Protein AF-0000000078371100 (afdb_homodimer)

Solvent-accessible surface area (backbone atoms only — not comparable to full-atom values): 44625 Å² total; per-residue (Å²): 130,72,73,75,70,59,48,78,84,68,37,48,12,72,66,30,68,47,57,55,73,36,60,61,69,60,49,52,74,60,57,71,42,88,80,41,38,61,22,50,64,79,49,61,40,68,89,55,35,56,66,49,32,41,34,41,30,32,45,60,41,78,90,72,65,43,75,63,46,72,48,75,40,42,64,69,64,32,46,51,16,38,25,78,65,54,37,47,35,54,66,71,37,44,50,50,49,55,50,47,47,27,69,77,33,71,46,74,58,41,87,80,72,50,34,44,70,35,43,26,44,18,32,56,31,47,47,54,39,48,48,46,26,43,41,45,49,78,32,26,36,37,32,34,30,70,26,47,31,62,61,44,39,50,41,62,58,54,59,39,44,73,40,78,27,53,44,54,80,46,24,61,33,52,66,51,45,47,52,52,62,75,35,30,76,75,34,84,90,39,41,86,51,54,78,53,49,36,39,40,43,42,51,28,16,19,52,46,53,2,24,43,32,45,57,68,53,50,52,48,42,53,49,51,30,61,75,67,68,32,33,38,39,39,43,30,57,22,58,66,27,28,60,53,62,92,73,52,50,76,49,69,68,22,42,33,57,75,72,48,75,63,59,68,40,42,37,36,31,34,42,37,30,72,68,48,26,38,4,50,28,40,14,32,39,39,26,32,39,72,62,49,52,37,34,41,34,53,39,44,28,36,40,39,38,46,41,30,39,50,44,45,54,50,26,53,51,46,63,70,45,38,68,65,48,45,51,50,49,33,50,51,46,14,48,52,45,46,55,44,44,56,53,44,51,49,28,41,49,73,43,27,61,90,47,41,50,67,61,85,47,57,16,44,42,33,41,34,33,36,46,65,62,46,48,92,94,40,58,81,68,18,52,24,49,62,53,35,71,45,54,26,43,74,67,27,26,38,49,36,34,32,35,48,23,40,87,74,68,58,69,22,35,25,35,31,36,21,54,42,67,52,49,69,68,54,35,39,52,36,30,44,47,47,32,51,48,51,50,51,53,22,42,76,68,63,75,98,127,72,70,77,70,58,47,78,85,70,37,47,12,72,66,29,69,48,59,54,72,34,60,61,68,60,49,53,73,60,57,71,43,86,79,41,38,61,21,51,64,81,48,60,39,67,88,53,33,55,66,49,32,41,35,39,28,32,45,57,41,79,88,72,65,43,74,65,47,73,47,76,39,41,64,70,63,33,46,51,16,39,26,78,64,54,36,47,36,54,65,72,38,44,51,50,50,54,50,47,49,25,70,76,33,72,46,73,57,40,88,80,72,50,33,44,70,33,42,27,45,18,32,56,32,47,48,53,40,47,48,44,26,44,42,44,49,78,32,26,35,37,31,34,32,70,26,47,31,61,62,44,39,50,42,63,59,53,60,40,44,73,42,78,28,54,46,53,79,45,25,62,33,51,67,52,46,46,51,52,62,74,34,30,75,75,34,84,91,39,41,87,51,55,78,54,49,37,39,40,41,43,51,29,17,18,52,46,53,1,24,42,33,44,56,69,53,50,51,50,42,53,49,51,31,61,74,66,66,32,33,37,39,39,43,31,56,22,59,66,27,29,59,54,62,90,74,51,51,77,51,67,69,21,43,35,57,76,71,47,75,65,59,69,41,40,38,37,30,35,41,37,31,71,67,48,28,37,4,50,28,40,13,32,39,39,26,31,39,70,62,50,50,37,36,40,34,52,37,44,28,35,40,40,40,47,40,30,39,50,43,45,56,52,25,54,52,47,64,72,44,37,67,66,49,44,52,50,49,33,49,50,48,14,49,52,47,46,54,41,44,56,52,46,51,49,28,41,49,73,42,27,59,92,47,40,48,66,61,86,49,58,17,44,41,34,42,33,33,35,47,65,62,46,48,92,92,40,58,82,69,18,53,24,47,63,52,35,71,44,54,26,42,75,66,27,25,40,50,35,33,32,36,49,24,40,87,64,80,53,69,22,35,25,36,30,35,22,54,40,70,52,49,69,68,54,36,38,52,36,30,45,47,48,33,52,50,51,51,52,52,22,42,75,68,64,74,97

Secondary structure (DSSP, 8-state):
-PPPP-IIIIIS-HHHHH----TTGGGGGGGGSTT-EE----PPPGGG--EEEEEEEEPP-TTT-PPPPEEEEEHHHHHHHTS---TT--HHHHHHHHHHHHHHH----HHHHTEEEEEESSHHHHHHHHHHHH--TT-EEEEEES--HHHHHHHGGG--EEEEEEEETTEE-HHHHHHHHHTTTTSTTTTTSPPP-EEEE--SS-TTT-----HHHHHHHHHHHHHTT-EEEEE-TTGGGBTTGGGPPPPHHHHHHHT-S----EEEEEESTTTT-STT--EEEEEEHHHHHHHHHHHHHHTSSS-HHHHHHHHHHHHHHHHHHHHHHHHHHHHHHHHHHHHHHHHHHHHHBTTEEEPPPSBSSEEEEEES-PBTTBGGG---HHIIIIIIHHTTEE-EEGGGG-TT-----EEEEE-SS--HHHHHHHHHHHHHHHHHHHHHHT--/-PPPP-IIIIIS-HHHHH----TTGGGGGGGGSTT-EE----PPPGGG--EEEEEEEEPP-TTT-PPPPEEEEEHHHHHHHTS---TT--HHHHHHHHHHHHHHH----HHHHTEEEEEESSHHHHHHHHHHHH--TT-EEEEEES--HHHHHHHGGG--EEEEEEEETTEE-HHHHHHHHHTTTTSTTTTTSPPP-EEEE--SS-TTT-----HHHHHHHHHHHHHTT-EEEEE-TTGGGBTTGGGPPPPHHHHHHHT-S----EEEEEESTTTT-STT--EEEEEEHHHHHHHHHHHHHHTSSS-HHHHHHHHHHHHHHHHHHHHHHHHHHHHHHHHHHHHHHHHHHHHHBTTEEEPPPSBSSEEEEEES-PBTTBGGG---HHIIIIIIHHTTEE-EEGGGG-SS-----EEEEE-SS--HHHHHHHHHHHHHHHHHHHHHHT--

pLDDT: mean 95.52, std 6.08, range [43.78, 98.94]

Nearest PDB structures (foldseek):
  4ge4-assembly1_A  TM=9.261E-01  e=2.468E-44  Homo sapiens
  4gdy-assembly1_B  TM=8.969E-01  e=8.715E-43  Homo sapiens
  2vgz-assembly1_A  TM=9.211E-01  e=1.893E-41  Homo sapiens
  6t8p-assembly1_B  TM=9.045E-01  e=1.699E-41  Homo sapiens
  6t8p-assembly1_A  TM=9.112E-01  e=3.078E-41  Homo sapiens

InterPro domains:
  IPR004839 Aminotransferase, class I/classII, large domain [PF00155] (81-420)
  IPR015421 Pyridoxal phosphate-dependent transferase, major domain [G3DSA:3.40.640.10] (2-444)
  IPR015424 Pyridoxal phosphate-dependent transferase [SSF53383] (11-440)
  IPR050859 Class-I pyridoxal-phosphate-dependent aminotransferase-like [PTHR42790] (3-441)

Foldseek 3Di:
DFDAFPCPVAFFDPLLVPQDADPQRVCVVVCPDPPDDDPGDPKDDLVPDPDAKDKDWDDQDPVVRDDIDIDMDHDPRVSQLQIQDAAQADPLLQVLVQVVCCVQQVDDDCVVQQKGKGKDLALLLLVLLLCNRGDDLQAEEEEWPLADLSNLVNNLVSNHHYHYAYADLQWGDLVSVCVCLVCQCVDPVRNVGDRHAEYETAQALGVFALHHHAQVRLVSVLVSCVVSVHAYEYEHQWLLLQLCNVRHHRGNQNCQPVVDDHFFRYKYKYGCCQQPNVVLRMIMIMGRPVSVVSSSSVSCVPVNHRNSNSSSVVSSVDVVCDDVNSSVSSNVSSNVLVVLLVLLVVLLCVQCPVQWDGDRRRGDFKTKIQGPLADVVRNQQAACQCLQVPVLVVLPAHWATSQSSGNPRGGGRIIMDGSNPADNVRSNVSSNSVSVSSVVSCVVSVND/DFDAQPCPVAFFDPLLVPQDADPQRVCVVVCPDPPDDDPGDPKDDLVPDPDAKDKDWDDQDPVVRDDIDIDMDHDPRVSQLQIQDAAQADPLLQVLVQVVCCVQQVDDDCVVQQKGKGKDLALLLLVLLLCNRGDDLQAEEEEWPLADLSNLVNNLVSNHHYDYAYADLQWGDLVSVCVCLVCQCPDPVRNVGDRHAEYETAQALGVFALHHHAQVRLVSVLVSCVVSVHAYEYEHQWLLLQLCNVRHHRGNQNCQPVVDDHFFRYKYKYGCCQQPNVVLRMIMIMGRPVSVVSSSSVSCVPVNHRNSNSSSVVSSVDVVCDDVNSSVSSNVSNNVLVVLLVLLVVLLCVQCPVQWDGDRRRIDFKTKIQGPLADVVRNQQAACQCLQVPVLVVLPAHWATSLSSGSPRGGGRIIMDGSNPDDNVRSNVSSNSVSVSSVVSCVVSVND

Radius of gyration: 28.36 Å; Cα contacts (8 Å, |Δi|>4): 1967; chains: 2; bounding box: 65×72×79 Å

Organism: NCBI:txid1165861

Structure (mmCIF, N/CA/C/O backbone):
data_AF-0000000078371100-model_v1
#
loop_
_entity.id
_entity.type
_entity.pdbx_description
1 polymer 'Aminotransferase class I/classII large domain-containing protein'
#
loop_
_atom_site.group_PDB
_atom_site.id
_atom_site.type_symbol
_atom_site.label_atom_id
_atom_site.label_alt_id
_atom_site.label_comp_id
_atom_site.label_asym_id
_atom_site.label_entity_id
_atom_site.label_seq_id
_atom_site.pdbx_PDB_ins_code
_atom_site.Cartn_x
_atom_site.Cartn_y
_atom_site.Cartn_z
_atom_site.occupancy
_atom_site.B_iso_or_equiv
_atom_site.auth_seq_id
_atom_site.auth_comp_id
_atom_site.auth_asym_id
_atom_site.auth_atom_id
_atom_site.pdbx_PDB_model_num
ATOM 1 N N . MET A 1 1 ? -6.156 31.266 -27.266 1 43.78 1 MET A N 1
ATOM 2 C CA . MET A 1 1 ? -6.219 29.938 -26.688 1 43.78 1 MET A CA 1
ATOM 3 C C . MET A 1 1 ? -4.887 29.562 -26.031 1 43.78 1 MET A C 1
ATOM 5 O O . MET A 1 1 ? -3.842 29.625 -26.688 1 43.78 1 MET A O 1
ATOM 9 N N . GLU A 1 2 ? -4.766 29.703 -24.641 1 66.44 2 GLU A N 1
ATOM 10 C CA . GLU A 1 2 ? -3.48 29.469 -24 1 66.44 2 GLU A CA 1
ATOM 11 C C . GLU A 1 2 ? -2.883 28.125 -24.406 1 66.44 2 GLU A C 1
ATOM 13 O O . GLU A 1 2 ? -3.611 27.172 -24.625 1 66.44 2 GLU A O 1
ATOM 18 N N . SER A 1 3 ? -1.68 28.156 -24.859 1 78.38 3 SER A N 1
ATOM 19 C CA . SER A 1 3 ? -0.979 26.953 -25.297 1 78.38 3 SER A CA 1
ATOM 20 C C . SER A 1 3 ? -0.976 25.891 -24.203 1 78.38 3 SER A C 1
ATOM 22 O O . SER A 1 3 ? -0.966 26.203 -23.016 1 78.38 3 SER A O 1
ATOM 24 N N . ALA A 1 4 ? -1.229 24.688 -24.609 1 88.75 4 ALA A N 1
ATOM 25 C CA . ALA A 1 4 ? -1.218 23.547 -23.688 1 88.75 4 ALA A CA 1
ATOM 26 C C . ALA A 1 4 ? 0.161 23.375 -23.062 1 88.75 4 ALA A C 1
ATOM 28 O O . ALA A 1 4 ? 1.179 23.688 -23.688 1 88.75 4 ALA A O 1
ATOM 29 N N . VAL A 1 5 ? 0.204 23.047 -21.781 1 95.56 5 VAL A N 1
ATOM 30 C CA . VAL A 1 5 ? 1.45 22.75 -21.094 1 95.56 5 VAL A CA 1
ATOM 31 C C . VAL A 1 5 ? 2.176 21.609 -21.797 1 95.56 5 VAL A C 1
ATOM 33 O O . VAL A 1 5 ? 1.555 20.609 -22.172 1 95.56 5 VAL A O 1
ATOM 36 N N . ASP A 1 6 ? 3.457 21.734 -22.078 1 96.62 6 ASP A N 1
ATOM 37 C CA . ASP A 1 6 ? 4.266 20.719 -22.75 1 96.62 6 ASP A CA 1
ATOM 38 C C . ASP A 1 6 ? 4.789 19.688 -21.734 1 96.62 6 ASP A C 1
ATOM 40 O O . ASP A 1 6 ? 5.957 19.734 -21.359 1 96.62 6 ASP A O 1
ATOM 44 N N . TYR A 1 7 ? 3.959 18.75 -21.438 1 97.81 7 TYR A N 1
ATOM 45 C CA . TYR A 1 7 ? 4.328 17.781 -20.422 1 97.81 7 TYR A CA 1
ATOM 46 C C . TYR A 1 7 ? 5.5 16.922 -20.891 1 97.81 7 TYR A C 1
ATOM 48 O O . TYR A 1 7 ? 6.488 16.75 -20.156 1 97.81 7 TYR A O 1
ATOM 56 N N . ASP A 1 8 ? 5.473 16.375 -22.094 1 96.44 8 ASP A N 1
ATOM 57 C CA . ASP A 1 8 ? 6.449 15.406 -22.594 1 96.44 8 ASP A CA 1
ATOM 58 C C . ASP A 1 8 ? 7.793 16.078 -22.875 1 96.44 8 ASP A C 1
ATOM 60 O O . ASP A 1 8 ? 8.852 15.492 -22.641 1 96.44 8 ASP A O 1
ATOM 64 N N . GLY A 1 9 ? 7.73 17.25 -23.359 1 94.75 9 GLY A N 1
ATOM 65 C CA . GLY A 1 9 ? 8.961 17.953 -23.703 1 94.75 9 GLY A CA 1
ATOM 66 C C . GLY A 1 9 ? 9.656 18.562 -22.516 1 94.75 9 GLY A C 1
ATOM 67 O O . GLY A 1 9 ? 10.883 18.688 -22.5 1 94.75 9 GLY A O 1
ATOM 68 N N . LYS A 1 10 ? 8.852 18.875 -21.469 1 95.38 10 LYS A N 1
ATOM 69 C CA . LYS A 1 10 ? 9.453 19.672 -20.406 1 95.38 10 LYS A CA 1
ATOM 70 C C . LYS A 1 10 ? 9.359 18.953 -19.062 1 95.38 10 LYS A C 1
ATOM 72 O O . LYS A 1 10 ? 10.305 19 -18.266 1 95.38 10 LYS A O 1
ATOM 77 N N . PHE A 1 11 ? 8.305 18.281 -18.75 1 97.38 11 PHE A N 1
ATOM 78 C CA . PHE A 1 11 ? 8.039 17.969 -17.344 1 97.38 11 PHE A CA 1
ATOM 79 C C . PHE A 1 11 ? 8.227 16.469 -17.078 1 97.38 11 PHE A C 1
ATOM 81 O O . PHE A 1 11 ? 8.828 16.094 -16.078 1 97.38 11 PHE A O 1
ATOM 88 N N . ILE A 1 12 ? 7.766 15.617 -17.953 1 98.31 12 ILE A N 1
ATOM 89 C CA . ILE A 1 12 ? 7.867 14.188 -17.672 1 98.31 12 ILE A CA 1
ATOM 90 C C . ILE A 1 12 ? 9.336 13.781 -17.609 1 98.31 12 ILE A C 1
ATOM 92 O O . ILE A 1 12 ? 10.109 14.102 -18.516 1 98.31 12 ILE A O 1
ATOM 96 N N . SER A 1 13 ? 9.727 13.133 -16.531 1 97.62 13 SER A N 1
ATOM 97 C CA . SER A 1 13 ? 11.109 12.719 -16.312 1 97.62 13 SER A CA 1
ATOM 98 C C . SER A 1 13 ? 11.516 11.594 -17.25 1 97.62 13 SER A C 1
ATOM 100 O O . SER A 1 13 ? 10.656 10.961 -17.875 1 97.62 13 SER A O 1
ATOM 102 N N . ARG A 1 14 ? 12.828 11.336 -17.359 1 95.75 14 ARG A N 1
ATOM 103 C CA . ARG A 1 14 ? 13.328 10.195 -18.109 1 95.75 14 ARG A CA 1
ATOM 104 C C . ARG A 1 14 ? 12.781 8.883 -17.547 1 95.75 14 ARG A C 1
ATOM 106 O O . ARG A 1 14 ? 12.367 8 -18.312 1 95.75 14 ARG A O 1
ATOM 113 N N . ALA A 1 15 ? 12.75 8.766 -16.234 1 91.81 15 ALA A N 1
ATOM 114 C CA . ALA A 1 15 ? 12.195 7.578 -15.602 1 91.81 15 ALA A CA 1
ATOM 115 C C . ALA A 1 15 ? 10.711 7.43 -15.906 1 91.81 15 ALA A C 1
ATOM 117 O O . ALA A 1 15 ? 10.227 6.324 -16.172 1 91.81 15 ALA A O 1
ATOM 118 N N . GLY A 1 16 ? 9.992 8.57 -15.867 1 95.12 16 GLY A N 1
ATOM 119 C CA . GLY A 1 16 ? 8.578 8.555 -16.188 1 95.12 16 GLY A CA 1
ATOM 120 C C . GLY A 1 16 ? 8.281 8.047 -17.594 1 95.12 16 GLY A C 1
ATOM 121 O O . GLY A 1 16 ? 7.305 7.328 -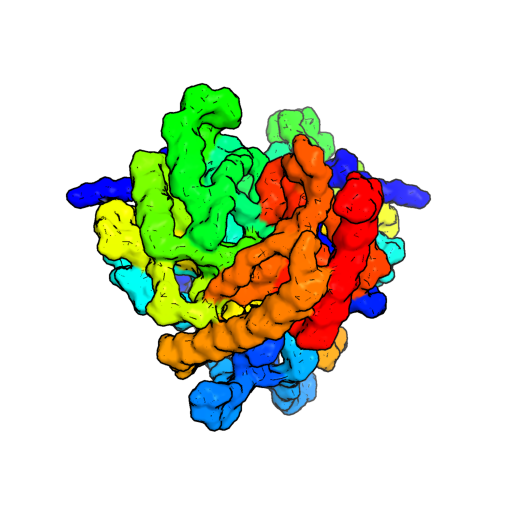17.812 1 95.12 16 GLY A O 1
ATOM 122 N N . LYS A 1 17 ? 9.117 8.375 -18.5 1 96.12 17 LYS A N 1
ATOM 123 C CA . LYS A 1 17 ? 8.922 8.016 -19.906 1 96.12 17 LYS A CA 1
ATOM 124 C C . LYS A 1 17 ? 9.195 6.535 -20.141 1 96.12 17 LYS A C 1
ATOM 126 O O . LYS A 1 17 ? 8.812 5.98 -21.172 1 96.12 17 LYS A O 1
ATOM 131 N N . ARG A 1 18 ? 9.812 5.871 -19.188 1 94.31 18 ARG A N 1
ATOM 132 C CA . ARG A 1 18 ? 10.227 4.484 -19.375 1 94.31 18 ARG A CA 1
ATOM 133 C C . ARG A 1 18 ? 9.133 3.518 -18.953 1 94.31 18 ARG A C 1
ATOM 135 O O . ARG A 1 18 ? 9.18 2.328 -19.266 1 94.31 18 ARG A O 1
ATOM 142 N N . TRP A 1 19 ? 8.188 4.031 -18.172 1 94.75 19 TRP A N 1
ATOM 143 C CA . TRP A 1 19 ? 7.117 3.141 -17.734 1 94.75 19 TRP A CA 1
ATOM 144 C C . TRP A 1 19 ? 6.285 2.664 -18.922 1 94.75 19 TRP A C 1
ATOM 146 O O . TRP A 1 19 ? 5.961 3.447 -19.812 1 94.75 19 TRP A O 1
ATOM 156 N N . GLN A 1 20 ? 5.996 1.395 -18.953 1 92.12 20 GLN A N 1
ATOM 157 C CA . GLN A 1 20 ? 5.141 0.778 -19.969 1 92.12 20 GLN A CA 1
ATOM 158 C C . GLN A 1 20 ? 4.027 -0.037 -19.328 1 92.12 20 GLN A C 1
ATOM 160 O O . GLN A 1 20 ? 4.148 -0.463 -18.172 1 92.12 20 GLN A O 1
ATOM 165 N N . PRO A 1 21 ? 2.977 -0.183 -20.078 1 89.81 21 PRO A N 1
ATOM 166 C CA . PRO A 1 21 ? 1.947 -1.082 -19.547 1 89.81 21 PRO A CA 1
ATOM 167 C C . PRO A 1 21 ? 2.48 -2.482 -19.25 1 89.81 21 PRO A C 1
ATOM 169 O O . PRO A 1 21 ? 3.324 -2.994 -20 1 89.81 21 PRO A O 1
ATOM 172 N N . SER A 1 22 ? 1.979 -3 -18.156 1 83.06 22 SER A N 1
ATOM 173 C CA . SER A 1 22 ? 2.348 -4.367 -17.812 1 83.06 22 SER A CA 1
ATOM 174 C C . SER A 1 22 ? 1.934 -5.348 -18.906 1 83.06 22 SER A C 1
ATOM 176 O O . SER A 1 22 ? 0.924 -5.137 -19.578 1 83.06 22 SER A O 1
ATOM 178 N N . GLY A 1 23 ? 2.674 -6.348 -19.109 1 80.5 23 GLY A N 1
ATOM 179 C CA . GLY A 1 23 ? 2.371 -7.344 -20.125 1 80.5 23 GLY A CA 1
ATOM 180 C C . GLY A 1 23 ? 1.01 -7.988 -19.938 1 80.5 23 GLY A C 1
ATOM 181 O O . GLY A 1 23 ? 0.374 -8.398 -20.906 1 80.5 23 GLY A O 1
ATOM 182 N N . ILE A 1 24 ? 0.563 -8.062 -18.703 1 85.69 24 ILE A N 1
ATOM 183 C CA . ILE A 1 24 ? -0.718 -8.688 -18.406 1 85.69 24 ILE A CA 1
ATOM 184 C C . ILE A 1 24 ? -1.791 -7.613 -18.234 1 85.69 24 ILE A C 1
ATOM 186 O O . ILE A 1 24 ? -2.768 -7.578 -18.984 1 85.69 24 ILE A O 1
ATOM 190 N N . ARG A 1 25 ? -1.533 -6.66 -17.453 1 82.5 25 ARG A N 1
ATOM 191 C CA . ARG A 1 25 ? -2.547 -5.684 -17.062 1 82.5 25 ARG A CA 1
ATOM 192 C C . ARG A 1 25 ? -2.867 -4.738 -18.203 1 82.5 25 ARG A C 1
ATOM 194 O O . ARG A 1 25 ? -3.975 -4.199 -18.281 1 82.5 25 ARG A O 1
ATOM 201 N N . GLY A 1 26 ? -1.933 -4.617 -19.094 1 80 26 GLY A N 1
ATOM 202 C CA . GLY A 1 26 ? -2.18 -3.783 -20.25 1 80 26 GLY A CA 1
ATOM 203 C C . GLY A 1 26 ? -3.26 -4.336 -21.172 1 80 26 GLY A C 1
ATOM 204 O O . GLY A 1 26 ? -3.809 -3.611 -22 1 80 26 GLY A O 1
ATOM 205 N N . LEU A 1 27 ? -3.637 -5.594 -20.906 1 81.62 27 LEU A N 1
ATOM 206 C CA . LEU A 1 27 ? -4.594 -6.27 -21.781 1 81.62 27 LEU A CA 1
ATOM 207 C C . LEU A 1 27 ? -5.973 -6.332 -21.125 1 81.62 27 LEU A C 1
ATOM 209 O O . LEU A 1 27 ? -6.941 -6.762 -21.75 1 81.62 27 LEU A O 1
ATOM 213 N N . PHE A 1 28 ? -6.125 -5.781 -19.906 1 81 28 PHE A N 1
ATOM 214 C CA . PHE A 1 28 ? -7.355 -5.879 -19.125 1 81 28 PHE A CA 1
ATOM 215 C C . PHE A 1 28 ? -8.523 -5.246 -19.875 1 81 28 PHE A C 1
ATOM 217 O O . PHE A 1 28 ? -9.617 -5.805 -19.906 1 81 28 PHE A O 1
ATOM 224 N N . PRO A 1 29 ? -8.305 -4.148 -20.578 1 80 29 PRO A N 1
ATOM 225 C CA . PRO A 1 29 ? -9.445 -3.51 -21.234 1 80 29 PRO A CA 1
ATOM 226 C C . PRO A 1 29 ? -10.047 -4.379 -22.344 1 80 29 PRO A C 1
ATOM 228 O O . PRO A 1 29 ? -11.25 -4.281 -22.625 1 80 29 PRO A O 1
ATOM 231 N N . LEU A 1 30 ? -9.289 -5.312 -22.891 1 87.75 30 LEU A N 1
ATOM 232 C CA . LEU A 1 30 ? -9.758 -6.176 -23.969 1 87.75 30 LEU A CA 1
ATOM 233 C C . LEU A 1 30 ? -10.742 -7.219 -23.453 1 87.75 30 LEU A C 1
ATOM 235 O O . LEU A 1 30 ? -11.516 -7.793 -24.219 1 87.75 30 LEU A O 1
ATOM 239 N N . GLU A 1 31 ? -10.664 -7.449 -22.125 1 88.75 31 GLU A N 1
ATOM 240 C CA . GLU A 1 31 ? -11.57 -8.422 -21.516 1 88.75 31 GLU A CA 1
ATOM 241 C C . GLU A 1 31 ? -13.023 -7.973 -21.641 1 88.75 31 GLU A C 1
ATOM 243 O O . GLU A 1 31 ? -13.938 -8.805 -21.641 1 88.75 31 GLU A O 1
ATOM 248 N N . GLN A 1 32 ? -13.203 -6.727 -21.797 1 86.06 32 GLN A N 1
ATOM 249 C CA . GLN A 1 32 ? -14.555 -6.168 -21.797 1 86.06 32 GLN A CA 1
ATOM 250 C C . GLN A 1 32 ? -15.188 -6.238 -23.172 1 86.06 32 GLN A C 1
ATOM 252 O O . GLN A 1 32 ? -16.375 -5.957 -23.328 1 86.06 32 GLN A O 1
ATOM 257 N N . ARG A 1 33 ? -14.492 -6.641 -24.188 1 91.5 33 ARG A N 1
ATOM 258 C CA . ARG A 1 33 ? -15.047 -6.773 -25.531 1 91.5 33 ARG A CA 1
ATOM 259 C C . ARG A 1 33 ? -16.078 -7.887 -25.594 1 91.5 33 ARG A C 1
ATOM 261 O O . ARG A 1 33 ? -15.852 -8.984 -25.094 1 91.5 33 ARG A O 1
ATOM 268 N N . PRO A 1 34 ? -17.266 -7.57 -26.172 1 92.56 34 PRO A N 1
ATOM 269 C CA . PRO A 1 34 ? -18.312 -8.594 -26.25 1 92.56 34 PRO A CA 1
ATOM 270 C C . PRO A 1 34 ? -17.844 -9.867 -26.953 1 92.56 34 PRO A C 1
ATOM 272 O O . PRO A 1 34 ? -17.172 -9.797 -27.984 1 92.56 34 PRO A O 1
ATOM 275 N N . GLY A 1 35 ? -18.172 -11.016 -26.344 1 93.75 35 GLY A N 1
ATOM 276 C CA . GLY A 1 35 ? -17.859 -12.297 -26.938 1 93.75 35 GLY A CA 1
ATOM 277 C C . GLY A 1 35 ? -16.453 -12.773 -26.641 1 93.75 35 GLY A C 1
ATOM 278 O O . GLY A 1 35 ? -16.078 -13.898 -26.969 1 93.75 35 GLY A O 1
ATOM 279 N N . MET A 1 36 ? -15.727 -11.906 -25.938 1 96.31 36 MET A N 1
ATOM 280 C CA . MET A 1 36 ? -14.344 -12.242 -25.625 1 96.31 36 MET A CA 1
ATOM 281 C C . MET A 1 36 ? -14.273 -13.336 -24.562 1 96.31 36 MET A C 1
ATOM 283 O O . MET A 1 36 ? -14.984 -13.281 -23.562 1 96.31 36 MET A O 1
ATOM 287 N N . ILE A 1 37 ? -13.57 -14.406 -24.828 1 97.06 37 ILE A N 1
ATOM 288 C CA . ILE A 1 37 ? -13.203 -15.414 -23.844 1 97.06 37 ILE A CA 1
ATOM 289 C C . ILE A 1 37 ? -11.82 -15.102 -23.281 1 97.06 37 ILE A C 1
ATOM 291 O O . ILE A 1 37 ? -10.82 -15.18 -24 1 97.06 37 ILE A O 1
ATOM 295 N N . SER A 1 38 ? -11.773 -14.75 -22.047 1 95.81 38 SER A N 1
ATOM 296 C CA . SER A 1 38 ? -10.516 -14.312 -21.453 1 95.81 38 SER A CA 1
ATOM 297 C C . SER A 1 38 ? -9.82 -15.461 -20.719 1 95.81 38 SER A C 1
ATOM 299 O O . SER A 1 38 ? -10.391 -16.047 -19.797 1 95.81 38 SER A O 1
ATOM 301 N N . MET A 1 39 ? -8.664 -15.805 -21.094 1 96.06 39 MET A N 1
ATOM 302 C CA . MET A 1 39 ? -7.73 -16.688 -20.406 1 96.06 39 MET A CA 1
ATOM 303 C C . MET A 1 39 ? -6.465 -15.922 -20 1 96.06 39 MET A C 1
ATOM 305 O O . MET A 1 39 ? -5.363 -16.469 -20.094 1 96.06 39 MET A O 1
ATOM 309 N N . LEU A 1 40 ? -6.656 -14.656 -19.703 1 90.5 40 LEU A N 1
ATOM 310 C CA . LEU A 1 40 ? -5.582 -13.68 -19.562 1 90.5 40 LEU A CA 1
ATOM 311 C C . LEU A 1 40 ? -4.961 -13.766 -18.172 1 90.5 40 LEU A C 1
ATOM 313 O O . LEU A 1 40 ? -3.912 -14.383 -17.984 1 90.5 40 LEU A O 1
ATOM 317 N N . ALA A 1 41 ? -5.734 -13.242 -17.156 1 74.5 41 ALA A N 1
ATOM 318 C CA . ALA A 1 41 ? -5.113 -12.922 -15.875 1 74.5 41 ALA A CA 1
ATOM 319 C C . ALA A 1 41 ? -5.242 -14.086 -14.898 1 74.5 41 ALA A C 1
ATOM 321 O O . ALA A 1 41 ? -6.219 -14.836 -14.938 1 74.5 41 ALA A O 1
ATOM 322 N N . GLY A 1 42 ? -4.125 -14.25 -14.141 1 88.81 42 GLY A N 1
ATOM 323 C CA . GLY A 1 42 ? -4.129 -15.164 -13.008 1 88.81 42 GLY A CA 1
ATOM 324 C C . GLY A 1 42 ? -4.898 -14.625 -11.812 1 88.81 42 GLY A C 1
ATOM 325 O O . GLY A 1 42 ? -4.379 -14.602 -10.695 1 88.81 42 GLY A O 1
ATOM 326 N N . LYS A 1 43 ? -6.172 -14.227 -12.094 1 93.75 43 LYS A N 1
ATOM 327 C CA . LYS A 1 43 ? -7.039 -13.75 -11.023 1 93.75 43 LYS A CA 1
ATOM 328 C C . LYS A 1 43 ? -7.602 -14.914 -10.211 1 93.75 43 LYS A C 1
ATOM 330 O O . LYS A 1 43 ? -8.148 -15.867 -10.773 1 93.75 43 LYS A O 1
ATOM 335 N N . PRO A 1 44 ? -7.457 -14.836 -8.859 1 96.94 44 PRO A N 1
ATOM 336 C CA . PRO A 1 44 ? -8.07 -15.922 -8.086 1 96.94 44 PRO A CA 1
ATOM 337 C C . PRO A 1 44 ? -9.578 -15.992 -8.258 1 96.94 44 PRO A C 1
ATOM 339 O O . PRO A 1 44 ? -10.234 -14.961 -8.422 1 96.94 44 PRO A O 1
ATOM 342 N N . ASN A 1 45 ? -10.117 -17.172 -8.273 1 97.25 45 ASN A N 1
ATOM 343 C CA . ASN A 1 45 ? -11.547 -17.391 -8.43 1 97.25 45 ASN A CA 1
ATOM 344 C C . ASN A 1 45 ? -12.32 -16.938 -7.195 1 97.25 45 ASN A C 1
ATOM 346 O O . ASN A 1 45 ? -12.008 -17.344 -6.074 1 97.25 45 ASN A O 1
ATOM 350 N N . PRO A 1 46 ? -13.32 -16.125 -7.379 1 95.81 46 PRO A N 1
ATOM 351 C CA . PRO A 1 46 ? -14.086 -15.617 -6.238 1 95.81 46 PRO A CA 1
ATOM 352 C C . PRO A 1 46 ? -14.672 -16.75 -5.387 1 95.81 46 PRO A C 1
ATOM 354 O O . PRO A 1 46 ? -14.898 -16.562 -4.188 1 95.81 46 PRO A O 1
ATOM 357 N N . ALA A 1 47 ? -14.898 -17.891 -5.992 1 94.56 47 ALA A N 1
ATOM 358 C CA . ALA A 1 47 ? -15.422 -19.047 -5.262 1 94.56 47 ALA A CA 1
ATOM 359 C C . ALA A 1 47 ? -14.469 -19.469 -4.152 1 94.56 47 ALA A C 1
ATOM 361 O O . ALA A 1 47 ? -14.867 -20.172 -3.211 1 94.56 47 ALA A O 1
ATOM 362 N N . THR A 1 48 ? -13.211 -19.109 -4.262 1 96 48 THR A N 1
ATOM 363 C CA . THR A 1 48 ? -12.219 -19.578 -3.299 1 96 48 THR A CA 1
ATOM 364 C C . THR A 1 48 ? -12.008 -18.531 -2.197 1 96 48 THR A C 1
ATOM 366 O O . THR A 1 48 ? -11.305 -18.797 -1.222 1 96 48 THR A O 1
ATOM 369 N N . PHE A 1 49 ? -12.586 -17.297 -2.334 1 96.5 49 PHE A N 1
ATOM 370 C CA . PHE A 1 49 ? -12.492 -16.312 -1.263 1 96.5 49 PHE A CA 1
ATOM 371 C C . PHE A 1 49 ? -13.273 -16.766 -0.036 1 96.5 49 PHE A C 1
ATOM 373 O O . PHE A 1 49 ? -14.406 -17.234 -0.153 1 96.5 49 PHE A O 1
ATOM 380 N N . PRO A 1 50 ? -12.758 -16.625 1.141 1 96.5 50 PRO A N 1
ATOM 381 C CA . PRO A 1 50 ? -13.422 -17.172 2.322 1 96.5 50 PRO A CA 1
ATOM 382 C C . PRO A 1 50 ? -14.5 -16.234 2.877 1 96.5 50 PRO A C 1
ATOM 384 O O . PRO A 1 50 ? -15.141 -16.547 3.883 1 96.5 50 PRO A O 1
ATOM 387 N N . PHE A 1 51 ? -14.781 -15.109 2.252 1 97.06 51 PHE A N 1
ATOM 388 C CA . PHE A 1 51 ? -15.664 -14.086 2.791 1 97.06 51 PHE A CA 1
ATOM 389 C C . PHE A 1 51 ? -17.016 -14.125 2.098 1 97.06 51 PHE A C 1
ATOM 391 O O . PHE A 1 51 ? -17.094 -14.141 0.866 1 97.06 51 PHE A O 1
ATOM 398 N N . GLU A 1 52 ? -18.062 -14.117 2.865 1 96.56 52 GLU A N 1
ATOM 399 C CA . GLU A 1 52 ? -19.422 -14.062 2.354 1 96.56 52 GLU A CA 1
ATOM 400 C C . GLU A 1 52 ? -19.953 -12.633 2.338 1 96.56 52 GLU A C 1
ATOM 402 O O . GLU A 1 52 ? -20.688 -12.242 1.42 1 96.56 52 GLU A O 1
ATOM 407 N N . SER A 1 53 ? -19.656 -11.906 3.385 1 97.75 53 SER A N 1
ATOM 408 C CA . SER A 1 53 ? -20.094 -10.523 3.473 1 97.75 53 SER A CA 1
ATOM 409 C C . SER A 1 53 ? -19.25 -9.734 4.465 1 97.75 53 SER A C 1
ATOM 411 O O . SER A 1 53 ? -18.594 -10.32 5.328 1 97.75 53 SER A O 1
ATOM 413 N N . ILE A 1 54 ? -19.156 -8.477 4.301 1 98.19 54 ILE A N 1
ATOM 414 C CA . ILE A 1 54 ? -18.578 -7.523 5.238 1 98.19 54 ILE A CA 1
ATOM 415 C C . ILE A 1 54 ? -19.594 -6.449 5.586 1 98.19 54 ILE A C 1
ATOM 417 O O . ILE A 1 54 ? -20.125 -5.766 4.699 1 98.19 54 ILE A O 1
ATOM 421 N N . ALA A 1 55 ? -19.906 -6.32 6.84 1 98.38 55 ALA A N 1
ATOM 422 C CA . ALA A 1 55 ? -20.844 -5.309 7.324 1 98.38 55 ALA A CA 1
ATOM 423 C C . ALA A 1 55 ? -20.125 -4.207 8.086 1 98.38 55 ALA A C 1
ATOM 425 O O . ALA A 1 55 ? -19.266 -4.488 8.93 1 98.38 55 ALA A O 1
ATOM 426 N N . ILE A 1 56 ? -20.438 -2.992 7.758 1 97.81 56 ILE A N 1
ATOM 427 C CA . ILE A 1 56 ? -19.844 -1.812 8.375 1 97.81 56 ILE A CA 1
ATOM 428 C C . ILE A 1 56 ? -20.906 -1.05 9.164 1 97.81 56 ILE A C 1
ATOM 430 O O . ILE A 1 56 ? -21.859 -0.52 8.578 1 97.81 56 ILE A O 1
ATOM 434 N N . THR A 1 57 ? -20.734 -1.004 10.422 1 97.44 57 THR A N 1
ATOM 435 C CA . THR A 1 57 ? -21.641 -0.227 11.258 1 97.44 57 THR A CA 1
ATOM 436 C C . THR A 1 57 ? -21.047 1.151 11.555 1 97.44 57 THR A C 1
ATOM 438 O O . THR A 1 57 ? -19.906 1.265 11.977 1 97.44 57 THR A O 1
ATOM 441 N N . LEU A 1 58 ? -21.844 2.148 11.312 1 96.38 58 LEU A N 1
ATOM 442 C CA . LEU A 1 58 ? -21.391 3.527 11.477 1 96.38 58 LEU A CA 1
ATOM 443 C C . LEU A 1 58 ? -21.719 4.043 12.875 1 96.38 58 LEU A C 1
ATOM 445 O O . LEU A 1 58 ? -22.719 3.635 13.469 1 96.38 58 LEU A O 1
ATOM 449 N N . LYS A 1 59 ? -20.859 4.914 13.383 1 93.38 59 LYS A N 1
ATOM 450 C CA . LYS A 1 59 ? -21.172 5.648 14.602 1 93.38 59 LYS A CA 1
ATOM 451 C C . LYS A 1 59 ? -22.375 6.562 14.391 1 93.38 59 LYS A C 1
ATOM 453 O O . LYS A 1 59 ? -22.641 7.012 13.273 1 93.38 59 LYS A O 1
ATOM 458 N N . PRO A 1 60 ? -23.109 6.75 15.43 1 86.88 60 PRO A N 1
ATOM 459 C CA . PRO A 1 60 ? -24.203 7.707 15.297 1 86.88 60 PRO A CA 1
ATOM 460 C C . PRO A 1 60 ? -23.719 9.117 14.961 1 86.88 60 PRO A C 1
ATOM 462 O O . PRO A 1 60 ? -22.641 9.531 15.414 1 86.88 60 PRO A O 1
ATOM 465 N N . SER A 1 61 ? -24.438 9.625 13.977 1 74.19 61 SER A N 1
ATOM 466 C CA . SER A 1 61 ? -24.094 11 13.648 1 74.19 61 SER A CA 1
ATOM 467 C C . SER A 1 61 ? -24.625 11.969 14.711 1 74.19 61 SER A C 1
ATOM 469 O O . SER A 1 61 ? -25.812 12 14.984 1 74.19 61 SER A O 1
ATOM 471 N N . VAL A 1 62 ? -23.766 12.578 15.336 1 60.97 62 VAL A N 1
ATOM 472 C CA . VAL A 1 62 ? -24.188 13.586 16.297 1 60.97 62 VAL A CA 1
ATOM 473 C C . VAL A 1 62 ? -24.953 14.695 15.586 1 60.97 62 VAL A C 1
ATOM 475 O O . VAL A 1 62 ? -25.906 15.25 16.141 1 60.97 62 VAL A O 1
ATOM 478 N N . ALA A 1 63 ? -24.516 14.961 14.406 1 56.81 63 ALA A N 1
ATOM 479 C CA . ALA A 1 63 ? -25.094 16.062 13.641 1 56.81 63 ALA A CA 1
ATOM 480 C C . ALA A 1 63 ? -26.547 15.758 13.266 1 56.81 63 ALA A C 1
ATOM 482 O O . ALA A 1 63 ? -27.391 16.641 13.297 1 56.81 63 ALA A O 1
ATOM 483 N N . THR A 1 64 ? -26.812 14.492 13.031 1 63.16 64 THR A N 1
ATOM 484 C CA . THR A 1 64 ? -28.141 14.195 12.5 1 63.16 64 THR A CA 1
ATOM 485 C C . THR A 1 64 ? -28.953 13.367 13.492 1 63.16 64 THR A C 1
ATOM 487 O O . THR A 1 64 ? -30.172 13.242 13.352 1 63.16 64 THR A O 1
ATOM 490 N N . GLY A 1 65 ? -28.328 13.008 14.531 1 64.38 65 GLY A N 1
ATOM 491 C CA . GLY A 1 65 ? -29.031 12.242 15.547 1 64.38 65 GLY A CA 1
ATOM 492 C C . GLY A 1 65 ? -29.484 10.883 15.07 1 64.38 65 GLY A C 1
ATOM 493 O O . GLY A 1 65 ? -30.312 10.234 15.719 1 64.38 65 GLY A O 1
ATOM 494 N N . GLU A 1 66 ? -29.125 10.453 14 1 62.84 66 GLU A N 1
ATOM 495 C CA . GLU A 1 66 ? -29.625 9.219 13.406 1 62.84 66 GLU A CA 1
ATOM 496 C C . GLU A 1 66 ? -29.047 7.992 14.102 1 62.84 66 GLU A C 1
ATOM 498 O O . GLU A 1 66 ? -27.953 8.047 14.656 1 62.84 66 GLU A O 1
ATOM 503 N N . ALA A 1 67 ? -29.922 6.949 14.141 1 72.25 67 ALA A N 1
ATOM 504 C CA . ALA A 1 67 ? -29.547 5.625 14.633 1 72.25 67 ALA A CA 1
ATOM 505 C C . ALA A 1 67 ? -28.391 5.047 13.82 1 72.25 67 ALA A C 1
ATOM 507 O O . ALA A 1 67 ? -28.219 5.387 12.648 1 72.25 67 ALA A O 1
ATOM 508 N N . PRO A 1 68 ? -27.531 4.266 14.555 1 82.88 68 PRO A N 1
ATOM 509 C CA . PRO A 1 68 ? -26.453 3.629 13.805 1 82.88 68 PRO A CA 1
ATOM 510 C C . PRO A 1 68 ? -26.953 2.891 12.562 1 82.88 68 PRO A C 1
ATOM 512 O O . PRO A 1 68 ? -28.016 2.252 12.602 1 82.88 68 PRO A O 1
ATOM 515 N N . GLU A 1 69 ? -26.312 3.193 11.523 1 92.62 69 GLU A N 1
ATOM 516 C CA . GLU A 1 69 ? -26.609 2.539 10.25 1 92.62 69 GLU A CA 1
ATOM 517 C C . GLU A 1 69 ? -25.562 1.477 9.922 1 92.62 69 GLU A C 1
ATOM 519 O O . GLU A 1 69 ? -24.391 1.639 10.25 1 92.62 69 GLU A O 1
ATOM 524 N N . THR A 1 70 ? -26.094 0.43 9.375 1 96.38 70 THR A N 1
ATOM 525 C CA . THR A 1 70 ? -25.188 -0.625 8.945 1 96.38 70 THR A CA 1
ATOM 526 C C . THR A 1 70 ? -25.219 -0.789 7.43 1 96.38 70 THR A C 1
ATOM 528 O O . THR A 1 70 ? -26.297 -0.955 6.844 1 96.38 70 THR A O 1
ATOM 531 N N . LEU A 1 71 ? -24.062 -0.644 6.836 1 97.69 71 LEU A N 1
ATOM 532 C CA . LEU A 1 71 ? -23.875 -0.875 5.406 1 97.69 71 LEU A CA 1
ATOM 533 C C . LEU A 1 71 ? -23.25 -2.242 5.156 1 97.69 71 LEU A C 1
ATOM 535 O O . LEU A 1 71 ? -22.438 -2.721 5.957 1 97.69 71 LEU A O 1
ATOM 539 N N . SER A 1 72 ? -23.594 -2.879 4.043 1 97.56 72 SER A N 1
ATOM 540 C CA . SER A 1 72 ? -23.109 -4.23 3.801 1 97.56 72 SER A CA 1
ATOM 541 C C . SER A 1 72 ? -22.516 -4.363 2.396 1 97.56 72 SER A C 1
ATOM 543 O O . SER A 1 72 ? -23.047 -3.783 1.444 1 97.56 72 SER A O 1
ATOM 545 N N . LEU A 1 73 ? -21.422 -5.027 2.283 1 97.94 73 LEU A N 1
ATOM 546 C CA . LEU A 1 73 ? -20.828 -5.504 1.037 1 97.94 73 LEU A CA 1
ATOM 547 C C . LEU A 1 73 ? -21.047 -7 0.868 1 97.94 73 LEU A C 1
ATOM 549 O O . LEU A 1 73 ? -20.672 -7.793 1.739 1 97.94 73 LEU A O 1
ATOM 553 N N . SER A 1 74 ? -21.703 -7.438 -0.196 1 97.38 74 SER A N 1
ATOM 554 C CA . SER A 1 74 ? -21.969 -8.844 -0.496 1 97.38 74 SER A CA 1
ATOM 555 C C . SER A 1 74 ? -22.141 -9.062 -1.995 1 97.38 74 SER A C 1
ATOM 557 O O . SER A 1 74 ? -22.109 -8.109 -2.775 1 97.38 74 SER A O 1
ATOM 559 N N . GLY A 1 75 ? -22.141 -10.328 -2.396 1 96.06 75 GLY A N 1
ATOM 560 C CA . GLY A 1 75 ? -22.375 -10.664 -3.793 1 96.06 75 GLY A CA 1
ATOM 561 C C . GLY A 1 75 ? -21.344 -10.086 -4.73 1 96.06 75 GLY A C 1
ATOM 562 O O . GLY A 1 75 ? -20.141 -10.18 -4.465 1 96.06 75 GLY A O 1
ATOM 563 N N . GLY A 1 76 ? -21.812 -9.531 -5.777 1 95.56 76 GLY A N 1
ATOM 564 C CA . GLY A 1 76 ? -20.938 -9.039 -6.832 1 95.56 76 GLY A CA 1
ATOM 565 C C . GLY A 1 76 ? -20.047 -7.902 -6.383 1 95.56 76 GLY A C 1
ATOM 566 O O . GLY A 1 76 ? -18.875 -7.824 -6.789 1 95.56 76 GLY A O 1
ATOM 567 N N . GLU A 1 77 ? -20.578 -7.043 -5.578 1 96.44 77 GLU A N 1
ATOM 568 C CA . GLU A 1 77 ? -19.781 -5.914 -5.098 1 96.44 77 GLU A CA 1
ATOM 569 C C . GLU A 1 77 ? -18.641 -6.387 -4.211 1 96.44 77 GLU A C 1
ATOM 571 O O . GLU A 1 77 ? -17.531 -5.848 -4.281 1 96.44 77 GLU A O 1
ATOM 576 N N . LEU A 1 78 ? -18.938 -7.371 -3.334 1 97.94 78 LEU A N 1
ATOM 577 C CA . LEU A 1 78 ? -17.875 -7.914 -2.494 1 97.94 78 LEU A CA 1
ATOM 578 C C . LEU A 1 78 ? -16.859 -8.672 -3.334 1 97.94 78 LEU A C 1
ATOM 580 O O . LEU A 1 78 ? -15.648 -8.57 -3.094 1 97.94 78 LEU A O 1
ATOM 584 N N . ASP A 1 79 ? -17.297 -9.469 -4.336 1 97.06 79 ASP A N 1
ATOM 585 C CA . ASP A 1 79 ? -16.391 -10.18 -5.227 1 97.06 79 ASP A CA 1
ATOM 586 C C . ASP A 1 79 ? -15.43 -9.203 -5.914 1 97.06 79 ASP A C 1
ATOM 588 O O . ASP A 1 79 ? -14.227 -9.477 -6.02 1 97.06 79 ASP A O 1
ATOM 592 N N . ALA A 1 80 ? -15.953 -8.086 -6.363 1 96.5 80 ALA A N 1
ATOM 593 C CA . ALA A 1 80 ? -15.125 -7.07 -7.004 1 96.5 80 ALA A CA 1
ATOM 594 C C . ALA A 1 80 ? -14.117 -6.48 -6.016 1 96.5 80 ALA A C 1
ATOM 596 O O . ALA A 1 80 ? -12.961 -6.238 -6.367 1 96.5 80 ALA A O 1
ATOM 597 N N . ALA A 1 81 ? -14.562 -6.258 -4.793 1 98.44 81 ALA A N 1
ATOM 598 C CA . ALA A 1 81 ? -13.695 -5.715 -3.748 1 98.44 81 ALA A CA 1
ATOM 599 C C . ALA A 1 81 ? -12.555 -6.68 -3.43 1 98.44 81 ALA A C 1
ATOM 601 O O . ALA A 1 81 ? -11.438 -6.25 -3.152 1 98.44 81 ALA A O 1
ATOM 602 N N . LEU A 1 82 ? -12.875 -7.945 -3.463 1 98.62 82 LEU A N 1
ATOM 603 C CA . LEU A 1 82 ? -11.922 -8.969 -3.043 1 98.62 82 LEU A CA 1
ATOM 604 C C . LEU A 1 82 ? -11.008 -9.367 -4.195 1 98.62 82 LEU A C 1
ATOM 606 O O . LEU A 1 82 ? -10.141 -10.234 -4.035 1 98.62 82 LEU A O 1
ATOM 610 N N . GLN A 1 83 ? -11.07 -8.734 -5.391 1 97.25 83 GLN A N 1
ATOM 611 C CA . GLN A 1 83 ? -10.352 -9.133 -6.598 1 97.25 83 GLN A CA 1
ATOM 612 C C . GLN A 1 83 ? -9.422 -8.023 -7.078 1 97.25 83 GLN A C 1
ATOM 614 O O . GLN A 1 83 ? -9.562 -6.871 -6.66 1 97.25 83 GLN A O 1
ATOM 619 N N . TYR A 1 84 ? -8.414 -8.391 -7.91 1 95.06 84 TYR A N 1
ATOM 620 C CA . TYR A 1 84 ? -7.707 -7.379 -8.68 1 95.06 84 TYR A CA 1
ATOM 621 C C . TYR A 1 84 ? -8.688 -6.473 -9.414 1 95.06 84 TYR A C 1
ATOM 623 O O . TYR A 1 84 ? -9.703 -6.938 -9.93 1 95.06 84 TYR A O 1
ATOM 631 N N . GLY A 1 85 ? -8.461 -5.215 -9.398 1 92.44 85 GLY A N 1
ATOM 632 C CA . GLY A 1 85 ? -9.266 -4.219 -10.078 1 92.44 85 GLY A CA 1
ATOM 633 C C . GLY A 1 85 ? -8.445 -3.172 -10.805 1 92.44 85 GLY A C 1
ATOM 634 O O . GLY A 1 85 ? -7.23 -3.324 -10.953 1 92.44 85 GLY A O 1
ATOM 635 N N . PRO A 1 86 ? -9.117 -2.215 -11.289 1 94.19 86 PRO A N 1
ATOM 636 C CA . PRO A 1 86 ? -8.406 -1.167 -12.016 1 94.19 86 PRO A CA 1
ATOM 637 C C . PRO A 1 86 ? -7.383 -0.436 -11.148 1 94.19 86 PRO A C 1
ATOM 639 O O . PRO A 1 86 ? -7.648 -0.154 -9.977 1 94.19 86 PRO A O 1
ATOM 642 N N . THR A 1 87 ? -6.234 -0.121 -11.719 1 96.31 87 THR A N 1
ATOM 643 C CA . THR A 1 87 ? -5.117 0.506 -11.023 1 96.31 87 THR A CA 1
ATOM 644 C C . THR A 1 87 ? -5.516 1.874 -10.477 1 96.31 87 THR A C 1
ATOM 646 O O . THR A 1 87 ? -5.18 2.221 -9.344 1 96.31 87 THR A O 1
ATOM 649 N N . ALA A 1 88 ? -6.309 2.674 -11.289 1 97.38 88 ALA A N 1
ATOM 650 C CA . ALA A 1 88 ? -6.637 4.051 -10.922 1 97.38 88 ALA A CA 1
ATOM 651 C C . ALA A 1 88 ? -7.59 4.086 -9.727 1 97.38 88 ALA A C 1
ATOM 653 O O . ALA A 1 88 ? -7.688 5.102 -9.039 1 97.38 88 ALA A O 1
ATOM 654 N N . GLY A 1 89 ? -8.344 2.992 -9.57 1 97.94 89 GLY A N 1
ATOM 655 C CA . GLY A 1 89 ? -9.297 2.908 -8.477 1 97.94 89 GLY A CA 1
ATOM 656 C C . GLY A 1 89 ? -10.555 2.148 -8.844 1 97.94 89 GLY A C 1
ATOM 657 O O . GLY A 1 89 ? -10.867 1.981 -10.023 1 97.94 89 GLY A O 1
ATOM 658 N N . GLN A 1 90 ? -11.25 1.65 -7.84 1 97.44 90 GLN A N 1
ATOM 659 C CA . GLN A 1 90 ? -12.555 1.032 -8.062 1 97.44 90 GLN A CA 1
ATOM 660 C C . GLN A 1 90 ? -13.539 2.025 -8.664 1 97.44 90 GLN A C 1
ATOM 662 O O . GLN A 1 90 ? -13.633 3.168 -8.219 1 97.44 90 GLN A O 1
ATOM 667 N N . PRO A 1 91 ? -14.289 1.621 -9.648 1 95.88 91 PRO A N 1
ATOM 668 C CA . PRO A 1 91 ? -15.094 2.555 -10.438 1 95.88 91 PRO A CA 1
ATOM 669 C C . PRO A 1 91 ? -16.031 3.404 -9.586 1 95.88 91 PRO A C 1
ATOM 671 O O . PRO A 1 91 ? -16.062 4.629 -9.734 1 95.88 91 PRO A O 1
ATOM 674 N N . GLU A 1 92 ? -16.781 2.791 -8.695 1 95.94 92 GLU A N 1
ATOM 675 C CA . GLU A 1 92 ? -17.75 3.529 -7.891 1 95.94 92 GLU A CA 1
ATOM 676 C C . GLU A 1 92 ? -17.047 4.566 -7.012 1 95.94 92 GLU A C 1
ATOM 678 O O . GLU A 1 92 ? -17.484 5.719 -6.938 1 95.94 92 GLU A O 1
ATOM 683 N N . PHE A 1 93 ? -16.047 4.195 -6.34 1 98.38 93 PHE A N 1
ATOM 684 C CA . PHE A 1 93 ? -15.297 5.09 -5.461 1 98.38 93 PHE A CA 1
ATOM 685 C C . PHE A 1 93 ? -14.602 6.176 -6.266 1 98.38 93 PHE A C 1
ATOM 687 O O . PHE A 1 93 ? -14.633 7.352 -5.895 1 98.38 93 PHE A O 1
ATOM 694 N N . LEU A 1 94 ? -13.922 5.82 -7.375 1 98.62 94 LEU A N 1
ATOM 695 C CA . LEU A 1 94 ? -13.211 6.773 -8.227 1 98.62 94 LEU A CA 1
ATOM 696 C C . LEU A 1 94 ? -14.172 7.809 -8.797 1 98.62 94 LEU A C 1
ATOM 698 O O . LEU A 1 94 ? -13.844 8.992 -8.883 1 98.62 94 LEU A O 1
ATOM 702 N N . ASN A 1 95 ? -15.391 7.32 -9.211 1 98.44 95 ASN A N 1
ATOM 703 C CA . ASN A 1 95 ? -16.391 8.25 -9.703 1 98.44 95 ASN A CA 1
ATOM 704 C C . ASN A 1 95 ? -16.828 9.242 -8.625 1 98.44 95 ASN A C 1
ATOM 706 O O . ASN A 1 95 ? -17.047 10.422 -8.914 1 98.44 95 ASN A O 1
ATOM 710 N N . TRP A 1 96 ? -16.969 8.742 -7.453 1 98.75 96 TRP A N 1
ATOM 711 C CA . TRP A 1 96 ? -17.281 9.633 -6.336 1 98.75 96 TRP A CA 1
ATOM 712 C C . TRP A 1 96 ? -16.203 10.703 -6.18 1 98.75 96 TRP A C 1
ATOM 714 O O . TRP A 1 96 ? -16.5 11.867 -5.945 1 98.75 96 TRP A O 1
ATOM 724 N N . VAL A 1 97 ? -14.93 10.359 -6.289 1 98.81 97 VAL A N 1
ATOM 725 C CA . VAL A 1 97 ? -13.805 11.281 -6.156 1 98.81 97 VAL A CA 1
ATOM 726 C C . VAL A 1 97 ? -13.852 12.312 -7.273 1 98.81 97 VAL A C 1
ATOM 728 O O . VAL A 1 97 ? -13.648 13.508 -7.035 1 98.81 97 VAL A O 1
ATOM 731 N N . TYR A 1 98 ? -14.117 11.875 -8.547 1 98.81 98 TYR A N 1
ATOM 732 C CA . TYR A 1 98 ? -14.25 12.812 -9.656 1 98.81 98 TYR A CA 1
ATOM 733 C C . TYR A 1 98 ? -15.305 13.867 -9.359 1 98.81 98 TYR A C 1
ATOM 735 O O . TYR A 1 98 ? -15.07 15.062 -9.562 1 98.81 98 TYR A O 1
ATOM 743 N N . GLN A 1 99 ? -16.406 13.43 -8.859 1 98.69 99 GLN A N 1
ATOM 744 C CA . GLN A 1 99 ? -17.5 14.344 -8.578 1 98.69 99 GLN A CA 1
ATOM 745 C C . GLN A 1 99 ? -17.156 15.258 -7.402 1 98.69 99 GLN A C 1
ATOM 747 O O . GLN A 1 99 ? -17.531 16.438 -7.391 1 98.69 99 GLN A O 1
ATOM 752 N N . LEU A 1 100 ? -16.516 14.695 -6.434 1 98.69 100 LEU A N 1
ATOM 753 C CA . LEU A 1 100 ? -16.062 15.523 -5.32 1 98.69 100 LEU A CA 1
ATOM 754 C C . LEU A 1 100 ? -15.195 16.672 -5.816 1 98.69 100 LEU A C 1
ATOM 756 O O . LEU A 1 100 ? -15.359 17.812 -5.371 1 98.69 100 LEU A O 1
ATOM 760 N N . GLN A 1 101 ? -14.227 16.344 -6.703 1 98.5 101 GLN A N 1
ATOM 761 C CA . GLN A 1 101 ? -13.312 17.359 -7.227 1 98.5 101 GLN A CA 1
ATOM 762 C C . GLN A 1 101 ? -14.062 18.422 -8.008 1 98.5 101 GLN A C 1
ATOM 764 O O . GLN A 1 101 ? -13.758 19.609 -7.902 1 98.5 101 GLN A O 1
ATOM 769 N N . GLN A 1 102 ? -15.047 17.984 -8.781 1 98.44 102 GLN A N 1
ATOM 770 C CA . GLN A 1 102 ? -15.852 18.938 -9.531 1 98.44 102 GLN A CA 1
ATOM 771 C C . GLN A 1 102 ? -16.625 19.859 -8.594 1 98.44 102 GLN A C 1
ATOM 773 O O . GLN A 1 102 ? -16.688 21.078 -8.805 1 98.44 102 GLN A O 1
ATOM 778 N N . ARG A 1 103 ? -17.188 19.344 -7.559 1 97.62 103 ARG A N 1
ATOM 779 C CA . ARG A 1 103 ? -18.016 20.094 -6.625 1 97.62 103 ARG A CA 1
ATOM 780 C C . ARG A 1 103 ? -17.188 21.016 -5.758 1 97.62 103 ARG A C 1
ATOM 782 O O . ARG A 1 103 ? -17.516 22.203 -5.59 1 97.62 103 ARG A O 1
ATOM 789 N N . CYS A 1 104 ? -16.094 20.516 -5.246 1 97.25 104 CYS A N 1
ATOM 790 C CA . CYS A 1 104 ? -15.297 21.25 -4.27 1 97.25 104 CYS A CA 1
ATOM 791 C C . CYS A 1 104 ? -14.406 22.281 -4.949 1 97.25 104 CYS A C 1
ATOM 793 O O . CYS A 1 104 ? -14.07 23.312 -4.355 1 97.25 104 CYS A O 1
ATOM 795 N N . HIS A 1 105 ? -14.008 22.031 -6.207 1 98.19 105 HIS A N 1
ATOM 796 C CA . HIS A 1 105 ? -12.969 22.859 -6.801 1 98.19 105 HIS A CA 1
ATOM 797 C C . HIS A 1 105 ? -13.461 23.531 -8.086 1 98.19 105 HIS A C 1
ATOM 799 O O . HIS A 1 105 ? -12.672 24.141 -8.805 1 98.19 105 HIS A O 1
ATOM 805 N N . GLY A 1 106 ? -14.711 23.375 -8.414 1 97.5 106 GLY A N 1
ATOM 806 C CA . GLY A 1 106 ? -15.344 24.078 -9.516 1 97.5 106 GLY A CA 1
ATOM 807 C C . GLY A 1 106 ? -14.805 23.672 -10.875 1 97.5 106 GLY A C 1
ATOM 808 O O . GLY A 1 106 ? -14.695 24.5 -11.773 1 97.5 106 GLY A O 1
ATOM 809 N N . ARG A 1 107 ? -14.375 22.469 -11.023 1 97.69 107 ARG A N 1
ATOM 810 C CA . ARG A 1 107 ? -13.844 21.969 -12.297 1 97.69 107 ARG A CA 1
ATOM 811 C C . ARG A 1 107 ? -14.945 21.328 -13.133 1 97.69 107 ARG A C 1
ATOM 813 O O . ARG A 1 107 ? -15.914 20.797 -12.594 1 97.69 107 ARG A O 1
ATOM 820 N N . GLY A 1 108 ? -14.812 21.438 -14.469 1 97.38 108 GLY A N 1
ATOM 821 C CA . GLY A 1 108 ? -15.719 20.75 -15.375 1 97.38 108 GLY A CA 1
ATOM 822 C C . GLY A 1 108 ? -15.391 19.266 -15.531 1 97.38 108 GLY A C 1
ATOM 823 O O . GLY A 1 108 ? -14.727 18.672 -14.672 1 97.38 108 GLY A O 1
ATOM 824 N N . LYS A 1 109 ? -15.875 18.672 -16.594 1 97.06 109 LYS A N 1
ATOM 825 C CA . LYS A 1 109 ? -15.641 17.266 -16.859 1 97.06 109 LYS A CA 1
ATOM 826 C C . LYS A 1 109 ? -14.164 17 -17.156 1 97.06 109 LYS A C 1
ATOM 828 O O . LYS A 1 109 ? -13.523 17.75 -17.891 1 97.06 109 LYS A O 1
ATOM 833 N N . PRO A 1 110 ? -13.656 15.961 -16.562 1 97.56 110 PRO A N 1
ATOM 834 C CA . PRO A 1 110 ? -12.234 15.656 -16.719 1 97.56 110 PRO A CA 1
ATOM 835 C C . PRO A 1 110 ? -11.812 15.578 -18.188 1 97.56 110 PRO A C 1
ATOM 837 O O . PRO A 1 110 ? -10.773 16.125 -18.562 1 97.56 110 PRO A O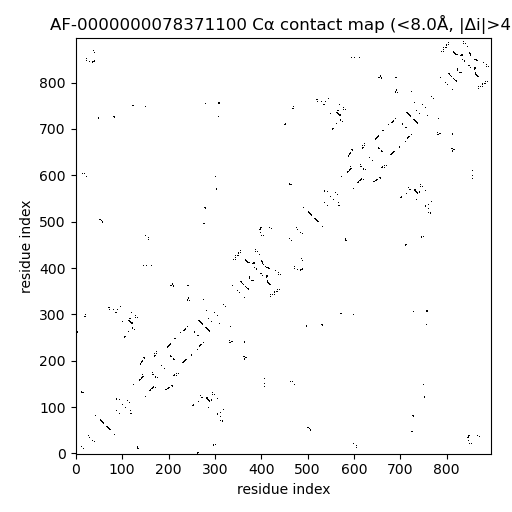 1
ATOM 840 N N . GLU A 1 111 ? -12.594 14.93 -19.094 1 95.31 111 GLU A N 1
ATOM 841 C CA . GLU A 1 111 ? -12.234 14.734 -20.5 1 95.31 111 GLU A CA 1
ATOM 842 C C . GLU A 1 111 ? -12.203 16.062 -21.25 1 95.31 111 GLU A C 1
ATOM 844 O O . GLU A 1 111 ? -11.438 16.219 -22.203 1 95.31 111 GLU A O 1
ATOM 849 N N . GLU A 1 112 ? -12.984 16.984 -20.812 1 95.69 112 GLU A N 1
ATOM 850 C CA . GLU A 1 112 ? -13.07 18.297 -21.469 1 95.69 112 GLU A CA 1
ATOM 851 C C . GLU A 1 112 ? -11.953 19.219 -21.016 1 95.69 112 GLU A C 1
ATOM 853 O O . GLU A 1 112 ? -11.438 20.016 -21.797 1 95.69 112 GLU A O 1
ATOM 858 N N . GLU A 1 113 ? -11.531 19.094 -19.75 1 96.38 113 GLU A N 1
ATOM 859 C CA . GLU A 1 113 ? -10.578 20.047 -19.188 1 96.38 113 GLU A CA 1
ATOM 860 C C . GLU A 1 113 ? -9.188 19.438 -19.094 1 96.38 113 GLU A C 1
ATOM 862 O O . GLU A 1 113 ? -8.227 20.141 -18.734 1 96.38 113 GLU A O 1
ATOM 867 N N . GLY A 1 114 ? -9.039 18.156 -19.359 1 97.31 114 GLY A N 1
ATOM 868 C CA . GLY A 1 114 ? -7.738 17.531 -19.469 1 97.31 114 GLY A CA 1
ATOM 869 C C . GLY A 1 114 ? -7.152 17.141 -18.125 1 97.31 114 GLY A C 1
ATOM 870 O O . GLY A 1 114 ? -5.938 17.219 -17.922 1 97.31 114 GLY A O 1
ATOM 871 N N . TRP A 1 115 ? -7.977 16.859 -17.109 1 98.38 115 TRP A N 1
ATOM 872 C CA . TRP A 1 115 ? -7.492 16.375 -15.812 1 98.38 115 TRP A CA 1
ATOM 873 C C . TRP A 1 115 ? -8.094 15.016 -15.477 1 98.38 115 TRP A C 1
ATOM 875 O O . TRP A 1 115 ? -9.016 14.555 -16.156 1 98.38 115 TRP A O 1
ATOM 885 N N . SER A 1 116 ? -7.484 14.273 -14.539 1 98.75 116 SER A N 1
ATOM 886 C CA . SER A 1 116 ? -7.969 12.984 -14.07 1 98.75 116 SER A CA 1
ATOM 887 C C . SER A 1 116 ? -7.637 12.766 -12.594 1 98.75 116 SER A C 1
ATOM 889 O O . SER A 1 116 ? -7.082 13.648 -11.945 1 98.75 116 SER A O 1
ATOM 891 N N . CYS A 1 117 ? -8.164 11.695 -12.039 1 98.81 117 CYS A N 1
ATOM 892 C CA . CYS A 1 117 ? -7.91 11.305 -10.656 1 98.81 117 CYS A CA 1
ATOM 893 C C . CYS A 1 117 ? -7.387 9.875 -10.578 1 98.81 117 CYS A C 1
ATOM 895 O O . CYS A 1 117 ? -7.629 9.07 -11.484 1 98.81 117 CYS A O 1
ATOM 897 N N . ALA A 1 118 ? -6.672 9.602 -9.57 1 98.88 118 ALA A N 1
ATOM 898 C CA . ALA A 1 118 ? -6.25 8.242 -9.234 1 98.88 118 ALA A CA 1
ATOM 899 C C . ALA A 1 118 ? -6.207 8.039 -7.727 1 98.88 118 ALA A C 1
ATOM 901 O O . ALA A 1 118 ? -5.812 8.945 -6.984 1 98.88 118 ALA A O 1
ATOM 902 N N . ILE A 1 119 ? -6.637 6.863 -7.316 1 98.88 119 ILE A N 1
ATOM 903 C CA . ILE A 1 119 ? -6.598 6.473 -5.91 1 98.88 119 ILE A CA 1
ATOM 904 C C . ILE A 1 119 ? -5.242 5.852 -5.582 1 98.88 119 ILE A C 1
ATOM 906 O O . ILE A 1 119 ? -4.652 5.164 -6.418 1 98.88 119 ILE A O 1
ATOM 910 N N . GLY A 1 120 ? -4.723 6.145 -4.406 1 98.56 120 GLY A N 1
ATOM 911 C CA . GLY A 1 120 ? -3.475 5.543 -3.965 1 98.56 120 GLY A CA 1
ATOM 912 C C . GLY A 1 120 ? -3.525 5.047 -2.533 1 98.56 120 GLY A C 1
ATOM 913 O O . GLY A 1 120 ? -4.523 5.246 -1.835 1 98.56 120 GLY A O 1
ATOM 914 N N . ALA A 1 121 ? -2.465 4.324 -2.109 1 97.94 121 ALA A N 1
ATOM 915 C CA . ALA A 1 121 ? -2.301 3.865 -0.731 1 97.94 121 ALA A CA 1
ATOM 916 C C . ALA A 1 121 ? -1.815 4.996 0.17 1 97.94 121 ALA A C 1
ATOM 918 O O . ALA A 1 121 ? -0.773 4.879 0.818 1 97.94 121 ALA A O 1
ATOM 919 N N . GLY A 1 122 ? -2.619 6.012 0.252 1 97.56 122 GLY A N 1
ATOM 920 C CA . GLY A 1 122 ? -2.266 7.258 0.912 1 97.56 122 GLY A CA 1
ATOM 921 C C . GLY A 1 122 ? -1.741 8.312 -0.044 1 97.56 122 GLY A C 1
ATOM 922 O O . GLY A 1 122 ? -1.232 7.984 -1.119 1 97.56 122 GLY A O 1
ATOM 923 N N . SER A 1 123 ? -1.84 9.562 0.364 1 97.94 123 SER A N 1
ATOM 924 C CA . SER A 1 123 ? -1.417 10.648 -0.509 1 97.94 123 SER A CA 1
ATOM 925 C C . SER A 1 123 ? 0.102 10.703 -0.628 1 97.94 123 SER A C 1
ATOM 927 O O . SER A 1 123 ? 0.634 11.125 -1.657 1 97.94 123 SER A O 1
ATOM 929 N N . GLN A 1 124 ? 0.85 10.266 0.44 1 97.56 124 GLN A N 1
ATOM 930 C CA . GLN A 1 124 ? 2.309 10.312 0.41 1 97.56 124 GLN A CA 1
ATOM 931 C C . GLN A 1 124 ? 2.863 9.43 -0.704 1 97.56 124 GLN A C 1
ATOM 933 O O . GLN A 1 124 ? 3.824 9.797 -1.378 1 97.56 124 GLN A O 1
ATOM 938 N N . GLU A 1 125 ? 2.25 8.25 -0.883 1 98.06 125 GLU A N 1
ATOM 939 C CA . GLU A 1 125 ? 2.674 7.387 -1.982 1 98.06 125 GLU A CA 1
ATOM 940 C C . GLU A 1 125 ? 2.457 8.062 -3.332 1 98.06 125 GLU A C 1
ATOM 942 O O . GLU A 1 125 ? 3.301 7.965 -4.227 1 98.06 125 GLU A O 1
ATOM 947 N N . LEU A 1 126 ? 1.34 8.672 -3.5 1 98.75 126 LEU A N 1
ATOM 948 C CA . LEU A 1 126 ? 1.014 9.367 -4.738 1 98.75 126 LEU A CA 1
ATOM 949 C C . LEU A 1 126 ? 1.979 10.523 -4.984 1 98.75 126 LEU A C 1
ATOM 951 O O . LEU A 1 126 ? 2.361 10.781 -6.129 1 98.75 126 LEU A O 1
ATOM 955 N N . MET A 1 127 ? 2.391 11.203 -3.908 1 98.69 127 MET A N 1
ATOM 956 C CA . MET A 1 127 ? 3.363 12.281 -4.039 1 98.69 127 MET A CA 1
ATOM 957 C C . MET A 1 127 ? 4.715 11.742 -4.492 1 98.69 127 MET A C 1
ATOM 959 O O . MET A 1 127 ? 5.363 12.328 -5.363 1 98.69 127 MET A O 1
ATOM 963 N N . GLU A 1 128 ? 5.113 10.664 -3.865 1 98.12 128 GLU A N 1
ATOM 964 C CA . GLU A 1 128 ? 6.367 10.031 -4.273 1 98.12 128 GLU A CA 1
ATOM 965 C C . GLU A 1 128 ? 6.352 9.688 -5.758 1 98.12 128 GLU A C 1
ATOM 967 O O . GLU A 1 128 ? 7.312 9.977 -6.477 1 98.12 128 GLU A O 1
ATOM 972 N N . LYS A 1 129 ? 5.281 9.125 -6.246 1 98.44 129 LYS A N 1
ATOM 973 C CA . LYS A 1 129 ? 5.152 8.734 -7.648 1 98.44 129 LYS A CA 1
ATOM 974 C C . LYS A 1 129 ? 5.051 9.961 -8.547 1 98.44 129 LYS A C 1
ATOM 976 O O . LYS A 1 129 ? 5.539 9.953 -9.68 1 98.44 129 LYS A O 1
ATOM 981 N N . ALA A 1 130 ? 4.406 11 -8.078 1 98.81 130 ALA A N 1
ATOM 982 C CA . ALA A 1 130 ? 4.293 12.227 -8.859 1 98.81 130 ALA A CA 1
ATOM 983 C C . ALA A 1 130 ? 5.656 12.883 -9.047 1 98.81 130 ALA A C 1
ATOM 985 O O . ALA A 1 130 ? 6.008 13.297 -10.156 1 98.81 130 ALA A O 1
ATOM 986 N N . PHE A 1 131 ? 6.449 12.984 -7.957 1 98.69 131 PHE A N 1
ATOM 987 C CA . PHE A 1 131 ? 7.789 13.547 -8.07 1 98.69 131 PHE A CA 1
ATOM 988 C C . PHE A 1 131 ? 8.648 12.703 -9.016 1 98.69 131 PHE A C 1
ATOM 990 O O . PHE A 1 131 ? 9.391 13.25 -9.828 1 98.69 131 PHE A O 1
ATOM 997 N N . ALA A 1 132 ? 8.5 11.398 -8.906 1 97.19 132 ALA A N 1
ATOM 998 C CA . ALA A 1 132 ? 9.258 10.516 -9.789 1 97.19 132 ALA A CA 1
ATOM 999 C C . ALA A 1 132 ? 8.836 10.695 -11.242 1 97.19 132 ALA A C 1
ATOM 1001 O O . ALA A 1 132 ? 9.656 10.57 -12.156 1 97.19 132 ALA A O 1
ATOM 1002 N N . ALA A 1 133 ? 7.609 10.969 -11.477 1 98.25 133 ALA A N 1
ATOM 1003 C CA . ALA A 1 133 ? 7.062 11.125 -12.82 1 98.25 133 ALA A CA 1
ATOM 1004 C C . ALA A 1 133 ? 7.633 12.367 -13.5 1 98.25 133 ALA A C 1
ATOM 1006 O O . ALA A 1 133 ? 7.762 12.414 -14.727 1 98.25 133 ALA A O 1
ATOM 1007 N N . VAL A 1 134 ? 8.078 13.406 -12.688 1 98.44 134 VAL A N 1
ATOM 1008 C CA . VAL A 1 134 ? 8.344 14.68 -13.352 1 98.44 134 VAL A CA 1
ATOM 1009 C C . VAL A 1 134 ? 9.773 15.133 -13.039 1 98.44 134 VAL A C 1
ATOM 1011 O O . VAL A 1 134 ? 10.289 16.047 -13.68 1 98.44 134 VAL A O 1
ATOM 1014 N N . CYS A 1 135 ? 10.453 14.531 -12.07 1 97.5 135 CYS A N 1
ATOM 1015 C CA . CYS A 1 135 ? 11.789 14.992 -11.695 1 97.5 135 CYS A CA 1
ATOM 1016 C C . CYS A 1 135 ? 12.805 13.867 -11.812 1 97.5 135 CYS A C 1
ATOM 1018 O O . CYS A 1 135 ? 12.641 12.805 -11.195 1 97.5 135 CYS A O 1
ATOM 1020 N N . ASP A 1 136 ? 13.828 14.109 -12.547 1 95.31 136 ASP A N 1
ATOM 1021 C CA . ASP A 1 136 ? 15.016 13.258 -12.555 1 95.31 136 ASP A CA 1
ATOM 1022 C C . ASP A 1 136 ? 15.914 13.562 -11.352 1 95.31 136 ASP A C 1
ATOM 1024 O O . ASP A 1 136 ? 15.727 14.578 -10.68 1 95.31 136 ASP A O 1
ATOM 1028 N N . PRO A 1 137 ? 16.891 12.695 -11.039 1 91.56 137 PRO A N 1
ATOM 1029 C CA . PRO A 1 137 ? 17.766 12.906 -9.875 1 91.56 137 PRO A CA 1
ATOM 1030 C C . PRO A 1 137 ? 18.484 14.242 -9.922 1 91.56 137 PRO A C 1
ATOM 1032 O O . PRO A 1 137 ? 18.781 14.82 -8.867 1 91.56 137 PRO A O 1
ATOM 1035 N N . GLU A 1 138 ? 18.766 14.812 -11.07 1 95 138 GLU A N 1
ATOM 1036 C CA . GLU A 1 138 ? 19.531 16.047 -11.188 1 95 138 GLU A CA 1
ATOM 1037 C C . GLU A 1 138 ? 18.609 17.266 -11.141 1 95 138 GLU A C 1
ATOM 1039 O O . GLU A 1 138 ? 19.078 18.406 -11.164 1 95 138 GLU A O 1
ATOM 1044 N N . ASP A 1 139 ? 17.297 17.062 -11.078 1 97.44 139 ASP A N 1
ATOM 1045 C CA . ASP A 1 139 ? 16.359 18.188 -11.141 1 97.44 139 ASP A CA 1
ATOM 1046 C C . ASP A 1 139 ? 16.234 18.875 -9.781 1 97.44 139 ASP A C 1
ATOM 1048 O O . ASP A 1 139 ? 16.656 18.328 -8.758 1 97.44 139 ASP A O 1
ATOM 1052 N N . THR A 1 140 ? 15.727 20.109 -9.805 1 98.06 140 THR A N 1
ATOM 1053 C CA . THR A 1 140 ? 15.562 20.953 -8.625 1 98.06 140 THR A CA 1
ATOM 1054 C C . THR A 1 140 ? 14.086 21.109 -8.273 1 98.06 140 THR A C 1
ATOM 1056 O O . THR A 1 140 ? 13.242 21.266 -9.156 1 98.06 140 THR A O 1
ATOM 1059 N N . ILE A 1 141 ? 13.805 20.953 -7.023 1 98.62 141 ILE A N 1
ATOM 1060 C CA . ILE A 1 141 ? 12.461 21.141 -6.488 1 98.62 141 ILE A CA 1
ATOM 1061 C C . ILE A 1 141 ? 12.453 22.312 -5.5 1 98.62 141 ILE A C 1
ATOM 1063 O O . ILE A 1 141 ? 13.32 22.391 -4.625 1 98.62 141 ILE A O 1
ATOM 1067 N N . LEU A 1 142 ? 11.531 23.297 -5.691 1 98.88 142 LEU A N 1
ATOM 1068 C CA . LEU A 1 142 ? 11.305 24.359 -4.723 1 98.88 142 LEU A CA 1
ATOM 1069 C C . LEU A 1 142 ? 10.359 23.906 -3.617 1 98.88 142 LEU A C 1
ATOM 1071 O O . LEU A 1 142 ? 9.211 23.531 -3.891 1 98.88 142 LEU A O 1
ATOM 1075 N N . MET A 1 143 ? 10.812 24 -2.357 1 98.38 143 MET A N 1
ATOM 1076 C CA . MET A 1 143 ? 10.07 23.438 -1.232 1 98.38 143 MET A CA 1
ATOM 1077 C C . MET A 1 143 ? 9.609 24.531 -0.284 1 98.38 143 MET A C 1
ATOM 1079 O O . MET A 1 143 ? 10.43 25.281 0.255 1 98.38 143 MET A O 1
ATOM 1083 N N . GLU A 1 144 ? 8.281 24.578 -0.107 1 98.5 144 GLU A N 1
ATOM 1084 C CA . GLU A 1 144 ? 7.836 25.328 1.069 1 98.5 144 GLU A CA 1
ATOM 1085 C C . GLU A 1 144 ? 8.586 24.875 2.32 1 98.5 144 GLU A C 1
ATOM 1087 O O . GLU A 1 144 ? 8.734 23.672 2.568 1 98.5 144 GLU A O 1
ATOM 1092 N N . THR A 1 145 ? 9.078 25.859 3.127 1 97.81 145 THR A N 1
ATOM 1093 C CA . THR A 1 145 ? 9.852 25.516 4.312 1 97.81 145 THR A CA 1
ATOM 1094 C C . THR A 1 145 ? 9.398 26.344 5.512 1 97.81 145 THR A C 1
ATOM 1096 O O . THR A 1 145 ? 9.273 27.562 5.414 1 97.81 145 THR A O 1
ATOM 1099 N N . PRO A 1 146 ? 9.133 25.75 6.707 1 97 146 PRO A N 1
ATOM 1100 C CA . PRO A 1 146 ? 9.258 24.312 6.977 1 97 146 PRO A CA 1
ATOM 1101 C C . PRO A 1 146 ? 8.211 23.484 6.238 1 97 146 PRO A C 1
ATOM 1103 O O . PRO A 1 146 ? 7.242 24.031 5.703 1 97 146 PRO A O 1
ATOM 1106 N N . VAL A 1 147 ? 8.516 22.156 6.148 1 97.06 147 VAL A N 1
ATOM 1107 C CA . VAL A 1 147 ? 7.668 21.312 5.309 1 97.06 147 VAL A CA 1
ATOM 1108 C C . VAL A 1 147 ? 7.418 19.984 6 1 97.06 147 VAL A C 1
ATOM 1110 O O . VAL A 1 147 ? 8.141 19.609 6.93 1 97.06 147 VAL A O 1
ATOM 1113 N N . TYR A 1 148 ? 6.375 19.312 5.562 1 96.56 148 TYR A N 1
ATOM 1114 C CA . TYR A 1 148 ? 5.996 18.016 6.094 1 96.56 148 TYR A CA 1
ATOM 1115 C C . TYR A 1 148 ? 7.16 17.031 6.023 1 96.56 148 TYR A C 1
ATOM 1117 O O . TYR A 1 148 ? 7.695 16.781 4.941 1 96.56 148 TYR A O 1
ATOM 1125 N N . SER A 1 149 ? 7.492 16.438 7.129 1 94.75 149 SER A N 1
ATOM 1126 C CA . SER A 1 149 ? 8.664 15.57 7.258 1 94.75 149 SER A CA 1
ATOM 1127 C C . SER A 1 149 ? 8.516 14.312 6.41 1 94.75 149 SER A C 1
ATOM 1129 O O . SER A 1 149 ? 9.508 13.75 5.949 1 94.75 149 SER A O 1
ATOM 1131 N N . GLY A 1 150 ? 7.25 13.828 6.176 1 94.5 150 GLY A N 1
ATOM 1132 C CA . GLY A 1 150 ? 7.039 12.656 5.348 1 94.5 150 GLY A CA 1
ATOM 1133 C C . GLY A 1 150 ? 7.512 12.836 3.918 1 94.5 150 GLY A C 1
ATOM 1134 O O . GLY A 1 150 ? 8.055 11.914 3.312 1 94.5 150 GLY A O 1
ATOM 1135 N N . THR A 1 151 ? 7.309 13.992 3.367 1 96.38 151 THR A N 1
ATOM 1136 C CA . THR A 1 151 ? 7.762 14.289 2.014 1 96.38 151 THR A CA 1
ATOM 1137 C C . THR A 1 151 ? 9.281 14.289 1.94 1 96.38 151 THR A C 1
ATOM 1139 O O . THR A 1 151 ? 9.867 13.836 0.952 1 96.38 151 THR A O 1
ATOM 1142 N N . LEU A 1 152 ? 9.953 14.789 3.01 1 96.12 152 LEU A N 1
ATOM 1143 C CA . LEU A 1 152 ? 11.414 14.812 3.055 1 96.12 152 LEU A CA 1
ATOM 1144 C C . LEU A 1 152 ? 11.977 13.398 3.111 1 96.12 152 LEU A C 1
ATOM 1146 O O . LEU A 1 152 ? 13.07 13.141 2.596 1 96.12 152 LEU A O 1
ATOM 1150 N N . GLY A 1 153 ? 11.203 12.531 3.691 1 94.94 153 GLY A N 1
ATOM 1151 C CA . GLY A 1 153 ? 11.656 11.164 3.863 1 94.94 153 GLY A CA 1
ATOM 1152 C C . GLY A 1 153 ? 12.039 10.492 2.555 1 94.94 153 GLY A C 1
ATOM 1153 O O . GLY A 1 153 ? 13.016 9.742 2.496 1 94.94 153 GLY A O 1
ATOM 1154 N N . PHE A 1 154 ? 11.289 10.75 1.453 1 95.62 154 PHE A N 1
ATOM 1155 C CA . PHE A 1 154 ? 11.617 10.094 0.195 1 95.62 154 PHE A CA 1
ATOM 1156 C C . PHE A 1 154 ? 12.336 11.047 -0.749 1 95.62 154 PHE A C 1
ATOM 1158 O O . PHE A 1 154 ? 12.969 10.609 -1.717 1 95.62 154 PHE A O 1
ATOM 1165 N N . LEU A 1 155 ? 12.344 12.336 -0.47 1 96.56 155 LEU A N 1
ATOM 1166 C CA . LEU A 1 155 ? 13 13.281 -1.37 1 96.56 155 LEU A CA 1
ATOM 1167 C C . LEU A 1 155 ? 14.484 13.414 -1.031 1 96.56 155 LEU A C 1
ATOM 1169 O O . LEU A 1 155 ? 15.32 13.5 -1.929 1 96.56 155 LEU A O 1
ATOM 1173 N N . GLN A 1 156 ? 14.82 13.453 0.283 1 94.44 156 GLN A N 1
ATOM 1174 C CA . GLN A 1 156 ? 16.203 13.688 0.694 1 94.44 156 GLN A CA 1
ATOM 1175 C C . GLN A 1 156 ? 17.125 12.586 0.184 1 94.44 156 GLN A C 1
ATOM 1177 O O . GLN A 1 156 ? 18.188 12.875 -0.379 1 94.44 156 GLN A O 1
ATOM 1182 N N . PRO A 1 157 ? 16.703 11.344 0.227 1 92.38 157 PRO A N 1
ATOM 1183 C CA . PRO A 1 157 ? 17.609 10.297 -0.27 1 92.38 157 PRO A CA 1
ATOM 1184 C C . PRO A 1 157 ? 17.547 10.141 -1.788 1 92.38 157 PRO A C 1
ATOM 1186 O O . PRO A 1 157 ? 18.297 9.344 -2.359 1 92.38 157 PRO A O 1
ATOM 1189 N N . SER A 1 158 ? 16.703 10.828 -2.525 1 91.25 158 SER A N 1
ATOM 1190 C CA . SER A 1 158 ? 16.438 10.617 -3.945 1 91.25 158 SER A CA 1
ATOM 1191 C C . SER A 1 158 ? 17.531 11.234 -4.809 1 91.25 158 SER A C 1
ATOM 1193 O O . SER A 1 158 ? 17.641 10.922 -6 1 91.25 158 SER A O 1
ATOM 1195 N N . GLY A 1 159 ? 18.375 12.141 -4.27 1 88.94 159 GLY A N 1
ATOM 1196 C CA . GLY A 1 159 ? 19.422 12.812 -5.023 1 88.94 159 GLY A CA 1
ATOM 1197 C C . GLY A 1 159 ? 18.984 14.133 -5.625 1 88.94 159 GLY A C 1
ATOM 1198 O O . GLY A 1 159 ? 19.797 14.93 -6.074 1 88.94 159 GLY A O 1
ATOM 1199 N N . ARG A 1 160 ? 17.703 14.477 -5.664 1 94.44 160 ARG A N 1
ATOM 1200 C CA . ARG A 1 160 ? 17.172 15.734 -6.188 1 94.44 160 ARG A CA 1
ATOM 1201 C C . ARG A 1 160 ? 17.594 16.906 -5.32 1 94.44 160 ARG A C 1
ATOM 1203 O O . ARG A 1 160 ? 17.766 16.766 -4.109 1 94.44 160 ARG A O 1
ATOM 1210 N N . THR A 1 161 ? 17.766 18 -5.957 1 97.31 161 THR A N 1
ATOM 1211 C CA . THR A 1 161 ? 18.125 19.219 -5.223 1 97.31 161 THR A CA 1
ATOM 1212 C C . THR A 1 161 ? 16.875 19.891 -4.652 1 97.31 161 THR A C 1
ATOM 1214 O O . THR A 1 161 ? 15.922 20.172 -5.383 1 97.31 161 THR A O 1
ATOM 1217 N N . LEU A 1 162 ? 16.875 20.125 -3.367 1 98 162 LEU A N 1
ATOM 1218 C CA . LEU A 1 162 ? 15.766 20.781 -2.697 1 98 162 LEU A CA 1
ATOM 1219 C C . LEU A 1 162 ? 16.125 22.219 -2.314 1 98 162 LEU A C 1
ATOM 1221 O O . LEU A 1 162 ? 17.047 22.438 -1.521 1 98 162 LEU A O 1
ATOM 1225 N N . ILE A 1 163 ? 15.469 23.156 -2.885 1 98.38 163 ILE A N 1
ATOM 1226 C CA . ILE A 1 163 ? 15.672 24.578 -2.562 1 98.38 163 ILE A CA 1
ATOM 1227 C C . ILE A 1 163 ? 14.547 25.062 -1.66 1 98.38 163 ILE A C 1
ATOM 1229 O O . ILE A 1 163 ? 13.367 24.938 -2.004 1 98.38 163 ILE A O 1
ATOM 1233 N N . GLU A 1 164 ? 14.914 25.594 -0.562 1 97.88 164 GLU A N 1
ATOM 1234 C CA . GLU A 1 164 ? 13.945 26.047 0.434 1 97.88 164 GLU A CA 1
ATOM 1235 C C . GLU A 1 164 ? 13.375 27.422 0.06 1 97.88 164 GLU A C 1
ATOM 1237 O O . GLU A 1 164 ? 14.125 28.328 -0.294 1 97.88 164 GLU A O 1
ATOM 1242 N N . ILE A 1 165 ? 12.117 27.5 0.051 1 98.62 165 ILE A N 1
ATOM 1243 C CA . ILE A 1 165 ? 11.406 28.766 -0.001 1 98.62 165 ILE A CA 1
ATOM 1244 C C . ILE A 1 165 ? 10.742 29.031 1.347 1 98.62 165 ILE A C 1
ATOM 1246 O O . ILE A 1 165 ? 9.805 28.344 1.735 1 98.62 165 ILE A O 1
ATOM 1250 N N . GLN A 1 166 ? 11.117 30.031 1.975 1 96.62 166 GLN A N 1
ATOM 1251 C CA . GLN A 1 166 ? 10.656 30.312 3.328 1 96.62 166 GLN A CA 1
ATOM 1252 C C . GLN A 1 166 ? 9.164 30.641 3.338 1 96.62 166 GLN A C 1
ATOM 1254 O O . GLN A 1 166 ? 8.625 31.156 2.355 1 96.62 166 GLN A O 1
ATOM 1259 N N . SER A 1 167 ? 8.562 30.281 4.41 1 96.62 167 SER A N 1
ATOM 1260 C CA . SER A 1 167 ? 7.148 30.578 4.602 1 96.62 167 SER A CA 1
ATOM 1261 C C . SER A 1 167 ? 6.934 31.562 5.742 1 96.62 167 SER A C 1
ATOM 1263 O O . SER A 1 167 ? 7.832 31.781 6.559 1 96.62 167 SER A O 1
ATOM 1265 N N . ASP A 1 168 ? 5.824 32.219 5.746 1 94.44 168 ASP A N 1
ATOM 1266 C CA . ASP A 1 168 ? 5.34 33.031 6.867 1 94.44 168 ASP A CA 1
ATOM 1267 C C . ASP A 1 168 ? 3.967 32.562 7.332 1 94.44 168 ASP A C 1
ATOM 1269 O O . ASP A 1 168 ? 3.58 31.406 7.07 1 94.44 168 ASP A O 1
ATOM 1273 N N . HIS A 1 169 ? 3.324 33.312 8.117 1 92.94 169 HIS A N 1
ATOM 1274 C CA . HIS A 1 169 ? 2.061 32.906 8.711 1 92.94 169 HIS A CA 1
ATOM 1275 C C . HIS A 1 169 ? 0.99 32.688 7.645 1 92.94 169 HIS A C 1
ATOM 1277 O O . HIS A 1 169 ? -0.068 32.125 7.926 1 92.94 169 HIS A O 1
ATOM 1283 N N . HIS A 1 170 ? 1.289 33.062 6.398 1 95.56 170 HIS A N 1
ATOM 1284 C CA . HIS A 1 170 ? 0.355 32.875 5.293 1 95.56 170 HIS A CA 1
ATOM 1285 C C . HIS A 1 170 ? 0.838 31.781 4.344 1 95.56 170 HIS A C 1
ATOM 1287 O O . HIS A 1 170 ? 0.325 31.656 3.229 1 95.56 170 HIS A O 1
ATOM 1293 N N . GLY A 1 171 ? 1.81 31 4.715 1 96.44 171 GLY A N 1
ATOM 1294 C CA . GLY A 1 171 ? 2.324 29.938 3.875 1 96.44 171 GLY A CA 1
ATOM 1295 C C . GLY A 1 171 ? 3.543 30.344 3.068 1 96.44 171 GLY A C 1
ATOM 1296 O O . GLY A 1 171 ? 4.266 31.266 3.449 1 96.44 171 GLY A O 1
ATOM 1297 N N . ILE A 1 172 ? 3.844 29.641 2.031 1 98.56 172 ILE A N 1
ATOM 1298 C CA . ILE A 1 172 ? 5.02 29.859 1.197 1 98.56 172 ILE A CA 1
ATOM 1299 C C . ILE A 1 172 ? 5.074 31.312 0.749 1 98.56 172 ILE A C 1
ATOM 1301 O O . ILE A 1 172 ? 4.062 31.875 0.322 1 98.56 172 ILE A O 1
ATOM 1305 N N . SER A 1 173 ? 6.234 31.969 0.838 1 98.56 173 SER A N 1
ATOM 1306 C CA . SER A 1 173 ? 6.395 33.375 0.521 1 98.56 173 SER A CA 1
ATOM 1307 C C . SER A 1 173 ? 6.469 33.625 -0.986 1 98.56 173 SER A C 1
ATOM 1309 O O . SER A 1 173 ? 7.363 33.094 -1.653 1 98.56 173 SER A O 1
ATOM 1311 N N . ALA A 1 174 ? 5.531 34.406 -1.466 1 98.56 174 ALA A N 1
ATOM 1312 C CA . ALA A 1 174 ? 5.578 34.781 -2.879 1 98.56 174 ALA A CA 1
ATOM 1313 C C . ALA A 1 174 ? 6.801 35.625 -3.184 1 98.56 174 ALA A C 1
ATOM 1315 O O . ALA A 1 174 ? 7.406 35.5 -4.25 1 98.56 174 ALA A O 1
ATOM 1316 N N . VAL A 1 175 ? 7.152 36.438 -2.236 1 98.56 175 VAL A N 1
ATOM 1317 C CA . VAL A 1 175 ? 8.289 37.344 -2.402 1 98.56 175 VAL A CA 1
ATOM 1318 C C . VAL A 1 175 ? 9.578 36.531 -2.498 1 98.56 175 VAL A C 1
ATOM 1320 O O . VAL A 1 175 ? 10.414 36.781 -3.379 1 98.56 175 VAL A O 1
ATOM 1323 N N . GLU A 1 176 ? 9.734 35.594 -1.632 1 98.5 176 GLU A N 1
ATOM 1324 C CA . GLU A 1 176 ? 10.922 34.75 -1.646 1 98.5 176 GLU A CA 1
ATOM 1325 C C . GLU A 1 176 ? 10.969 33.906 -2.902 1 98.5 176 GLU A C 1
ATOM 1327 O O . GLU A 1 176 ? 12.039 33.719 -3.486 1 98.5 176 GLU A O 1
ATOM 1332 N N . LEU A 1 177 ? 9.812 33.344 -3.277 1 98.81 177 LEU A N 1
ATOM 1333 C CA . LEU A 1 177 ? 9.734 32.531 -4.484 1 98.81 177 LEU A CA 1
ATOM 1334 C C . LEU A 1 177 ? 10.164 33.344 -5.711 1 98.81 177 LEU A C 1
ATOM 1336 O O . LEU A 1 177 ? 10.961 32.875 -6.523 1 98.81 177 LEU A O 1
ATOM 1340 N N . GLU A 1 178 ? 9.664 34.5 -5.793 1 98.75 178 GLU A N 1
ATOM 1341 C CA . GLU A 1 178 ? 10.016 35.375 -6.918 1 98.75 178 GLU A CA 1
ATOM 1342 C C . GLU A 1 178 ? 11.5 35.719 -6.906 1 98.75 178 GLU A C 1
ATOM 1344 O O . GLU A 1 178 ? 12.156 35.719 -7.949 1 98.75 178 GLU A O 1
ATOM 1349 N N . ARG A 1 179 ? 11.969 36.062 -5.773 1 98.62 179 ARG A N 1
ATOM 1350 C CA . ARG A 1 179 ? 13.383 36.406 -5.648 1 98.62 179 ARG A CA 1
ATOM 1351 C C . ARG A 1 179 ? 14.273 35.25 -6.145 1 98.62 179 ARG A C 1
ATOM 1353 O O . ARG A 1 179 ? 15.195 35.5 -6.93 1 98.62 179 ARG A O 1
ATOM 1360 N N . VAL A 1 180 ? 14.016 34.031 -5.703 1 98.62 180 VAL A N 1
ATOM 1361 C CA . VAL A 1 180 ? 14.812 32.875 -6.062 1 98.62 180 VAL A CA 1
ATOM 1362 C C . VAL A 1 180 ? 14.719 32.625 -7.566 1 98.62 180 VAL A C 1
ATOM 1364 O O . VAL A 1 180 ? 15.742 32.438 -8.234 1 98.62 180 VAL A O 1
ATOM 1367 N N . LEU A 1 181 ? 13.523 32.719 -8.133 1 98.75 181 LEU A N 1
ATOM 1368 C CA . LEU A 1 181 ? 13.297 32.406 -9.539 1 98.75 181 LEU A CA 1
ATOM 1369 C C . LEU A 1 181 ? 13.914 33.469 -10.43 1 98.75 181 LEU A C 1
ATOM 1371 O O . LEU A 1 181 ? 14.586 33.156 -11.414 1 98.75 181 LEU A O 1
ATOM 1375 N N . ALA A 1 182 ? 13.703 34.719 -10.039 1 98.62 182 ALA A N 1
ATOM 1376 C CA . ALA A 1 182 ? 14.172 35.844 -10.852 1 98.62 182 ALA A CA 1
ATOM 1377 C C . ALA A 1 182 ? 15.703 35.875 -10.883 1 98.62 182 ALA A C 1
ATOM 1379 O O . ALA A 1 182 ? 16.297 36.281 -11.883 1 98.62 182 ALA A O 1
ATOM 1380 N N . ASN A 1 183 ? 16.328 35.438 -9.883 1 98.5 183 ASN A N 1
ATOM 1381 C CA . ASN A 1 183 ? 17.781 35.531 -9.766 1 98.5 183 ASN A CA 1
ATOM 1382 C C . ASN A 1 183 ? 18.438 34.188 -9.969 1 98.5 183 ASN A C 1
ATOM 1384 O O . ASN A 1 183 ? 19.609 34 -9.633 1 98.5 183 ASN A O 1
ATOM 1388 N N . TRP A 1 184 ? 17.75 33.219 -10.477 1 98.38 184 TRP A N 1
ATOM 1389 C CA . TRP A 1 184 ? 18.219 31.844 -10.531 1 98.38 184 TRP A CA 1
ATOM 1390 C C . TRP A 1 184 ? 19.578 31.766 -11.203 1 98.38 184 TRP A C 1
ATOM 1392 O O . TRP A 1 184 ? 20.484 31.078 -10.711 1 98.38 184 TRP A O 1
ATOM 1402 N N . HIS A 1 185 ? 19.766 32.469 -12.281 1 97.62 185 HIS A N 1
ATOM 1403 C CA . HIS A 1 185 ? 20.969 32.312 -13.102 1 97.62 185 HIS A CA 1
ATOM 1404 C C . HIS A 1 185 ? 22.078 33.25 -12.625 1 97.62 185 HIS A C 1
ATOM 1406 O O . HIS A 1 185 ? 23.25 33.062 -12.961 1 97.62 185 HIS A O 1
ATOM 1412 N N . SER A 1 186 ? 21.719 34.219 -11.812 1 98.06 186 SER A N 1
ATOM 1413 C CA . SER A 1 186 ? 22.719 35.188 -11.359 1 98.06 186 SER A CA 1
ATOM 1414 C C . SER A 1 186 ? 23.156 34.906 -9.93 1 98.06 186 SER A C 1
ATOM 1416 O O . SER A 1 186 ? 24.203 35.375 -9.492 1 98.06 186 SER A O 1
ATOM 1418 N N . ASP A 1 187 ? 22.359 34.188 -9.211 1 97.75 187 ASP A N 1
ATOM 1419 C CA . ASP A 1 187 ? 22.703 33.812 -7.844 1 97.75 187 ASP A CA 1
ATOM 1420 C C . ASP A 1 187 ? 23.688 32.625 -7.832 1 97.75 187 ASP A C 1
ATOM 1422 O O . ASP A 1 187 ? 23.375 31.562 -8.367 1 97.75 187 ASP A O 1
ATOM 1426 N N . PRO A 1 188 ? 24.797 32.812 -7.156 1 97.12 188 PRO A N 1
ATOM 1427 C CA . PRO A 1 188 ? 25.797 31.75 -7.125 1 97.12 188 PRO A CA 1
ATOM 1428 C C . PRO A 1 188 ? 25.281 30.469 -6.484 1 97.12 188 PRO A C 1
ATOM 1430 O O . PRO A 1 188 ? 25.75 29.375 -6.809 1 97.12 188 PRO A O 1
ATOM 1433 N N . SER A 1 189 ? 24.328 30.578 -5.668 1 95.75 189 SER A N 1
ATOM 1434 C CA . SER A 1 189 ? 23.797 29.422 -4.961 1 95.75 189 SER A CA 1
ATOM 1435 C C . SER A 1 189 ? 22.922 28.562 -5.871 1 95.75 189 SER A C 1
ATOM 1437 O O . SER A 1 189 ? 22.656 27.391 -5.582 1 95.75 189 SER A O 1
ATOM 1439 N N . THR A 1 190 ? 22.422 29.109 -7.012 1 97.69 190 THR A N 1
ATOM 1440 C CA . THR A 1 190 ? 21.484 28.375 -7.836 1 97.69 190 THR A CA 1
ATOM 1441 C C . THR A 1 190 ? 21.953 28.328 -9.289 1 97.69 190 THR A C 1
ATOM 1443 O O . THR A 1 190 ? 21.453 27.516 -10.078 1 97.69 190 THR A O 1
ATOM 1446 N N . SER A 1 191 ? 22.953 29.094 -9.719 1 97.19 191 SER A N 1
ATOM 1447 C CA . SER A 1 191 ? 23.312 29.312 -11.109 1 97.19 191 SER A CA 1
ATOM 1448 C C . SER A 1 191 ? 23.812 28.031 -11.766 1 97.19 191 SER A C 1
ATOM 1450 O O . SER A 1 191 ? 23.719 27.875 -12.984 1 97.19 191 SER A O 1
ATOM 1452 N N . SER A 1 192 ? 24.359 27.172 -10.992 1 97.25 192 SER A N 1
ATOM 1453 C CA . SER A 1 192 ? 24.891 25.922 -11.547 1 97.25 192 SER A CA 1
ATOM 1454 C C . SER A 1 192 ? 23.844 24.828 -11.547 1 97.25 192 SER A C 1
ATOM 1456 O O . SER A 1 192 ? 24.078 23.734 -12.078 1 97.25 192 SER A O 1
ATOM 1458 N N . LEU A 1 193 ? 22.734 25.062 -10.945 1 97.56 193 LEU A N 1
ATOM 1459 C CA . LEU A 1 193 ? 21.672 24.062 -10.812 1 97.56 193 LEU A CA 1
ATOM 1460 C C . LEU A 1 193 ? 20.703 24.156 -11.977 1 97.56 193 LEU A C 1
ATOM 1462 O O . LEU A 1 193 ? 20.578 25.203 -12.602 1 97.56 193 LEU A O 1
ATOM 1466 N N . LYS A 1 194 ? 20.031 23.078 -12.266 1 97.19 194 LYS A N 1
ATOM 1467 C CA . LYS A 1 194 ? 18.938 23.109 -13.234 1 97.19 194 LYS A CA 1
ATOM 1468 C C . LYS A 1 194 ? 17.797 23.969 -12.727 1 97.19 194 LYS A C 1
ATOM 1470 O O . LYS A 1 194 ? 17.453 23.938 -11.539 1 97.19 194 LYS A O 1
ATOM 1475 N N . PHE A 1 195 ? 17.25 24.766 -13.641 1 98.25 195 PHE A N 1
ATOM 1476 C CA . PHE A 1 195 ? 16.062 25.547 -13.281 1 98.25 195 PHE A CA 1
ATOM 1477 C C . PHE A 1 195 ? 14.953 24.625 -12.781 1 98.25 195 PHE A C 1
ATOM 1479 O O . PHE A 1 195 ? 14.742 23.547 -13.328 1 98.25 195 PHE A O 1
ATOM 1486 N N . PRO A 1 196 ? 14.273 24.984 -11.766 1 98.38 196 PRO A N 1
ATOM 1487 C CA . PRO A 1 196 ? 13.32 24.078 -11.117 1 98.38 196 PRO A CA 1
ATOM 1488 C C . PRO A 1 196 ? 12.141 23.719 -12.023 1 98.38 196 PRO A C 1
ATOM 1490 O O . PRO A 1 196 ? 11.805 24.484 -12.922 1 98.38 196 PRO A O 1
ATOM 1493 N N . LYS A 1 197 ? 11.508 22.594 -11.703 1 97.69 197 LYS A N 1
ATOM 1494 C CA . LYS A 1 197 ? 10.312 22.156 -12.422 1 97.69 197 LYS A CA 1
ATOM 1495 C C . LYS A 1 197 ? 9.07 22.281 -11.555 1 97.69 197 LYS A C 1
ATOM 1497 O O . LYS A 1 197 ? 7.961 22.438 -12.062 1 97.69 197 LYS A O 1
ATOM 1502 N N . VAL A 1 198 ? 9.258 22.156 -10.266 1 98.75 198 VAL A N 1
ATOM 1503 C CA . VAL A 1 198 ? 8.109 21.969 -9.375 1 98.75 198 VAL A CA 1
ATOM 1504 C C . VAL A 1 198 ? 8.25 22.891 -8.156 1 98.75 198 VAL A C 1
ATOM 1506 O O . VAL A 1 198 ? 9.352 23.047 -7.621 1 98.75 198 VAL A O 1
ATOM 1509 N N . VAL A 1 199 ? 7.195 23.516 -7.785 1 98.88 199 VAL A N 1
ATOM 1510 C CA . VAL A 1 199 ? 7.02 24.125 -6.469 1 98.88 199 VAL A CA 1
ATOM 1511 C C . VAL A 1 199 ? 6.082 23.266 -5.625 1 98.88 199 VAL A C 1
ATOM 1513 O O . VAL A 1 199 ? 4.996 22.891 -6.078 1 98.88 199 VAL A O 1
ATOM 1516 N N . TYR A 1 200 ? 6.527 22.859 -4.469 1 98.81 200 TYR A N 1
ATOM 1517 C CA . TYR A 1 200 ? 5.73 22.078 -3.529 1 98.81 200 TYR A CA 1
ATOM 1518 C C . TYR A 1 200 ? 5.223 22.953 -2.387 1 98.81 200 TYR A C 1
ATOM 1520 O O . TYR A 1 200 ? 6.004 23.641 -1.729 1 98.81 200 TYR A O 1
ATOM 1528 N N . SER A 1 201 ? 3.898 22.906 -2.146 1 98.62 201 SER A N 1
ATOM 1529 C CA . SER A 1 201 ? 3.291 23.734 -1.106 1 98.62 201 SER A CA 1
ATOM 1530 C C . SER A 1 201 ? 2.223 22.969 -0.341 1 98.62 201 SER A C 1
ATOM 1532 O O . SER A 1 201 ? 1.614 22.031 -0.878 1 98.62 201 SER A O 1
ATOM 1534 N N . ILE A 1 202 ? 2.035 23.25 0.897 1 98.56 202 ILE A N 1
ATOM 1535 C CA . ILE A 1 202 ? 0.969 22.766 1.764 1 98.56 202 ILE A CA 1
ATOM 1536 C C . ILE A 1 202 ? 0.048 23.922 2.15 1 98.56 202 ILE A C 1
ATOM 1538 O O . ILE A 1 202 ? 0.2 24.516 3.223 1 98.56 202 ILE A O 1
ATOM 1542 N N . PRO A 1 203 ? -0.96 24.156 1.392 1 98.38 203 PRO A N 1
ATOM 1543 C CA . PRO A 1 203 ? -1.634 25.469 1.461 1 98.38 203 PRO A CA 1
ATOM 1544 C C . PRO A 1 203 ? -2.66 25.531 2.588 1 98.38 203 PRO A C 1
ATOM 1546 O O . PRO A 1 203 ? -3.158 26.625 2.906 1 98.38 203 PRO A O 1
ATOM 1549 N N . THR A 1 204 ? -3.082 24.391 3.145 1 98.12 204 THR A N 1
ATOM 1550 C CA . THR A 1 204 ? -4.059 24.391 4.227 1 98.12 204 THR A CA 1
ATOM 1551 C C . THR A 1 204 ? -3.531 23.609 5.43 1 98.12 204 THR A C 1
ATOM 1553 O O . THR A 1 204 ? -3.215 22.422 5.316 1 98.12 204 THR A O 1
ATOM 1556 N N . GLY A 1 205 ? -3.506 24.312 6.57 1 96.88 205 GLY A N 1
ATOM 1557 C CA . GLY A 1 205 ? -3.092 23.625 7.777 1 96.88 205 GLY A CA 1
ATOM 1558 C C . GLY A 1 205 ? -1.739 22.953 7.645 1 96.88 205 GLY A C 1
ATOM 1559 O O . GLY A 1 205 ? -1.589 21.781 7.988 1 96.88 205 GLY A O 1
ATOM 1560 N N . SER A 1 206 ? -0.821 23.688 7.191 1 96.81 206 SER A N 1
ATOM 1561 C CA . SER A 1 206 ? 0.5 23.141 6.891 1 96.81 206 SER A CA 1
ATOM 1562 C C . SER A 1 206 ? 1.068 22.391 8.086 1 96.81 206 SER A C 1
ATOM 1564 O O . SER A 1 206 ? 1.044 22.875 9.211 1 96.81 206 SER A O 1
ATOM 1566 N N . ASN A 1 207 ? 1.367 21.141 7.934 1 96.19 207 ASN A N 1
ATOM 1567 C CA . ASN A 1 207 ? 2.262 20.422 8.844 1 96.19 207 ASN A CA 1
ATOM 1568 C C . ASN A 1 207 ? 3.725 20.75 8.555 1 96.19 207 ASN A C 1
ATOM 1570 O O . ASN A 1 207 ? 4.277 20.328 7.547 1 96.19 207 ASN A O 1
ATOM 1574 N N . PRO A 1 208 ? 4.316 21.594 9.305 1 96.06 208 PRO A N 1
ATOM 1575 C CA . PRO A 1 208 ? 4.102 21.672 10.758 1 96.06 208 PRO A CA 1
ATOM 1576 C C . PRO A 1 208 ? 3.439 22.969 11.188 1 96.06 208 PRO A C 1
ATOM 1578 O O . PRO A 1 208 ? 3.061 23.125 12.352 1 96.06 208 PRO A O 1
ATOM 1581 N N . THR A 1 209 ? 3.209 23.953 10.359 1 96.5 209 THR A N 1
ATOM 1582 C CA . THR A 1 209 ? 3.051 25.328 10.812 1 96.5 209 THR A CA 1
ATOM 1583 C C . THR A 1 209 ? 1.605 25.594 11.227 1 96.5 209 THR A C 1
ATOM 1585 O O . THR A 1 209 ? 1.328 26.562 11.945 1 96.5 209 THR A O 1
ATOM 1588 N N . GLY A 1 210 ? 0.681 24.797 10.672 1 95.5 210 GLY A N 1
ATOM 1589 C CA . GLY A 1 210 ? -0.726 25.062 10.93 1 95.5 210 GLY A CA 1
ATOM 1590 C C . GLY A 1 210 ? -1.268 26.234 10.125 1 95.5 210 GLY A C 1
ATOM 1591 O O . GLY A 1 210 ? -2.467 26.516 10.164 1 95.5 210 GLY A O 1
ATOM 1592 N N . CYS A 1 211 ? -0.426 26.844 9.352 1 94.81 211 CYS A N 1
ATOM 1593 C CA . CYS A 1 211 ? -0.82 28.016 8.578 1 94.81 211 CYS A CA 1
ATOM 1594 C C . CYS A 1 211 ? -1.614 27.609 7.344 1 94.81 211 CYS A C 1
ATOM 1596 O O . CYS A 1 211 ? -1.458 26.484 6.836 1 94.81 211 CYS A O 1
ATOM 1598 N N . SER A 1 212 ? -2.506 28.516 6.887 1 97.75 212 SER A N 1
ATOM 1599 C CA . SER A 1 212 ? -3.225 28.391 5.621 1 97.75 212 SER A CA 1
ATOM 1600 C C . SER A 1 212 ? -3.041 29.625 4.758 1 97.75 212 SER A C 1
ATOM 1602 O O . SER A 1 212 ? -3.127 30.75 5.254 1 97.75 212 SER A O 1
ATOM 1604 N N . ALA A 1 213 ? -2.742 29.391 3.531 1 98.31 213 ALA A N 1
ATOM 1605 C CA . ALA A 1 213 ? -2.525 30.5 2.609 1 98.31 213 ALA A CA 1
ATOM 1606 C C . ALA A 1 213 ? -3.844 31.188 2.258 1 98.31 213 ALA A C 1
ATOM 1608 O O . ALA A 1 213 ? -4.812 30.516 1.879 1 98.31 213 ALA A O 1
ATOM 1609 N N . PRO A 1 214 ? -3.941 32.531 2.408 1 98.06 214 PRO A N 1
ATOM 1610 C CA . PRO A 1 214 ? -5.133 33.25 1.957 1 98.06 214 PRO A CA 1
ATOM 1611 C C . PRO A 1 214 ? -5.195 33.375 0.438 1 98.06 214 PRO A C 1
ATOM 1613 O O . PRO A 1 214 ? -4.234 33.062 -0.258 1 98.06 214 PRO A O 1
ATOM 1616 N N . LEU A 1 215 ? -6.277 33.875 -0.06 1 98.12 215 LEU A N 1
ATOM 1617 C CA . LEU A 1 215 ? -6.57 33.969 -1.485 1 98.12 215 LEU A CA 1
ATOM 1618 C C . LEU A 1 215 ? -5.484 34.781 -2.203 1 98.12 215 LEU A C 1
ATOM 1620 O O . LEU A 1 215 ? -4.977 34.344 -3.24 1 98.12 215 LEU A O 1
ATOM 1624 N N . ASP A 1 216 ? -5.113 35.906 -1.658 1 98.19 216 ASP A N 1
ATOM 1625 C CA . ASP A 1 216 ? -4.156 36.781 -2.322 1 98.19 216 ASP A CA 1
ATOM 1626 C C . ASP A 1 216 ? -2.795 36.125 -2.467 1 98.19 216 ASP A C 1
ATOM 1628 O O . ASP A 1 216 ? -2.137 36.25 -3.502 1 98.19 216 ASP A O 1
ATOM 1632 N N . ARG A 1 217 ? -2.355 35.438 -1.428 1 98.5 217 ARG A N 1
ATOM 1633 C CA . ARG A 1 217 ? -1.102 34.719 -1.486 1 98.5 217 ARG A CA 1
ATOM 1634 C C . ARG A 1 217 ? -1.151 33.625 -2.57 1 98.5 217 ARG A C 1
ATOM 1636 O O . ARG A 1 217 ? -0.204 33.5 -3.346 1 98.5 217 ARG A O 1
ATOM 1643 N N . LYS A 1 218 ? -2.207 32.875 -2.65 1 98.62 218 LYS A N 1
ATOM 1644 C CA . LYS A 1 218 ? -2.342 31.797 -3.629 1 98.62 218 LYS A CA 1
ATOM 1645 C C . LYS A 1 218 ? -2.332 32.344 -5.055 1 98.62 218 LYS A C 1
ATOM 1647 O O . LYS A 1 218 ? -1.769 31.734 -5.957 1 98.62 218 LYS A O 1
ATOM 1652 N N . ARG A 1 219 ? -2.955 33.469 -5.23 1 98.19 219 ARG A N 1
ATOM 1653 C CA . ARG A 1 219 ? -2.963 34.125 -6.543 1 98.19 219 ARG A CA 1
ATOM 1654 C C . ARG A 1 219 ? -1.548 34.469 -6.992 1 98.19 219 ARG A C 1
ATOM 1656 O O . ARG A 1 219 ? -1.176 34.219 -8.141 1 98.19 219 ARG A O 1
ATOM 1663 N N . LEU A 1 220 ? -0.79 35 -6.074 1 98.44 220 LEU A N 1
ATOM 1664 C CA . LEU A 1 220 ? 0.581 35.375 -6.383 1 98.44 220 LEU A CA 1
ATOM 1665 C C . LEU A 1 220 ? 1.433 34.156 -6.711 1 98.44 220 LEU A C 1
ATOM 1667 O O . LEU A 1 220 ? 2.217 34.188 -7.664 1 98.44 220 LEU A O 1
ATOM 1671 N N . ILE A 1 221 ? 1.256 33.125 -5.961 1 98.75 221 ILE A N 1
ATOM 1672 C CA . ILE A 1 221 ? 2.023 31.906 -6.188 1 98.75 221 ILE A CA 1
ATOM 1673 C C . ILE A 1 221 ? 1.671 31.328 -7.551 1 98.75 221 ILE A C 1
ATOM 1675 O O . ILE A 1 221 ? 2.559 30.938 -8.312 1 98.75 221 ILE A O 1
ATOM 1679 N N . LEU A 1 222 ? 0.378 31.234 -7.875 1 98.38 222 LEU A N 1
ATOM 1680 C CA . LEU A 1 222 ? -0.071 30.688 -9.148 1 98.38 222 LEU A CA 1
ATOM 1681 C C . LEU A 1 222 ? 0.464 31.516 -10.312 1 98.38 222 LEU A C 1
ATOM 1683 O O . LEU A 1 222 ? 0.836 30.969 -11.352 1 98.38 222 LEU A O 1
ATOM 1687 N N . GLU A 1 223 ? 0.479 32.844 -10.133 1 98.19 223 GLU A N 1
ATOM 1688 C CA . GLU A 1 223 ? 1.031 33.719 -11.156 1 98.19 223 GLU A CA 1
ATOM 1689 C C . GLU A 1 223 ? 2.502 33.406 -11.422 1 98.19 223 GLU A C 1
ATOM 1691 O O . GLU A 1 223 ? 2.934 33.344 -12.57 1 98.19 223 GLU A O 1
ATOM 1696 N N . LEU A 1 224 ? 3.277 33.219 -10.391 1 98.69 224 LEU A N 1
ATOM 1697 C CA . LEU A 1 224 ? 4.695 32.906 -10.523 1 98.69 224 LEU A CA 1
ATOM 1698 C C . LEU A 1 224 ? 4.891 31.547 -11.172 1 98.69 224 LEU A C 1
ATOM 1700 O O . LEU A 1 224 ? 5.789 31.375 -11.992 1 98.69 224 LEU A O 1
ATOM 1704 N N . VAL A 1 225 ? 4.039 30.578 -10.836 1 98.5 225 VAL A N 1
ATOM 1705 C CA . VAL A 1 225 ? 4.098 29.234 -11.414 1 98.5 225 VAL A CA 1
ATOM 1706 C C . VAL A 1 225 ? 3.898 29.312 -12.93 1 98.5 225 VAL A C 1
ATOM 1708 O O . VAL A 1 225 ? 4.629 28.688 -13.688 1 98.5 225 VAL A O 1
ATOM 1711 N N . ARG A 1 226 ? 2.959 30.141 -13.367 1 97.69 226 ARG A N 1
ATOM 1712 C CA . ARG A 1 226 ? 2.689 30.328 -14.789 1 97.69 226 ARG A CA 1
ATOM 1713 C C . ARG A 1 226 ? 3.832 31.078 -15.469 1 97.69 226 ARG A C 1
ATOM 1715 O O . ARG A 1 226 ? 4.328 30.641 -16.516 1 97.69 226 ARG A O 1
ATOM 1722 N N . ARG A 1 227 ? 4.258 32.125 -14.844 1 97.56 227 ARG A N 1
ATOM 1723 C CA . ARG A 1 227 ? 5.266 33 -15.438 1 97.56 227 ARG A CA 1
ATOM 1724 C C . ARG A 1 227 ? 6.578 32.25 -15.648 1 97.56 227 ARG A C 1
ATOM 1726 O O . ARG A 1 227 ? 7.262 32.469 -16.656 1 97.56 227 ARG A O 1
ATOM 1733 N N . TYR A 1 228 ? 6.898 31.375 -14.742 1 98.31 228 TYR A N 1
ATOM 1734 C CA . TYR A 1 228 ? 8.195 30.719 -14.805 1 98.31 228 TYR A CA 1
ATOM 1735 C C . TYR A 1 228 ? 8.062 29.297 -15.312 1 98.31 228 TYR A C 1
ATOM 1737 O O . TYR A 1 228 ? 9 28.5 -15.219 1 98.31 228 TYR A O 1
ATOM 1745 N N . ASP A 1 229 ? 6.875 28.891 -15.781 1 97.75 229 ASP A N 1
ATOM 1746 C CA . ASP A 1 229 ? 6.613 27.609 -16.422 1 97.75 229 ASP A CA 1
ATOM 1747 C C . ASP A 1 229 ? 6.945 26.453 -15.484 1 97.75 229 ASP A C 1
ATOM 1749 O O . ASP A 1 229 ? 7.73 25.562 -15.836 1 97.75 229 ASP A O 1
ATOM 1753 N N . LEU A 1 230 ? 6.328 26.469 -14.32 1 98.69 230 LEU A N 1
ATOM 1754 C CA . LEU A 1 230 ? 6.516 25.438 -13.305 1 98.69 230 LEU A CA 1
ATOM 1755 C C . LEU A 1 230 ? 5.238 24.641 -13.102 1 98.69 230 LEU A C 1
ATOM 1757 O O . LEU A 1 230 ? 4.168 25.031 -13.578 1 98.69 230 LEU A O 1
ATOM 1761 N N . LEU A 1 231 ? 5.355 23.5 -12.523 1 98.88 231 LEU A N 1
ATOM 1762 C CA . LEU A 1 231 ? 4.234 22.781 -11.922 1 98.88 231 LEU A CA 1
ATOM 1763 C C . LEU A 1 231 ? 4.09 23.125 -10.445 1 98.88 231 LEU A C 1
ATOM 1765 O O . LEU A 1 231 ? 5.07 23.453 -9.781 1 98.88 231 LEU A O 1
ATOM 1769 N N . LEU A 1 232 ? 2.881 23.125 -9.992 1 98.94 232 LEU A N 1
ATOM 1770 C CA . LEU A 1 232 ? 2.582 23.328 -8.578 1 98.94 232 LEU A CA 1
ATOM 1771 C C . LEU A 1 232 ? 2.014 22.062 -7.945 1 98.94 232 LEU A C 1
ATOM 1773 O O . LEU A 1 232 ? 0.944 21.594 -8.344 1 98.94 232 LEU A O 1
ATOM 1777 N N . PHE A 1 233 ? 2.73 21.438 -7.059 1 98.94 233 PHE A N 1
ATOM 1778 C CA . PHE A 1 233 ? 2.238 20.312 -6.262 1 98.94 233 PHE A CA 1
ATOM 1779 C C . PHE A 1 233 ? 1.546 20.812 -4.996 1 98.94 233 PHE A C 1
ATOM 1781 O O . PHE A 1 233 ? 2.197 21.344 -4.094 1 98.94 233 PHE A O 1
ATOM 1788 N N . GLU A 1 234 ? 0.261 20.672 -4.973 1 98.94 234 GLU A N 1
ATOM 1789 C CA . GLU A 1 234 ? -0.619 21.125 -3.896 1 98.94 234 GLU A CA 1
ATOM 1790 C C . GLU A 1 234 ? -0.921 19.984 -2.928 1 98.94 234 GLU A C 1
ATOM 1792 O O . GLU A 1 234 ? -1.849 19.203 -3.148 1 98.94 234 GLU A O 1
ATOM 1797 N N . ASP A 1 235 ? -0.128 19.875 -1.861 1 98.75 235 ASP A N 1
ATOM 1798 C CA . ASP A 1 235 ? -0.34 18.891 -0.802 1 98.75 235 ASP A CA 1
ATOM 1799 C C . ASP A 1 235 ? -1.389 19.391 0.196 1 98.75 235 ASP A C 1
ATOM 1801 O O . ASP A 1 235 ? -1.097 20.219 1.052 1 98.75 235 ASP A O 1
ATOM 1805 N N . ASP A 1 236 ? -2.559 18.844 0.127 1 98.5 236 ASP A N 1
ATOM 1806 C CA . ASP A 1 236 ? -3.643 19.469 0.875 1 98.5 236 ASP A CA 1
ATOM 1807 C C . ASP A 1 236 ? -4.395 18.438 1.72 1 98.5 236 ASP A C 1
ATOM 1809 O O . ASP A 1 236 ? -5.625 18.375 1.671 1 98.5 236 ASP A O 1
ATOM 1813 N N . ALA A 1 237 ? -3.654 17.703 2.557 1 97.62 237 ALA A N 1
ATOM 1814 C CA . ALA A 1 237 ? -4.195 16.656 3.428 1 97.62 237 ALA A CA 1
ATOM 1815 C C . ALA A 1 237 ? -5.164 17.25 4.449 1 97.62 237 ALA A C 1
ATOM 1817 O O . ALA A 1 237 ? -6.027 16.547 4.973 1 97.62 237 ALA A O 1
ATOM 1818 N N . TYR A 1 238 ? -5.109 18.562 4.738 1 97.94 238 TYR A N 1
ATOM 1819 C CA . TYR A 1 238 ? -5.902 19.156 5.801 1 97.94 238 TYR A CA 1
ATOM 1820 C C . TYR A 1 238 ? -6.949 20.109 5.227 1 97.94 238 TYR A C 1
ATOM 1822 O O . TYR A 1 238 ? -7.52 20.922 5.953 1 97.94 238 TYR A O 1
ATOM 1830 N N . TYR A 1 239 ? -7.207 19.969 3.93 1 98.19 239 TYR A N 1
ATOM 1831 C CA . TYR A 1 239 ? -8.156 20.859 3.26 1 98.19 239 TYR A CA 1
ATOM 1832 C C . TYR A 1 239 ? -9.492 20.875 3.982 1 98.19 239 TYR A C 1
ATOM 1834 O O . TYR A 1 239 ? -10.086 21.938 4.184 1 98.19 239 TYR A O 1
ATOM 1842 N N . PHE A 1 240 ? -9.984 19.75 4.449 1 97.81 240 PHE A N 1
ATOM 1843 C CA . PHE A 1 240 ? -11.305 19.625 5.051 1 97.81 240 PHE A CA 1
ATOM 1844 C C . PHE A 1 240 ? -11.242 19.859 6.555 1 97.81 240 PHE A C 1
ATOM 1846 O O . PHE A 1 240 ? -12.258 19.734 7.25 1 97.81 240 PHE A O 1
ATOM 1853 N N . LEU A 1 241 ? -10.086 20.188 7.047 1 97.81 241 LEU A N 1
ATOM 1854 C CA . LEU A 1 241 ? -9.906 20.453 8.469 1 97.81 241 LEU A CA 1
ATOM 1855 C C . LEU A 1 241 ? -9.594 21.922 8.711 1 97.81 241 LEU A C 1
ATOM 1857 O O . LEU A 1 241 ? -8.859 22.25 9.648 1 97.81 241 LEU A O 1
ATOM 1861 N N . HIS A 1 242 ? -9.938 22.75 7.805 1 98.12 242 HIS A N 1
ATOM 1862 C CA . HIS A 1 242 ? -9.953 24.188 8.086 1 98.12 242 HIS A CA 1
ATOM 1863 C C . HIS A 1 242 ? -11.039 24.531 9.102 1 98.12 242 HIS A C 1
ATOM 1865 O O . HIS A 1 242 ? -12.156 24.031 9.016 1 98.12 242 HIS A O 1
ATOM 1871 N N . PHE A 1 243 ? -10.797 25.328 10.086 1 97.94 243 PHE A N 1
ATOM 1872 C CA . PHE A 1 243 ? -11.711 25.547 11.195 1 97.94 243 PHE A CA 1
ATOM 1873 C C . PHE A 1 243 ? -12.805 26.531 10.812 1 97.94 243 PHE A C 1
ATOM 1875 O O . PHE A 1 243 ? -13.828 26.641 11.492 1 97.94 243 PHE A O 1
ATOM 1882 N N . ASP A 1 244 ? -12.555 27.297 9.82 1 96.38 244 ASP A N 1
ATOM 1883 C CA . ASP A 1 244 ? -13.562 28.094 9.141 1 96.38 244 ASP A CA 1
ATOM 1884 C C . ASP A 1 244 ? -13.727 27.656 7.684 1 96.38 244 ASP A C 1
ATOM 1886 O O . ASP A 1 244 ? -13.352 28.391 6.762 1 96.38 244 ASP A O 1
ATOM 1890 N N . ARG A 1 245 ? -14.336 26.562 7.453 1 94.06 245 ARG A N 1
ATOM 1891 C CA . ARG A 1 245 ? -14.391 25.891 6.152 1 94.06 245 ARG A CA 1
ATOM 1892 C C . ARG A 1 245 ? -15.148 26.734 5.137 1 94.06 245 ARG A C 1
ATOM 1894 O O . ARG A 1 245 ? -14.812 26.734 3.949 1 94.06 245 ARG A O 1
ATOM 1901 N N . LYS A 1 246 ? -16.156 27.469 5.562 1 92.75 246 LYS A N 1
ATOM 1902 C CA . LYS A 1 246 ? -16.984 28.281 4.676 1 92.75 246 LYS A CA 1
ATOM 1903 C C . LYS A 1 246 ? -16.188 29.422 4.074 1 92.75 246 LYS A C 1
ATOM 1905 O O . LYS A 1 246 ? -16.469 29.875 2.961 1 92.75 246 LYS A O 1
ATOM 1910 N N . ASN A 1 247 ? -15.156 29.844 4.82 1 94.25 247 ASN A N 1
ATOM 1911 C CA . ASN A 1 247 ? -14.383 31 4.367 1 94.25 247 ASN A CA 1
ATOM 1912 C C . ASN A 1 247 ? -12.961 30.594 3.971 1 94.25 247 ASN A C 1
ATOM 1914 O O . ASN A 1 247 ? -12.094 31.438 3.814 1 94.25 247 ASN A O 1
ATOM 1918 N N . ARG A 1 248 ? -12.781 29.359 3.814 1 95.69 248 ARG A N 1
ATOM 1919 C CA . ARG A 1 248 ? -11.469 28.891 3.381 1 95.69 248 ARG A CA 1
ATOM 1920 C C . ARG A 1 248 ? -11.156 29.359 1.965 1 95.69 248 ARG A C 1
ATOM 1922 O O . ARG A 1 248 ? -12.039 29.375 1.101 1 95.69 248 ARG A O 1
ATOM 1929 N N . ALA A 1 249 ? -9.906 29.781 1.702 1 97.38 249 ALA A N 1
ATOM 1930 C CA . ALA A 1 249 ? -9.5 30.156 0.351 1 97.38 249 ALA A CA 1
ATOM 1931 C C . ALA A 1 249 ? -9.641 28.984 -0.611 1 97.38 249 ALA A C 1
ATOM 1933 O O . ALA A 1 249 ? -9.383 27.828 -0.243 1 97.38 249 ALA A O 1
ATOM 1934 N N . PRO A 1 250 ? -10.062 29.25 -1.907 1 98 250 PRO A N 1
ATOM 1935 C CA . PRO A 1 250 ? -10.109 28.156 -2.891 1 98 250 PRO A CA 1
ATOM 1936 C C . PRO A 1 250 ? -8.758 27.484 -3.09 1 98 250 PRO A C 1
ATOM 1938 O O . PRO A 1 250 ? -7.715 28.109 -2.846 1 98 250 PRO A O 1
ATOM 1941 N N . SER A 1 251 ? -8.805 26.25 -3.471 1 98.62 251 SER A N 1
ATOM 1942 C CA . SER A 1 251 ? -7.566 25.531 -3.75 1 98.62 251 SER A CA 1
ATOM 1943 C C . SER A 1 251 ? -6.848 26.109 -4.961 1 98.62 251 SER A C 1
ATOM 1945 O O . SER A 1 251 ? -7.441 26.859 -5.746 1 98.62 251 SER A O 1
ATOM 1947 N N . TYR A 1 252 ? -5.527 25.844 -5.086 1 98.75 252 TYR A N 1
ATOM 1948 C CA . TYR A 1 252 ? -4.82 26.188 -6.312 1 98.75 252 TYR A CA 1
ATOM 1949 C C . TYR A 1 252 ? -5.477 25.547 -7.527 1 98.75 252 TYR A C 1
ATOM 1951 O O . TYR A 1 252 ? -5.559 26.172 -8.594 1 98.75 252 TYR A O 1
ATOM 1959 N N . PHE A 1 253 ? -5.93 24.297 -7.363 1 98.81 253 PHE A N 1
ATOM 1960 C CA . PHE A 1 253 ? -6.602 23.562 -8.43 1 98.81 253 PHE A CA 1
ATOM 1961 C C . PHE A 1 253 ? -7.863 24.297 -8.875 1 98.81 253 PHE A C 1
ATOM 1963 O O . PHE A 1 253 ? -8.156 24.375 -10.07 1 98.81 253 PHE A O 1
ATOM 1970 N N . SER A 1 254 ? -8.586 24.828 -7.953 1 98.62 254 SER A N 1
ATOM 1971 C CA . SER A 1 254 ? -9.758 25.641 -8.25 1 98.62 254 SER A CA 1
ATOM 1972 C C . SER A 1 254 ? -9.367 26.953 -8.914 1 98.62 254 SER A C 1
ATOM 1974 O O . SER A 1 254 ? -9.938 27.328 -9.938 1 98.62 254 SER A O 1
ATOM 1976 N N . LEU A 1 255 ? -8.414 27.656 -8.391 1 98.5 255 LEU A N 1
ATOM 1977 C CA . LEU A 1 255 ? -8.016 29 -8.82 1 98.5 255 LEU A CA 1
ATOM 1978 C C . LEU A 1 255 ? -7.418 28.953 -10.227 1 98.5 255 LEU A C 1
ATOM 1980 O O . LEU A 1 255 ? -7.582 29.906 -11 1 98.5 255 LEU A O 1
ATOM 1984 N N . GLU A 1 256 ? -6.734 27.875 -10.469 1 97.31 256 GLU A N 1
ATOM 1985 C CA . GLU A 1 256 ? -6.105 27.781 -11.789 1 97.31 256 GLU A CA 1
ATOM 1986 C C . GLU A 1 256 ? -7.137 27.922 -12.898 1 97.31 256 GLU A C 1
ATOM 1988 O O . GLU A 1 256 ? -6.844 28.5 -13.953 1 97.31 256 GLU A O 1
ATOM 1993 N N . LYS A 1 257 ? -8.289 27.422 -12.656 1 96.62 257 LYS A N 1
ATOM 1994 C CA . LYS A 1 257 ? -9.359 27.578 -13.641 1 96.62 257 LYS A CA 1
ATOM 1995 C C . LYS A 1 257 ? -10.078 28.906 -13.469 1 96.62 257 LYS A C 1
ATOM 1997 O O . LYS A 1 257 ? -10.25 29.656 -14.43 1 96.62 257 LYS A O 1
ATOM 2002 N N . SER A 1 258 ? -10.484 29.219 -12.297 1 96.94 258 SER A N 1
ATOM 2003 C CA . SER A 1 258 ? -11.398 30.328 -12.039 1 96.94 258 SER A CA 1
ATOM 2004 C C . SER A 1 258 ? -10.742 31.672 -12.344 1 96.94 258 SER A C 1
ATOM 2006 O O . SER A 1 258 ? -11.43 32.625 -12.688 1 96.94 258 SER A O 1
ATOM 2008 N N . GLU A 1 259 ? -9.484 31.703 -12.172 1 94 259 GLU A N 1
ATOM 2009 C CA . GLU A 1 259 ? -8.789 32.969 -12.406 1 94 259 GLU A CA 1
ATOM 2010 C C . GLU A 1 259 ? -8.445 33.125 -13.883 1 94 259 GLU A C 1
ATOM 2012 O O . GLU A 1 259 ? -7.895 34.156 -14.281 1 94 259 GLU A O 1
ATOM 2017 N N . GLY A 1 260 ? -8.727 32.156 -14.617 1 90.31 260 GLY A N 1
ATOM 2018 C CA . GLY A 1 260 ? -8.438 32.25 -16.031 1 90.31 260 GLY A CA 1
ATOM 2019 C C . GLY A 1 260 ? -6.984 31.969 -16.375 1 90.31 260 GLY A C 1
ATOM 2020 O O . GLY A 1 260 ? -6.18 31.672 -15.477 1 90.31 260 GLY A O 1
ATOM 2021 N N . GLY A 1 261 ? -6.641 31.797 -17.547 1 89.12 261 GLY A N 1
ATOM 2022 C CA . GLY A 1 261 ? -5.293 31.484 -18 1 89.12 261 GLY A CA 1
ATOM 2023 C C . GLY A 1 261 ? -5.086 30.016 -18.266 1 89.12 261 GLY A C 1
ATOM 2024 O O . GLY A 1 261 ? -6.051 29.266 -18.422 1 89.12 261 GLY A O 1
ATOM 2025 N N . GLN A 1 262 ? -3.838 29.734 -18.328 1 93.19 262 GLN A N 1
ATOM 2026 C CA . GLN A 1 262 ? -3.482 28.359 -18.641 1 93.19 262 GLN A CA 1
ATOM 2027 C C . GLN A 1 262 ? -3.75 27.422 -17.469 1 93.19 262 GLN A C 1
ATOM 2029 O O . GLN A 1 262 ? -3.408 27.75 -16.328 1 93.19 262 GLN A O 1
ATOM 2034 N N . THR A 1 263 ? -4.445 26.359 -17.734 1 95.81 263 THR A N 1
ATOM 2035 C CA . THR A 1 263 ? -4.652 25.312 -16.734 1 95.81 263 THR A CA 1
ATOM 2036 C C . THR A 1 263 ? -3.709 24.141 -16.984 1 95.81 263 THR A C 1
ATOM 2038 O O . THR A 1 263 ? -3.039 24.078 -18.016 1 95.81 263 THR A O 1
ATOM 2041 N N . GLY A 1 264 ? -3.607 23.297 -16.047 1 97.62 264 GLY A N 1
ATOM 2042 C CA . GLY A 1 264 ? -2.82 22.094 -16.219 1 97.62 264 GLY A CA 1
ATOM 2043 C C . GLY A 1 264 ? -1.485 22.141 -15.5 1 97.62 264 GLY A C 1
ATOM 2044 O O . GLY A 1 264 ? -0.553 21.422 -15.867 1 97.62 264 GLY A O 1
ATOM 2045 N N . ARG A 1 265 ? -1.394 23.031 -14.539 1 98.25 265 ARG A N 1
ATOM 2046 C CA . ARG A 1 265 ? -0.109 23.141 -13.852 1 98.25 265 ARG A CA 1
ATOM 2047 C C . ARG A 1 265 ? -0.207 22.641 -12.414 1 98.25 265 ARG A C 1
ATOM 2049 O O . ARG A 1 265 ? 0.813 22.422 -11.758 1 98.25 265 ARG A O 1
ATOM 2056 N N . VAL A 1 266 ? -1.385 22.406 -11.938 1 98.88 266 VAL A N 1
ATOM 2057 C CA . VAL A 1 266 ? -1.573 22.047 -10.531 1 98.88 266 VAL A CA 1
ATOM 2058 C C . VAL A 1 266 ? -1.806 20.547 -10.422 1 98.88 266 VAL A C 1
ATOM 2060 O O . VAL A 1 266 ? -2.645 19.984 -11.133 1 98.88 266 VAL A O 1
ATOM 2063 N N . VAL A 1 267 ? -1.048 19.844 -9.68 1 98.94 267 VAL A N 1
ATOM 2064 C CA . VAL A 1 267 ? -1.281 18.469 -9.211 1 98.94 267 VAL A CA 1
ATOM 2065 C C . VAL A 1 267 ? -1.625 18.484 -7.727 1 98.94 267 VAL A C 1
ATOM 2067 O O . VAL A 1 267 ? -0.812 18.906 -6.898 1 98.94 267 VAL A O 1
ATOM 2070 N N . ARG A 1 268 ? -2.785 18.078 -7.41 1 98.94 268 ARG A N 1
ATOM 2071 C CA . ARG A 1 268 ? -3.311 18.172 -6.055 1 98.94 268 ARG A CA 1
ATOM 2072 C C . ARG A 1 268 ? -3.34 16.797 -5.383 1 98.94 268 ARG A C 1
ATOM 2074 O O . ARG A 1 268 ? -3.695 15.805 -6.012 1 98.94 268 ARG A O 1
ATOM 2081 N N . PHE A 1 269 ? -3.004 16.766 -4.105 1 98.88 269 PHE A N 1
ATOM 2082 C CA . PHE A 1 269 ? -2.994 15.547 -3.312 1 98.88 269 PHE A CA 1
ATOM 2083 C C . PHE A 1 269 ? -3.943 15.672 -2.125 1 98.88 269 PHE A C 1
ATOM 2085 O O . PHE A 1 269 ? -3.789 16.562 -1.286 1 98.88 269 PHE A O 1
ATOM 2092 N N . ASP A 1 270 ? -4.93 14.805 -2.096 1 98.75 270 ASP A N 1
ATOM 2093 C CA . ASP A 1 270 ? -5.914 14.734 -1.02 1 98.75 270 ASP A CA 1
ATOM 2094 C C . ASP A 1 270 ? -5.781 13.43 -0.233 1 98.75 270 ASP A C 1
ATOM 2096 O O . ASP A 1 270 ? -5.23 12.445 -0.739 1 98.75 270 ASP A O 1
ATOM 2100 N N . SER A 1 271 ? -6.211 13.453 0.997 1 97.94 271 SER A N 1
ATOM 2101 C CA . SER A 1 271 ? -6.113 12.281 1.863 1 97.94 271 SER A CA 1
ATOM 2102 C C . SER A 1 271 ? -7.41 12.047 2.627 1 97.94 271 SER A C 1
ATOM 2104 O O . SER A 1 271 ? -8.062 13 3.059 1 97.94 271 SER A O 1
ATOM 2106 N N . LEU A 1 272 ? -7.793 10.82 2.83 1 98.5 272 LEU A N 1
ATOM 2107 C CA . LEU A 1 272 ? -8.914 10.477 3.703 1 98.5 272 LEU A CA 1
ATOM 2108 C C . LEU A 1 272 ? -8.422 10.195 5.121 1 98.5 272 LEU A C 1
ATOM 2110 O O . LEU A 1 272 ? -9.234 9.953 6.02 1 98.5 272 LEU A O 1
ATOM 2114 N N . SER A 1 273 ? -7.125 10.258 5.359 1 97.94 273 SER A N 1
ATOM 2115 C CA . SER A 1 273 ? -6.52 9.836 6.617 1 97.94 273 SER A CA 1
ATOM 2116 C C . SER A 1 273 ? -7.008 10.695 7.781 1 97.94 273 SER A C 1
ATOM 2118 O O . SER A 1 273 ? -7.133 10.211 8.906 1 97.94 273 SER A O 1
ATOM 2120 N N . LYS A 1 274 ? -7.289 11.992 7.488 1 97.5 274 LYS A N 1
ATOM 2121 C CA . LYS A 1 274 ? -7.539 12.93 8.578 1 97.5 274 LYS A CA 1
ATOM 2122 C C . LYS A 1 274 ? -9.039 13.141 8.797 1 97.5 274 LYS A C 1
ATOM 2124 O O . LYS A 1 274 ? -9.453 13.727 9.797 1 97.5 274 LYS A O 1
ATOM 2129 N N . ILE A 1 275 ? -9.828 12.602 7.895 1 97.56 275 ILE A N 1
ATOM 2130 C CA . ILE A 1 275 ? -11.258 12.898 7.984 1 97.56 275 ILE A CA 1
ATOM 2131 C C . ILE A 1 275 ? -12.055 11.602 8.07 1 97.56 275 ILE A C 1
ATOM 2133 O O . ILE A 1 275 ? -13.211 11.602 8.484 1 97.56 275 ILE A O 1
ATOM 2137 N N . ILE A 1 276 ? -11.453 10.461 7.66 1 98.12 276 ILE A N 1
ATOM 2138 C CA . ILE A 1 276 ? -12.141 9.172 7.711 1 98.12 276 ILE A CA 1
ATOM 2139 C C . ILE A 1 276 ? -11.352 8.195 8.57 1 98.12 276 ILE A C 1
ATOM 2141 O O . ILE A 1 276 ? -11.82 7.754 9.617 1 98.12 276 ILE A O 1
ATOM 2145 N N . SER A 1 277 ? -10.156 7.859 8.133 1 98.06 277 SER A N 1
ATOM 2146 C CA . SER A 1 277 ? -9.297 6.898 8.82 1 98.06 277 SER A CA 1
ATOM 2147 C C . SER A 1 277 ? -7.902 6.867 8.203 1 98.06 277 SER A C 1
ATOM 2149 O O . SER A 1 277 ? -7.758 6.762 6.984 1 98.06 277 SER A O 1
ATOM 2151 N N . SER A 1 278 ? -6.914 7.023 9.141 1 97.88 278 SER A N 1
ATOM 2152 C CA . SER A 1 278 ? -5.547 6.898 8.648 1 97.88 278 SER A CA 1
ATOM 2153 C C . SER A 1 278 ? -5.207 5.449 8.32 1 97.88 278 SER A C 1
ATOM 2155 O O . SER A 1 278 ? -4.391 5.18 7.438 1 97.88 278 SER A O 1
ATOM 2157 N N . GLY A 1 279 ? -5.855 4.484 8.922 1 98.25 279 GLY A N 1
ATOM 2158 C CA . GLY A 1 279 ? -5.562 3.07 8.75 1 98.25 279 GLY A CA 1
ATOM 2159 C C . GLY A 1 279 ? -6.094 2.508 7.441 1 98.25 279 GLY A C 1
ATOM 2160 O O . GLY A 1 279 ? -5.617 1.476 6.965 1 98.25 279 GLY A O 1
ATOM 2161 N N . ILE A 1 280 ? -7.121 3.146 6.855 1 98.19 280 ILE A N 1
ATOM 2162 C CA . ILE A 1 280 ? -7.688 2.682 5.594 1 98.19 280 ILE A CA 1
ATOM 2163 C C . ILE A 1 280 ? -6.676 2.889 4.465 1 98.19 280 ILE A C 1
ATOM 2165 O O . ILE A 1 280 ? -6.719 2.191 3.449 1 98.19 280 ILE A O 1
ATOM 2169 N N . ARG A 1 281 ? -5.746 3.867 4.621 1 98.38 281 ARG A N 1
ATOM 2170 C CA . ARG A 1 281 ? -4.633 4.168 3.727 1 98.38 281 ARG A CA 1
ATOM 2171 C C . ARG A 1 281 ? -5.133 4.496 2.324 1 98.38 281 ARG A C 1
ATOM 2173 O O . ARG 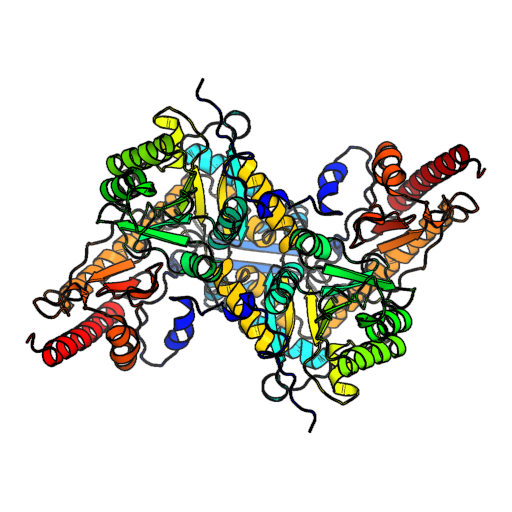A 1 281 ? -4.676 3.902 1.344 1 98.38 281 ARG A O 1
ATOM 2180 N N . LEU A 1 282 ? -6.059 5.461 2.258 1 98.75 282 LEU A N 1
ATOM 2181 C CA . LEU A 1 282 ? -6.555 5.922 0.966 1 98.75 282 LEU A CA 1
ATOM 2182 C C . LEU A 1 282 ? -6.328 7.422 0.801 1 98.75 282 LEU A C 1
ATOM 2184 O O . LEU A 1 282 ? -6.578 8.195 1.727 1 98.75 282 LEU A O 1
ATOM 2188 N N . GLY A 1 283 ? -5.746 7.824 -0.23 1 98.62 283 GLY A N 1
ATOM 2189 C CA . GLY A 1 283 ? -5.648 9.172 -0.758 1 98.62 283 GLY A CA 1
ATOM 2190 C C . GLY A 1 283 ? -5.887 9.25 -2.254 1 98.62 283 GLY A C 1
ATOM 2191 O O . GLY A 1 283 ? -6.113 8.227 -2.904 1 98.62 283 GLY A O 1
ATOM 2192 N N . PHE A 1 284 ? -5.926 10.406 -2.803 1 98.81 284 PHE A N 1
ATOM 2193 C CA . PHE A 1 284 ? -6.09 10.5 -4.246 1 98.81 284 PHE A CA 1
ATOM 2194 C C . PHE A 1 284 ? -5.363 11.719 -4.797 1 98.81 284 PHE A C 1
ATOM 2196 O O . PHE A 1 284 ? -5.094 12.672 -4.059 1 98.81 284 PHE A O 1
ATOM 2203 N N . VAL A 1 285 ? -4.934 11.609 -5.988 1 98.94 285 VAL A N 1
ATOM 2204 C CA . VAL A 1 285 ? -4.25 12.664 -6.73 1 98.94 285 VAL A CA 1
ATOM 2205 C C . VAL A 1 285 ? -5.141 13.156 -7.871 1 98.94 285 VAL A C 1
ATOM 2207 O O . VAL A 1 285 ? -5.855 12.359 -8.492 1 98.94 285 VAL A O 1
ATOM 2210 N N . THR A 1 286 ? -5.195 14.414 -8.062 1 98.94 286 THR A N 1
ATOM 2211 C CA . THR A 1 286 ? -5.926 15.094 -9.125 1 98.94 286 THR A CA 1
ATOM 2212 C C . THR A 1 286 ? -5.008 16.047 -9.891 1 98.94 286 THR A C 1
ATOM 2214 O O . THR A 1 286 ? -4.281 16.828 -9.289 1 98.94 286 THR A O 1
ATOM 2217 N N . GLY A 1 287 ? -5 15.977 -11.211 1 98.81 287 GLY A N 1
ATOM 2218 C CA . GLY A 1 287 ? -4.16 16.859 -12.016 1 98.81 287 GLY A CA 1
ATOM 2219 C C . GLY A 1 287 ? -4.176 16.5 -13.492 1 98.81 287 GLY A C 1
ATOM 2220 O O . GLY A 1 287 ? -5.09 15.82 -13.961 1 98.81 287 GLY A O 1
ATOM 2221 N N . PRO A 1 288 ? -3.16 16.984 -14.281 1 98.62 288 PRO A N 1
ATOM 2222 C CA . PRO A 1 288 ? -3.125 16.734 -15.727 1 98.62 288 PRO A CA 1
ATOM 2223 C C . PRO A 1 288 ? -3.133 15.242 -16.062 1 98.62 288 PRO A C 1
ATOM 2225 O O . PRO A 1 288 ? -2.338 14.477 -15.508 1 98.62 288 PRO A O 1
ATOM 2228 N N . ALA A 1 289 ? -4 14.867 -16.984 1 98.5 289 ALA A N 1
ATOM 2229 C CA . ALA A 1 289 ? -4.207 13.469 -17.328 1 98.5 289 ALA A CA 1
ATOM 2230 C C . ALA A 1 289 ? -2.893 12.805 -17.734 1 98.5 289 ALA A C 1
ATOM 2232 O O . ALA A 1 289 ? -2.658 11.633 -17.422 1 98.5 289 ALA A O 1
ATOM 2233 N N . ARG A 1 290 ? -2.025 13.523 -18.375 1 98.31 290 ARG A N 1
ATOM 2234 C CA . ARG A 1 290 ? -0.769 12.961 -18.859 1 98.31 290 ARG A CA 1
ATOM 2235 C C . ARG A 1 290 ? 0.13 12.555 -17.703 1 98.31 290 ARG A C 1
ATOM 2237 O O . ARG A 1 290 ? 0.77 11.5 -17.734 1 98.31 290 ARG A O 1
ATOM 2244 N N . ILE A 1 291 ? 0.207 13.406 -16.688 1 98.75 291 ILE A N 1
ATOM 2245 C CA . ILE A 1 291 ? 1.01 13.102 -15.5 1 98.75 291 ILE A CA 1
ATOM 2246 C C . ILE A 1 291 ? 0.394 11.922 -14.75 1 98.75 291 ILE A C 1
ATOM 2248 O O . ILE A 1 291 ? 1.109 11.023 -14.297 1 98.75 291 ILE A O 1
ATOM 2252 N N . LEU A 1 292 ? -0.938 11.883 -14.68 1 98.75 292 LEU A N 1
ATOM 2253 C CA . LEU A 1 292 ? -1.628 10.805 -13.984 1 98.75 292 LEU A CA 1
ATOM 2254 C C . LEU A 1 292 ? -1.456 9.477 -14.719 1 98.75 292 LEU A C 1
ATOM 2256 O O . LEU A 1 292 ? -1.42 8.414 -14.094 1 98.75 292 LEU A O 1
ATOM 2260 N N . GLU A 1 293 ? -1.389 9.531 -16.047 1 98.06 293 GLU A N 1
ATOM 2261 C CA . GLU A 1 293 ? -1.085 8.32 -16.812 1 98.06 293 GLU A CA 1
ATOM 2262 C C . GLU A 1 293 ? 0.225 7.691 -16.344 1 98.06 293 GLU A C 1
ATOM 2264 O O . GLU A 1 293 ? 0.305 6.473 -16.172 1 98.06 293 GLU A O 1
ATOM 2269 N N . ILE A 1 294 ? 1.236 8.508 -16.125 1 98.38 294 ILE A N 1
ATOM 2270 C CA . ILE A 1 294 ? 2.545 8.016 -15.703 1 98.38 294 ILE A CA 1
ATOM 2271 C C . ILE A 1 294 ? 2.461 7.496 -14.273 1 98.38 294 ILE A C 1
ATOM 2273 O O . ILE A 1 294 ? 3.031 6.449 -13.953 1 98.38 294 ILE A O 1
ATOM 2277 N N . ILE A 1 295 ? 1.737 8.195 -13.414 1 98.62 295 ILE A N 1
ATOM 2278 C CA . ILE A 1 295 ? 1.553 7.758 -12.039 1 98.62 295 ILE A CA 1
ATOM 2279 C C . ILE A 1 295 ? 0.869 6.395 -12.016 1 98.62 295 ILE A C 1
ATOM 2281 O O . ILE A 1 295 ? 1.281 5.5 -11.273 1 98.62 295 ILE A O 1
ATOM 2285 N N . ASN A 1 296 ? -0.136 6.215 -12.852 1 97.81 296 ASN A N 1
ATOM 2286 C CA . ASN A 1 296 ? -0.854 4.945 -12.922 1 97.81 296 ASN A CA 1
ATOM 2287 C C . ASN A 1 296 ? 0.041 3.822 -13.43 1 97.81 296 ASN A C 1
ATOM 2289 O O . ASN A 1 296 ? -0.06 2.684 -12.969 1 97.81 296 ASN A O 1
ATOM 2293 N N . LEU A 1 297 ? 0.865 4.121 -14.445 1 97.5 297 LEU A N 1
ATOM 2294 C CA . LEU A 1 297 ? 1.81 3.115 -14.914 1 97.5 297 LEU A CA 1
ATOM 2295 C C . LEU A 1 297 ? 2.77 2.707 -13.805 1 97.5 297 LEU A C 1
ATOM 2297 O O . LEU A 1 297 ? 3.059 1.52 -13.633 1 97.5 297 LEU A O 1
ATOM 2301 N N . HIS A 1 298 ? 3.23 3.666 -13.031 1 97.5 298 HIS A N 1
ATOM 2302 C CA . HIS A 1 298 ? 4.09 3.395 -11.891 1 97.5 298 HIS A CA 1
ATOM 2303 C C . HIS A 1 298 ? 3.393 2.494 -10.875 1 97.5 298 HIS A C 1
ATOM 2305 O O . HIS A 1 298 ? 3.961 1.495 -10.43 1 97.5 298 HIS A O 1
ATOM 2311 N N . THR A 1 299 ? 2.178 2.828 -10.555 1 97.44 299 THR A N 1
ATOM 2312 C CA . THR A 1 299 ? 1.398 2.043 -9.602 1 97.44 299 THR A CA 1
ATOM 2313 C C . THR A 1 299 ? 1.176 0.627 -10.125 1 97.44 299 THR A C 1
ATOM 2315 O O . THR A 1 299 ? 1.442 -0.349 -9.422 1 97.44 299 THR A O 1
ATOM 2318 N N . SER A 1 300 ? 0.743 0.525 -11.367 1 96.44 300 SER A N 1
ATOM 2319 C CA . SER A 1 300 ? 0.411 -0.761 -11.977 1 96.44 300 SER A CA 1
ATOM 2320 C C . SER A 1 300 ? 1.607 -1.707 -11.953 1 96.44 300 SER A C 1
ATOM 2322 O O . SER A 1 300 ? 1.443 -2.92 -11.805 1 96.44 300 SER A O 1
ATOM 2324 N N . ASN A 1 301 ? 2.787 -1.153 -12.031 1 96.44 301 ASN A N 1
ATOM 2325 C CA . ASN A 1 301 ? 3.98 -1.98 -12.18 1 96.44 301 ASN A CA 1
ATOM 2326 C C . ASN A 1 301 ? 4.652 -2.236 -10.836 1 96.44 301 ASN A C 1
ATOM 2328 O O . ASN A 1 301 ? 5.555 -3.068 -10.734 1 96.44 301 ASN A O 1
ATOM 2332 N N . THR A 1 302 ? 4.207 -1.597 -9.742 1 95.75 302 THR A N 1
ATOM 2333 C CA . THR A 1 302 ? 4.863 -1.796 -8.453 1 95.75 302 THR A CA 1
ATOM 2334 C C . THR A 1 302 ? 3.92 -2.475 -7.469 1 95.75 302 THR A C 1
ATOM 2336 O O . THR A 1 302 ? 4.164 -3.605 -7.043 1 95.75 302 THR A O 1
ATOM 2339 N N . ASN A 1 303 ? 2.799 -1.824 -7.238 1 94.5 303 ASN A N 1
ATOM 2340 C CA . ASN A 1 303 ? 1.894 -2.445 -6.281 1 94.5 303 ASN A CA 1
ATOM 2341 C C . ASN A 1 303 ? 0.536 -2.75 -6.906 1 94.5 303 ASN A C 1
ATOM 2343 O O . ASN A 1 303 ? -0.417 -3.088 -6.199 1 94.5 303 ASN A O 1
ATOM 2347 N N . LEU A 1 304 ? 0.428 -2.711 -8.258 1 95.31 304 LEU A N 1
ATOM 2348 C CA . LEU A 1 304 ? -0.72 -3.09 -9.078 1 95.31 304 LEU A CA 1
ATOM 2349 C C . LEU A 1 304 ? -1.887 -2.135 -8.852 1 95.31 304 LEU A C 1
ATOM 2351 O O . LEU A 1 304 ? -2.42 -1.563 -9.805 1 95.31 304 LEU A O 1
ATOM 2355 N N . GLN A 1 305 ? -2.338 -2.006 -7.645 1 97 305 GLN A N 1
ATOM 2356 C CA . GLN A 1 305 ? -3.498 -1.212 -7.254 1 97 305 GLN A CA 1
ATOM 2357 C C . GLN A 1 305 ? -3.535 -0.995 -5.746 1 97 305 GLN A C 1
ATOM 2359 O O . GLN A 1 305 ? -2.994 -1.799 -4.984 1 97 305 GLN A O 1
ATOM 2364 N N . PRO A 1 306 ? -4.137 0.141 -5.281 1 97.81 306 PRO A N 1
ATOM 2365 C CA . PRO A 1 306 ? -4.488 0.184 -3.859 1 97.81 306 PRO A CA 1
ATOM 2366 C C . PRO A 1 306 ? -5.531 -0.867 -3.48 1 97.81 306 PRO A C 1
ATOM 2368 O O . PRO A 1 306 ? -6.223 -1.399 -4.352 1 97.81 306 PRO A O 1
ATOM 2371 N N . SER A 1 307 ? -5.645 -1.195 -2.184 1 98.5 307 SER A N 1
ATOM 2372 C CA . SER A 1 307 ? -6.582 -2.217 -1.731 1 98.5 307 SER A CA 1
ATOM 2373 C C . SER A 1 307 ? -8 -1.908 -2.195 1 98.5 307 SER A C 1
ATOM 2375 O O . SER A 1 307 ? -8.547 -0.85 -1.876 1 98.5 307 SER A O 1
ATOM 2377 N N . SER A 1 308 ? -8.578 -2.85 -2.998 1 98.44 308 SER A N 1
ATOM 2378 C CA . SER A 1 308 ? -9.953 -2.648 -3.439 1 98.44 308 SER A CA 1
ATOM 2379 C C . SER A 1 308 ? -10.938 -2.902 -2.305 1 98.44 308 SER A C 1
ATOM 2381 O O . SER A 1 308 ? -12.062 -2.391 -2.324 1 98.44 308 SER A O 1
ATOM 2383 N N . VAL A 1 309 ? -10.516 -3.6 -1.229 1 98.69 309 VAL A N 1
ATOM 2384 C CA . VAL A 1 309 ? -11.375 -3.82 -0.075 1 98.69 309 VAL A CA 1
ATOM 2385 C C . VAL A 1 309 ? -11.594 -2.504 0.671 1 98.69 309 VAL A C 1
ATOM 2387 O O . VAL A 1 309 ? -12.727 -2.125 0.962 1 98.69 309 VAL A O 1
ATOM 2390 N N . THR A 1 310 ? -10.5 -1.819 0.959 1 98.69 310 THR A N 1
ATOM 2391 C CA . THR A 1 310 ? -10.648 -0.555 1.669 1 98.69 310 THR A CA 1
ATOM 2392 C C . THR A 1 310 ? -11.336 0.482 0.784 1 98.69 310 THR A C 1
ATOM 2394 O O . THR A 1 310 ? -12.078 1.332 1.276 1 98.69 310 THR A O 1
ATOM 2397 N N . GLN A 1 311 ? -11.094 0.431 -0.527 1 98.81 311 GLN A N 1
ATOM 2398 C CA . GLN A 1 311 ? -11.812 1.318 -1.439 1 98.81 311 GLN A CA 1
ATOM 2399 C C . GLN A 1 311 ? -13.312 1.043 -1.413 1 98.81 311 GLN A C 1
ATOM 2401 O O . GLN A 1 311 ? -14.117 1.975 -1.44 1 98.81 311 GLN A O 1
ATOM 2406 N N . ALA A 1 312 ? -13.672 -0.26 -1.39 1 98.69 312 ALA A N 1
ATOM 2407 C CA . ALA A 1 312 ? -15.086 -0.627 -1.349 1 98.69 312 ALA A CA 1
ATOM 2408 C C . ALA A 1 312 ? -15.734 -0.164 -0.047 1 98.69 312 ALA A C 1
ATOM 2410 O O . ALA A 1 312 ? -16.859 0.334 -0.053 1 98.69 312 ALA A O 1
ATOM 2411 N N . ILE A 1 313 ? -15.008 -0.309 1.057 1 98.44 313 ILE A N 1
ATOM 2412 C CA . ILE A 1 313 ? -15.516 0.128 2.355 1 98.44 313 ILE A CA 1
ATOM 2413 C C . ILE A 1 313 ? -15.711 1.642 2.348 1 98.44 313 ILE A C 1
ATOM 2415 O O . ILE A 1 313 ? -16.797 2.133 2.693 1 98.44 313 ILE A O 1
ATOM 2419 N N . ALA A 1 314 ? -14.734 2.385 1.927 1 98.44 314 ALA A N 1
ATOM 2420 C CA . ALA A 1 314 ? -14.812 3.842 1.861 1 98.44 314 ALA A CA 1
ATOM 2421 C C . ALA A 1 314 ? -15.859 4.289 0.848 1 98.44 314 ALA A C 1
ATOM 2423 O O . ALA A 1 314 ? -16.641 5.207 1.115 1 98.44 314 ALA A O 1
ATOM 2424 N N . GLY A 1 315 ? -15.836 3.59 -0.353 1 98.38 315 GLY A N 1
ATOM 2425 C CA . GLY A 1 315 ? -16.812 3.922 -1.378 1 98.38 315 GLY A CA 1
ATOM 2426 C C . GLY A 1 315 ? -18.25 3.727 -0.92 1 98.38 315 GLY A C 1
ATOM 2427 O O . GLY A 1 315 ? -19.109 4.574 -1.172 1 98.38 315 GLY A O 1
ATOM 2428 N N . LYS A 1 316 ? -18.484 2.6 -0.252 1 97.94 316 LYS A N 1
ATOM 2429 C CA . LYS A 1 316 ? -19.812 2.314 0.268 1 97.94 316 LYS A CA 1
ATOM 2430 C C . LYS A 1 316 ? -20.266 3.4 1.239 1 97.94 316 LYS A C 1
ATOM 2432 O O . LYS A 1 316 ? -21.406 3.865 1.168 1 97.94 316 LYS A O 1
ATOM 2437 N N . LEU A 1 317 ? -19.453 3.809 2.127 1 97.62 317 LEU A N 1
ATOM 2438 C CA . LEU A 1 317 ? -19.734 4.859 3.1 1 97.62 317 LEU A CA 1
ATOM 2439 C C . LEU A 1 317 ? -20.016 6.184 2.402 1 97.62 317 LEU A C 1
ATOM 2441 O O . LEU A 1 317 ? -21.047 6.812 2.65 1 97.62 317 LEU A O 1
ATOM 2445 N N . LEU A 1 318 ? -19.125 6.566 1.54 1 98.38 318 LEU A N 1
ATOM 2446 C CA . LEU A 1 318 ? -19.156 7.898 0.95 1 98.38 318 LEU A CA 1
ATOM 2447 C C . LEU A 1 318 ? -20.328 8.031 -0.028 1 98.38 318 LEU A C 1
ATOM 2449 O O . LEU A 1 318 ? -20.953 9.086 -0.107 1 98.38 318 LEU A O 1
ATOM 2453 N N . CYS A 1 319 ? -20.578 6.965 -0.795 1 97.69 319 CYS A N 1
ATOM 2454 C CA . CYS A 1 319 ? -21.734 6.98 -1.682 1 97.69 319 CYS A CA 1
ATOM 2455 C C . CYS A 1 319 ? -23.031 7.02 -0.883 1 97.69 319 CYS A C 1
ATOM 2457 O O . CYS A 1 319 ? -23.984 7.703 -1.27 1 97.69 319 CYS A O 1
ATOM 2459 N N . HIS A 1 320 ? -23.094 6.289 0.217 1 96.38 320 HIS A N 1
ATOM 2460 C CA . HIS A 1 320 ? -24.266 6.312 1.097 1 96.38 320 HIS A CA 1
ATOM 2461 C C . HIS A 1 320 ? -24.484 7.707 1.671 1 96.38 320 HIS A C 1
ATOM 2463 O O . HIS A 1 320 ? -25.625 8.188 1.712 1 96.38 320 HIS A O 1
ATOM 2469 N N . TRP A 1 321 ? -23.422 8.336 2.109 1 95.81 321 TRP A N 1
ATOM 2470 C CA . TRP A 1 321 ? -23.484 9.672 2.693 1 95.81 321 TRP A CA 1
ATOM 2471 C C . TRP A 1 321 ? -23.875 10.711 1.643 1 95.81 321 TRP A C 1
ATOM 2473 O O . TRP A 1 321 ? -24.562 11.68 1.945 1 95.81 321 TRP A O 1
ATOM 2483 N N . GLY A 1 322 ? -23.438 10.445 0.342 1 96.62 322 GLY A N 1
ATOM 2484 C CA . GLY A 1 322 ? -23.453 11.547 -0.606 1 96.62 322 GLY A CA 1
ATOM 2485 C C . GLY A 1 322 ? -22.516 12.68 -0.211 1 96.62 322 GLY A C 1
ATOM 2486 O O . GLY A 1 322 ? -21.688 12.523 0.688 1 96.62 322 GLY A O 1
ATOM 2487 N N . TYR A 1 323 ? -22.641 13.773 -0.891 1 97.56 323 TYR A N 1
ATOM 2488 C CA . TYR A 1 323 ? -21.703 14.859 -0.683 1 97.56 323 TYR A CA 1
ATOM 2489 C C . TYR A 1 323 ? -22.141 15.758 0.469 1 97.56 323 TYR A C 1
ATOM 2491 O O . TYR A 1 323 ? -21.297 16.328 1.175 1 97.56 323 TYR A O 1
ATOM 2499 N N . ASP A 1 324 ? -23.422 15.852 0.741 1 95.62 324 ASP A N 1
ATOM 2500 C CA . ASP A 1 324 ? -23.906 16.688 1.824 1 95.62 324 ASP A CA 1
ATOM 2501 C C . ASP A 1 324 ? -23.531 16.125 3.186 1 95.62 324 ASP A C 1
ATOM 2503 O O . ASP A 1 324 ? -23.016 16.844 4.047 1 95.62 324 ASP A O 1
ATOM 2507 N N . ARG A 1 325 ? -23.781 14.875 3.434 1 95 325 ARG A N 1
ATOM 2508 C CA . ARG A 1 325 ? -23.438 14.25 4.707 1 95 325 ARG A CA 1
ATOM 2509 C C . ARG A 1 325 ? -21.922 14.156 4.867 1 95 325 ARG A C 1
ATOM 2511 O O . ARG A 1 325 ? -21.406 14.234 5.984 1 95 325 ARG A O 1
ATOM 2518 N N . PHE A 1 326 ? -21.234 13.953 3.705 1 97.44 326 PHE A N 1
ATOM 2519 C CA . PHE A 1 326 ? -19.781 14 3.756 1 97.44 326 PHE A CA 1
ATOM 2520 C C . PHE A 1 326 ? -19.297 15.344 4.281 1 97.44 326 PHE A C 1
ATOM 2522 O O . PHE A 1 326 ? -18.453 15.398 5.184 1 97.44 326 PHE A O 1
ATOM 2529 N N . GLU A 1 327 ? -19.844 16.406 3.725 1 96.38 327 GLU A N 1
ATOM 2530 C CA . GLU A 1 327 ? -19.484 17.75 4.172 1 96.38 327 GLU A CA 1
ATOM 2531 C C . GLU A 1 327 ? -19.844 17.969 5.637 1 96.38 327 GLU A C 1
ATOM 2533 O O . GLU A 1 327 ? -19.094 18.594 6.387 1 96.38 327 GLU A O 1
ATOM 2538 N N . ALA A 1 328 ? -20.984 17.438 6.016 1 95.31 328 ALA A N 1
ATOM 2539 C CA . ALA A 1 328 ? -21.406 17.562 7.414 1 95.31 328 ALA A CA 1
ATOM 2540 C C . ALA A 1 328 ? -20.422 16.828 8.336 1 95.31 328 ALA A C 1
ATOM 2542 O O . ALA A 1 328 ? -20.125 17.312 9.43 1 95.31 328 ALA A O 1
ATOM 2543 N N . HIS A 1 329 ? -20.016 15.664 7.934 1 96.62 329 HIS A N 1
ATOM 2544 C CA . HIS A 1 329 ? -19.016 14.93 8.703 1 96.62 329 HIS A CA 1
ATOM 2545 C C . HIS A 1 329 ? -17.719 15.734 8.836 1 96.62 329 HIS A C 1
ATOM 2547 O O . HIS A 1 329 ? -17.156 15.828 9.922 1 96.62 329 HIS A O 1
ATOM 2553 N N . CYS A 1 330 ? -17.25 16.281 7.754 1 97.25 330 CYS A N 1
ATOM 2554 C CA . CYS A 1 330 ? -16.031 17.078 7.777 1 97.25 330 CYS A CA 1
ATOM 2555 C C . CYS A 1 330 ? -16.172 18.281 8.703 1 97.25 330 CYS A C 1
ATOM 2557 O O . CYS A 1 330 ? -15.227 18.656 9.391 1 97.25 330 CYS A O 1
ATOM 2559 N N . ASP A 1 331 ? -17.359 18.891 8.688 1 96.44 331 ASP A N 1
ATOM 2560 C CA . ASP A 1 331 ? -17.641 19.984 9.617 1 96.44 331 ASP A CA 1
ATOM 2561 C C . ASP A 1 331 ? -17.484 19.531 11.062 1 96.44 331 ASP A C 1
ATOM 2563 O O . ASP A 1 331 ? -16.922 20.25 11.891 1 96.44 331 ASP A O 1
ATOM 2567 N N . GLN A 1 332 ? -18 18.391 11.328 1 95.81 332 GLN A N 1
ATOM 2568 C CA . GLN A 1 332 ? -17.938 17.859 12.68 1 95.81 332 GLN A CA 1
ATOM 2569 C C . GLN A 1 332 ? -16.484 17.562 13.086 1 95.81 332 GLN A C 1
ATOM 2571 O O . GLN A 1 332 ? -16.094 17.859 14.219 1 95.81 332 GLN A O 1
ATOM 2576 N N . VAL A 1 333 ? -15.781 16.953 12.203 1 97.25 333 VAL A N 1
ATOM 2577 C CA . VAL A 1 333 ? -14.391 16.641 12.492 1 97.25 333 VAL A CA 1
ATOM 2578 C C . VAL A 1 333 ? -13.594 17.938 12.68 1 97.25 333 VAL A C 1
ATOM 2580 O O . VAL A 1 333 ? -12.797 18.047 13.609 1 97.25 333 VAL A O 1
ATOM 2583 N N . SER A 1 334 ? -13.797 18.891 11.781 1 97.69 334 SER A N 1
ATOM 2584 C CA . SER A 1 334 ? -13.141 20.188 11.883 1 97.69 334 SER A CA 1
ATOM 2585 C C . SER A 1 334 ? -13.461 20.859 13.219 1 97.69 334 SER A C 1
ATOM 2587 O O . SER A 1 334 ? -12.57 21.391 13.883 1 97.69 334 SER A O 1
ATOM 2589 N N . LYS A 1 335 ? -14.711 20.875 13.594 1 97 335 LYS A N 1
ATOM 2590 C CA . LYS A 1 335 ? -15.125 21.453 14.867 1 97 335 LYS A CA 1
ATOM 2591 C C . LYS A 1 335 ? -14.461 20.75 16.047 1 97 335 LYS A C 1
ATOM 2593 O O . LYS A 1 335 ? -14.047 21.391 17.016 1 97 335 LYS A O 1
ATOM 2598 N N . PHE A 1 336 ? -14.398 19.438 15.969 1 97.06 336 PHE A N 1
ATOM 2599 C CA . PHE A 1 336 ? -13.742 18.656 17 1 97.06 336 PHE A CA 1
ATOM 2600 C C . PHE A 1 336 ? -12.312 19.141 17.234 1 97.06 336 PHE A C 1
ATOM 2602 O O . PHE A 1 336 ? -11.922 19.391 18.375 1 97.06 336 PHE A O 1
ATOM 2609 N N . TYR A 1 337 ? -11.555 19.25 16.203 1 98 337 TYR A N 1
ATOM 2610 C CA . TYR A 1 337 ? -10.164 19.641 16.344 1 98 337 TYR A CA 1
ATOM 2611 C C . TYR A 1 337 ? -10.055 21.125 16.719 1 98 337 TYR A C 1
ATOM 2613 O O . TYR A 1 337 ? -9.141 21.516 17.438 1 98 337 TYR A O 1
ATOM 2621 N N . SER A 1 338 ? -10.984 21.969 16.188 1 98.19 338 SER A N 1
ATOM 2622 C CA . SER A 1 338 ? -11.016 23.359 16.594 1 98.19 338 SER A CA 1
ATOM 2623 C C . SER A 1 338 ? -11.227 23.484 18.109 1 98.19 338 SER A C 1
ATOM 2625 O O . SER A 1 338 ? -10.562 24.297 18.766 1 98.19 338 SER A O 1
ATOM 2627 N N . ASP A 1 339 ? -12.164 22.734 18.656 1 98.06 339 ASP A N 1
ATOM 2628 C CA . ASP A 1 339 ? -12.422 22.734 20.094 1 98.06 339 ASP A CA 1
ATOM 2629 C C . ASP A 1 339 ? -11.195 22.266 20.859 1 98.06 339 ASP A C 1
ATOM 2631 O O . ASP A 1 339 ? -10.852 22.828 21.906 1 98.06 339 ASP A O 1
ATOM 2635 N N . LYS A 1 340 ? -10.594 21.234 20.422 1 97.44 340 LYS A N 1
ATOM 2636 C CA . LYS A 1 340 ? -9.391 20.734 21.062 1 97.44 340 LYS A CA 1
ATOM 2637 C C . LYS A 1 340 ? -8.281 21.781 21.062 1 97.44 340 LYS A C 1
ATOM 2639 O O . LYS A 1 340 ? -7.527 21.906 22.031 1 97.44 340 LYS A O 1
ATOM 2644 N N . LEU A 1 341 ? -8.148 22.438 19.922 1 98.12 341 LEU A N 1
ATOM 2645 C CA . LEU A 1 341 ? -7.148 23.5 19.812 1 98.12 341 LEU A CA 1
ATOM 2646 C C . LEU A 1 341 ? -7.328 24.531 20.922 1 98.12 341 LEU A C 1
ATOM 2648 O O . LEU A 1 341 ? -6.352 25 21.516 1 98.12 341 LEU A O 1
ATOM 2652 N N . GLU A 1 342 ? -8.555 24.938 21.188 1 98.31 342 GLU A N 1
ATOM 2653 C CA . GLU A 1 342 ? -8.805 25.953 22.203 1 98.31 342 GLU A CA 1
ATOM 2654 C C . GLU A 1 342 ? -8.25 25.516 23.562 1 98.31 342 GLU A C 1
ATOM 2656 O O . GLU A 1 342 ? -7.629 26.312 24.266 1 98.31 342 GLU A O 1
ATOM 2661 N N . VAL A 1 343 ? -8.438 24.297 23.844 1 98.06 343 VAL A N 1
ATOM 2662 C CA . VAL A 1 343 ? -8.008 23.75 25.125 1 98.06 343 VAL A CA 1
ATOM 2663 C C . VAL A 1 343 ? -6.484 23.672 25.172 1 98.06 343 VAL A C 1
ATOM 2665 O O . VAL A 1 343 ? -5.859 24.094 26.141 1 98.06 343 VAL A O 1
ATOM 2668 N N . VAL A 1 344 ? -5.957 23.094 24.172 1 98.31 344 VAL A N 1
ATOM 2669 C CA . VAL A 1 344 ? -4.516 22.859 24.125 1 98.31 344 VAL A CA 1
ATOM 2670 C C . VAL A 1 344 ? -3.775 24.188 24.016 1 98.31 344 VAL A C 1
ATOM 2672 O O . VAL A 1 344 ? -2.729 24.391 24.641 1 98.31 344 VAL A O 1
ATOM 2675 N N . ASN A 1 345 ? -4.312 25.094 23.172 1 98.31 345 ASN A N 1
ATOM 2676 C CA . ASN A 1 345 ? -3.715 26.422 23.031 1 98.31 345 ASN A CA 1
ATOM 2677 C C . ASN A 1 345 ? -3.721 27.172 24.359 1 98.31 345 ASN A C 1
ATOM 2679 O O . ASN A 1 345 ? -2.785 27.906 24.672 1 98.31 345 ASN A O 1
ATOM 2683 N N . ALA A 1 346 ? -4.773 27.047 25.156 1 98.56 346 ALA A N 1
ATOM 2684 C CA . ALA A 1 346 ? -4.84 27.688 26.469 1 98.56 346 ALA A CA 1
ATOM 2685 C C . ALA A 1 346 ? -3.768 27.125 27.406 1 98.56 346 ALA A C 1
ATOM 2687 O O . ALA A 1 346 ? -3.141 27.859 28.156 1 98.56 346 ALA A O 1
ATOM 2688 N N . ALA A 1 347 ? -3.605 25.812 27.359 1 98.69 347 ALA A N 1
ATOM 2689 C CA . ALA A 1 347 ? -2.555 25.172 28.141 1 98.69 347 ALA A CA 1
ATOM 2690 C C . ALA A 1 347 ? -1.175 25.672 27.719 1 98.69 347 ALA A C 1
ATOM 2692 O O . ALA A 1 347 ? -0.32 25.953 28.578 1 98.69 347 ALA A O 1
ATOM 2693 N N . ALA A 1 348 ? -0.946 25.75 26.438 1 98.75 348 ALA A N 1
ATOM 2694 C CA . ALA A 1 348 ? 0.322 26.266 25.922 1 98.75 348 ALA A CA 1
ATOM 2695 C C . ALA A 1 348 ? 0.558 27.703 26.391 1 98.75 348 ALA A C 1
ATOM 2697 O O . ALA A 1 348 ? 1.661 28.047 26.828 1 98.75 348 ALA A O 1
ATOM 2698 N N . GLN A 1 349 ? -0.491 28.516 26.328 1 98.56 349 GLN A N 1
ATOM 2699 C CA . GLN A 1 349 ? -0.391 29.906 26.781 1 98.56 349 GLN A CA 1
ATOM 2700 C C . GLN A 1 349 ? -0.061 29.984 28.266 1 98.56 349 GLN A C 1
ATOM 2702 O O . GLN A 1 349 ? 0.786 30.781 28.672 1 98.56 349 GLN A O 1
ATOM 2707 N N . LYS A 1 350 ? -0.711 29.234 29 1 98.62 350 LYS A N 1
ATOM 2708 C CA . LYS A 1 350 ? -0.53 29.203 30.453 1 98.62 350 LYS A CA 1
ATOM 2709 C C . LYS A 1 350 ? 0.922 28.922 30.828 1 98.62 350 LYS A C 1
ATOM 2711 O O . LYS A 1 350 ? 1.484 29.562 31.703 1 98.62 350 LYS A O 1
ATOM 2716 N N . HIS A 1 351 ? 1.509 28.016 30.156 1 98.75 351 HIS A N 1
ATOM 2717 C CA . HIS A 1 351 ? 2.797 27.516 30.625 1 98.75 351 HIS A CA 1
ATOM 2718 C C . HIS A 1 351 ? 3.945 28.109 29.812 1 98.75 351 HIS A C 1
ATOM 2720 O O . HIS A 1 351 ? 5.059 28.25 30.312 1 98.75 351 HIS A O 1
ATOM 2726 N N . LEU A 1 352 ? 3.736 28.469 28.547 1 98.62 352 LEU A N 1
ATOM 2727 C CA . LEU A 1 352 ? 4.852 28.781 27.672 1 98.62 352 LEU A CA 1
ATOM 2728 C C . LEU A 1 352 ? 4.93 30.297 27.422 1 98.62 352 LEU A C 1
ATOM 2730 O O . LEU A 1 352 ? 5.871 30.766 26.797 1 98.62 352 LEU A O 1
ATOM 2734 N N . ALA A 1 353 ? 3.908 31.031 27.859 1 97.62 353 ALA A N 1
ATOM 2735 C CA . ALA A 1 353 ? 3.979 32.469 27.719 1 97.62 353 ALA A CA 1
ATOM 2736 C C . ALA A 1 353 ? 5.316 33.031 28.203 1 97.62 353 ALA A C 1
ATOM 2738 O O . ALA A 1 353 ? 5.762 32.688 29.312 1 97.62 353 ALA A O 1
ATOM 2739 N N . GLY A 1 354 ? 5.941 33.812 27.344 1 96.38 354 GLY A N 1
ATOM 2740 C CA . GLY A 1 354 ? 7.242 34.375 27.688 1 96.38 354 GLY A CA 1
ATOM 2741 C C . GLY A 1 354 ? 8.391 33.469 27.344 1 96.38 354 GLY A C 1
ATOM 2742 O O . GLY A 1 354 ? 9.531 33.906 27.172 1 96.38 354 GLY A O 1
ATOM 2743 N N . LEU A 1 355 ? 8.133 32.188 27.188 1 97.75 355 LEU A N 1
ATOM 2744 C CA . LEU A 1 355 ? 9.164 31.188 26.938 1 97.75 355 LEU A CA 1
ATOM 2745 C C . LEU A 1 355 ? 9.172 30.766 25.484 1 97.75 355 LEU A C 1
ATOM 2747 O O . LEU A 1 355 ? 10.141 30.172 25 1 97.75 355 LEU A O 1
ATOM 2751 N N . ALA A 1 356 ? 8.094 31.031 24.812 1 98.19 356 ALA A N 1
ATOM 2752 C CA . ALA A 1 356 ? 7.926 30.625 23.422 1 98.19 356 ALA A CA 1
ATOM 2753 C C . ALA A 1 356 ? 6.879 31.484 22.719 1 98.19 356 ALA A C 1
ATOM 2755 O O . ALA A 1 356 ? 6.145 32.25 23.375 1 98.19 356 ALA A O 1
ATOM 2756 N N . GLU A 1 357 ? 6.91 31.406 21.422 1 97.25 357 GLU A N 1
ATOM 2757 C CA . GLU A 1 357 ? 5.953 32.125 20.578 1 97.25 357 GLU A CA 1
ATOM 2758 C C . GLU A 1 357 ? 5.371 31.188 19.516 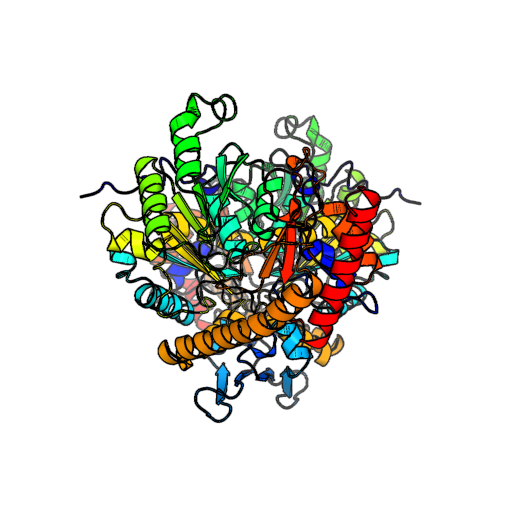1 97.25 357 GLU A C 1
ATOM 2760 O O . GLU A 1 357 ? 6.074 30.328 18.984 1 97.25 357 GLU A O 1
ATOM 2765 N N . TRP A 1 358 ? 4.152 31.359 19.203 1 97.06 358 TRP A N 1
ATOM 2766 C CA . TRP A 1 358 ? 3.5 30.609 18.125 1 97.06 358 TRP A CA 1
ATOM 2767 C C . TRP A 1 358 ? 2.244 31.344 17.641 1 97.06 358 TRP A C 1
ATOM 2769 O O . TRP A 1 358 ? 1.742 32.25 18.328 1 97.06 358 TRP A O 1
ATOM 2779 N N . ASN A 1 359 ? 1.868 31.062 16.484 1 94.94 359 ASN A N 1
ATOM 2780 C CA . ASN A 1 359 ? 0.576 31.5 15.977 1 94.94 359 ASN A CA 1
ATOM 2781 C C . ASN A 1 359 ? -0.481 30.406 16.109 1 94.94 359 ASN A C 1
ATOM 2783 O O . ASN A 1 359 ? -0.196 29.234 15.891 1 94.94 359 ASN A O 1
ATOM 2787 N N . LYS A 1 360 ? -1.588 30.859 16.609 1 95.81 360 LYS A N 1
ATOM 2788 C CA . LYS A 1 360 ? -2.684 29.891 16.672 1 95.81 360 LYS A CA 1
ATOM 2789 C C . LYS A 1 360 ? -3.066 29.391 15.281 1 95.81 360 LYS A C 1
ATOM 2791 O O . LYS A 1 360 ? -3.354 30.203 14.391 1 95.81 360 LYS A O 1
ATOM 2796 N N . PRO A 1 361 ? -3.066 28.094 15.078 1 96.5 361 PRO A N 1
ATOM 2797 C CA . PRO A 1 361 ? -3.402 27.594 13.742 1 96.5 361 PRO A CA 1
ATOM 2798 C C . PRO A 1 361 ? -4.871 27.797 13.383 1 96.5 361 PRO A C 1
ATOM 2800 O O . PRO A 1 361 ? -5.711 27.969 14.273 1 96.5 361 PRO A O 1
ATOM 2803 N N . VAL A 1 362 ? -5.137 27.766 12.109 1 96.62 362 VAL A N 1
ATOM 2804 C CA . VAL A 1 362 ? -6.504 27.938 11.633 1 96.62 362 VAL A CA 1
ATOM 2805 C C . VAL A 1 362 ? -7.016 26.641 11.008 1 96.62 362 VAL A C 1
ATOM 2807 O O . VAL A 1 362 ? -8.148 26.594 10.531 1 96.62 362 VAL A O 1
ATOM 2810 N N . ALA A 1 363 ? -6.199 25.656 10.969 1 97.5 363 ALA A N 1
ATOM 2811 C CA . ALA A 1 363 ? -6.488 24.344 10.43 1 97.5 363 ALA A CA 1
ATOM 2812 C C . ALA A 1 363 ? -5.492 23.312 10.945 1 97.5 363 ALA A C 1
ATOM 2814 O O . ALA A 1 363 ? -4.473 23.656 11.547 1 97.5 363 ALA A O 1
ATOM 2815 N N . GLY A 1 364 ? -5.859 22.062 10.789 1 96.69 364 GLY A N 1
ATOM 2816 C CA . GLY A 1 364 ? -4.906 21 11.023 1 96.69 364 GLY A CA 1
ATOM 2817 C C . GLY A 1 364 ? -4.918 20.484 12.453 1 96.69 364 GLY A C 1
ATOM 2818 O O . GLY A 1 364 ? -5.984 20.312 13.047 1 96.69 364 GLY A O 1
ATOM 2819 N N . MET A 1 365 ? -3.66 20.125 12.93 1 98 365 MET A N 1
ATOM 2820 C CA . MET A 1 365 ? -3.588 19.375 14.18 1 98 365 MET A CA 1
ATOM 2821 C C . MET A 1 365 ? -2.342 19.75 14.969 1 98 365 MET A C 1
ATOM 2823 O O . MET A 1 365 ? -1.936 19.031 15.883 1 98 365 MET A O 1
ATOM 2827 N N . PHE A 1 366 ? -1.714 20.938 14.641 1 98 366 PHE A N 1
ATOM 2828 C CA . PHE A 1 366 ? -0.368 21.125 15.172 1 98 366 PHE A CA 1
ATOM 2829 C C . PHE A 1 366 ? -0.178 22.547 15.688 1 98 366 PHE A C 1
ATOM 2831 O O . PHE A 1 366 ? -0.838 23.469 15.219 1 98 366 PHE A O 1
ATOM 2838 N N . LEU A 1 367 ? 0.651 22.688 16.656 1 98.12 367 LEU A N 1
ATOM 2839 C CA . LEU A 1 367 ? 1.264 23.953 17.047 1 98.12 367 LEU A CA 1
ATOM 2840 C C . LEU A 1 367 ? 2.74 23.984 16.656 1 98.12 367 LEU A C 1
ATOM 2842 O O . LEU A 1 367 ? 3.469 23.016 16.906 1 98.12 367 LEU A O 1
ATOM 2846 N N . TRP A 1 368 ? 3.062 24.938 15.938 1 98.06 368 TRP A N 1
ATOM 2847 C CA . TRP A 1 368 ? 4.445 25.219 15.578 1 98.06 368 TRP A CA 1
ATOM 2848 C C . TRP A 1 368 ? 5.031 26.312 16.469 1 98.06 368 TRP A C 1
ATOM 2850 O O . TRP A 1 368 ? 4.723 27.484 16.297 1 98.06 368 TRP A O 1
ATOM 2860 N N . ILE A 1 369 ? 5.922 25.906 17.406 1 98.44 369 ILE A N 1
ATOM 2861 C CA . ILE A 1 369 ? 6.27 26.766 18.547 1 98.44 369 ILE A CA 1
ATOM 2862 C C . ILE A 1 369 ? 7.746 27.156 18.453 1 98.44 369 ILE A C 1
ATOM 2864 O O . ILE A 1 369 ? 8.625 26.281 18.438 1 98.44 369 ILE A O 1
ATOM 2868 N N . LYS A 1 370 ? 7.973 28.391 18.422 1 97.62 370 LYS A N 1
ATOM 2869 C CA . LYS A 1 370 ? 9.336 28.906 18.484 1 97.62 370 LYS A CA 1
ATOM 2870 C C . LYS A 1 370 ? 9.797 29.062 19.938 1 97.62 370 LYS A C 1
ATOM 2872 O O . LYS A 1 370 ? 9.211 29.844 20.688 1 97.62 370 LYS A O 1
ATOM 2877 N N . LEU A 1 371 ? 10.812 28.375 20.281 1 98.12 371 LEU A N 1
ATOM 2878 C CA . LEU A 1 371 ? 11.344 28.453 21.641 1 98.12 371 LEU A CA 1
ATOM 2879 C C . LEU A 1 371 ? 12.266 29.672 21.797 1 98.12 371 LEU A C 1
ATOM 2881 O O . LEU A 1 371 ? 13.078 29.953 20.922 1 98.12 371 LEU A O 1
ATOM 2885 N N . ASN A 1 372 ? 12.031 30.375 22.875 1 96.44 372 ASN A N 1
ATOM 2886 C CA . ASN A 1 372 ? 12.891 31.516 23.172 1 96.44 372 ASN A CA 1
ATOM 2887 C C . ASN A 1 372 ? 14.195 31.078 23.844 1 96.44 372 ASN A C 1
ATOM 2889 O O . ASN A 1 372 ? 14.461 31.438 25 1 96.44 372 ASN A O 1
ATOM 2893 N N . ILE A 1 373 ? 15.016 30.469 23.062 1 95.12 373 ILE A N 1
ATOM 2894 C CA . ILE A 1 373 ? 16.234 29.891 23.609 1 95.12 373 ILE A CA 1
ATOM 2895 C C . ILE A 1 373 ? 17.453 30.484 22.906 1 95.12 373 ILE A C 1
ATOM 2897 O O . ILE A 1 373 ? 18.578 30.047 23.125 1 95.12 373 ILE A O 1
ATOM 2901 N N . ALA A 1 374 ? 17.172 31.422 22.125 1 92.06 374 ALA A N 1
ATOM 2902 C CA . ALA A 1 374 ? 18.266 32.031 21.391 1 92.06 374 ALA A CA 1
ATOM 2903 C C . ALA A 1 374 ? 19.109 32.906 22.312 1 92.06 374 ALA A C 1
ATOM 2905 O O . ALA A 1 374 ? 18.578 33.625 23.172 1 92.06 374 ALA A O 1
ATOM 2906 N N . ILE A 1 375 ? 20.391 32.719 22.156 1 88.5 375 ILE A N 1
ATOM 2907 C CA . ILE A 1 375 ? 21.297 33.688 22.797 1 88.5 375 ILE A CA 1
ATOM 2908 C C . ILE A 1 375 ? 21.234 35.031 22.078 1 88.5 375 ILE A C 1
ATOM 2910 O O . ILE A 1 375 ? 21.328 35.094 20.859 1 88.5 375 ILE A O 1
ATOM 2914 N N . PRO A 1 376 ? 21.078 36.125 22.906 1 87.62 376 PRO A N 1
ATOM 2915 C CA . PRO A 1 376 ? 21.016 37.438 22.266 1 87.62 376 PRO A CA 1
ATOM 2916 C C . PRO A 1 376 ? 22.203 37.688 21.328 1 87.62 376 PRO A C 1
ATOM 2918 O O . PRO A 1 376 ? 23.344 37.469 21.703 1 87.62 376 PRO A O 1
ATOM 2921 N N . GLY A 1 377 ? 21.984 37.938 20.062 1 87.75 377 GLY A N 1
ATOM 2922 C CA . GLY A 1 377 ? 23 38.156 19.062 1 87.75 377 GLY A CA 1
ATOM 2923 C C . GLY A 1 377 ? 23.328 36.938 18.234 1 87.75 377 GLY A C 1
ATOM 2924 O O . GLY A 1 377 ? 24.078 37 17.266 1 87.75 377 GLY A O 1
ATOM 2925 N N . LYS A 1 378 ? 22.875 35.781 18.719 1 89.38 378 LYS A N 1
ATOM 2926 C CA . LYS A 1 378 ? 23.141 34.531 18.016 1 89.38 378 LYS A CA 1
ATOM 2927 C C . LYS A 1 378 ? 21.844 33.781 17.719 1 89.38 378 LYS A C 1
ATOM 2929 O O . LYS A 1 378 ? 21.75 32.594 18 1 89.38 378 LYS A O 1
ATOM 2934 N N . GLU A 1 379 ? 20.875 34.531 17.234 1 86.12 379 GLU A N 1
ATOM 2935 C CA . GLU A 1 379 ? 19.547 33.969 17.047 1 86.12 379 GLU A CA 1
ATOM 2936 C C . GLU A 1 379 ? 19.578 32.812 16.031 1 86.12 379 GLU A C 1
ATOM 2938 O O . GLU A 1 379 ? 18.828 31.844 16.188 1 86.12 379 GLU A O 1
ATOM 2943 N N . GLU A 1 380 ? 20.344 32.906 15.117 1 86.38 380 GLU A N 1
ATOM 2944 C CA . GLU A 1 380 ? 20.422 31.922 14.047 1 86.38 380 GLU A CA 1
ATOM 2945 C C . GLU A 1 380 ? 20.984 30.609 14.555 1 86.38 380 GLU A C 1
ATOM 2947 O O . GLU A 1 380 ? 20.875 29.578 13.891 1 86.38 380 GLU A O 1
ATOM 2952 N N . GLU A 1 381 ? 21.547 30.609 15.688 1 89.56 381 GLU A N 1
ATOM 2953 C CA . GLU A 1 381 ? 22.203 29.438 16.25 1 89.56 381 GLU A CA 1
ATOM 2954 C C . GLU A 1 381 ? 21.25 28.656 17.156 1 89.56 381 GLU A C 1
ATOM 2956 O O . GLU A 1 381 ? 21.547 27.531 17.578 1 89.56 381 GLU A O 1
ATOM 2961 N N . ALA A 1 382 ? 20.141 29.25 17.391 1 93 382 ALA A N 1
ATOM 2962 C CA . ALA A 1 382 ? 19.203 28.578 18.281 1 93 382 ALA A CA 1
ATOM 2963 C C . ALA A 1 382 ? 18.734 27.25 17.672 1 93 382 ALA A C 1
ATOM 2965 O O . ALA A 1 382 ? 18.375 27.188 16.5 1 93 382 ALA A O 1
ATOM 2966 N N . ASP A 1 383 ? 18.812 26.219 18.453 1 95.31 383 ASP A N 1
ATOM 2967 C CA . ASP A 1 383 ? 18.484 24.875 17.984 1 95.31 383 ASP A CA 1
ATOM 2968 C C . ASP A 1 383 ? 17.766 24.078 19.062 1 95.31 383 ASP A C 1
ATOM 2970 O O . ASP A 1 383 ? 18.312 23.875 20.156 1 95.31 383 ASP A O 1
ATOM 2974 N N . SER A 1 384 ? 16.625 23.641 18.703 1 96.5 384 SER A N 1
ATOM 2975 C CA . SER A 1 384 ? 15.812 22.922 19.688 1 96.5 384 SER A CA 1
ATOM 2976 C C . SER A 1 384 ? 16.094 21.422 19.656 1 96.5 384 SER A C 1
ATOM 2978 O O . SER A 1 384 ? 15.586 20.672 20.484 1 96.5 384 SER A O 1
ATOM 2980 N N . SER A 1 385 ? 16.922 20.938 18.75 1 94.81 385 SER A N 1
ATOM 2981 C CA . SER A 1 385 ? 17.062 19.531 18.453 1 94.81 385 SER A CA 1
ATOM 2982 C C . SER A 1 385 ? 17.438 18.734 19.703 1 94.81 385 SER A C 1
ATOM 2984 O O . SER A 1 385 ? 16.688 17.844 20.109 1 94.81 385 SER A O 1
ATOM 2986 N N . ALA A 1 386 ? 18.516 19.062 20.359 1 93.94 386 ALA A N 1
ATOM 2987 C CA . ALA A 1 386 ? 18.969 18.344 21.531 1 93.94 386 ALA A CA 1
ATOM 2988 C C . ALA A 1 386 ? 18 18.531 22.703 1 93.94 386 ALA A C 1
ATOM 2990 O O . ALA A 1 386 ? 17.75 17.594 23.469 1 93.94 386 ALA A O 1
ATOM 2991 N N . LEU A 1 387 ? 17.516 19.75 22.844 1 96.06 387 LEU A N 1
ATOM 2992 C CA . LEU A 1 387 ? 16.594 20.078 23.922 1 96.06 387 LEU A CA 1
ATOM 2993 C C . LEU A 1 387 ? 15.344 19.203 23.844 1 96.06 387 LEU A C 1
ATOM 2995 O O . LEU A 1 387 ? 14.906 18.672 24.859 1 96.06 387 LEU A O 1
ATOM 2999 N N . ILE A 1 388 ? 14.82 19.062 22.672 1 95.38 388 ILE A N 1
ATOM 3000 C CA . ILE A 1 388 ? 13.555 18.359 22.484 1 95.38 388 ILE A CA 1
ATOM 3001 C C . ILE A 1 388 ? 13.805 16.844 22.422 1 95.38 388 ILE A C 1
ATOM 3003 O O . ILE A 1 388 ? 13.062 16.078 23.031 1 95.38 388 ILE A O 1
ATOM 3007 N N . SER A 1 389 ? 14.836 16.391 21.781 1 93.88 389 SER A N 1
ATOM 3008 C CA . SER A 1 389 ? 15.055 14.969 21.547 1 93.88 389 SER A CA 1
ATOM 3009 C C . SER A 1 389 ? 15.648 14.289 22.766 1 93.88 389 SER A C 1
ATOM 3011 O O . SER A 1 389 ? 15.586 13.062 22.906 1 93.88 389 SER A O 1
ATOM 3013 N N . THR A 1 390 ? 16.25 15.023 23.656 1 94.12 390 THR A N 1
ATOM 3014 C CA . THR A 1 390 ? 16.906 14.406 24.812 1 94.12 390 THR A CA 1
ATOM 3015 C C . THR A 1 390 ? 16.266 14.883 26.109 1 94.12 390 THR A C 1
ATOM 3017 O O . THR A 1 390 ? 15.617 14.102 26.812 1 94.12 390 THR A O 1
ATOM 3020 N N . ARG A 1 391 ? 16.359 16.156 26.422 1 96.25 391 ARG A N 1
ATOM 3021 C CA . ARG A 1 391 ? 15.914 16.672 27.719 1 96.25 391 ARG A CA 1
ATOM 3022 C C . ARG A 1 391 ? 14.398 16.547 27.859 1 96.25 391 ARG A C 1
ATOM 3024 O O . ARG A 1 391 ? 13.914 16.125 28.922 1 96.25 391 ARG A O 1
ATOM 3031 N N . ALA A 1 392 ? 13.664 16.984 26.891 1 97.5 392 ALA A N 1
ATOM 3032 C CA . ALA A 1 392 ? 12.211 16.859 26.953 1 97.5 392 ALA A CA 1
ATOM 3033 C C . ALA A 1 392 ? 11.789 15.406 27.125 1 97.5 392 ALA A C 1
ATOM 3035 O O . ALA A 1 392 ? 10.891 15.094 27.906 1 97.5 392 ALA A O 1
ATOM 3036 N N . VAL A 1 393 ? 12.43 14.523 26.359 1 96.31 393 VAL A N 1
ATOM 3037 C CA . VAL A 1 393 ? 12.133 13.094 26.453 1 96.31 393 VAL A CA 1
ATOM 3038 C C . VAL A 1 393 ? 12.422 12.594 27.859 1 96.31 393 VAL A C 1
ATOM 3040 O O . VAL A 1 393 ? 11.641 11.82 28.422 1 96.31 393 VAL A O 1
ATOM 3043 N N . GLN A 1 394 ? 13.516 13.008 28.438 1 96 394 GLN A N 1
ATOM 3044 C CA . GLN A 1 394 ? 13.875 12.625 29.797 1 96 394 GLN A CA 1
ATOM 3045 C C . GLN A 1 394 ? 12.836 13.102 30.797 1 96 394 GLN A C 1
ATOM 3047 O O . GLN A 1 394 ? 12.586 12.445 31.812 1 96 394 GLN A O 1
ATOM 3052 N N . LYS A 1 395 ? 12.219 14.203 30.469 1 97.19 395 LYS A N 1
ATOM 3053 C CA . LYS A 1 395 ? 11.188 14.75 31.359 1 97.19 395 LYS A CA 1
ATOM 3054 C C . LYS A 1 395 ? 9.812 14.195 31 1 97.19 395 LYS A C 1
ATOM 3056 O O . LYS A 1 395 ? 8.805 14.633 31.562 1 97.19 395 LYS A O 1
ATOM 3061 N N . GLY A 1 396 ? 9.727 13.367 30.031 1 97.19 396 GLY A N 1
ATOM 3062 C CA . GLY A 1 396 ? 8.508 12.625 29.734 1 97.19 396 GLY A CA 1
ATOM 3063 C C . GLY A 1 396 ? 7.602 13.344 28.75 1 97.19 396 GLY A C 1
ATOM 3064 O O . GLY A 1 396 ? 6.375 13.203 28.812 1 97.19 396 GLY A O 1
ATOM 3065 N N . VAL A 1 397 ? 8.125 14.141 27.953 1 96.94 397 VAL A N 1
ATOM 3066 C CA . VAL A 1 397 ? 7.324 14.789 26.906 1 96.94 397 VAL A CA 1
ATOM 3067 C C . VAL A 1 397 ? 7.941 14.523 25.547 1 96.94 397 VAL A C 1
ATOM 3069 O O . VAL A 1 397 ? 9.148 14.703 25.344 1 96.94 397 VAL A O 1
ATOM 3072 N N . LEU A 1 398 ? 7.133 14.078 24.625 1 96.44 398 LEU A N 1
ATOM 3073 C CA . LEU A 1 398 ? 7.578 13.75 23.281 1 96.44 398 LEU A CA 1
ATOM 3074 C C . LEU A 1 398 ? 7.004 14.742 22.266 1 96.44 398 LEU A C 1
ATOM 3076 O O . LEU A 1 398 ? 5.785 14.906 22.172 1 96.44 398 LEU A O 1
ATOM 3080 N N . ALA A 1 399 ? 7.82 15.445 21.547 1 96.62 399 ALA A N 1
ATOM 3081 C CA . ALA A 1 399 ? 7.496 16.375 20.469 1 96.62 399 ALA A CA 1
ATOM 3082 C C . ALA A 1 399 ? 8.523 16.281 19.344 1 96.62 399 ALA A C 1
ATOM 3084 O O . ALA A 1 399 ? 9.445 15.477 19.406 1 96.62 399 ALA A O 1
ATOM 3085 N N . VAL A 1 400 ? 8.328 17 18.266 1 95.69 400 VAL A N 1
ATOM 3086 C CA . VAL A 1 400 ? 9.219 16.891 17.125 1 95.69 400 VAL A CA 1
ATOM 3087 C C . VAL A 1 400 ? 10.055 18.156 16.984 1 95.69 400 VAL A C 1
ATOM 3089 O O . VAL A 1 400 ? 9.508 19.25 16.828 1 95.69 400 VAL A O 1
ATOM 3092 N N . PRO A 1 401 ? 11.383 18.031 17.047 1 95.62 401 PRO A N 1
ATOM 3093 C CA . PRO A 1 401 ? 12.219 19.219 16.828 1 95.62 401 PRO A CA 1
ATOM 3094 C C . PRO A 1 401 ? 12.062 19.797 15.438 1 95.62 401 PRO A C 1
ATOM 3096 O O . PRO A 1 401 ? 11.852 19.062 14.469 1 95.62 401 PRO A O 1
ATOM 3099 N N . GLY A 1 402 ? 12.203 21.062 15.336 1 96 402 GLY A N 1
ATOM 3100 C CA . GLY A 1 402 ? 11.938 21.781 14.109 1 96 402 GLY A CA 1
ATOM 3101 C C . GLY A 1 402 ? 12.812 21.344 12.945 1 96 402 GLY A C 1
ATOM 3102 O O . GLY A 1 402 ? 12.398 21.406 11.789 1 96 402 GLY A O 1
ATOM 3103 N N . CYS A 1 403 ? 14.016 20.859 13.25 1 94.88 403 CYS A N 1
ATOM 3104 C CA . CYS A 1 403 ? 14.953 20.453 12.203 1 94.88 403 CYS A CA 1
ATOM 3105 C C . CYS A 1 403 ? 14.391 19.312 11.367 1 94.88 403 CYS A C 1
ATOM 3107 O O . CYS A 1 403 ? 14.773 19.141 10.211 1 94.88 403 CYS A O 1
ATOM 3109 N N . ALA A 1 404 ? 13.461 18.578 11.875 1 94.12 404 ALA A N 1
ATOM 3110 C CA . ALA A 1 404 ? 12.859 17.453 11.164 1 94.12 404 ALA A CA 1
ATOM 3111 C C . ALA A 1 404 ? 12.023 17.922 9.977 1 94.12 404 ALA A C 1
ATOM 3113 O O . ALA A 1 404 ? 11.68 17.125 9.094 1 94.12 404 ALA A O 1
ATOM 3114 N N . PHE A 1 405 ? 11.695 19.203 9.914 1 96.75 405 PHE A N 1
ATOM 3115 C CA . PHE A 1 405 ? 10.805 19.75 8.898 1 96.75 405 PHE A CA 1
ATOM 3116 C C . PHE A 1 405 ? 11.57 20.641 7.918 1 96.75 405 PHE A C 1
ATOM 3118 O O . PHE A 1 405 ? 10.969 21.406 7.168 1 96.75 405 PHE A O 1
ATOM 3125 N N . LEU A 1 406 ? 12.922 20.547 7.965 1 96.44 406 LEU A N 1
ATOM 3126 C CA . LEU A 1 406 ? 13.766 21.344 7.086 1 96.44 406 LEU A CA 1
ATOM 3127 C C . LEU A 1 406 ? 14.406 20.469 6.012 1 96.44 406 LEU A C 1
ATOM 3129 O O . LEU A 1 406 ? 15.023 19.453 6.32 1 96.44 406 LEU A O 1
ATOM 3133 N N . PRO A 1 407 ? 14.281 20.844 4.703 1 95.56 407 PRO A N 1
ATOM 3134 C CA . PRO A 1 407 ? 14.836 20.047 3.607 1 95.56 407 PRO A CA 1
ATOM 3135 C C . PRO A 1 407 ? 16.344 19.875 3.719 1 95.56 407 PRO A C 1
ATOM 3137 O O . PRO A 1 407 ? 16.875 18.797 3.402 1 95.56 407 PRO A O 1
ATOM 3140 N N . ASN A 1 408 ? 17.156 20.938 4.012 1 90.62 408 ASN A N 1
ATOM 3141 C CA . ASN A 1 408 ? 18.609 20.906 3.977 1 90.62 408 A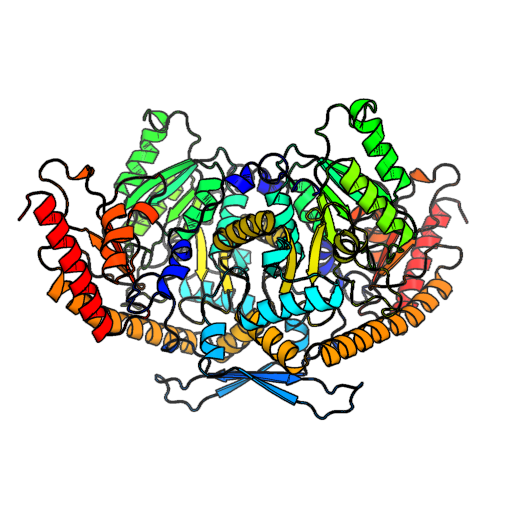SN A CA 1
ATOM 3142 C C . ASN A 1 408 ? 19.203 20.891 5.383 1 90.62 408 ASN A C 1
ATOM 3144 O O . ASN A 1 408 ? 20.281 21.469 5.613 1 90.62 408 ASN A O 1
ATOM 3148 N N . ALA A 1 409 ? 18.906 20.016 6.188 1 76.88 409 ALA A N 1
ATOM 3149 C CA . ALA A 1 409 ? 19.438 19.891 7.535 1 76.88 409 ALA A CA 1
ATOM 3150 C C . ALA A 1 409 ? 19.828 21.25 8.109 1 76.88 409 ALA A C 1
ATOM 3152 O O . ALA A 1 409 ? 20.375 22.094 7.398 1 76.88 409 ALA A O 1
ATOM 3153 N N . GLY A 1 410 ? 19.344 21.828 9.07 1 86.75 410 GLY A N 1
ATOM 3154 C CA . GLY A 1 410 ? 19.641 23.094 9.727 1 86.75 410 GLY A CA 1
ATOM 3155 C C . GLY A 1 410 ? 19.125 23.156 11.156 1 86.75 410 GLY A C 1
ATOM 3156 O O . GLY A 1 410 ? 18.5 22.219 11.641 1 86.75 410 GLY A O 1
ATOM 3157 N N . LYS A 1 411 ? 19.562 24.25 11.648 1 93.56 411 LYS A N 1
ATOM 3158 C CA . LYS A 1 411 ? 19.125 24.531 13.016 1 93.56 411 LYS A CA 1
ATOM 3159 C C . LYS A 1 411 ? 17.75 25.172 13.023 1 93.56 411 LYS A C 1
ATOM 3161 O O . LYS A 1 411 ? 17.359 25.844 12.062 1 93.56 411 LYS A O 1
ATOM 3166 N N . SER A 1 412 ? 17.016 24.812 14.016 1 96 412 SER A N 1
ATOM 3167 C CA . SER A 1 412 ? 15.703 25.406 14.211 1 96 412 SER A CA 1
ATOM 3168 C C . SER A 1 412 ? 15.383 25.562 15.695 1 96 412 SER A C 1
ATOM 3170 O O . SER A 1 412 ? 15.68 24.672 16.5 1 96 412 SER A O 1
ATOM 3172 N N . ALA A 1 413 ? 14.859 26.719 16.016 1 97.06 413 ALA A N 1
ATOM 3173 C CA . ALA A 1 413 ? 14.445 26.938 17.406 1 97.06 413 ALA A CA 1
ATOM 3174 C C . ALA A 1 413 ? 13.023 26.438 17.625 1 97.06 413 ALA A C 1
ATOM 3176 O O . ALA A 1 413 ? 12.461 26.625 18.719 1 97.06 413 ALA A O 1
ATOM 3177 N N . TYR A 1 414 ? 12.461 25.812 16.625 1 97.38 414 TYR A N 1
ATOM 3178 C CA . TYR A 1 414 ? 11.047 25.469 16.672 1 97.38 414 TYR A CA 1
ATOM 3179 C C . TYR A 1 414 ? 10.852 24.031 17.172 1 97.38 414 TYR A C 1
ATOM 3181 O O . TYR A 1 414 ? 11.773 23.219 17.109 1 97.38 414 TYR A O 1
ATOM 3189 N N . VAL A 1 415 ? 9.695 23.797 17.719 1 97.81 415 VAL A N 1
ATOM 3190 C CA . VAL A 1 415 ? 9.188 22.484 18.047 1 97.81 415 VAL A CA 1
ATOM 3191 C C . VAL A 1 415 ? 7.742 22.344 17.562 1 97.81 415 VAL A C 1
ATOM 3193 O O . VAL A 1 415 ? 6.961 23.297 17.641 1 97.81 415 VAL A O 1
ATOM 3196 N N . ARG A 1 416 ? 7.398 21.234 16.984 1 98 416 ARG A N 1
ATOM 3197 C CA . ARG A 1 416 ? 6.02 20.953 16.594 1 98 416 ARG A CA 1
ATOM 3198 C C . ARG A 1 416 ? 5.352 20.031 17.609 1 98 416 ARG A C 1
ATOM 3200 O O . ARG A 1 416 ? 5.895 18.969 17.938 1 98 416 ARG A O 1
ATOM 3207 N N . THR A 1 417 ? 4.25 20.391 18.094 1 97.88 417 THR A N 1
ATOM 3208 C CA . THR A 1 417 ? 3.42 19.547 18.938 1 97.88 417 THR A CA 1
ATOM 3209 C C . THR A 1 417 ? 2.072 19.266 18.266 1 97.88 417 THR A C 1
ATOM 3211 O O . THR A 1 417 ? 1.543 20.125 17.547 1 97.88 417 THR A O 1
ATOM 3214 N N . SER A 1 418 ? 1.544 18.125 18.484 1 97.56 418 SER A N 1
ATOM 3215 C CA . SER A 1 418 ? 0.234 17.766 17.953 1 97.56 418 SER A CA 1
ATOM 3216 C C . SER A 1 418 ? -0.831 17.797 19.031 1 97.56 418 SER A C 1
ATOM 3218 O O . SER A 1 418 ? -0.583 17.375 20.172 1 97.56 418 SER A O 1
ATOM 3220 N N . PHE A 1 419 ? -2.008 18.297 18.75 1 97.75 419 PHE A N 1
ATOM 3221 C CA . PHE A 1 419 ? -3.102 18.297 19.719 1 97.75 419 PHE A CA 1
ATOM 3222 C C . PHE A 1 419 ? -4.184 17.312 19.312 1 97.75 419 PHE A C 1
ATOM 3224 O O . PHE A 1 419 ? -5.27 17.297 19.891 1 97.75 419 PHE A O 1
ATOM 3231 N N . SER A 1 420 ? -3.877 16.469 18.344 1 96.81 420 SER A N 1
ATOM 3232 C CA . SER A 1 420 ? -4.879 15.602 17.734 1 96.81 420 SER A CA 1
ATOM 3233 C C . SER A 1 420 ? -5.398 14.57 18.719 1 96.81 420 SER A C 1
ATOM 3235 O O . SER A 1 420 ? -6.594 14.266 18.75 1 96.81 420 SER A O 1
ATOM 3237 N N . LEU A 1 421 ? -4.52 14.016 19.609 1 95.88 421 LEU A N 1
ATOM 3238 C CA . LEU A 1 421 ? -4.914 12.914 20.469 1 95.88 421 LEU A CA 1
ATOM 3239 C C . LEU A 1 421 ? -4.891 13.336 21.938 1 95.88 421 LEU A C 1
ATOM 3241 O O . LEU A 1 421 ? -5.57 12.734 22.766 1 95.88 421 LEU A O 1
ATOM 3245 N N . ILE A 1 422 ? -4.121 14.297 22.359 1 96.5 422 ILE A N 1
ATOM 3246 C CA . ILE A 1 422 ? -3.783 14.609 23.734 1 96.5 422 ILE A CA 1
ATOM 3247 C C . ILE A 1 422 ? -5.02 15.148 24.469 1 96.5 422 ILE A C 1
ATOM 3249 O O . ILE A 1 422 ? -5.801 15.906 23.891 1 96.5 422 ILE A O 1
ATOM 3253 N N . ASP A 1 423 ? -5.27 14.742 25.641 1 96.06 423 ASP A N 1
ATOM 3254 C CA . ASP A 1 423 ? -6.371 15.281 26.422 1 96.06 423 ASP A CA 1
ATOM 3255 C C . ASP A 1 423 ? -5.945 16.531 27.188 1 96.06 423 ASP A C 1
ATOM 3257 O O . ASP A 1 423 ? -4.762 16.891 27.203 1 96.06 423 ASP A O 1
ATOM 3261 N N . ALA A 1 424 ? -6.895 17.141 27.828 1 97.62 424 ALA A N 1
ATOM 3262 C CA . ALA A 1 424 ? -6.68 18.438 28.469 1 97.62 424 ALA A CA 1
ATOM 3263 C C . ALA A 1 424 ? -5.645 18.344 29.578 1 97.62 424 ALA A C 1
ATOM 3265 O O . ALA A 1 424 ? -4.746 19.188 29.672 1 97.62 424 ALA A O 1
ATOM 3266 N N . ASN A 1 425 ? -5.77 17.328 30.422 1 98.12 425 ASN A N 1
ATOM 3267 C CA . ASN A 1 425 ? -4.852 17.172 31.547 1 98.12 425 ASN A CA 1
ATOM 3268 C C . ASN A 1 425 ? -3.428 16.891 31.078 1 98.12 425 ASN A C 1
ATOM 3270 O O . ASN A 1 425 ? -2.473 17.469 31.594 1 98.12 425 ASN A O 1
ATOM 3274 N N . SER A 1 426 ? -3.328 16.031 30.125 1 97.62 426 SER A N 1
ATOM 3275 C CA . SER A 1 426 ? -2.018 15.703 29.578 1 97.62 426 SER A CA 1
ATOM 3276 C C . SER A 1 426 ? -1.401 16.891 28.859 1 97.62 426 SER A C 1
ATOM 3278 O O . SER A 1 426 ? -0.184 17.078 28.891 1 97.62 426 SER A O 1
ATOM 3280 N N . ALA A 1 427 ? -2.244 17.641 28.203 1 98.12 427 ALA A N 1
ATOM 3281 C CA . ALA A 1 427 ? -1.742 18.844 27.531 1 98.12 427 ALA A CA 1
ATOM 3282 C C . ALA A 1 427 ? -1.172 19.828 28.562 1 98.12 427 ALA A C 1
ATOM 3284 O O . ALA A 1 427 ? -0.091 20.375 28.344 1 98.12 427 ALA A O 1
ATOM 3285 N N . ASP A 1 428 ? -1.941 20 29.594 1 98.62 428 ASP A N 1
ATOM 3286 C CA . ASP A 1 428 ? -1.49 20.906 30.656 1 98.62 428 ASP A CA 1
ATOM 3287 C C . ASP A 1 428 ? -0.153 20.453 31.234 1 98.62 428 ASP A C 1
ATOM 3289 O O . ASP A 1 428 ? 0.8 21.234 31.297 1 98.62 428 ASP A O 1
ATOM 3293 N N . GLU A 1 429 ? -0.076 19.203 31.578 1 98.56 429 GLU A N 1
ATOM 3294 C CA . GLU A 1 429 ? 1.14 18.641 32.156 1 98.56 429 GLU A CA 1
ATOM 3295 C C . GLU A 1 429 ? 2.283 18.641 31.141 1 98.56 429 GLU A C 1
ATOM 3297 O O . GLU A 1 429 ? 3.428 18.938 31.484 1 98.56 429 GLU A O 1
ATOM 3302 N N . GLY A 1 430 ? 1.975 18.266 29.938 1 98.31 430 GLY A N 1
ATOM 3303 C CA . GLY A 1 430 ? 2.988 18.234 28.891 1 98.31 430 GLY A CA 1
ATOM 3304 C C . GLY A 1 430 ? 3.639 19.594 28.672 1 98.31 430 GLY A C 1
ATOM 3305 O O . GLY A 1 430 ? 4.863 19.688 28.578 1 98.31 430 GLY A O 1
ATOM 3306 N N . PHE A 1 431 ? 2.871 20.625 28.578 1 98.75 431 PHE A N 1
ATOM 3307 C CA . PHE A 1 431 ? 3.418 21.953 28.359 1 98.75 431 PHE A CA 1
ATOM 3308 C C . PHE A 1 431 ? 4.137 22.453 29.609 1 98.75 431 PHE A C 1
ATOM 3310 O O . PHE A 1 431 ? 5.117 23.203 29.516 1 98.75 431 PHE A O 1
ATOM 3317 N N . ALA A 1 432 ? 3.643 22.047 30.797 1 98.75 432 ALA A N 1
ATOM 3318 C CA . ALA A 1 432 ? 4.375 22.359 32 1 98.75 432 ALA A CA 1
ATOM 3319 C C . ALA A 1 432 ? 5.781 21.781 31.984 1 98.75 432 ALA A C 1
ATOM 3321 O O . ALA A 1 432 ? 6.75 22.438 32.344 1 98.75 432 ALA A O 1
ATOM 3322 N N . ARG A 1 433 ? 5.855 20.578 31.578 1 98.5 433 ARG A N 1
ATOM 3323 C CA . ARG A 1 433 ? 7.152 19.922 31.469 1 98.5 433 ARG A CA 1
ATOM 3324 C C . ARG A 1 433 ? 8.031 20.594 30.422 1 98.5 433 ARG A C 1
ATOM 3326 O O . ARG A 1 433 ? 9.234 20.781 30.641 1 98.5 433 ARG A O 1
ATOM 3333 N N . LEU A 1 434 ? 7.426 20.891 29.312 1 98.44 434 LEU A N 1
ATOM 3334 C CA . LEU A 1 434 ? 8.172 21.578 28.25 1 98.44 434 LEU A CA 1
ATOM 3335 C C . LEU A 1 434 ? 8.68 22.922 28.734 1 98.44 434 LEU A C 1
ATOM 3337 O O . LEU A 1 434 ? 9.812 23.312 28.438 1 98.44 434 LEU A O 1
ATOM 3341 N N . ALA A 1 435 ? 7.852 23.641 29.484 1 98.5 435 ALA A N 1
ATOM 3342 C CA . ALA A 1 435 ? 8.25 24.922 30.062 1 98.5 435 ALA A CA 1
ATOM 3343 C C . ALA A 1 435 ? 9.477 24.75 30.969 1 98.5 435 ALA A C 1
ATOM 3345 O O . ALA A 1 435 ? 10.391 25.578 30.938 1 98.5 435 ALA A O 1
ATOM 3346 N N . SER A 1 436 ? 9.438 23.719 31.766 1 98.06 436 SER A N 1
ATOM 3347 C CA . SER A 1 436 ? 10.562 23.453 32.656 1 98.06 436 SER A CA 1
ATOM 3348 C C . SER A 1 436 ? 11.852 23.234 31.859 1 98.06 436 SER A C 1
ATOM 3350 O O . SER A 1 436 ? 12.906 23.75 32.219 1 98.06 436 SER A O 1
ATOM 3352 N N . VAL A 1 437 ? 11.742 22.484 30.797 1 97.62 437 VAL A N 1
ATOM 3353 C CA . VAL A 1 437 ? 12.875 22.203 29.922 1 97.62 437 VAL A CA 1
ATOM 3354 C C . VAL A 1 437 ? 13.422 23.5 29.328 1 97.62 437 VAL A C 1
ATOM 3356 O O . VAL A 1 437 ? 14.633 23.719 29.297 1 97.62 437 VAL A O 1
ATOM 3359 N N . ILE A 1 438 ? 12.539 24.375 28.891 1 97.81 438 ILE A N 1
ATOM 3360 C CA . ILE A 1 438 ? 12.93 25.625 28.266 1 97.81 438 ILE A CA 1
ATOM 3361 C C . ILE A 1 438 ? 13.594 26.531 29.297 1 97.81 438 ILE A C 1
ATOM 3363 O O . ILE A 1 438 ? 14.625 27.156 29.016 1 97.81 438 ILE A O 1
ATOM 3367 N N . ARG A 1 439 ? 13.07 26.594 30.5 1 96.81 439 ARG A N 1
ATOM 3368 C CA . ARG A 1 439 ? 13.625 27.438 31.562 1 96.81 439 ARG A CA 1
ATOM 3369 C C . ARG A 1 439 ? 15.039 26.984 31.922 1 96.81 439 ARG A C 1
ATOM 3371 O O . ARG A 1 439 ? 15.922 27.828 32.125 1 96.81 439 ARG A O 1
ATOM 3378 N N . GLU A 1 440 ? 15.148 25.719 32 1 95.25 440 GLU A N 1
ATOM 3379 C CA . GLU A 1 440 ? 16.469 25.203 32.344 1 95.25 440 GLU A CA 1
ATOM 3380 C C . GLU A 1 440 ? 17.484 25.562 31.25 1 95.25 440 GLU A C 1
ATOM 3382 O O . GLU A 1 440 ? 18.625 25.938 31.547 1 95.25 440 GLU A O 1
ATOM 3387 N N . ALA A 1 441 ? 17.047 25.391 30.031 1 93.62 441 ALA A N 1
ATOM 3388 C CA . ALA A 1 441 ? 17.922 25.75 28.906 1 93.62 441 ALA A CA 1
ATOM 3389 C C . ALA A 1 441 ? 18.266 27.234 28.938 1 93.62 441 ALA A C 1
ATOM 3391 O O . ALA A 1 441 ? 19.406 27.625 28.609 1 93.62 441 ALA A O 1
ATOM 3392 N N . ARG A 1 442 ? 17.359 28.047 29.281 1 94.62 442 ARG A N 1
ATOM 3393 C CA . ARG A 1 442 ? 17.562 29.484 29.344 1 94.62 442 ARG A CA 1
ATOM 3394 C C . ARG A 1 442 ? 18.531 29.859 30.469 1 94.62 442 ARG A C 1
ATOM 3396 O O . ARG A 1 442 ? 19.391 30.734 30.297 1 94.62 442 ARG A O 1
ATOM 3403 N N . VAL A 1 443 ? 18.406 29.203 31.562 1 94.06 443 VAL A N 1
ATOM 3404 C CA . VAL A 1 443 ? 19.312 29.422 32.688 1 94.06 443 VAL A CA 1
ATOM 3405 C C . VAL A 1 443 ? 20.734 29.047 32.281 1 94.06 443 VAL A C 1
ATOM 3407 O O . VAL A 1 443 ? 21.688 29.797 32.531 1 94.06 443 VAL A O 1
ATOM 3410 N N . GLU A 1 444 ? 20.828 27.922 31.641 1 90.25 444 GLU A N 1
ATOM 3411 C CA . GLU A 1 444 ? 22.141 27.453 31.188 1 90.25 444 GLU A CA 1
ATOM 3412 C C . GLU A 1 444 ? 22.766 28.422 30.188 1 90.25 444 GLU A C 1
ATOM 3414 O O . GLU A 1 444 ? 23.984 28.578 30.141 1 90.25 444 GLU A O 1
ATOM 3419 N N . ALA A 1 445 ? 21.922 29.062 29.422 1 88.19 445 ALA A N 1
ATOM 3420 C CA . ALA A 1 445 ? 22.391 29.984 28.406 1 88.19 445 ALA A CA 1
ATOM 3421 C C . ALA A 1 445 ? 22.578 31.391 28.984 1 88.19 445 ALA A C 1
ATOM 3423 O O . ALA A 1 445 ? 23.047 32.281 28.281 1 88.19 445 ALA A O 1
ATOM 3424 N N . GLY A 1 446 ? 22.234 31.609 30.203 1 86.75 446 GLY A N 1
ATOM 3425 C CA . GLY A 1 446 ? 22.391 32.906 30.859 1 86.75 446 GLY A CA 1
ATOM 3426 C C . GLY A 1 446 ? 21.297 33.875 30.5 1 86.75 446 GLY A C 1
ATOM 3427 O O . GLY A 1 446 ? 21.531 35.094 30.531 1 86.75 446 GLY A O 1
ATOM 3428 N N . LEU A 1 447 ? 20.156 33.375 30.109 1 86.31 447 LEU A N 1
ATOM 3429 C CA . LEU A 1 447 ? 19.047 34.25 29.703 1 86.31 447 LEU A CA 1
ATOM 3430 C C . LEU A 1 447 ? 18.141 34.562 30.891 1 86.31 447 LEU A C 1
ATOM 3432 O O . LEU A 1 447 ? 17.25 35.406 30.781 1 86.31 447 LEU A O 1
ATOM 3436 N N . GLU A 1 448 ? 18.219 33.812 31.953 1 79.81 448 GLU A N 1
ATOM 3437 C CA . GLU A 1 448 ? 17.516 34.031 33.219 1 79.81 448 GLU A CA 1
ATOM 3438 C C . GLU A 1 448 ? 18.5 34.031 34.375 1 79.81 448 GLU A C 1
ATOM 3440 O O . GLU A 1 448 ? 19.578 33.438 34.312 1 79.81 448 GLU A O 1
ATOM 3445 N N . MET B 1 1 ? 32.062 -22.078 12.391 1 46.25 1 MET B N 1
ATOM 3446 C CA . MET B 1 1 ? 30.953 -21.141 12.43 1 46.25 1 MET B CA 1
ATOM 3447 C C . MET B 1 1 ? 30.891 -20.312 11.148 1 46.25 1 MET B C 1
ATOM 3449 O O . MET B 1 1 ? 31.875 -19.703 10.75 1 46.25 1 MET B O 1
ATOM 3453 N N . GLU B 1 2 ? 30 -20.672 10.219 1 69 2 GLU B N 1
ATOM 3454 C CA . GLU B 1 2 ? 29.984 -20.016 8.922 1 69 2 GLU B CA 1
ATOM 3455 C C . GLU B 1 2 ? 29.891 -18.5 9.07 1 69 2 GLU B C 1
ATOM 3457 O O . GLU B 1 2 ? 29.219 -18.016 9.984 1 69 2 GLU B O 1
ATOM 3462 N N . SER B 1 3 ? 30.812 -17.812 8.508 1 78 3 SER B N 1
ATOM 3463 C CA . SER B 1 3 ? 30.844 -16.359 8.555 1 78 3 SER B CA 1
ATOM 3464 C C . SER B 1 3 ? 29.516 -15.75 8.141 1 78 3 SER B C 1
ATOM 3466 O O . SER B 1 3 ? 28.797 -16.312 7.309 1 78 3 SER B O 1
ATOM 3468 N N . ALA B 1 4 ? 29.156 -14.758 8.883 1 88.44 4 ALA B N 1
ATOM 3469 C CA . ALA B 1 4 ? 27.906 -14.055 8.578 1 88.44 4 ALA B CA 1
ATOM 3470 C C . ALA B 1 4 ? 27.984 -13.375 7.215 1 88.44 4 ALA B C 1
ATOM 3472 O O . ALA B 1 4 ? 29.062 -12.969 6.77 1 88.44 4 ALA B O 1
ATOM 3473 N N . VAL B 1 5 ? 26.906 -13.438 6.453 1 95.94 5 VAL B N 1
ATOM 3474 C CA . VAL B 1 5 ? 26.797 -12.742 5.176 1 95.94 5 VAL B CA 1
ATOM 3475 C C . VAL B 1 5 ? 27.078 -11.25 5.371 1 95.94 5 VAL B C 1
ATOM 3477 O O . VAL B 1 5 ? 26.594 -10.641 6.324 1 95.94 5 VAL B O 1
ATOM 3480 N N . ASP B 1 6 ? 27.938 -10.648 4.578 1 96.69 6 ASP B N 1
ATOM 3481 C CA . ASP B 1 6 ? 28.297 -9.234 4.656 1 96.69 6 ASP B CA 1
ATOM 3482 C C . ASP B 1 6 ? 27.297 -8.375 3.896 1 96.69 6 ASP B C 1
ATOM 3484 O O . ASP B 1 6 ? 27.562 -7.934 2.779 1 96.69 6 ASP B O 1
ATOM 3488 N N . TYR B 1 7 ? 26.203 -8.086 4.547 1 97.81 7 TYR B N 1
ATOM 3489 C CA . TYR B 1 7 ? 25.141 -7.348 3.879 1 97.81 7 TYR B CA 1
ATOM 3490 C C . TYR B 1 7 ? 25.594 -5.938 3.525 1 97.81 7 TYR B C 1
ATOM 3492 O O . TYR B 1 7 ? 25.438 -5.492 2.387 1 97.81 7 TYR B O 1
ATOM 3500 N N . ASP B 1 8 ? 26.203 -5.172 4.449 1 96.44 8 ASP B N 1
ATOM 3501 C CA . ASP B 1 8 ? 26.531 -3.762 4.281 1 96.44 8 ASP B CA 1
ATOM 3502 C C . ASP B 1 8 ? 27.688 -3.59 3.295 1 96.44 8 ASP B C 1
ATOM 3504 O O . ASP B 1 8 ? 27.703 -2.635 2.516 1 96.44 8 ASP B O 1
ATOM 3508 N N . GLY B 1 9 ? 28.609 -4.492 3.357 1 94.88 9 GLY B N 1
ATOM 3509 C CA . GLY B 1 9 ? 29.766 -4.375 2.498 1 94.88 9 GLY B CA 1
ATOM 3510 C C . GLY B 1 9 ? 29.516 -4.848 1.08 1 94.88 9 GLY B C 1
ATOM 3511 O O . GLY B 1 9 ? 30.125 -4.336 0.133 1 94.88 9 GLY B O 1
ATOM 3512 N N . LYS B 1 10 ? 28.547 -5.758 0.941 1 95.5 10 LYS B N 1
ATOM 3513 C CA . LYS B 1 10 ? 28.438 -6.402 -0.364 1 95.5 10 LYS B CA 1
ATOM 3514 C C . LYS B 1 10 ? 27.047 -6.188 -0.969 1 95.5 10 LYS B C 1
ATOM 3516 O O . LYS B 1 10 ? 26.922 -5.961 -2.174 1 95.5 10 LYS B O 1
ATOM 3521 N N . PHE B 1 11 ? 25.984 -6.207 -0.215 1 97.5 11 PHE B N 1
ATOM 3522 C CA . PHE B 1 11 ? 24.688 -6.426 -0.819 1 97.5 11 PHE B CA 1
ATOM 3523 C C . PHE B 1 11 ? 23.828 -5.16 -0.746 1 97.5 11 PHE B C 1
ATOM 3525 O O . PHE B 1 11 ? 23.188 -4.785 -1.723 1 97.5 11 PHE B O 1
ATOM 3532 N N . ILE B 1 12 ? 23.844 -4.469 0.356 1 98.38 12 ILE B N 1
ATOM 3533 C CA . ILE B 1 12 ? 22.969 -3.305 0.459 1 98.38 12 ILE B CA 1
ATOM 3534 C C . ILE B 1 12 ? 23.406 -2.246 -0.553 1 98.38 12 ILE B C 1
ATOM 3536 O O . ILE B 1 12 ? 24.578 -1.899 -0.634 1 98.38 12 ILE B O 1
ATOM 3540 N N . SER B 1 13 ? 22.469 -1.764 -1.361 1 97.69 13 SER B N 1
ATOM 3541 C CA . SER B 1 13 ? 22.734 -0.794 -2.42 1 97.69 13 SER B CA 1
ATOM 3542 C C . SER B 1 13 ? 23.047 0.583 -1.842 1 97.69 13 SER B C 1
ATOM 3544 O O . SER B 1 13 ? 22.797 0.836 -0.661 1 97.69 13 SER B O 1
ATOM 3546 N N . ARG B 1 14 ? 23.594 1.472 -2.645 1 95.75 14 ARG B N 1
ATOM 3547 C CA . ARG B 1 14 ? 23.812 2.859 -2.246 1 95.75 14 ARG B CA 1
ATOM 3548 C C . ARG B 1 14 ? 22.5 3.531 -1.872 1 95.75 14 ARG B C 1
ATOM 3550 O O . ARG B 1 14 ? 22.422 4.254 -0.876 1 95.75 14 ARG B O 1
ATOM 3557 N N . ALA B 1 15 ? 21.453 3.277 -2.684 1 91.94 15 ALA B N 1
ATOM 3558 C CA . ALA B 1 15 ? 20.125 3.826 -2.385 1 91.94 15 ALA B CA 1
ATOM 3559 C C . ALA B 1 15 ? 19.609 3.291 -1.058 1 91.94 15 ALA B C 1
ATOM 3561 O O . ALA B 1 15 ? 19.031 4.039 -0.265 1 91.94 15 ALA B O 1
ATOM 3562 N N . GLY B 1 16 ? 19.828 1.973 -0.821 1 95.19 16 GLY B N 1
ATOM 3563 C CA . GLY B 1 16 ? 19.406 1.363 0.429 1 95.19 16 GLY B CA 1
ATOM 3564 C C . GLY B 1 16 ? 20.047 1.991 1.648 1 95.19 16 GLY B C 1
ATOM 3565 O O . GLY B 1 16 ? 19.406 2.162 2.684 1 95.19 16 GLY B O 1
ATOM 3566 N N . LYS B 1 17 ? 21.266 2.379 1.516 1 96.19 17 LYS B N 1
ATOM 3567 C CA . LYS B 1 17 ? 22.031 2.936 2.629 1 96.19 17 LYS B CA 1
ATOM 3568 C C . LYS B 1 17 ? 21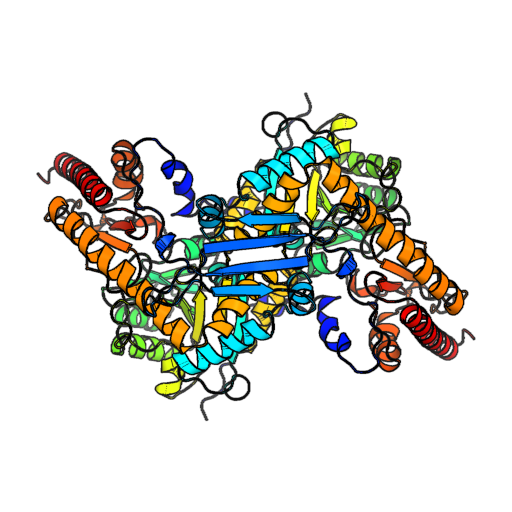.594 4.359 2.941 1 96.19 17 LYS B C 1
ATOM 3570 O O . LYS B 1 17 ? 21.891 4.891 4.012 1 96.19 17 LYS B O 1
ATOM 3575 N N . ARG B 1 18 ? 20.844 4.98 2.062 1 94.31 18 ARG B N 1
ATOM 3576 C CA . ARG B 1 18 ? 20.484 6.387 2.225 1 94.31 18 ARG B CA 1
ATOM 3577 C C . ARG B 1 18 ? 19.188 6.539 2.998 1 94.31 18 ARG B C 1
ATOM 3579 O O . ARG B 1 18 ? 18.859 7.637 3.457 1 94.31 18 ARG B O 1
ATOM 3586 N N . TRP B 1 19 ? 18.438 5.434 3.094 1 94.81 19 TRP B N 1
ATOM 3587 C CA . TRP B 1 19 ? 17.172 5.531 3.828 1 94.81 19 TRP B CA 1
ATOM 3588 C C . TRP B 1 19 ? 17.422 5.816 5.305 1 94.81 19 TRP B C 1
ATOM 3590 O O . TRP B 1 19 ? 18.328 5.227 5.91 1 94.81 19 TRP B O 1
ATOM 3600 N N . GLN B 1 20 ? 16.703 6.77 5.836 1 92.12 20 GLN B N 1
ATOM 3601 C CA . GLN B 1 20 ? 16.75 7.109 7.258 1 92.12 20 GLN B CA 1
ATOM 3602 C C . GLN B 1 20 ? 15.359 7.07 7.875 1 92.12 20 GLN B C 1
ATOM 3604 O O . GLN B 1 20 ? 14.359 7.195 7.168 1 92.12 20 GLN B O 1
ATOM 3609 N N . PRO B 1 21 ? 15.352 6.836 9.188 1 89.94 21 PRO B N 1
ATOM 3610 C CA . PRO B 1 21 ? 14.039 6.941 9.836 1 89.94 21 PRO B CA 1
ATOM 3611 C C . PRO B 1 21 ? 13.375 8.297 9.609 1 89.94 21 PRO B C 1
ATOM 3613 O O . PRO B 1 21 ? 14.055 9.328 9.578 1 89.94 21 PRO B O 1
ATOM 3616 N N . SER B 1 22 ? 12.094 8.211 9.398 1 83.5 22 SER B N 1
ATOM 3617 C CA . SER B 1 22 ? 11.328 9.438 9.25 1 83.5 22 SER B CA 1
ATOM 3618 C C . SER B 1 22 ? 11.453 10.32 10.492 1 83.5 22 SER B C 1
ATOM 3620 O O . SER B 1 22 ? 11.586 9.812 11.609 1 83.5 22 SER B O 1
ATOM 3622 N N . GLY B 1 23 ? 11.438 11.578 10.312 1 80.88 23 GLY B N 1
ATOM 3623 C CA . GLY B 1 23 ? 11.555 12.508 11.43 1 80.88 23 GLY B CA 1
ATOM 3624 C C . GLY B 1 23 ? 10.469 12.32 12.477 1 80.88 23 GLY B C 1
ATOM 3625 O O . GLY B 1 23 ? 10.695 12.578 13.656 1 80.88 23 GLY B O 1
ATOM 3626 N N . ILE B 1 24 ? 9.328 11.859 12.055 1 85.75 24 ILE B N 1
ATOM 3627 C CA . ILE B 1 24 ? 8.211 11.664 12.969 1 85.75 24 ILE B CA 1
ATOM 3628 C C . ILE B 1 24 ? 8.117 10.203 13.383 1 85.75 24 ILE B C 1
ATOM 3630 O O . ILE B 1 24 ? 8.242 9.875 14.562 1 85.75 24 ILE B O 1
ATOM 3634 N N . ARG B 1 25 ? 8.125 9.32 12.461 1 82.62 25 ARG B N 1
ATOM 3635 C CA . ARG B 1 25 ? 7.863 7.91 12.719 1 82.62 25 ARG B CA 1
ATOM 3636 C C . ARG B 1 25 ? 9.039 7.254 13.445 1 82.62 25 ARG B C 1
ATOM 3638 O O . ARG B 1 25 ? 8.859 6.281 14.18 1 82.62 25 ARG B O 1
ATOM 3645 N N . GLY B 1 26 ? 10.164 7.855 13.273 1 80.44 26 GLY B N 1
ATOM 3646 C CA . GLY B 1 26 ? 11.328 7.332 13.977 1 80.44 26 GLY B CA 1
ATOM 3647 C C . GLY B 1 26 ? 11.227 7.484 15.484 1 80.44 26 GLY B C 1
ATOM 3648 O O . GLY B 1 26 ? 11.945 6.82 16.234 1 80.44 26 GLY B O 1
ATOM 3649 N N . LEU B 1 27 ? 10.25 8.273 15.914 1 81.75 27 LEU B N 1
ATOM 3650 C CA . LEU B 1 27 ? 10.117 8.578 17.328 1 81.75 27 LEU B CA 1
ATOM 3651 C C . LEU B 1 27 ? 8.977 7.781 17.953 1 81.75 27 LEU B C 1
ATOM 3653 O O . LEU B 1 27 ? 8.773 7.812 19.172 1 81.75 27 LEU B O 1
ATOM 3657 N N . PHE B 1 28 ? 8.266 6.945 17.156 1 81.19 28 PHE B N 1
ATOM 3658 C CA . PHE B 1 28 ? 7.082 6.223 17.594 1 81.19 28 PHE B CA 1
ATOM 3659 C C . PHE B 1 28 ? 7.414 5.301 18.766 1 81.19 28 PHE B C 1
ATOM 3661 O O . PHE B 1 28 ? 6.664 5.223 19.734 1 81.19 28 PHE B O 1
ATOM 3668 N N . PRO B 1 29 ? 8.578 4.676 18.766 1 80.25 29 PRO B N 1
ATOM 3669 C CA . PRO B 1 29 ? 8.859 3.744 19.859 1 80.25 29 PRO B CA 1
ATOM 3670 C C . PRO B 1 29 ? 8.961 4.438 21.219 1 80.25 29 PRO B C 1
ATOM 3672 O O . PRO B 1 29 ? 8.664 3.832 22.25 1 80.25 29 PRO B O 1
ATOM 3675 N N . LEU B 1 30 ? 9.266 5.711 21.234 1 87.88 30 LEU B N 1
ATOM 3676 C CA . LEU B 1 30 ? 9.414 6.461 22.484 1 87.88 30 LEU B CA 1
ATOM 3677 C C . LEU B 1 30 ? 8.062 6.707 23.141 1 87.88 30 LEU B C 1
ATOM 3679 O O . LEU B 1 30 ? 7.988 6.992 24.328 1 87.88 30 LEU B O 1
ATOM 3683 N N . GLU B 1 31 ? 6.996 6.617 22.312 1 88.81 31 GLU B N 1
ATOM 3684 C CA . GLU B 1 31 ? 5.652 6.82 22.828 1 88.81 31 GLU B CA 1
ATOM 3685 C C . GLU B 1 31 ? 5.301 5.758 23.875 1 88.81 31 GLU B C 1
ATOM 3687 O O . GLU B 1 31 ? 4.473 5.992 24.75 1 88.81 31 GLU B O 1
ATOM 3692 N N . GLN B 1 32 ? 5.945 4.672 23.781 1 86.19 32 GLN B N 1
ATOM 3693 C CA . GLN B 1 32 ? 5.598 3.531 24.625 1 86.19 32 GLN B CA 1
ATOM 3694 C C . GLN B 1 32 ? 6.293 3.619 25.984 1 86.19 32 GLN B C 1
ATOM 3696 O O . GLN B 1 32 ? 6 2.834 26.891 1 86.19 32 GLN B O 1
ATOM 3701 N N . ARG B 1 33 ? 7.18 4.535 26.203 1 91.38 33 ARG B N 1
ATOM 3702 C CA . ARG B 1 33 ? 7.848 4.703 27.484 1 91.38 33 ARG B CA 1
ATOM 3703 C C . ARG B 1 33 ? 6.855 5.125 28.562 1 91.38 33 ARG B C 1
ATOM 3705 O O . ARG B 1 33 ? 6.047 6.031 28.359 1 91.38 33 ARG B O 1
ATOM 3712 N N . PRO B 1 34 ? 6.883 4.426 29.719 1 92.81 34 PRO B N 1
ATOM 3713 C CA . PRO B 1 34 ? 5.957 4.77 30.812 1 92.81 34 PRO B CA 1
ATOM 3714 C C . PRO B 1 34 ? 6.059 6.234 31.219 1 92.81 34 PRO B C 1
ATOM 3716 O O . PRO B 1 34 ? 7.164 6.766 31.375 1 92.81 34 PRO B O 1
ATOM 3719 N N . GLY B 1 35 ? 4.898 6.871 31.359 1 93.75 35 GLY B N 1
ATOM 3720 C CA . GLY B 1 35 ? 4.852 8.25 31.844 1 93.75 35 GLY B CA 1
ATOM 3721 C C . GLY B 1 35 ? 5.035 9.266 30.734 1 93.75 35 GLY B C 1
ATOM 3722 O O . GLY B 1 35 ? 4.895 10.469 30.969 1 93.75 35 GLY B O 1
ATOM 3723 N N . MET B 1 36 ? 5.273 8.734 29.547 1 96.25 36 MET B N 1
ATOM 3724 C CA . MET B 1 36 ? 5.512 9.633 28.422 1 96.25 36 MET B CA 1
ATOM 3725 C C . MET B 1 36 ? 4.219 10.312 27.984 1 96.25 36 MET B C 1
ATOM 3727 O O . MET B 1 36 ? 3.184 9.656 27.859 1 96.25 36 MET B O 1
ATOM 3731 N N . ILE B 1 37 ? 4.195 11.617 27.906 1 97.06 37 ILE B N 1
ATOM 3732 C CA . ILE B 1 37 ? 3.137 12.391 27.266 1 97.06 37 ILE B CA 1
ATOM 3733 C C . ILE B 1 37 ? 3.516 12.688 25.812 1 97.06 37 ILE B C 1
ATOM 3735 O O . ILE B 1 37 ? 4.469 13.422 25.547 1 97.06 37 ILE B O 1
ATOM 3739 N N . SER B 1 38 ? 2.797 12.102 24.906 1 95.88 38 SER B N 1
ATOM 3740 C CA . SER B 1 38 ? 3.154 12.219 23.5 1 95.88 38 SER B CA 1
ATOM 3741 C C . SER B 1 38 ? 2.365 13.328 22.812 1 95.88 38 SER B C 1
ATOM 3743 O O . SER B 1 38 ? 1.133 13.305 22.812 1 95.88 38 SER B O 1
ATOM 3745 N N . MET B 1 39 ? 2.998 14.297 22.281 1 96.06 39 MET B N 1
ATOM 3746 C CA . MET B 1 39 ? 2.475 15.312 21.375 1 96.06 39 MET B CA 1
ATOM 3747 C C . MET B 1 39 ? 3.139 15.211 20.016 1 96.06 39 MET B C 1
ATOM 3749 O O . MET B 1 39 ? 3.434 16.234 19.375 1 96.06 39 MET B O 1
ATOM 3753 N N . LEU B 1 40 ? 3.471 13.969 19.656 1 90.44 40 LEU B N 1
ATOM 3754 C CA . LEU B 1 40 ? 4.336 13.664 18.531 1 90.44 40 LEU B CA 1
ATOM 3755 C C . LEU B 1 40 ? 3.553 13.68 17.219 1 90.44 40 LEU B C 1
ATOM 3757 O O . LEU B 1 40 ? 3.6 14.664 16.469 1 90.44 40 LEU B O 1
ATOM 3761 N N . ALA B 1 41 ? 2.699 12.617 17.047 1 74.56 41 ALA B N 1
ATOM 3762 C CA . ALA B 1 41 ? 2.207 12.328 15.703 1 74.56 41 ALA B CA 1
ATOM 3763 C C . ALA B 1 41 ? 0.855 12.992 15.461 1 74.56 41 ALA B C 1
ATOM 3765 O O . ALA B 1 41 ? 0.062 13.156 16.391 1 74.56 41 ALA B O 1
ATOM 3766 N N . GLY B 1 42 ? 0.752 13.5 14.203 1 88.5 42 GLY B N 1
ATOM 3767 C CA . GLY B 1 42 ? -0.528 13.977 13.703 1 88.5 42 GLY B CA 1
ATOM 3768 C C . GLY B 1 42 ? -1.498 12.852 13.391 1 88.5 42 GLY B C 1
ATOM 3769 O O . GLY B 1 42 ? -2.066 12.805 12.297 1 88.5 42 GLY B O 1
ATOM 3770 N N . LYS B 1 43 ? -1.706 11.945 14.414 1 93.69 43 LYS B N 1
ATOM 3771 C CA . LYS B 1 43 ? -2.664 10.852 14.266 1 93.69 43 LYS B CA 1
ATOM 3772 C C . LYS B 1 43 ? -4.094 11.344 14.461 1 93.69 43 LYS B C 1
ATOM 3774 O O . LYS B 1 43 ? -4.391 12.016 15.453 1 93.69 43 LYS B O 1
ATOM 3779 N N . PRO B 1 44 ? -4.949 11.023 13.492 1 96.94 44 PRO B N 1
ATOM 3780 C CA . PRO B 1 44 ? -6.34 11.422 13.719 1 96.94 44 PRO B CA 1
ATOM 3781 C C . PRO B 1 44 ? -6.941 10.773 14.961 1 96.94 44 PRO B C 1
ATOM 3783 O O . PRO B 1 44 ? -6.613 9.633 15.289 1 96.94 44 PRO B O 1
ATOM 3786 N N . ASN B 1 45 ? -7.781 11.5 15.656 1 97.19 45 ASN B N 1
ATOM 3787 C CA . ASN B 1 45 ? -8.445 11.008 16.859 1 97.19 45 ASN B CA 1
ATOM 3788 C C . ASN B 1 45 ? -9.477 9.938 16.531 1 97.19 45 ASN B C 1
ATOM 3790 O O . ASN B 1 45 ? -10.359 10.148 15.703 1 97.19 45 ASN B O 1
ATOM 3794 N N . PRO B 1 46 ? -9.391 8.797 17.188 1 95.88 46 PRO B N 1
ATOM 3795 C CA . PRO B 1 46 ? -10.336 7.715 16.906 1 95.88 46 PRO B CA 1
ATOM 3796 C C . PRO B 1 46 ? -11.789 8.141 17.078 1 95.88 46 PRO B C 1
ATOM 3798 O O . PRO B 1 46 ? -12.688 7.582 16.453 1 95.88 46 PRO B O 1
ATOM 3801 N N . ALA B 1 47 ? -12.023 9.172 17.922 1 94.69 47 ALA B N 1
ATOM 3802 C CA . ALA B 1 47 ? -13.375 9.68 18.141 1 94.69 47 ALA B CA 1
ATOM 3803 C C . ALA B 1 47 ? -13.969 10.234 16.844 1 94.69 47 ALA B C 1
ATOM 3805 O O . ALA B 1 47 ? -15.188 10.375 16.719 1 94.69 47 ALA B O 1
ATOM 3806 N N . THR B 1 48 ? -13.117 10.555 15.898 1 96.06 48 THR B N 1
ATOM 3807 C CA . THR B 1 48 ? -13.594 11.195 14.68 1 96.06 48 THR B CA 1
ATOM 3808 C C . THR B 1 48 ? -13.797 10.164 13.57 1 96.06 48 THR B C 1
ATOM 3810 O O . THR B 1 48 ? -14.32 10.484 12.5 1 96.06 48 THR B O 1
ATOM 3813 N N . PHE B 1 49 ? -13.352 8.898 13.766 1 96.62 49 PHE B N 1
ATOM 3814 C CA . PHE B 1 49 ? -13.609 7.859 12.773 1 96.62 49 PHE B CA 1
ATOM 3815 C C . PHE B 1 49 ? -15.102 7.543 12.703 1 96.62 49 PHE B C 1
ATOM 3817 O O . PHE B 1 49 ? -15.758 7.391 13.727 1 96.62 49 PHE B O 1
ATOM 3824 N N . PRO B 1 50 ? -15.656 7.379 11.539 1 96.56 50 PRO B N 1
ATOM 3825 C CA . PRO B 1 50 ? -17.109 7.207 11.438 1 96.56 50 PRO B CA 1
ATOM 3826 C C . PRO B 1 50 ? -17.547 5.758 11.648 1 96.56 50 PRO B C 1
ATOM 3828 O O . PRO B 1 50 ? -18.734 5.453 11.57 1 96.56 50 PRO B O 1
ATOM 3831 N N . PHE B 1 51 ? -16.656 4.844 11.961 1 97.12 51 PHE B N 1
ATOM 3832 C CA . PHE B 1 51 ? -16.953 3.418 12.023 1 97.12 51 PHE B CA 1
ATOM 3833 C C . PHE B 1 51 ? -17.078 2.951 13.469 1 97.12 51 PHE B C 1
ATOM 3835 O O . PHE B 1 51 ? -16.203 3.238 14.297 1 97.12 51 PHE B O 1
ATOM 3842 N N . GLU B 1 52 ? -18.125 2.23 13.742 1 96.69 52 GLU B N 1
ATOM 3843 C CA . GLU B 1 52 ? -18.359 1.641 15.055 1 96.69 52 GLU B CA 1
ATOM 3844 C C . GLU B 1 52 ? -17.875 0.192 15.102 1 96.69 52 GLU B C 1
ATOM 3846 O O . GLU B 1 52 ? -17.344 -0.261 16.109 1 96.69 52 GLU B O 1
ATOM 3851 N N . SER B 1 53 ? -18.141 -0.516 14.062 1 97.75 53 SER B N 1
ATOM 3852 C CA . SER B 1 53 ? -17.719 -1.909 13.977 1 97.75 53 SER B CA 1
ATOM 3853 C C . SER B 1 53 ? -17.672 -2.387 12.531 1 97.75 53 SER B C 1
ATOM 3855 O O . SER B 1 53 ? -18.297 -1.788 11.656 1 97.75 53 SER B O 1
ATOM 3857 N N . ILE B 1 54 ? -16.875 -3.354 12.25 1 98.19 54 ILE B N 1
ATOM 3858 C CA . ILE B 1 54 ? -16.828 -4.094 10.992 1 98.19 54 ILE B CA 1
ATOM 3859 C C . ILE B 1 54 ? -17.031 -5.582 11.258 1 98.19 54 ILE B C 1
ATOM 3861 O O . ILE B 1 54 ? -16.266 -6.188 12.023 1 98.19 54 ILE B O 1
ATOM 3865 N N . ALA B 1 55 ? -18.031 -6.145 10.672 1 98.38 55 ALA B N 1
ATOM 3866 C CA . ALA B 1 55 ? -18.328 -7.57 10.812 1 98.38 55 ALA B CA 1
ATOM 3867 C C . ALA B 1 55 ? -18 -8.32 9.516 1 98.38 55 ALA B C 1
ATOM 3869 O O . ALA B 1 55 ? -18.375 -7.875 8.43 1 98.38 55 ALA B O 1
ATOM 3870 N N . ILE B 1 56 ? -17.281 -9.422 9.656 1 97.81 56 ILE B N 1
ATOM 3871 C CA . ILE B 1 56 ? -16.875 -10.258 8.539 1 97.81 56 ILE B CA 1
ATOM 3872 C C . ILE B 1 56 ? -17.578 -11.617 8.633 1 97.81 56 ILE B C 1
ATOM 3874 O O . ILE B 1 56 ? -17.312 -12.383 9.562 1 97.81 56 ILE B O 1
ATOM 3878 N N . THR B 1 57 ? -18.406 -11.859 7.684 1 97.38 57 THR B N 1
ATOM 3879 C CA . THR B 1 57 ? -19.062 -13.164 7.633 1 97.38 57 THR B CA 1
ATOM 3880 C C . THR B 1 57 ? -18.328 -14.094 6.672 1 97.38 57 THR B C 1
ATOM 3882 O O . THR B 1 57 ? -18.047 -13.719 5.527 1 97.38 57 THR B O 1
ATOM 3885 N N . LEU B 1 58 ? -18 -15.281 7.168 1 96.31 58 LEU B N 1
ATOM 3886 C CA . LEU B 1 58 ? -17.234 -16.25 6.391 1 96.31 58 LEU B CA 1
ATOM 3887 C C . LEU B 1 58 ? -18.156 -17.203 5.629 1 96.31 58 LEU B C 1
ATOM 3889 O O . LEU B 1 58 ? -19.266 -17.5 6.098 1 96.31 58 LEU B O 1
ATOM 3893 N N . LYS B 1 59 ? -17.703 -17.609 4.453 1 93.19 59 LYS B N 1
ATOM 3894 C CA . LYS B 1 59 ? -18.391 -18.688 3.742 1 93.19 59 LYS B CA 1
ATOM 3895 C C . LYS B 1 59 ? -18.328 -19.984 4.527 1 93.19 59 LYS B C 1
ATOM 3897 O O . LYS B 1 59 ? -17.406 -20.203 5.312 1 93.19 59 LYS B O 1
ATOM 3902 N N . PRO B 1 60 ? -19.359 -20.75 4.336 1 86.62 60 PRO B N 1
ATOM 3903 C CA . PRO B 1 60 ? -19.281 -22.062 4.988 1 86.62 60 PRO B CA 1
ATOM 3904 C C . PRO B 1 60 ? -18.125 -22.906 4.484 1 86.62 60 PRO B C 1
ATOM 3906 O O . PRO B 1 60 ? -17.75 -22.828 3.309 1 86.62 60 PRO B O 1
ATOM 3909 N N . SER B 1 61 ? -17.453 -23.438 5.535 1 73.94 61 SER B N 1
ATOM 3910 C CA . SER B 1 61 ? -16.359 -24.328 5.137 1 73.94 61 SER B CA 1
ATOM 3911 C C . SER B 1 61 ? -16.891 -25.672 4.621 1 73.94 61 SER B C 1
ATOM 3913 O O . SER B 1 61 ? -17.641 -26.359 5.324 1 73.94 61 SER B O 1
ATOM 3915 N N . VAL B 1 62 ? -16.688 -25.891 3.443 1 60.91 62 VAL B N 1
ATOM 3916 C CA . VAL B 1 62 ? -17.094 -27.172 2.891 1 60.91 62 VAL B CA 1
ATOM 3917 C C . VAL B 1 62 ? -16.359 -28.297 3.629 1 60.91 62 VAL B C 1
ATOM 3919 O O . VAL B 1 62 ? -16.938 -29.375 3.85 1 60.91 62 VAL B O 1
ATOM 3922 N N . ALA B 1 63 ? -15.211 -27.984 4.012 1 56.66 63 ALA B N 1
ATOM 3923 C CA . ALA B 1 63 ? -14.383 -29 4.641 1 56.66 63 ALA B CA 1
ATOM 3924 C C . ALA B 1 63 ? -14.922 -29.375 6.02 1 56.66 63 ALA B C 1
ATOM 3926 O O . ALA B 1 63 ? -14.898 -30.547 6.402 1 56.66 63 ALA B O 1
ATOM 3927 N N . THR B 1 64 ? -15.422 -28.391 6.695 1 62.38 64 THR B N 1
ATOM 3928 C CA . THR B 1 64 ? -15.781 -28.672 8.078 1 62.38 64 THR B CA 1
ATOM 3929 C C . THR B 1 64 ? -17.297 -28.641 8.266 1 62.38 64 THR B C 1
ATOM 3931 O O . THR B 1 64 ? -17.812 -29.109 9.281 1 62.38 64 THR B O 1
ATOM 3934 N N . GLY B 1 65 ? -17.969 -28.297 7.215 1 64.25 65 GLY B N 1
ATOM 3935 C CA . GLY B 1 65 ? -19.422 -28.281 7.277 1 64.25 65 GLY B CA 1
ATOM 3936 C C . GLY B 1 65 ? -19.953 -27.25 8.258 1 64.25 65 GLY B C 1
ATOM 3937 O O . GLY B 1 65 ? -21.141 -27.281 8.625 1 64.25 65 GLY B O 1
ATOM 3938 N N . GLU B 1 66 ? -19.203 -26.438 8.742 1 63.03 66 GLU B N 1
ATOM 3939 C CA . GLU B 1 66 ? -19.609 -25.516 9.797 1 63.03 66 GLU B CA 1
ATOM 3940 C C . GLU B 1 66 ? -20.469 -24.375 9.242 1 63.03 66 GLU B C 1
ATOM 3942 O O . GLU B 1 66 ? -20.344 -24.016 8.07 1 63.03 66 GLU B O 1
ATOM 3947 N N . ALA B 1 67 ? -21.422 -23.969 10.109 1 72.81 67 ALA B N 1
ATOM 3948 C CA . ALA B 1 67 ? -22.266 -22.797 9.852 1 72.81 67 ALA B CA 1
ATOM 3949 C C . ALA B 1 67 ? -21.422 -21.547 9.664 1 72.81 67 ALA B C 1
ATOM 3951 O O . ALA B 1 67 ? -20.312 -21.453 10.188 1 72.81 67 ALA B O 1
ATOM 3952 N N . PRO B 1 68 ? -21.953 -20.656 8.773 1 83.12 68 PRO B N 1
ATOM 3953 C CA . PRO B 1 68 ? -21.219 -19.406 8.609 1 83.12 68 PRO B CA 1
ATOM 3954 C C . PRO B 1 68 ? -20.906 -18.734 9.945 1 83.12 68 PRO B C 1
ATOM 3956 O O . PRO B 1 68 ? -21.734 -18.719 10.852 1 83.12 68 PRO B O 1
ATOM 3959 N N . GLU B 1 69 ? -19.688 -18.406 10.055 1 92.69 69 GLU B N 1
ATOM 3960 C CA . GLU B 1 69 ? -19.219 -17.703 11.234 1 92.69 69 GLU B CA 1
ATOM 3961 C C . GLU B 1 69 ? -19.016 -16.219 10.938 1 92.69 69 GLU B C 1
ATOM 3963 O O . GLU B 1 69 ? -18.641 -15.844 9.828 1 92.69 69 GLU B O 1
ATOM 3968 N N . THR B 1 70 ? -19.375 -15.477 11.93 1 96.38 70 THR B N 1
ATOM 3969 C CA . THR B 1 70 ? -19.172 -14.039 11.797 1 96.38 70 THR B CA 1
ATOM 3970 C C . THR B 1 70 ? -18.156 -13.539 12.82 1 96.38 70 THR B C 1
ATOM 3972 O O . THR B 1 70 ? -18.297 -13.781 14.016 1 96.38 70 THR B O 1
ATOM 3975 N N . LEU B 1 71 ? -17.125 -12.93 12.305 1 97.69 71 LEU B N 1
ATOM 3976 C CA . LEU B 1 71 ? -16.094 -12.289 13.117 1 97.69 71 LEU B CA 1
ATOM 3977 C C . LEU B 1 71 ? -16.312 -10.781 13.164 1 97.69 71 LEU B C 1
ATOM 3979 O O . LEU B 1 71 ? -16.766 -10.188 12.188 1 97.69 71 LEU B O 1
ATOM 3983 N N . SER B 1 72 ? -15.945 -10.133 14.281 1 97.56 72 SER B N 1
ATOM 3984 C CA . SER B 1 72 ? -16.203 -8.703 14.406 1 97.56 72 SER B CA 1
ATOM 3985 C C . SER B 1 72 ? -14.977 -7.953 14.891 1 97.56 72 SER B C 1
ATOM 3987 O O . SER B 1 72 ? -14.227 -8.453 15.734 1 97.56 72 SER B O 1
ATOM 3989 N N . LEU B 1 73 ? -14.719 -6.828 14.312 1 98 73 LEU B N 1
ATOM 3990 C CA . LEU B 1 73 ? -13.766 -5.828 14.781 1 98 73 LEU B CA 1
ATOM 3991 C C . LEU B 1 73 ? -14.492 -4.652 15.43 1 98 73 LEU B C 1
ATOM 3993 O O . LEU B 1 73 ? -15.352 -4.023 14.805 1 98 73 LEU B O 1
ATOM 3997 N N . SER B 1 74 ? -14.211 -4.344 16.688 1 97.38 74 SER B N 1
ATOM 3998 C CA . SER B 1 74 ? -14.812 -3.236 17.422 1 97.38 74 SER B CA 1
ATOM 3999 C C . SER B 1 74 ? -13.891 -2.76 18.547 1 97.38 74 SER B C 1
ATOM 4001 O O . SER B 1 74 ? -12.828 -3.342 18.781 1 97.38 74 SER B O 1
ATOM 4003 N N . GLY B 1 75 ? -14.234 -1.632 19.109 1 96.06 75 GLY B N 1
ATOM 4004 C CA . GLY B 1 75 ? -13.477 -1.124 20.25 1 96.06 75 GLY B CA 1
ATOM 4005 C C . GLY B 1 75 ? -12.016 -0.854 19.922 1 96.06 75 GLY B C 1
ATOM 4006 O O . GLY B 1 75 ? -11.711 -0.242 18.906 1 96.06 75 GLY B O 1
ATOM 4007 N N . GLY B 1 76 ? -11.188 -1.27 20.812 1 95.5 76 GLY B N 1
ATOM 4008 C CA . GLY B 1 76 ? -9.766 -0.984 20.703 1 95.5 76 GLY B CA 1
ATOM 4009 C C . GLY B 1 76 ? -9.125 -1.596 19.469 1 95.5 76 GLY B C 1
ATOM 4010 O O . GLY B 1 76 ? -8.25 -0.982 18.859 1 95.5 76 GLY B O 1
ATOM 4011 N N . GLU B 1 77 ? -9.547 -2.783 19.156 1 96.5 77 GLU B N 1
ATOM 4012 C CA . GLU B 1 77 ? -8.984 -3.447 17.984 1 96.5 77 GLU B CA 1
ATOM 4013 C C . GLU B 1 77 ? -9.344 -2.701 16.703 1 96.5 77 GLU B C 1
ATOM 4015 O O . GLU B 1 77 ? -8.516 -2.586 15.789 1 96.5 77 GLU B O 1
ATOM 4020 N N . LEU B 1 78 ? -10.617 -2.256 16.609 1 97.94 78 LEU B N 1
ATOM 4021 C CA . LEU B 1 78 ? -11.023 -1.483 15.445 1 97.94 78 LEU B CA 1
ATOM 4022 C C . LEU B 1 78 ? -10.305 -0.137 15.406 1 97.94 78 LEU B C 1
ATOM 4024 O O . LEU B 1 78 ? -9.875 0.314 14.344 1 97.94 78 LEU B O 1
ATOM 4028 N N . ASP B 1 79 ? -10.156 0.551 16.562 1 97.06 79 ASP B N 1
ATOM 4029 C CA . ASP B 1 79 ? -9.43 1.814 16.625 1 97.06 79 ASP B CA 1
ATOM 4030 C C . ASP B 1 79 ? -8 1.652 16.094 1 97.06 79 ASP B C 1
ATOM 4032 O O . ASP B 1 79 ? -7.512 2.498 15.352 1 97.06 79 ASP B O 1
ATOM 4036 N N . ALA B 1 80 ? -7.355 0.572 16.5 1 96.56 80 ALA B N 1
ATOM 4037 C CA . ALA B 1 80 ? -6 0.296 16.031 1 96.56 80 ALA B CA 1
ATOM 4038 C C . ALA B 1 80 ? -5.977 0.052 14.523 1 96.56 80 ALA B C 1
ATOM 4040 O O . ALA B 1 80 ? -5.062 0.508 13.828 1 96.56 80 ALA B O 1
ATOM 4041 N N . ALA B 1 81 ? -6.98 -0.646 14.016 1 98.44 81 ALA B N 1
ATOM 4042 C CA . ALA B 1 81 ? -7.09 -0.927 12.586 1 98.44 81 ALA B CA 1
ATOM 4043 C C . ALA B 1 81 ? -7.273 0.36 11.789 1 98.44 81 ALA B C 1
ATOM 4045 O O . ALA B 1 81 ? -6.75 0.49 10.68 1 98.44 81 ALA B O 1
ATOM 4046 N N . LEU B 1 82 ? -8.023 1.273 12.367 1 98.62 82 LEU B N 1
ATOM 4047 C CA . LEU B 1 82 ? -8.398 2.492 11.656 1 98.62 82 LEU B CA 1
ATOM 4048 C C . LEU B 1 82 ? -7.324 3.562 11.797 1 98.62 82 LEU B C 1
ATOM 4050 O O . LEU B 1 82 ? -7.473 4.672 11.281 1 98.62 82 LEU B O 1
ATOM 4054 N N . GLN B 1 83 ? -6.16 3.293 12.445 1 97.31 83 GLN B N 1
ATOM 4055 C CA . GLN B 1 83 ? -5.141 4.281 12.773 1 97.31 83 GLN B CA 1
ATOM 4056 C C . GLN B 1 83 ? -3.809 3.943 12.109 1 97.31 83 GLN B C 1
ATOM 4058 O O . GLN B 1 83 ? -3.605 2.814 11.656 1 97.31 83 GLN B O 1
ATOM 4063 N N . TYR B 1 84 ? -2.91 4.949 11.969 1 95 84 TYR B N 1
ATOM 4064 C CA . TYR B 1 84 ? -1.512 4.652 11.688 1 95 84 TYR B CA 1
ATOM 4065 C C . TYR B 1 84 ? -0.973 3.598 12.641 1 95 84 TYR B C 1
ATOM 4067 O O . TYR B 1 84 ? -1.295 3.609 13.836 1 95 84 TYR B O 1
ATOM 4075 N N . GLY B 1 85 ? -0.268 2.68 12.148 1 92.38 85 GLY B N 1
ATOM 4076 C CA . GLY B 1 85 ? 0.357 1.62 12.922 1 92.38 85 GLY B CA 1
ATOM 4077 C C . GLY B 1 85 ? 1.788 1.34 12.5 1 92.38 85 GLY B C 1
ATOM 4078 O O . GLY B 1 85 ? 2.381 2.107 11.742 1 92.38 85 GLY B O 1
ATOM 4079 N N . PRO B 1 86 ? 2.322 0.32 13.07 1 94.19 86 PRO B N 1
ATOM 4080 C CA . PRO B 1 86 ? 3.711 -0.011 12.734 1 94.19 86 PRO B CA 1
ATOM 4081 C C . PRO B 1 86 ? 3.902 -0.326 11.258 1 94.19 86 PRO B C 1
ATOM 4083 O O . PRO B 1 86 ? 3.057 -0.986 10.648 1 94.19 86 PRO B O 1
ATOM 4086 N N . THR B 1 87 ? 4.992 0.116 10.688 1 96.31 87 THR B N 1
ATOM 4087 C CA . THR B 1 87 ? 5.305 -0.026 9.266 1 96.31 87 THR B CA 1
ATOM 4088 C C . THR B 1 87 ? 5.398 -1.499 8.883 1 96.31 87 THR B C 1
ATOM 4090 O O . THR B 1 87 ? 4.887 -1.903 7.832 1 96.31 87 THR B O 1
ATOM 4093 N N . ALA B 1 88 ? 6.027 -2.336 9.773 1 97.31 88 ALA B N 1
ATOM 4094 C CA . ALA B 1 88 ? 6.293 -3.732 9.438 1 97.31 88 ALA B CA 1
ATOM 4095 C C . ALA B 1 88 ? 4.996 -4.535 9.383 1 97.31 88 ALA B C 1
ATOM 4097 O O . ALA B 1 88 ? 4.945 -5.605 8.766 1 97.31 88 ALA B O 1
ATOM 4098 N N . GLY B 1 89 ? 4.004 -4.055 10.117 1 97.88 89 GLY B N 1
ATOM 4099 C CA . GLY B 1 89 ? 2.721 -4.738 10.156 1 97.88 89 GLY B CA 1
ATOM 4100 C C . GLY B 1 89 ? 2.033 -4.641 11.508 1 97.88 89 GLY B C 1
ATOM 4101 O O . GLY B 1 89 ? 2.678 -4.363 12.516 1 97.88 89 GLY B O 1
ATOM 4102 N N . GLN B 1 90 ? 0.733 -4.801 11.508 1 97.44 90 GLN B N 1
ATOM 4103 C CA . GLN B 1 90 ? -0.012 -4.883 12.758 1 97.44 90 GLN B CA 1
ATOM 4104 C C . GLN B 1 90 ? 0.477 -6.047 13.617 1 97.44 90 GLN B C 1
ATOM 4106 O O . GLN B 1 90 ? 0.67 -7.152 13.117 1 97.44 90 GLN B O 1
ATOM 4111 N N . PRO B 1 91 ? 0.656 -5.852 14.898 1 95.88 91 PRO B N 1
ATOM 4112 C CA . PRO B 1 91 ? 1.335 -6.828 15.75 1 95.88 91 PRO B CA 1
ATOM 4113 C C . PRO B 1 91 ? 0.693 -8.211 15.688 1 95.88 91 PRO B C 1
ATOM 4115 O O . PRO B 1 91 ? 1.392 -9.211 15.508 1 95.88 91 PRO B O 1
ATOM 4118 N N . GLU B 1 92 ? -0.625 -8.297 15.82 1 96 92 GLU B N 1
ATOM 4119 C CA . GLU B 1 92 ? -1.299 -9.586 15.836 1 96 92 GLU B CA 1
ATOM 4120 C C . GLU B 1 92 ? -1.113 -10.328 14.516 1 96 92 GLU B C 1
ATOM 4122 O O . GLU B 1 92 ? -0.798 -11.523 14.508 1 96 92 GLU B O 1
ATOM 4127 N N . PHE B 1 93 ? -1.308 -9.68 13.469 1 98.38 93 PHE B N 1
ATOM 4128 C CA . PHE B 1 93 ? -1.172 -10.273 12.141 1 98.38 93 PHE B CA 1
ATOM 4129 C C . PHE B 1 93 ? 0.282 -10.625 11.859 1 98.38 93 PHE B C 1
ATOM 4131 O O . PHE B 1 93 ? 0.574 -11.719 11.359 1 98.38 93 PHE B O 1
ATOM 4138 N N . LEU B 1 94 ? 1.21 -9.734 12.133 1 98.62 94 LEU B N 1
ATOM 4139 C CA . LEU B 1 94 ? 2.633 -9.961 11.906 1 98.62 94 LEU B CA 1
ATOM 4140 C C . LEU B 1 94 ? 3.125 -11.156 12.711 1 98.62 94 LEU B 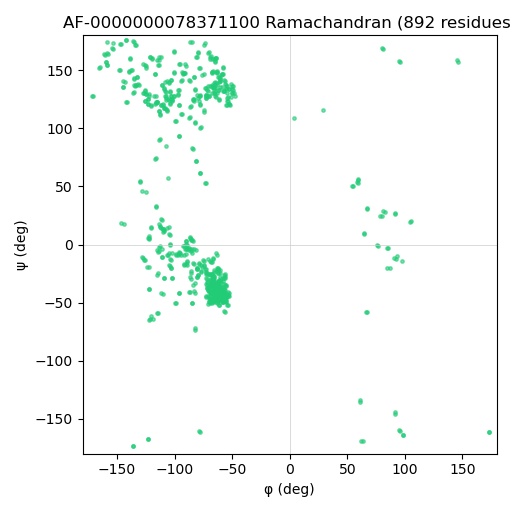C 1
ATOM 4142 O O . LEU B 1 94 ? 3.924 -11.961 12.219 1 98.62 94 LEU B O 1
ATOM 4146 N N . ASN B 1 95 ? 2.656 -11.242 13.984 1 98.44 95 ASN B N 1
ATOM 4147 C CA . ASN B 1 95 ? 3.021 -12.391 14.805 1 98.44 95 ASN B CA 1
ATOM 4148 C C . ASN B 1 95 ? 2.52 -13.695 14.195 1 98.44 95 ASN B C 1
ATOM 4150 O O . ASN B 1 95 ? 3.211 -14.711 14.25 1 98.44 95 ASN B O 1
ATOM 4154 N N . TRP B 1 96 ? 1.33 -13.664 13.695 1 98.75 96 TRP B N 1
ATOM 4155 C CA . TRP B 1 96 ? 0.81 -14.828 12.992 1 98.75 96 TRP B CA 1
ATOM 4156 C C . TRP B 1 96 ? 1.721 -15.219 11.836 1 98.75 96 TRP B C 1
ATOM 4158 O O . TRP B 1 96 ? 1.99 -16.406 11.617 1 98.75 96 TRP B O 1
ATOM 4168 N N . VAL B 1 97 ? 2.211 -14.281 11.062 1 98.81 97 VAL B N 1
ATOM 4169 C CA . VAL B 1 97 ? 3.086 -14.516 9.914 1 98.81 97 VAL B CA 1
ATOM 4170 C C . VAL B 1 97 ? 4.406 -15.117 10.391 1 98.81 97 VAL B C 1
ATOM 4172 O O . VAL B 1 97 ? 4.914 -16.078 9.797 1 98.81 97 VAL B O 1
ATOM 4175 N N . TYR B 1 98 ? 4.992 -14.57 11.492 1 98.81 98 TYR B N 1
ATOM 4176 C CA . TYR B 1 98 ? 6.215 -15.133 12.047 1 98.81 98 TYR B CA 1
ATOM 4177 C C . TYR B 1 98 ? 6.035 -16.609 12.375 1 98.81 98 TYR B C 1
ATOM 4179 O O . TYR B 1 98 ? 6.883 -17.438 12.031 1 98.81 98 TYR B O 1
ATOM 4187 N N . GLN B 1 99 ? 4.945 -16.906 12.984 1 98.75 99 GLN B N 1
ATOM 4188 C CA . GLN B 1 99 ? 4.688 -18.297 13.383 1 98.75 99 GLN B CA 1
ATOM 4189 C C . GLN B 1 99 ? 4.426 -19.172 12.172 1 98.75 99 GLN B C 1
ATOM 4191 O O . GLN B 1 99 ? 4.832 -20.344 12.141 1 98.75 99 GLN B O 1
ATOM 4196 N N . LEU B 1 100 ? 3.754 -18.625 11.234 1 98.69 100 LEU B N 1
ATOM 4197 C CA . LEU B 1 100 ? 3.551 -19.375 9.992 1 98.69 100 LEU B CA 1
ATOM 4198 C C . LEU B 1 100 ? 4.887 -19.766 9.375 1 98.69 100 LEU B C 1
ATOM 4200 O O . LEU B 1 100 ? 5.051 -20.906 8.93 1 98.69 100 LEU B O 1
ATOM 4204 N N . GLN B 1 101 ? 5.797 -18.812 9.297 1 98.5 101 GLN B N 1
ATOM 4205 C CA . GLN B 1 101 ? 7.102 -19.078 8.695 1 98.5 101 GLN B CA 1
ATOM 4206 C C . GLN B 1 101 ? 7.867 -20.141 9.477 1 98.5 101 GLN B C 1
ATOM 4208 O O . GLN B 1 101 ? 8.516 -21 8.883 1 98.5 101 GLN B O 1
ATOM 4213 N N . GLN B 1 102 ? 7.797 -20.047 10.781 1 98.44 102 GLN B N 1
ATOM 4214 C CA . GLN B 1 102 ? 8.453 -21.062 11.609 1 98.44 102 GLN B CA 1
ATOM 4215 C C . GLN B 1 102 ? 7.859 -22.438 11.367 1 98.44 102 GLN B C 1
ATOM 4217 O O . GLN B 1 102 ? 8.594 -23.422 11.234 1 98.44 102 GLN B O 1
ATOM 4222 N N . ARG B 1 103 ? 6.562 -22.562 11.25 1 97.75 103 ARG B N 1
ATOM 4223 C CA . ARG B 1 103 ? 5.859 -23.828 11.094 1 97.75 103 ARG B CA 1
ATOM 4224 C C . ARG B 1 103 ? 6.066 -24.406 9.695 1 97.75 103 ARG B C 1
ATOM 4226 O O . ARG B 1 103 ? 6.371 -25.578 9.539 1 97.75 103 ARG B O 1
ATOM 4233 N N . CYS B 1 104 ? 5.961 -23.562 8.703 1 97.38 104 CYS B N 1
ATOM 4234 C CA . CYS B 1 104 ? 5.965 -24.016 7.312 1 97.38 104 CYS B CA 1
ATOM 4235 C C . CYS B 1 104 ? 7.387 -24.266 6.828 1 97.38 104 CYS B C 1
ATOM 4237 O O . CYS B 1 104 ? 7.613 -25.094 5.949 1 97.38 104 CYS B O 1
ATOM 4239 N N . HIS B 1 105 ? 8.359 -23.547 7.402 1 98.25 105 HIS B N 1
ATOM 4240 C CA . HIS B 1 105 ? 9.688 -23.578 6.797 1 98.25 105 HIS B CA 1
ATOM 4241 C C . HIS B 1 105 ? 10.734 -24.062 7.793 1 98.25 105 HIS B C 1
ATOM 4243 O O . HIS B 1 105 ? 11.938 -24 7.516 1 98.25 105 HIS B O 1
ATOM 4249 N N . GLY B 1 106 ? 10.336 -24.469 8.953 1 97.56 106 GLY B N 1
ATOM 4250 C CA . GLY B 1 106 ? 11.211 -25.094 9.93 1 97.56 106 GLY B CA 1
ATOM 4251 C C . GLY B 1 106 ? 12.258 -24.156 10.492 1 97.56 106 GLY B C 1
ATOM 4252 O O . GLY B 1 106 ? 13.383 -24.562 10.773 1 97.56 106 GLY B O 1
ATOM 4253 N N . ARG B 1 107 ? 11.953 -22.891 10.594 1 97.69 107 ARG B N 1
ATOM 4254 C CA . ARG B 1 107 ? 12.891 -21.906 11.125 1 97.69 107 ARG B CA 1
ATOM 4255 C C . ARG B 1 107 ? 12.688 -21.703 12.625 1 97.69 107 ARG B C 1
ATOM 4257 O O . ARG B 1 107 ? 11.578 -21.875 13.133 1 97.69 107 ARG B O 1
ATOM 4264 N N . GLY B 1 108 ? 13.789 -21.391 13.328 1 97.44 108 GLY B N 1
ATOM 4265 C CA . GLY B 1 108 ? 13.703 -21.031 14.734 1 97.44 108 GLY B CA 1
ATOM 4266 C C . GLY B 1 108 ? 13.234 -19.609 14.961 1 97.44 108 GLY B C 1
ATOM 4267 O O . GLY B 1 108 ? 12.602 -19.016 14.086 1 97.44 108 GLY B O 1
ATOM 4268 N N . LYS B 1 109 ? 13.492 -19.094 16.141 1 97.19 109 LYS B N 1
ATOM 4269 C CA . LYS B 1 109 ? 13.094 -17.734 16.5 1 97.19 109 LYS B CA 1
ATOM 4270 C C . LYS B 1 109 ? 13.852 -16.719 15.656 1 97.19 109 LYS B C 1
ATOM 4272 O O . LYS B 1 109 ? 15.062 -16.828 15.469 1 97.19 109 LYS B O 1
ATOM 4277 N N . PRO B 1 110 ? 13.141 -15.742 15.156 1 97.56 110 PRO B N 1
ATOM 4278 C CA . PRO B 1 110 ? 13.758 -14.734 14.289 1 97.56 110 PRO B CA 1
ATOM 4279 C C . PRO B 1 110 ? 15 -14.102 14.922 1 97.56 110 PRO B C 1
ATOM 4281 O O . PRO B 1 110 ? 16.031 -13.945 14.258 1 97.56 110 PRO B O 1
ATOM 4284 N N . GLU B 1 111 ? 14.953 -13.727 16.234 1 95.44 111 GLU B N 1
ATOM 4285 C CA . GLU B 1 111 ? 16.047 -13.031 16.906 1 95.44 111 GLU B CA 1
ATOM 4286 C C . GLU B 1 111 ? 17.281 -13.93 17.031 1 95.44 111 GLU B C 1
ATOM 4288 O O . GLU B 1 111 ? 18.406 -13.438 17.016 1 95.44 111 GLU B O 1
ATOM 4293 N N . GLU B 1 112 ? 17.094 -15.172 17.078 1 95.94 112 GLU B N 1
ATOM 4294 C CA . GLU B 1 112 ? 18.188 -16.125 17.234 1 95.94 112 GLU B CA 1
ATOM 4295 C C . GLU B 1 112 ? 18.828 -16.453 15.891 1 95.94 112 GLU B C 1
ATOM 4297 O O . GLU B 1 112 ? 20.031 -16.672 15.805 1 95.94 112 GLU B O 1
ATOM 4302 N N . GLU B 1 113 ? 18 -16.484 14.828 1 96.56 113 GLU B N 1
ATOM 4303 C CA . GLU B 1 113 ? 18.484 -16.953 13.531 1 96.56 113 GLU B CA 1
ATOM 4304 C C . GLU B 1 113 ? 18.766 -15.773 12.602 1 96.56 113 GLU B C 1
ATOM 4306 O O . GLU B 1 113 ? 19.297 -15.961 11.5 1 96.56 113 GLU B O 1
ATOM 4311 N N . GLY B 1 114 ? 18.422 -14.555 12.984 1 97.44 114 GLY B N 1
ATOM 4312 C CA . GLY B 1 114 ? 18.781 -13.359 12.242 1 97.44 114 GLY B CA 1
ATOM 4313 C C . GLY B 1 114 ? 17.875 -13.086 11.062 1 97.44 114 GLY B C 1
ATOM 4314 O O . GLY B 1 114 ? 18.328 -12.609 10.023 1 97.44 114 GLY B O 1
ATOM 4315 N N . TRP B 1 115 ? 16.594 -13.508 11.117 1 98.44 115 TRP B N 1
ATOM 4316 C CA . TRP B 1 115 ? 15.617 -13.195 10.07 1 98.44 115 TRP B CA 1
ATOM 4317 C C . TRP B 1 115 ? 14.422 -12.445 10.641 1 98.44 115 TRP B C 1
ATOM 4319 O O . TRP B 1 115 ? 14.258 -12.359 11.859 1 98.44 115 TRP B O 1
ATOM 4329 N N . SER B 1 116 ? 13.664 -11.766 9.758 1 98.75 116 SER B N 1
ATOM 4330 C CA . SER B 1 116 ? 12.453 -11.047 10.148 1 98.75 116 SER B CA 1
ATOM 4331 C C . SER B 1 116 ? 11.414 -11.078 9.031 1 98.75 116 SER B C 1
ATOM 4333 O O . SER B 1 116 ? 11.633 -11.695 7.988 1 98.75 116 SER B O 1
ATOM 4335 N N . CYS B 1 117 ? 10.195 -10.578 9.359 1 98.81 117 CYS B N 1
ATOM 4336 C CA . CYS B 1 117 ? 9.094 -10.469 8.406 1 98.81 117 CYS B CA 1
ATOM 4337 C C . CYS B 1 117 ? 8.57 -9.047 8.336 1 98.81 117 CYS B C 1
ATOM 4339 O O . CYS B 1 117 ? 8.727 -8.273 9.281 1 98.81 117 CYS B O 1
ATOM 4341 N N . ALA B 1 118 ? 8.047 -8.719 7.211 1 98.88 118 ALA B N 1
ATOM 4342 C CA . ALA B 1 118 ? 7.324 -7.465 7.031 1 98.88 118 ALA B CA 1
ATOM 4343 C C . ALA B 1 118 ? 6.129 -7.652 6.098 1 98.88 118 ALA B C 1
ATOM 4345 O O . ALA B 1 118 ? 6.215 -8.383 5.113 1 98.88 118 ALA B O 1
ATOM 4346 N N . ILE B 1 119 ? 5.027 -6.98 6.477 1 98.88 119 ILE B N 1
ATOM 4347 C CA . ILE B 1 119 ? 3.814 -6.988 5.664 1 98.88 119 ILE B CA 1
ATOM 4348 C C . ILE B 1 119 ? 3.889 -5.879 4.613 1 98.88 119 ILE B C 1
ATOM 4350 O O . ILE B 1 119 ? 4.434 -4.805 4.879 1 98.88 119 ILE B O 1
ATOM 4354 N N . GLY B 1 120 ? 3.418 -6.164 3.404 1 98.56 120 GLY B N 1
ATOM 4355 C CA . GLY B 1 120 ? 3.365 -5.156 2.359 1 98.56 120 GLY B CA 1
ATOM 4356 C C . GLY B 1 120 ? 2.039 -5.129 1.62 1 98.56 120 GLY B C 1
ATOM 4357 O O . GLY B 1 120 ? 1.164 -5.961 1.877 1 98.56 120 GLY B O 1
ATOM 4358 N N . ALA B 1 121 ? 1.859 -4.113 0.763 1 97.94 121 ALA B N 1
ATOM 4359 C CA . ALA B 1 121 ? 0.689 -3.996 -0.104 1 97.94 121 ALA B CA 1
ATOM 4360 C C . ALA B 1 121 ? 0.81 -4.918 -1.313 1 97.94 121 ALA B C 1
ATOM 4362 O O . ALA B 1 121 ? 0.754 -4.465 -2.457 1 97.94 121 ALA B O 1
ATOM 4363 N N . GLY B 1 122 ? 0.876 -6.164 -1.037 1 97.56 122 GLY B N 1
ATOM 4364 C CA . GLY B 1 122 ? 1.176 -7.191 -2.023 1 97.56 122 GLY B CA 1
ATOM 4365 C C . GLY B 1 122 ? 2.645 -7.566 -2.062 1 97.56 122 GLY B C 1
ATOM 4366 O O . GLY B 1 122 ? 3.506 -6.777 -1.675 1 97.56 122 GLY B O 1
ATOM 4367 N N . SER B 1 123 ? 2.928 -8.758 -2.572 1 97.94 123 SER B N 1
ATOM 4368 C CA . SER B 1 123 ? 4.305 -9.234 -2.607 1 97.94 123 SER B CA 1
ATOM 4369 C C . SER B 1 123 ? 5.121 -8.5 -3.664 1 97.94 123 SER B C 1
ATOM 4371 O O . SER B 1 123 ? 6.332 -8.328 -3.514 1 97.94 123 SER B O 1
ATOM 4373 N N . GLN B 1 124 ? 4.457 -8.031 -4.758 1 97.62 124 GLN B N 1
ATOM 4374 C CA . GLN B 1 124 ? 5.176 -7.34 -5.824 1 97.62 124 GLN B CA 1
ATOM 4375 C C . GLN B 1 124 ? 5.812 -6.051 -5.309 1 97.62 124 GLN B C 1
ATOM 4377 O O . GLN B 1 124 ? 6.938 -5.719 -5.676 1 97.62 124 GLN B O 1
ATOM 4382 N N . GLU B 1 125 ? 5.078 -5.316 -4.465 1 98.06 125 GLU B N 1
ATOM 4383 C CA . GLU B 1 125 ? 5.656 -4.113 -3.875 1 98.06 125 GLU B CA 1
ATOM 4384 C C . GLU B 1 125 ? 6.891 -4.445 -3.039 1 98.06 125 GLU B C 1
ATOM 4386 O O . GLU B 1 125 ? 7.887 -3.727 -3.08 1 98.06 125 GLU B O 1
ATOM 4391 N N . LEU B 1 126 ? 6.781 -5.484 -2.258 1 98.75 126 LEU B N 1
ATOM 4392 C CA . LEU B 1 126 ? 7.891 -5.91 -1.411 1 98.75 126 LEU B CA 1
ATOM 4393 C C . LEU B 1 126 ? 9.086 -6.336 -2.258 1 98.75 126 LEU B C 1
ATOM 4395 O O . LEU B 1 126 ? 10.234 -6.082 -1.888 1 98.75 126 LEU B O 1
ATOM 4399 N N . MET B 1 127 ? 8.828 -6.957 -3.395 1 98.69 127 MET B N 1
ATOM 4400 C CA . MET B 1 127 ? 9.914 -7.34 -4.301 1 98.69 127 MET B CA 1
ATOM 4401 C C . MET B 1 127 ? 10.602 -6.105 -4.875 1 98.69 127 MET B C 1
ATOM 4403 O O . MET B 1 127 ? 11.828 -6.055 -4.945 1 98.69 127 MET B O 1
ATOM 4407 N N . GLU B 1 128 ? 9.781 -5.168 -5.301 1 98.19 128 GLU B N 1
ATOM 4408 C CA . GLU B 1 128 ? 10.352 -3.92 -5.809 1 98.19 128 GLU B CA 1
ATOM 4409 C C . GLU B 1 128 ? 11.266 -3.27 -4.777 1 98.19 128 GLU B C 1
ATOM 4411 O O . GLU B 1 128 ? 12.383 -2.855 -5.105 1 98.19 128 GLU B O 1
ATOM 4416 N N . LYS B 1 129 ? 10.844 -3.203 -3.543 1 98.44 129 LYS B N 1
ATOM 4417 C CA . LYS B 1 129 ? 11.633 -2.598 -2.469 1 98.44 129 LYS B CA 1
ATOM 4418 C C . LYS B 1 129 ? 12.859 -3.441 -2.139 1 98.44 129 LYS B C 1
ATOM 4420 O O . LYS B 1 129 ? 13.906 -2.904 -1.786 1 98.44 129 LYS B O 1
ATOM 4425 N N . ALA B 1 130 ? 12.727 -4.746 -2.215 1 98.81 130 ALA B N 1
ATOM 4426 C CA . ALA B 1 130 ? 13.859 -5.629 -1.952 1 98.81 130 ALA B CA 1
ATOM 4427 C C . ALA B 1 130 ? 14.953 -5.449 -3.002 1 98.81 130 ALA B C 1
ATOM 4429 O O . ALA B 1 130 ? 16.141 -5.336 -2.666 1 98.81 130 ALA B O 1
ATOM 4430 N N . PHE B 1 131 ? 14.562 -5.418 -4.305 1 98.69 131 PHE B N 1
ATOM 4431 C CA . PHE B 1 131 ? 15.547 -5.188 -5.355 1 98.69 131 PHE B CA 1
ATOM 4432 C C . PHE B 1 131 ? 16.219 -3.828 -5.184 1 98.69 131 PHE B C 1
ATOM 4434 O O . PHE B 1 131 ? 17.422 -3.703 -5.352 1 98.69 131 PHE B O 1
ATOM 4441 N N . ALA B 1 132 ? 15.414 -2.828 -4.809 1 97.25 132 ALA B N 1
ATOM 4442 C CA . ALA B 1 132 ? 15.977 -1.495 -4.59 1 97.25 132 ALA B CA 1
ATOM 4443 C C . ALA B 1 132 ? 16.938 -1.494 -3.41 1 97.25 132 ALA B C 1
ATOM 4445 O O . ALA B 1 132 ? 17.938 -0.76 -3.414 1 97.25 132 ALA B O 1
ATOM 4446 N N . ALA B 1 133 ? 16.688 -2.279 -2.424 1 98.25 133 ALA B N 1
ATOM 4447 C CA . ALA B 1 133 ? 17.5 -2.35 -1.218 1 98.25 133 ALA B CA 1
ATOM 4448 C C . ALA B 1 133 ? 18.875 -2.932 -1.524 1 98.25 133 ALA B C 1
ATOM 4450 O O . ALA B 1 133 ? 19.859 -2.594 -0.862 1 98.25 133 ALA B O 1
ATOM 4451 N N . VAL B 1 134 ? 19 -3.758 -2.629 1 98.44 134 VAL B N 1
ATOM 4452 C CA . VAL B 1 134 ? 20.234 -4.516 -2.727 1 98.44 134 VAL B CA 1
ATOM 4453 C C . VAL B 1 134 ? 20.891 -4.27 -4.086 1 98.44 134 VAL B C 1
ATOM 4455 O O . VAL B 1 134 ? 22.047 -4.617 -4.297 1 98.44 134 VAL B O 1
ATOM 4458 N N . CYS B 1 135 ? 20.203 -3.682 -5.051 1 97.5 135 CYS B N 1
ATOM 4459 C CA . CYS B 1 135 ? 20.766 -3.494 -6.383 1 97.5 135 CYS B CA 1
ATOM 4460 C C . CYS B 1 135 ? 20.75 -2.023 -6.777 1 97.5 135 CYS B C 1
ATOM 4462 O O . CYS B 1 135 ? 19.688 -1.386 -6.781 1 97.5 135 CYS B O 1
ATOM 4464 N N . ASP B 1 136 ? 21.875 -1.529 -7.121 1 95.25 136 ASP B N 1
ATOM 4465 C CA . ASP B 1 136 ? 22 -0.231 -7.777 1 95.25 136 ASP B CA 1
ATOM 4466 C C . ASP B 1 136 ? 21.688 -0.337 -9.266 1 95.25 136 ASP B C 1
ATOM 4468 O O . ASP B 1 136 ? 21.609 -1.438 -9.812 1 95.25 136 ASP B O 1
ATOM 4472 N N . PRO B 1 137 ? 21.453 0.788 -9.977 1 91.44 137 PRO B N 1
ATOM 4473 C CA . PRO B 1 137 ? 21.094 0.757 -11.391 1 91.44 137 PRO B CA 1
ATOM 4474 C C . PRO B 1 137 ? 22.125 0.018 -12.242 1 91.44 137 PRO B C 1
ATOM 4476 O O . PRO B 1 137 ? 21.781 -0.576 -13.266 1 91.44 137 PRO B O 1
ATOM 4479 N N . GLU B 1 138 ? 23.406 -0.027 -11.844 1 94.94 138 GLU B N 1
ATOM 4480 C CA . GLU B 1 138 ? 24.453 -0.644 -12.648 1 94.94 138 GLU B CA 1
ATOM 4481 C C . GLU B 1 138 ? 24.594 -2.125 -12.312 1 94.94 138 GLU B C 1
ATOM 4483 O O . GLU B 1 138 ? 25.391 -2.83 -12.938 1 94.94 138 GLU B O 1
ATOM 4488 N N . ASP B 1 139 ? 23.859 -2.643 -11.352 1 97.44 139 ASP B N 1
ATOM 4489 C CA . ASP B 1 139 ? 24.031 -4.02 -10.906 1 97.44 139 ASP B CA 1
ATOM 4490 C C . ASP B 1 139 ? 23.312 -4.996 -11.836 1 97.44 139 ASP B C 1
ATOM 4492 O O . ASP B 1 139 ? 22.484 -4.586 -12.648 1 97.44 139 ASP B O 1
ATOM 4496 N N . THR B 1 140 ? 23.703 -6.262 -11.758 1 98.06 140 THR B N 1
ATOM 4497 C CA . THR B 1 140 ? 23.188 -7.34 -12.586 1 98.06 140 THR B CA 1
ATOM 4498 C C . THR B 1 140 ? 22.328 -8.289 -11.758 1 98.06 140 THR B C 1
ATOM 4500 O O . THR B 1 140 ? 22.672 -8.617 -10.617 1 98.06 140 THR B O 1
ATOM 4503 N N . ILE B 1 141 ? 21.219 -8.633 -12.297 1 98.62 141 ILE B N 1
ATOM 4504 C CA . ILE B 1 141 ? 20.297 -9.586 -11.688 1 98.62 141 ILE B CA 1
ATOM 4505 C C . ILE B 1 141 ? 20.141 -10.805 -12.594 1 98.62 141 ILE B C 1
ATOM 4507 O O . ILE B 1 141 ? 19.938 -10.672 -13.805 1 98.62 141 ILE B O 1
ATOM 4511 N N . LEU B 1 142 ? 20.328 -12.016 -12.055 1 98.88 142 LEU B N 1
ATOM 4512 C CA . LEU B 1 142 ? 20.031 -13.266 -12.766 1 98.88 142 LEU B CA 1
ATOM 4513 C C . LEU B 1 142 ? 18.562 -13.633 -12.641 1 98.88 142 LEU B C 1
ATOM 4515 O O . LEU B 1 142 ? 18.062 -13.82 -11.531 1 98.88 142 LEU B O 1
ATOM 4519 N N . MET B 1 143 ? 17.906 -13.82 -13.781 1 98.38 143 MET B N 1
ATOM 4520 C CA . MET B 1 143 ? 16.453 -14 -13.805 1 98.38 143 MET B CA 1
ATOM 4521 C C . MET B 1 143 ? 16.094 -15.383 -14.336 1 98.38 143 MET B C 1
ATOM 4523 O O . MET B 1 143 ? 16.422 -15.727 -15.469 1 98.38 143 MET B O 1
ATOM 4527 N N . GLU B 1 144 ? 15.383 -16.125 -13.469 1 98.5 144 GLU B N 1
ATOM 4528 C CA . GLU B 1 144 ? 14.68 -17.25 -14.07 1 98.5 144 GLU B CA 1
ATOM 4529 C C . GLU B 1 144 ? 13.883 -16.828 -15.297 1 98.5 144 GLU B C 1
ATOM 4531 O O . GLU B 1 144 ? 13.172 -15.812 -15.266 1 98.5 144 GLU B O 1
ATOM 4536 N N . THR B 1 145 ? 13.992 -17.594 -16.406 1 97.88 145 THR B N 1
ATOM 4537 C CA . THR B 1 145 ? 13.312 -17.219 -17.641 1 97.88 145 THR B CA 1
ATOM 4538 C C . THR B 1 145 ? 12.641 -18.438 -18.281 1 97.88 145 THR B C 1
ATOM 4540 O O . THR B 1 145 ? 13.258 -19.484 -18.438 1 97.88 145 THR B O 1
ATOM 4543 N N . PRO B 1 146 ? 11.336 -18.359 -18.672 1 97 146 PRO B N 1
ATOM 4544 C CA . PRO B 1 146 ? 10.477 -17.188 -18.578 1 97 146 PRO B CA 1
ATOM 4545 C C . PRO B 1 146 ? 10.125 -16.828 -17.141 1 97 146 PRO B C 1
ATOM 4547 O O . PRO B 1 146 ? 10.352 -17.625 -16.219 1 97 146 PRO B O 1
ATOM 4550 N N . VAL B 1 147 ? 9.672 -15.539 -16.969 1 97.06 147 VAL B N 1
ATOM 4551 C CA . VAL B 1 147 ? 9.484 -15.047 -15.617 1 97.06 147 VAL B CA 1
ATOM 4552 C C . VAL B 1 147 ? 8.195 -14.234 -15.531 1 97.06 147 VAL B C 1
ATOM 4554 O O . VAL B 1 147 ? 7.664 -13.797 -16.547 1 97.06 147 VAL B O 1
ATOM 4557 N N . TYR B 1 148 ? 7.703 -14.102 -14.336 1 96.69 148 TYR B N 1
ATOM 4558 C CA . TYR B 1 148 ? 6.488 -13.344 -14.062 1 96.69 148 TYR B CA 1
ATOM 4559 C C . TYR B 1 148 ? 6.59 -11.93 -14.625 1 96.69 148 TYR B C 1
ATOM 4561 O O . TYR B 1 148 ? 7.5 -11.18 -14.273 1 96.69 148 TYR B O 1
ATOM 4569 N N . SER B 1 149 ? 5.629 -11.516 -15.414 1 94.88 149 SER B N 1
ATOM 4570 C CA . SER B 1 149 ? 5.641 -10.25 -16.141 1 94.88 149 SER B CA 1
ATOM 4571 C C . SER B 1 149 ? 5.57 -9.062 -15.188 1 94.88 149 SER B C 1
ATOM 4573 O O . SER B 1 149 ? 6.082 -7.984 -15.484 1 94.88 149 SER B O 1
ATOM 4575 N N . GLY B 1 150 ? 4.922 -9.258 -13.969 1 94.5 150 GLY B N 1
ATOM 4576 C CA . GLY B 1 150 ? 4.855 -8.18 -12.992 1 94.5 150 GLY B CA 1
ATOM 4577 C C . GLY B 1 150 ? 6.219 -7.742 -12.492 1 94.5 150 GLY B C 1
ATOM 4578 O O . GLY B 1 150 ? 6.453 -6.551 -12.281 1 94.5 150 GLY B O 1
ATOM 4579 N N . THR B 1 151 ? 7.113 -8.664 -12.289 1 96.38 151 THR B N 1
ATOM 4580 C CA . THR B 1 151 ? 8.469 -8.352 -11.852 1 96.38 151 THR B CA 1
ATOM 4581 C C . THR B 1 151 ? 9.227 -7.582 -12.93 1 96.38 151 THR B C 1
ATOM 4583 O O . THR B 1 151 ? 9.992 -6.668 -12.625 1 96.38 151 THR B O 1
ATOM 4586 N N . LEU B 1 152 ? 8.984 -7.906 -14.227 1 96.12 152 LEU B N 1
ATOM 4587 C CA . LEU B 1 152 ? 9.633 -7.219 -15.336 1 96.12 152 LEU B CA 1
ATOM 4588 C C . LEU B 1 152 ? 9.148 -5.773 -15.438 1 96.12 152 LEU B C 1
ATOM 4590 O O . LEU B 1 152 ? 9.898 -4.891 -15.859 1 96.12 152 LEU B O 1
ATOM 4594 N N . GLY B 1 153 ? 7.926 -5.602 -15.016 1 94.94 153 GLY B N 1
ATOM 4595 C CA . GLY B 1 153 ? 7.328 -4.281 -15.109 1 94.94 153 GLY B CA 1
ATOM 4596 C C . GLY B 1 153 ? 8.125 -3.209 -14.398 1 94.94 153 GLY B C 1
ATOM 4597 O O . GLY B 1 153 ? 8.25 -2.084 -14.891 1 94.94 153 GLY B O 1
ATOM 4598 N N . PHE B 1 154 ? 8.727 -3.516 -13.219 1 95.62 154 PHE B N 1
ATOM 4599 C CA . PHE B 1 154 ? 9.469 -2.49 -12.5 1 95.62 154 PHE B CA 1
ATOM 4600 C C . PHE B 1 154 ? 10.969 -2.686 -12.672 1 95.62 154 PHE B C 1
ATOM 4602 O O . PHE B 1 154 ? 11.758 -1.769 -12.422 1 95.62 154 PHE B O 1
ATOM 4609 N N . LEU B 1 155 ? 11.414 -3.814 -13.18 1 96.5 155 LEU B N 1
ATOM 4610 C CA . LEU B 1 155 ? 12.844 -4.043 -13.328 1 96.5 155 LEU B CA 1
ATOM 4611 C C . LEU B 1 155 ? 13.344 -3.5 -14.664 1 96.5 155 LEU B C 1
ATOM 4613 O O . LEU B 1 155 ? 14.43 -2.922 -14.742 1 96.5 155 LEU B O 1
ATOM 4617 N N . GLN B 1 156 ? 12.555 -3.707 -15.75 1 94.44 156 GLN B N 1
ATOM 4618 C CA . GLN B 1 156 ? 13.008 -3.32 -17.078 1 94.44 156 GLN B CA 1
ATOM 4619 C C . GLN B 1 156 ? 13.258 -1.817 -17.156 1 94.44 156 GLN B C 1
ATOM 4621 O O . GLN B 1 156 ? 14.305 -1.382 -17.656 1 94.44 156 GLN B O 1
ATOM 4626 N N . PRO B 1 157 ? 12.406 -0.981 -16.578 1 92.38 157 PRO B N 1
ATOM 4627 C CA . PRO B 1 157 ? 12.664 0.457 -16.656 1 92.38 157 PRO B CA 1
ATOM 4628 C C . PRO B 1 157 ? 13.68 0.935 -15.625 1 92.38 157 PRO B C 1
ATOM 4630 O O . PRO B 1 157 ? 14.055 2.111 -15.617 1 92.38 157 PRO B O 1
ATOM 4633 N N . SER B 1 158 ? 14.188 0.106 -14.695 1 91.25 158 SER B N 1
ATOM 4634 C CA . SER B 1 158 ? 15.008 0.5 -13.555 1 91.25 158 SER B CA 1
ATOM 4635 C C . SER B 1 158 ? 16.453 0.744 -13.977 1 91.25 158 SER B C 1
ATOM 4637 O O . SER B 1 158 ? 17.234 1.351 -13.227 1 91.25 158 SER B O 1
ATOM 4639 N N . GLY B 1 159 ? 16.891 0.285 -15.172 1 89 159 GLY B N 1
ATOM 4640 C CA . GLY B 1 159 ? 18.25 0.439 -15.641 1 89 159 GLY B CA 1
ATOM 4641 C C . GLY B 1 159 ? 19.141 -0.726 -15.258 1 89 159 GLY B C 1
ATOM 4642 O O . GLY B 1 159 ? 20.25 -0.864 -15.789 1 89 159 GLY B O 1
ATOM 4643 N N . ARG B 1 160 ? 18.75 -1.641 -14.383 1 94.56 160 ARG B N 1
ATOM 4644 C CA . ARG B 1 160 ? 19.531 -2.812 -13.977 1 94.56 160 ARG B CA 1
ATOM 4645 C C . ARG B 1 160 ? 19.672 -3.797 -15.133 1 94.56 160 ARG B C 1
ATOM 4647 O O . ARG B 1 160 ? 18.781 -3.887 -15.992 1 94.56 160 ARG B O 1
ATOM 4654 N N . THR B 1 161 ? 20.766 -4.465 -15.125 1 97.31 161 THR B N 1
ATOM 4655 C CA . THR B 1 161 ? 21 -5.473 -16.156 1 97.31 161 THR B CA 1
ATOM 4656 C C . THR B 1 161 ? 20.344 -6.797 -15.766 1 97.31 161 THR B C 1
ATOM 4658 O O . THR B 1 161 ? 20.594 -7.324 -14.68 1 97.31 161 THR B O 1
ATOM 4661 N N . LEU B 1 162 ? 19.5 -7.324 -16.641 1 98 162 LEU B N 1
ATOM 4662 C CA . LEU B 1 162 ? 18.828 -8.594 -16.406 1 98 162 LEU B CA 1
ATOM 4663 C C . LEU B 1 162 ? 19.422 -9.703 -17.281 1 98 162 LEU B C 1
ATOM 4665 O O . LEU B 1 162 ? 19.359 -9.625 -18.5 1 98 162 LEU B O 1
ATOM 4669 N N . ILE B 1 163 ? 20 -10.664 -16.672 1 98.38 163 ILE B N 1
ATOM 4670 C CA . ILE B 1 163 ? 20.562 -11.812 -17.375 1 98.38 163 ILE B CA 1
ATOM 4671 C C . ILE B 1 163 ? 19.625 -13.008 -17.234 1 98.38 163 ILE B C 1
ATOM 4673 O O . ILE B 1 163 ? 19.266 -13.406 -16.125 1 98.38 163 ILE B O 1
ATOM 4677 N N . GLU B 1 164 ? 19.25 -13.547 -18.344 1 97.94 164 GLU B N 1
ATOM 4678 C CA . GLU B 1 164 ? 18.312 -14.664 -18.375 1 97.94 164 GLU B CA 1
ATOM 4679 C C . GLU B 1 164 ? 19 -15.984 -18.047 1 97.94 164 GLU B C 1
ATOM 4681 O O . GLU B 1 164 ? 20.062 -16.281 -18.609 1 97.94 164 GLU B O 1
ATOM 4686 N N . ILE B 1 165 ? 18.469 -16.656 -17.156 1 98.62 165 ILE B N 1
ATOM 4687 C CA . ILE B 1 165 ? 18.812 -18.062 -16.906 1 98.62 165 ILE B CA 1
ATOM 4688 C C . ILE B 1 165 ? 17.641 -18.953 -17.328 1 98.62 165 ILE B C 1
ATOM 4690 O O . ILE B 1 165 ? 16.578 -18.922 -16.719 1 98.62 165 ILE B O 1
ATOM 4694 N N . GLN B 1 166 ? 17.859 -19.766 -18.25 1 96.69 166 GLN B N 1
ATOM 4695 C CA . GLN B 1 166 ? 16.797 -20.578 -18.828 1 96.69 166 GLN B CA 1
ATOM 4696 C C . GLN B 1 166 ? 16.266 -21.578 -17.828 1 96.69 166 GLN B C 1
ATOM 4698 O O . GLN B 1 166 ? 16.984 -22.016 -16.922 1 96.69 166 GLN B O 1
ATOM 4703 N N . SER B 1 167 ? 15.023 -21.875 -17.969 1 96.62 167 SER B N 1
ATOM 4704 C CA . SER B 1 167 ? 14.375 -22.859 -17.109 1 96.62 167 SER B CA 1
ATOM 4705 C C . SER B 1 167 ? 13.93 -24.078 -17.922 1 96.62 167 SER B C 1
ATOM 4707 O O . SER B 1 167 ? 13.844 -24.016 -19.156 1 96.62 167 SER B O 1
ATOM 4709 N N . ASP B 1 168 ? 13.742 -25.156 -17.281 1 94.5 168 ASP B N 1
ATOM 4710 C CA . ASP B 1 168 ? 13.094 -26.344 -17.828 1 94.5 168 ASP B CA 1
ATOM 4711 C C . ASP B 1 168 ? 11.883 -26.75 -16.984 1 94.5 168 ASP B C 1
ATOM 4713 O O . ASP B 1 168 ? 11.336 -25.938 -16.25 1 94.5 168 ASP B O 1
ATOM 4717 N N . HIS B 1 169 ? 11.383 -27.906 -17.203 1 93.06 169 HIS B N 1
ATOM 4718 C CA . HIS B 1 169 ? 10.156 -28.344 -16.547 1 93.06 169 HIS B CA 1
ATOM 4719 C C . HIS B 1 169 ? 10.344 -28.438 -15.031 1 93.06 169 HIS B C 1
ATOM 4721 O O . HIS B 1 169 ? 9.375 -28.562 -14.289 1 93.06 169 HIS B O 1
ATOM 4727 N N . HIS B 1 170 ? 11.602 -28.266 -14.562 1 95.56 170 HIS B N 1
ATOM 4728 C CA . HIS B 1 170 ? 11.898 -28.297 -13.133 1 95.56 170 HIS B CA 1
ATOM 4729 C C . HIS B 1 170 ? 12.273 -26.922 -12.617 1 95.56 170 HIS B C 1
ATOM 4731 O O . HIS B 1 170 ? 12.805 -26.797 -11.516 1 95.56 170 HIS B O 1
ATOM 4737 N N . GLY B 1 171 ? 12.047 -25.891 -13.359 1 96.44 171 GLY B N 1
ATOM 4738 C CA . GLY B 1 171 ? 12.367 -24.531 -12.945 1 96.44 171 GLY B CA 1
ATOM 4739 C C . GLY B 1 171 ? 13.719 -24.062 -13.438 1 96.44 171 GLY B C 1
ATOM 4740 O O . GLY B 1 171 ? 14.227 -24.562 -14.445 1 96.44 171 GLY B O 1
ATOM 4741 N N . ILE B 1 172 ? 14.281 -23.062 -12.828 1 98.56 172 ILE B N 1
ATOM 4742 C CA . ILE B 1 172 ? 15.547 -22.453 -13.227 1 98.56 172 ILE B CA 1
ATOM 4743 C C . ILE B 1 172 ? 16.625 -23.531 -13.352 1 98.56 172 ILE B C 1
ATOM 4745 O O . ILE B 1 172 ? 16.75 -24.391 -12.477 1 98.56 172 ILE B O 1
ATOM 4749 N N . SER B 1 173 ? 17.406 -23.516 -14.43 1 98.56 173 SER B N 1
ATOM 4750 C CA . SER B 1 173 ? 18.422 -24.531 -14.711 1 98.56 173 SER B CA 1
ATOM 4751 C C . SER B 1 173 ? 19.672 -24.297 -13.875 1 98.56 173 SER B C 1
ATOM 4753 O O . SER B 1 173 ? 20.328 -23.25 -13.992 1 98.56 173 SER B O 1
ATOM 4755 N N . ALA B 1 174 ? 20 -25.312 -13.078 1 98.62 174 ALA B N 1
ATOM 4756 C CA . ALA B 1 174 ? 21.25 -25.234 -12.32 1 98.62 174 ALA B CA 1
ATOM 4757 C C . ALA B 1 174 ? 22.453 -25.281 -13.242 1 98.62 174 ALA B C 1
ATOM 4759 O O . ALA B 1 174 ? 23.453 -24.594 -12.992 1 98.62 174 ALA B O 1
ATOM 4760 N N . VAL B 1 175 ? 22.312 -26 -14.289 1 98.56 175 VAL B N 1
ATOM 4761 C CA . VAL B 1 175 ? 23.406 -26.141 -15.25 1 98.56 175 VAL B CA 1
ATOM 4762 C C . VAL B 1 175 ? 23.672 -24.812 -15.938 1 98.56 175 VAL B C 1
ATOM 4764 O O . VAL B 1 175 ? 24.812 -24.375 -16.062 1 98.56 175 VAL B O 1
ATOM 4767 N N . GLU B 1 176 ? 22.641 -24.188 -16.375 1 98.5 176 GLU B N 1
ATOM 4768 C CA . GLU B 1 176 ? 22.781 -22.891 -17.031 1 98.5 176 GLU B CA 1
ATOM 4769 C C . GLU B 1 176 ? 23.297 -21.828 -16.062 1 98.5 176 GLU B C 1
ATOM 4771 O O . GLU B 1 176 ? 24.125 -21 -16.422 1 98.5 176 GLU B O 1
ATOM 4776 N N . LEU B 1 177 ? 22.766 -21.859 -14.82 1 98.81 177 LEU B N 1
ATOM 4777 C CA . LEU B 1 177 ? 23.219 -20.922 -13.805 1 98.81 177 LEU B CA 1
ATOM 4778 C C . LEU B 1 177 ? 24.719 -21.062 -13.547 1 98.81 177 LEU B C 1
ATOM 4780 O O . LEU B 1 177 ? 25.438 -20.078 -13.508 1 98.81 177 LEU B O 1
ATOM 4784 N N . GLU B 1 178 ? 25.125 -22.266 -13.43 1 98.75 178 GLU B N 1
ATOM 4785 C CA . GLU B 1 178 ? 26.547 -22.516 -13.195 1 98.75 178 GLU B CA 1
ATOM 4786 C C . GLU B 1 178 ? 27.391 -22.078 -14.391 1 98.75 178 GLU B C 1
ATOM 4788 O O . GLU B 1 178 ? 28.453 -21.484 -14.211 1 98.75 178 GLU B O 1
ATOM 4793 N N . ARG B 1 179 ? 26.938 -22.406 -15.523 1 98.62 179 ARG B N 1
ATOM 4794 C CA . ARG B 1 179 ? 27.672 -22.016 -16.719 1 98.62 179 ARG B CA 1
ATOM 4795 C C . ARG B 1 179 ? 27.875 -20.516 -16.781 1 98.62 179 ARG B C 1
ATOM 4797 O O . ARG B 1 179 ? 28.984 -20.047 -17.016 1 98.62 179 ARG B O 1
ATOM 4804 N N . VAL B 1 180 ? 26.828 -19.734 -16.578 1 98.62 180 VAL B N 1
ATOM 4805 C CA . VAL B 1 180 ? 26.875 -18.281 -16.641 1 98.62 180 VAL B CA 1
ATOM 4806 C C . VAL B 1 180 ? 27.812 -17.75 -15.57 1 98.62 180 VAL B C 1
ATOM 4808 O O . VAL B 1 180 ? 28.672 -16.906 -15.852 1 98.62 180 VAL B O 1
ATOM 4811 N N . LEU B 1 181 ? 27.719 -18.266 -14.344 1 98.75 181 LEU B N 1
ATOM 4812 C CA . LEU B 1 181 ? 28.516 -17.781 -13.219 1 98.75 181 LEU B CA 1
ATOM 4813 C C . LEU B 1 181 ? 29.984 -18.141 -13.383 1 98.75 181 LEU B C 1
ATOM 4815 O O . LEU B 1 181 ? 30.859 -17.297 -13.18 1 98.75 181 LEU B O 1
ATOM 4819 N N . ALA B 1 182 ? 30.203 -19.359 -13.781 1 98.62 182 ALA B N 1
ATOM 4820 C CA . ALA B 1 182 ? 31.578 -19.844 -13.898 1 98.62 182 ALA B CA 1
ATOM 4821 C C . ALA B 1 182 ? 32.312 -19.109 -15.016 1 98.62 182 ALA B C 1
ATOM 4823 O O . ALA B 1 182 ? 33.531 -18.922 -14.93 1 98.62 182 ALA B O 1
ATOM 4824 N N . ASN B 1 183 ? 31.656 -18.703 -16 1 98.5 183 ASN B N 1
ATOM 4825 C CA . ASN B 1 183 ? 32.281 -18.078 -17.172 1 98.5 183 ASN B CA 1
ATOM 4826 C C . ASN B 1 183 ? 32.062 -16.578 -17.188 1 98.5 183 ASN B C 1
ATOM 4828 O O . ASN B 1 183 ? 32.281 -15.93 -18.219 1 98.5 183 ASN B O 1
ATOM 4832 N N . TRP B 1 184 ? 31.656 -16 -16.109 1 98.38 184 TRP B N 1
ATOM 4833 C CA . TRP B 1 184 ? 31.219 -14.609 -16.078 1 98.38 184 TRP B CA 1
ATOM 4834 C C . TRP B 1 184 ? 32.312 -13.688 -16.625 1 98.38 184 TRP B C 1
ATOM 4836 O O . TRP B 1 184 ? 32 -12.805 -17.438 1 98.38 184 TRP B O 1
ATOM 4846 N N . HIS B 1 185 ? 33.531 -13.906 -16.266 1 97.62 185 HIS B N 1
ATOM 4847 C CA . HIS B 1 185 ? 34.594 -12.984 -16.594 1 97.62 185 HIS B CA 1
ATOM 4848 C C . HIS B 1 185 ? 35.219 -13.328 -17.938 1 97.62 185 HIS B C 1
ATOM 4850 O O . HIS B 1 185 ? 35.906 -12.5 -18.547 1 97.62 185 HIS B O 1
ATOM 4856 N N . SER B 1 186 ? 34.938 -14.516 -18.438 1 98.12 186 SER B N 1
ATOM 4857 C CA . SER B 1 186 ? 35.531 -14.945 -19.703 1 98.12 186 SER B CA 1
ATOM 4858 C C . SER B 1 186 ? 34.531 -14.852 -20.844 1 98.12 186 SER B C 1
ATOM 4860 O O . SER B 1 186 ? 34.938 -14.836 -22.016 1 98.12 186 SER B O 1
ATOM 4862 N N . ASP B 1 187 ? 33.312 -14.828 -20.547 1 97.75 187 ASP B N 1
ATOM 4863 C CA . ASP B 1 187 ? 32.25 -14.688 -21.562 1 97.75 187 ASP B CA 1
ATOM 4864 C C . ASP B 1 187 ? 32.125 -13.227 -22 1 97.75 187 ASP B C 1
ATOM 4866 O O . ASP B 1 187 ? 31.844 -12.352 -21.172 1 97.75 187 ASP B O 1
ATOM 4870 N N . PRO B 1 188 ? 32.25 -12.992 -23.281 1 97.19 188 PRO B N 1
ATOM 4871 C CA . PRO B 1 188 ? 32.156 -11.617 -23.781 1 97.19 188 PRO B CA 1
ATOM 4872 C C . PRO B 1 188 ? 30.797 -10.969 -23.484 1 97.19 188 PRO B C 1
ATOM 4874 O O . PRO B 1 188 ? 30.719 -9.742 -23.359 1 97.19 188 PRO B O 1
ATOM 4877 N N . SER B 1 189 ? 29.812 -11.734 -23.312 1 95.75 189 SER B N 1
ATOM 4878 C CA . SER B 1 189 ? 28.469 -11.203 -23.078 1 95.75 189 SER B CA 1
ATOM 4879 C C . SER B 1 189 ? 28.312 -10.711 -21.641 1 95.75 189 SER B C 1
ATOM 4881 O O . SER B 1 189 ? 27.406 -9.93 -21.344 1 95.75 189 SER B O 1
ATOM 4883 N N . THR B 1 190 ? 29.219 -11.133 -20.703 1 97.69 190 THR B N 1
ATOM 4884 C CA . THR B 1 190 ? 29.016 -10.781 -19.297 1 97.69 190 THR B CA 1
ATOM 4885 C C . THR B 1 190 ? 30.281 -10.148 -18.719 1 97.69 190 THR B C 1
ATOM 4887 O O . THR B 1 190 ? 30.234 -9.531 -17.656 1 97.69 190 THR B O 1
ATOM 4890 N N . SER B 1 191 ? 31.422 -10.172 -19.391 1 97.12 191 SER B N 1
ATOM 4891 C CA . SER B 1 191 ? 32.719 -9.828 -18.844 1 97.12 191 SER B CA 1
ATOM 4892 C C . SER B 1 191 ? 32.812 -8.352 -18.469 1 97.12 191 SER B C 1
ATOM 4894 O O . SER B 1 191 ? 33.562 -7.961 -17.594 1 97.12 191 SER B O 1
ATOM 4896 N N . SER B 1 192 ? 32.062 -7.551 -19.109 1 97.19 192 SER B N 1
ATOM 4897 C CA . SER B 1 192 ? 32.094 -6.117 -18.844 1 97.19 192 SER B CA 1
ATOM 4898 C C . SER B 1 192 ? 31.062 -5.723 -17.797 1 97.19 192 SER B C 1
ATOM 4900 O O . SER B 1 192 ? 31.016 -4.574 -17.359 1 97.19 192 SER B O 1
ATOM 4902 N N . LEU B 1 193 ? 30.234 -6.637 -17.453 1 97.56 193 LEU B N 1
ATOM 4903 C CA . LEU B 1 193 ? 29.156 -6.371 -16.5 1 97.56 193 LEU B CA 1
ATOM 4904 C C . LEU B 1 193 ? 29.594 -6.645 -15.07 1 97.56 193 LEU B C 1
ATOM 4906 O O . LEU B 1 193 ? 30.531 -7.422 -14.844 1 97.56 193 LEU B O 1
ATOM 4910 N N . LYS B 1 194 ? 28.984 -5.992 -14.117 1 97.19 194 LYS B N 1
ATOM 4911 C CA . LYS B 1 194 ? 29.203 -6.32 -12.711 1 97.19 194 LYS B CA 1
ATOM 4912 C C . LYS B 1 194 ? 28.734 -7.734 -12.398 1 97.19 194 LYS B C 1
ATOM 4914 O O . LYS B 1 194 ? 27.672 -8.164 -12.883 1 97.19 194 LYS B O 1
ATOM 4919 N N . PHE B 1 195 ? 29.547 -8.43 -11.633 1 98.31 195 PHE B N 1
ATOM 4920 C CA . PHE B 1 195 ? 29.125 -9.75 -11.172 1 98.31 195 PHE B CA 1
ATOM 4921 C C . PHE B 1 195 ? 27.797 -9.664 -10.445 1 98.31 195 PHE B C 1
ATOM 4923 O O . PHE B 1 195 ? 27.562 -8.734 -9.672 1 98.31 195 PHE B O 1
ATOM 4930 N N . PRO B 1 196 ? 26.922 -10.562 -10.688 1 98.38 196 PRO B N 1
ATOM 4931 C CA . PRO B 1 196 ? 25.547 -10.445 -10.164 1 98.38 196 PRO B CA 1
ATOM 4932 C C . PRO B 1 196 ? 25.5 -10.508 -8.633 1 98.38 196 PRO B C 1
ATOM 4934 O O . PRO B 1 196 ? 26.391 -11.086 -8.008 1 98.38 196 PRO B O 1
ATOM 4937 N N . LYS B 1 197 ? 24.406 -9.945 -8.07 1 97.69 197 LYS B N 1
ATOM 4938 C CA . LYS B 1 197 ? 24.172 -9.992 -6.629 1 97.69 197 LYS B CA 1
ATOM 4939 C C . LYS B 1 197 ? 23.016 -10.938 -6.293 1 97.69 197 LYS B C 1
ATOM 4941 O O . LYS B 1 197 ? 22.969 -11.492 -5.195 1 97.69 197 LYS B O 1
ATOM 4946 N N . VAL B 1 198 ? 22.094 -11.078 -7.207 1 98.75 198 VAL B N 1
ATOM 4947 C CA . VAL B 1 198 ? 20.828 -11.727 -6.879 1 98.75 198 VAL B CA 1
ATOM 4948 C C . VAL B 1 198 ? 20.453 -12.719 -7.977 1 98.75 198 VAL B C 1
ATOM 4950 O O . VAL B 1 198 ? 20.641 -12.438 -9.164 1 98.75 198 VAL B O 1
ATOM 4953 N N . VAL B 1 199 ? 20 -13.836 -7.598 1 98.88 199 VAL B N 1
ATOM 4954 C CA . VAL B 1 199 ? 19.25 -14.758 -8.445 1 98.88 199 VAL B CA 1
ATOM 4955 C C . VAL B 1 199 ? 17.781 -14.727 -8.062 1 98.88 199 VAL B C 1
ATOM 4957 O O . VAL B 1 199 ? 17.422 -14.844 -6.891 1 98.88 199 VAL B O 1
ATOM 4960 N N . TYR B 1 200 ? 16.938 -14.461 -9.039 1 98.81 200 TYR B N 1
ATOM 4961 C CA . TYR B 1 200 ? 15.484 -14.445 -8.852 1 98.81 200 TYR B CA 1
ATOM 4962 C C . TYR B 1 200 ? 14.844 -15.711 -9.406 1 98.81 200 TYR B C 1
ATOM 4964 O O . TYR B 1 200 ? 15.062 -16.062 -10.57 1 98.81 200 TYR B O 1
ATOM 4972 N N . SER B 1 201 ? 14.031 -16.391 -8.555 1 98.62 201 SER B N 1
ATOM 4973 C CA . SER B 1 201 ? 13.398 -17.625 -8.969 1 98.62 201 SER B CA 1
ATOM 4974 C C . SER B 1 201 ? 11.953 -17.719 -8.469 1 98.62 201 SER B C 1
ATOM 4976 O O . SER B 1 201 ? 11.609 -17.109 -7.449 1 98.62 201 SER B O 1
ATOM 4978 N N . ILE B 1 202 ? 11.102 -18.375 -9.188 1 98.56 202 ILE B N 1
ATOM 4979 C CA . ILE B 1 202 ? 9.727 -18.719 -8.82 1 98.56 202 ILE B CA 1
ATOM 4980 C C . ILE B 1 202 ? 9.594 -20.234 -8.672 1 98.56 202 ILE B C 1
ATOM 4982 O O . ILE B 1 202 ? 9.164 -20.906 -9.609 1 98.56 202 ILE B O 1
ATOM 4986 N N . PRO B 1 203 ? 9.812 -20.734 -7.527 1 98.38 203 PRO B N 1
ATOM 4987 C CA . PRO B 1 203 ? 10.094 -22.156 -7.402 1 98.38 203 PRO B CA 1
ATOM 4988 C C . PRO B 1 203 ? 8.828 -23.016 -7.371 1 98.38 203 PRO B C 1
ATOM 4990 O O . PRO B 1 203 ? 8.898 -24.234 -7.477 1 98.38 203 PRO B O 1
ATOM 4993 N N . THR B 1 204 ? 7.664 -22.422 -7.117 1 98.12 204 THR B N 1
ATOM 4994 C CA . THR B 1 204 ? 6.418 -23.172 -7.078 1 98.12 204 THR B CA 1
ATOM 4995 C C . THR B 1 204 ? 5.391 -22.562 -8.031 1 98.12 204 THR B C 1
ATOM 4997 O O . THR B 1 204 ? 5.027 -21.391 -7.898 1 98.12 204 THR B O 1
ATOM 5000 N N . GLY B 1 205 ? 4.91 -23.422 -8.945 1 96.94 205 GLY B N 1
ATOM 5001 C CA . GLY B 1 205 ? 3.865 -22.953 -9.836 1 96.94 205 GLY B CA 1
ATOM 5002 C C . GLY B 1 205 ? 4.25 -21.688 -10.578 1 96.94 205 GLY B C 1
ATOM 5003 O O . GLY B 1 205 ? 3.48 -20.719 -10.617 1 96.94 205 GLY B O 1
ATOM 5004 N N . SER B 1 206 ? 5.391 -21.734 -11.156 1 96.88 206 SER B N 1
ATOM 5005 C CA . SER B 1 206 ? 5.953 -20.547 -11.797 1 96.88 206 SER B CA 1
ATOM 5006 C C . SER B 1 206 ? 4.961 -19.922 -12.773 1 96.88 206 SER B C 1
ATOM 5008 O O . SER B 1 206 ? 4.355 -20.641 -13.586 1 96.88 206 SER B O 1
ATOM 5010 N N . ASN B 1 207 ? 4.562 -18.703 -12.602 1 96.25 207 ASN B N 1
ATOM 5011 C CA . ASN B 1 207 ? 3.949 -17.906 -13.656 1 96.25 207 ASN B CA 1
ATOM 5012 C C . ASN B 1 207 ? 4.992 -17.375 -14.641 1 96.25 207 ASN B C 1
ATOM 5014 O O . ASN B 1 207 ? 5.766 -16.469 -14.305 1 96.25 207 ASN B O 1
ATOM 5018 N N . PRO B 1 208 ? 5.137 -17.953 -15.742 1 96.12 208 PRO B N 1
ATOM 5019 C CA . PRO B 1 208 ? 4.012 -18.5 -16.516 1 96.12 208 PRO B CA 1
ATOM 5020 C C . PRO B 1 208 ? 4.039 -20.016 -16.625 1 96.12 208 PRO B C 1
ATOM 5022 O O . PRO B 1 208 ? 3.082 -20.625 -17.125 1 96.12 208 PRO B O 1
ATOM 5025 N N . THR B 1 209 ? 5.031 -20.734 -16.172 1 96.62 209 THR B N 1
ATOM 5026 C CA . THR B 1 209 ? 5.305 -22.078 -16.688 1 96.62 209 THR B CA 1
ATOM 5027 C C . THR B 1 209 ? 4.473 -23.125 -15.945 1 96.62 209 THR B C 1
ATOM 5029 O O . THR B 1 209 ? 4.293 -24.234 -16.438 1 96.62 209 THR B O 1
ATOM 5032 N N . GLY B 1 210 ? 4.055 -22.781 -14.734 1 95.56 210 GLY B N 1
ATOM 5033 C CA . GLY B 1 210 ? 3.354 -23.75 -13.922 1 95.56 210 GLY B CA 1
ATOM 5034 C C . GLY B 1 210 ? 4.273 -24.797 -13.312 1 95.56 210 GLY B C 1
ATOM 5035 O O . GLY B 1 210 ? 3.834 -25.641 -12.523 1 95.56 210 GLY B O 1
ATOM 5036 N N . CYS B 1 211 ? 5.531 -24.688 -13.594 1 94.88 211 CYS B N 1
ATOM 5037 C CA . CYS B 1 211 ? 6.5 -25.672 -13.109 1 94.88 211 CYS B CA 1
ATOM 5038 C C . CYS B 1 211 ? 6.852 -25.406 -11.648 1 94.88 211 CYS B C 1
ATOM 5040 O O . CYS B 1 211 ? 6.75 -24.281 -11.172 1 94.88 211 CYS B O 1
ATOM 5042 N N . SER B 1 212 ? 7.223 -26.5 -10.93 1 97.81 212 SER B N 1
ATOM 5043 C CA . SER B 1 212 ? 7.766 -26.438 -9.57 1 97.81 212 SER B CA 1
ATOM 5044 C C . SER B 1 212 ? 9.102 -27.156 -9.477 1 97.81 212 SER B C 1
ATOM 5046 O O . SER B 1 212 ? 9.258 -28.266 -10.008 1 97.81 212 SER B O 1
ATOM 5048 N N . ALA B 1 213 ? 10.039 -26.484 -8.875 1 98.38 213 ALA B N 1
ATOM 5049 C CA . ALA B 1 213 ? 11.367 -27.078 -8.734 1 98.38 213 ALA B CA 1
ATOM 5050 C C . ALA B 1 213 ? 11.359 -28.219 -7.715 1 98.38 213 ALA B C 1
ATOM 5052 O O . ALA B 1 213 ? 10.867 -28.047 -6.594 1 98.38 213 ALA B O 1
ATOM 5053 N N . PRO B 1 214 ? 11.859 -29.422 -8.07 1 98.06 214 PRO B N 1
ATOM 5054 C CA . PRO B 1 214 ? 12 -30.5 -7.098 1 98.06 214 PRO B CA 1
ATOM 5055 C C . PRO B 1 214 ? 13.164 -30.281 -6.129 1 98.06 214 PRO B C 1
ATOM 5057 O O . PRO B 1 214 ? 13.953 -29.344 -6.316 1 98.06 214 PRO B O 1
ATOM 5060 N N . LEU B 1 215 ? 13.266 -31.094 -5.137 1 98.12 215 LEU B N 1
ATOM 5061 C CA . LEU B 1 215 ? 14.234 -30.969 -4.051 1 98.12 215 LEU B CA 1
ATOM 5062 C C . LEU B 1 215 ? 15.656 -30.922 -4.598 1 98.12 215 LEU B C 1
ATOM 5064 O O . LEU B 1 215 ? 16.438 -30.047 -4.211 1 98.12 215 LEU B O 1
ATOM 5068 N N . ASP B 1 216 ? 16 -31.797 -5.5 1 98.19 216 ASP B N 1
ATOM 5069 C CA . ASP B 1 216 ? 17.375 -31.891 -6.008 1 98.19 216 ASP B CA 1
ATOM 5070 C C . ASP B 1 216 ? 17.766 -30.609 -6.75 1 98.19 216 ASP B C 1
ATOM 5072 O O . ASP B 1 216 ? 18.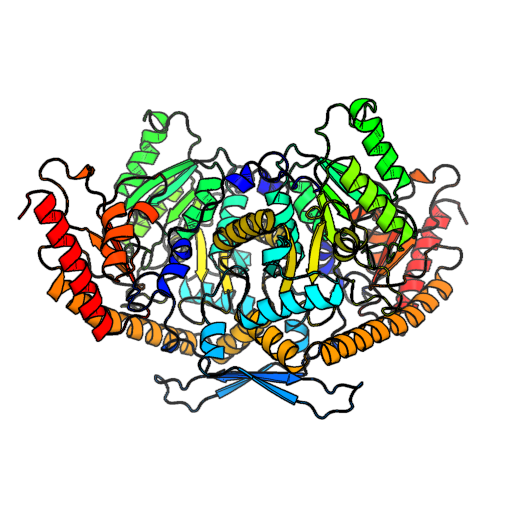891 -30.141 -6.617 1 98.19 216 ASP B O 1
ATOM 5076 N N . ARG B 1 217 ? 16.875 -30.109 -7.562 1 98.5 217 ARG B N 1
ATOM 5077 C CA . ARG B 1 217 ? 17.125 -28.859 -8.258 1 98.5 217 ARG B CA 1
ATOM 5078 C C . ARG B 1 217 ? 17.359 -27.719 -7.273 1 98.5 217 ARG B C 1
ATOM 5080 O O . ARG B 1 217 ? 18.297 -26.922 -7.445 1 98.5 217 ARG B O 1
ATOM 5087 N N . LYS B 1 218 ? 16.547 -27.594 -6.254 1 98.62 218 LYS B N 1
ATOM 5088 C CA . LYS B 1 218 ? 16.672 -26.531 -5.266 1 98.62 218 LYS B CA 1
ATOM 5089 C C . LYS B 1 218 ? 18 -26.625 -4.516 1 98.62 218 LYS B C 1
ATOM 5091 O O . LYS B 1 218 ? 18.609 -25.609 -4.207 1 98.62 218 LYS B O 1
ATOM 5096 N N . ARG B 1 219 ? 18.422 -27.812 -4.23 1 98.19 219 ARG B N 1
ATOM 5097 C CA . ARG B 1 219 ? 19.703 -28.031 -3.564 1 98.19 219 ARG B CA 1
ATOM 5098 C C . ARG B 1 219 ? 20.844 -27.5 -4.414 1 98.19 219 ARG B C 1
ATOM 5100 O O . ARG B 1 219 ? 21.75 -26.828 -3.9 1 98.19 219 ARG B O 1
ATOM 5107 N N . LEU B 1 220 ? 20.781 -27.797 -5.672 1 98.44 220 LEU B N 1
ATOM 5108 C CA . LEU B 1 220 ? 21.844 -27.359 -6.582 1 98.44 220 LEU B CA 1
ATOM 5109 C C . LEU B 1 220 ? 21.859 -25.844 -6.695 1 98.44 220 LEU B C 1
ATOM 5111 O O . LEU B 1 220 ? 22.938 -25.234 -6.684 1 98.44 220 LEU B O 1
ATOM 5115 N N . ILE B 1 221 ? 20.703 -25.25 -6.785 1 98.75 221 ILE B N 1
ATOM 5116 C CA . ILE B 1 221 ? 20.609 -23.812 -6.902 1 98.75 221 ILE B CA 1
ATOM 5117 C C . ILE B 1 221 ? 21.172 -23.156 -5.641 1 98.75 221 ILE B C 1
ATOM 5119 O O . ILE B 1 221 ? 21.953 -22.203 -5.715 1 98.75 221 ILE B O 1
ATOM 5123 N N . LEU B 1 222 ? 20.766 -23.641 -4.453 1 98.38 222 LEU B N 1
ATOM 5124 C CA . LEU B 1 222 ? 21.234 -23.094 -3.186 1 98.38 222 LEU B CA 1
ATOM 5125 C C . LEU B 1 222 ? 22.75 -23.219 -3.055 1 98.38 222 LEU B C 1
ATOM 5127 O O . LEU B 1 222 ? 23.406 -22.328 -2.537 1 98.38 222 LEU B O 1
ATOM 5131 N N . GLU B 1 223 ? 23.281 -24.344 -3.508 1 98.19 223 GLU B N 1
ATOM 5132 C CA . GLU B 1 223 ? 24.719 -24.547 -3.496 1 98.19 223 GLU B CA 1
ATOM 5133 C C . GLU B 1 223 ? 25.438 -23.5 -4.336 1 98.19 223 GLU B C 1
ATOM 5135 O O . GLU B 1 223 ? 26.453 -22.953 -3.916 1 98.19 223 GLU B O 1
ATOM 5140 N N . LEU B 1 224 ? 24.953 -23.234 -5.508 1 98.69 224 LEU B N 1
ATOM 5141 C CA . LEU B 1 224 ? 25.547 -22.234 -6.387 1 98.69 224 LEU B CA 1
ATOM 5142 C C . LEU B 1 224 ? 25.438 -20.828 -5.781 1 98.69 224 LEU B C 1
ATOM 5144 O O . LEU B 1 224 ? 26.375 -20.031 -5.875 1 98.69 224 LEU B O 1
ATOM 5148 N N . VAL B 1 225 ? 24.312 -20.547 -5.129 1 98.5 225 VAL B N 1
ATOM 5149 C CA . VAL B 1 225 ? 24.094 -19.266 -4.477 1 98.5 225 VAL B CA 1
ATOM 5150 C C . VAL B 1 225 ? 25.156 -19.047 -3.395 1 98.5 225 VAL B C 1
ATOM 5152 O O . VAL B 1 225 ? 25.734 -17.969 -3.297 1 98.5 225 VAL B O 1
ATOM 5155 N N . ARG B 1 226 ? 25.453 -20.078 -2.629 1 97.69 226 ARG B N 1
ATOM 5156 C CA . ARG B 1 226 ? 26.469 -20.016 -1.584 1 97.69 226 ARG B CA 1
ATOM 5157 C C . ARG B 1 226 ? 27.875 -19.891 -2.186 1 97.69 226 ARG B C 1
ATOM 5159 O O . ARG B 1 226 ? 28.656 -19.031 -1.787 1 97.69 226 ARG B O 1
ATOM 5166 N N . ARG B 1 227 ? 28.125 -20.719 -3.15 1 97.56 227 ARG B N 1
ATOM 5167 C CA . ARG B 1 227 ? 29.453 -20.781 -3.742 1 97.56 227 ARG B CA 1
ATOM 5168 C C . ARG B 1 227 ? 29.844 -19.469 -4.387 1 97.56 227 ARG B C 1
ATOM 5170 O O . ARG B 1 227 ? 31 -19.047 -4.316 1 97.56 227 ARG B O 1
ATOM 5177 N N . TYR B 1 228 ? 28.891 -18.797 -4.977 1 98.31 228 TYR B N 1
ATOM 5178 C CA . TYR B 1 228 ? 29.219 -17.594 -5.73 1 98.31 228 TYR B CA 1
ATOM 5179 C C . TYR B 1 228 ? 28.812 -16.344 -4.953 1 98.31 228 TYR B C 1
ATOM 5181 O O . TYR B 1 228 ? 28.781 -15.242 -5.508 1 98.31 228 TYR B O 1
ATOM 5189 N N . ASP B 1 229 ? 28.406 -16.484 -3.678 1 97.75 229 ASP B N 1
ATOM 5190 C CA . ASP B 1 229 ? 28.109 -15.383 -2.764 1 97.75 229 ASP B CA 1
ATOM 5191 C C . ASP B 1 229 ? 27 -14.492 -3.307 1 97.75 229 ASP B C 1
ATOM 5193 O O . ASP B 1 229 ? 27.188 -13.281 -3.447 1 97.75 229 ASP B O 1
ATOM 5197 N N . LEU B 1 230 ? 25.875 -15.109 -3.607 1 98.69 230 LEU B N 1
ATOM 5198 C CA . LEU B 1 230 ? 24.703 -14.414 -4.129 1 98.69 230 LEU B CA 1
ATOM 5199 C C . LEU B 1 230 ? 23.578 -14.422 -3.109 1 98.69 230 LEU B C 1
ATOM 5201 O O . LEU B 1 230 ? 23.625 -15.164 -2.123 1 98.69 230 LEU B O 1
ATOM 5205 N N . LEU B 1 231 ? 22.641 -13.562 -3.256 1 98.88 231 LEU B N 1
ATOM 5206 C CA . LEU B 1 231 ? 21.328 -13.672 -2.625 1 98.88 231 LEU B CA 1
ATOM 5207 C C . LEU B 1 231 ? 20.344 -14.406 -3.531 1 98.88 231 LEU B C 1
ATOM 5209 O O . LEU B 1 231 ? 20.469 -14.359 -4.758 1 98.88 231 LEU B O 1
ATOM 5213 N N . LEU B 1 232 ? 19.453 -15.117 -2.943 1 98.94 232 LEU B N 1
ATOM 5214 C CA . LEU B 1 232 ? 18.375 -15.797 -3.66 1 98.94 232 LEU B CA 1
ATOM 5215 C C . LEU B 1 232 ? 17.016 -15.188 -3.316 1 98.94 232 LEU B C 1
ATOM 5217 O O . LEU B 1 232 ? 16.594 -15.234 -2.162 1 98.94 232 LEU B O 1
ATOM 5221 N N . PHE B 1 233 ? 16.391 -14.523 -4.246 1 98.94 233 PHE B N 1
ATOM 5222 C CA . PHE B 1 233 ? 15.016 -14.039 -4.102 1 98.94 233 PHE B CA 1
ATOM 5223 C C . PHE B 1 233 ? 14.016 -15.109 -4.512 1 98.94 233 PHE B C 1
ATOM 5225 O O . PHE B 1 233 ? 13.906 -15.453 -5.691 1 98.94 233 PHE B O 1
ATOM 5232 N N . GLU B 1 234 ? 13.336 -15.633 -3.545 1 98.88 234 GLU B N 1
ATOM 5233 C CA . GLU B 1 234 ? 12.359 -16.703 -3.682 1 98.88 234 GLU B CA 1
ATOM 5234 C C . GLU B 1 234 ? 10.945 -16.156 -3.783 1 98.88 234 GLU B C 1
ATOM 5236 O O . GLU B 1 234 ? 10.289 -15.906 -2.766 1 98.88 234 GLU B O 1
ATOM 5241 N N . ASP B 1 235 ? 10.469 -15.953 -5.023 1 98.75 235 ASP B N 1
ATOM 5242 C CA . ASP B 1 235 ? 9.102 -15.508 -5.285 1 98.75 235 ASP B CA 1
ATOM 5243 C C . ASP B 1 235 ? 8.125 -16.672 -5.262 1 98.75 235 ASP B C 1
ATOM 5245 O O . ASP B 1 235 ? 8.047 -17.438 -6.227 1 98.75 235 ASP B O 1
ATOM 5249 N N . ASP B 1 236 ? 7.363 -16.781 -4.211 1 98.5 236 ASP B N 1
ATOM 5250 C CA . ASP B 1 236 ? 6.629 -18.031 -4.035 1 98.5 236 ASP B CA 1
ATOM 5251 C C . ASP B 1 236 ? 5.152 -17.766 -3.756 1 98.5 236 ASP B C 1
ATOM 5253 O O . ASP B 1 236 ? 4.59 -18.297 -2.801 1 98.5 236 ASP B O 1
ATOM 5257 N N . ALA B 1 237 ? 4.516 -16.984 -4.652 1 97.62 237 ALA B N 1
ATOM 5258 C CA . ALA B 1 237 ? 3.107 -16.609 -4.547 1 97.62 237 ALA B CA 1
ATOM 5259 C C . ALA B 1 237 ? 2.203 -17.844 -4.621 1 97.62 237 ALA B C 1
ATOM 5261 O O . ALA B 1 237 ? 1.066 -17.812 -4.145 1 97.62 237 ALA B O 1
ATOM 5262 N N . TYR B 1 238 ? 2.662 -18.953 -5.16 1 98 238 TYR B N 1
ATOM 5263 C CA . TYR B 1 238 ? 1.819 -20.125 -5.398 1 98 238 TYR B CA 1
ATOM 5264 C C . TYR B 1 238 ? 2.23 -21.281 -4.5 1 98 238 TYR B C 1
ATOM 5266 O O . TYR B 1 238 ? 1.837 -22.422 -4.738 1 98 238 TYR B O 1
ATOM 5274 N N . TYR B 1 239 ? 3 -21 -3.48 1 98.19 239 TYR B N 1
ATOM 5275 C CA . TYR B 1 239 ? 3.498 -22.031 -2.584 1 98.19 239 TYR B CA 1
ATOM 5276 C C . TYR B 1 239 ? 2.355 -22.891 -2.051 1 98.19 239 TYR B C 1
ATOM 5278 O O . TYR B 1 239 ? 2.461 -24.125 -2.008 1 98.19 239 TYR B O 1
ATOM 5286 N N . PHE B 1 240 ? 1.24 -22.328 -1.692 1 97.88 240 PHE B N 1
ATOM 5287 C CA . PHE B 1 240 ? 0.128 -23.031 -1.063 1 97.88 240 PHE B CA 1
ATOM 5288 C C . PHE B 1 240 ? -0.834 -23.562 -2.113 1 97.88 240 PHE B C 1
ATOM 5290 O O . PHE B 1 240 ? -1.867 -24.141 -1.776 1 97.88 240 PHE B O 1
ATOM 5297 N N . LEU B 1 241 ? -0.519 -23.375 -3.359 1 97.88 241 LEU B N 1
ATOM 5298 C CA . LEU B 1 241 ? -1.354 -23.859 -4.449 1 97.88 241 LEU B CA 1
ATOM 5299 C C . LEU B 1 241 ? -0.655 -25 -5.199 1 97.88 241 LEU B C 1
ATOM 5301 O O . LEU B 1 241 ? -0.844 -25.156 -6.41 1 97.88 241 LEU B O 1
ATOM 5305 N N . HIS B 1 242 ? 0.269 -25.625 -4.574 1 98.19 242 HIS B N 1
ATOM 5306 C CA . HIS B 1 242 ? 0.764 -26.891 -5.102 1 98.19 242 HIS B CA 1
ATOM 5307 C C . HIS B 1 242 ? -0.306 -27.984 -5.027 1 98.19 242 HIS B C 1
ATOM 5309 O O . HIS B 1 242 ? -1.009 -28.094 -4.023 1 98.19 242 HIS B O 1
ATOM 5315 N N . PHE B 1 243 ? -0.513 -28.766 -6.023 1 97.94 243 PHE B N 1
ATOM 5316 C CA . PHE B 1 243 ? -1.644 -29.688 -6.109 1 97.94 243 PHE B CA 1
ATOM 5317 C C . PHE B 1 243 ? -1.371 -30.953 -5.309 1 97.94 243 PHE B C 1
ATOM 5319 O O . PHE B 1 243 ? -2.295 -31.719 -5.004 1 97.94 243 PHE B O 1
ATOM 5326 N N . ASP B 1 244 ? -0.155 -31.203 -5.062 1 96.5 244 ASP B N 1
ATOM 5327 C CA . ASP B 1 244 ? 0.292 -32.219 -4.098 1 96.5 244 ASP B CA 1
ATOM 5328 C C . ASP B 1 244 ? 1.062 -31.562 -2.951 1 96.5 244 ASP B C 1
ATOM 5330 O O . ASP B 1 244 ? 2.277 -31.734 -2.836 1 96.5 244 ASP B O 1
ATOM 5334 N N . ARG B 1 245 ? 0.388 -30.891 -2.084 1 94.19 245 ARG B N 1
ATOM 5335 C CA . ARG B 1 245 ? 0.991 -30.047 -1.062 1 94.19 245 ARG B CA 1
ATOM 5336 C C . ARG B 1 245 ? 1.807 -30.875 -0.073 1 94.19 245 ARG B C 1
ATOM 5338 O O . ARG B 1 245 ? 2.834 -30.406 0.429 1 94.19 245 ARG B O 1
ATOM 5345 N N . LYS B 1 246 ? 1.422 -32.062 0.211 1 92.69 246 LYS B N 1
ATOM 5346 C CA . LYS B 1 246 ? 2.096 -32.938 1.174 1 92.69 246 LYS B CA 1
ATOM 5347 C C . LYS B 1 246 ? 3.477 -33.344 0.672 1 92.69 246 LYS B C 1
ATOM 5349 O O . LYS B 1 246 ? 4.391 -33.562 1.469 1 92.69 246 LYS B O 1
ATOM 5354 N N . ASN B 1 247 ? 3.584 -33.375 -0.633 1 94.12 247 ASN B N 1
ATOM 5355 C CA . ASN B 1 247 ? 4.844 -33.844 -1.209 1 94.12 247 ASN B CA 1
ATOM 5356 C C . ASN B 1 247 ? 5.586 -32.688 -1.903 1 94.12 247 ASN B C 1
ATOM 5358 O O . ASN B 1 247 ? 6.527 -32.938 -2.664 1 94.12 247 ASN B O 1
ATOM 5362 N N . ARG B 1 248 ? 5.184 -31.547 -1.653 1 95.62 248 ARG B N 1
ATOM 5363 C CA . ARG B 1 248 ? 5.871 -30.391 -2.229 1 95.62 248 ARG B CA 1
ATOM 5364 C C . ARG B 1 248 ? 7.293 -30.281 -1.688 1 95.62 248 ARG B C 1
ATOM 5366 O O . ARG B 1 248 ? 7.531 -30.516 -0.499 1 95.62 248 ARG B O 1
ATOM 5373 N N . ALA B 1 249 ? 8.266 -29.938 -2.541 1 97.31 249 ALA B N 1
ATOM 5374 C CA . ALA B 1 249 ? 9.641 -29.703 -2.086 1 97.31 249 ALA B CA 1
ATOM 5375 C C . ALA B 1 249 ? 9.695 -28.562 -1.077 1 97.31 249 ALA B C 1
ATOM 5377 O O . ALA B 1 249 ? 8.969 -27.578 -1.207 1 97.31 249 ALA B O 1
ATOM 5378 N N . PRO B 1 250 ? 10.586 -28.672 -0.012 1 98.06 250 PRO B N 1
ATOM 5379 C CA . PRO B 1 250 ? 10.75 -27.547 0.913 1 98.06 250 PRO B CA 1
ATOM 5380 C C . PRO B 1 250 ? 11.188 -26.266 0.21 1 98.06 250 PRO B C 1
ATOM 5382 O O . PRO B 1 250 ? 11.789 -26.312 -0.866 1 98.06 250 PRO B O 1
ATOM 5385 N N . SER B 1 251 ? 10.82 -25.172 0.78 1 98.62 251 SER B N 1
ATOM 5386 C CA . SER B 1 251 ? 11.234 -23.875 0.224 1 98.62 251 SER B CA 1
ATOM 5387 C C . SER B 1 251 ? 12.75 -23.703 0.304 1 98.62 251 SER B C 1
ATOM 5389 O O . SER B 1 251 ? 13.422 -24.422 1.054 1 98.62 251 SER B O 1
ATOM 5391 N N . TYR B 1 252 ? 13.328 -22.781 -0.503 1 98.75 252 TYR B N 1
ATOM 5392 C CA . TYR B 1 252 ? 14.734 -22.422 -0.344 1 98.75 252 TYR B CA 1
ATOM 5393 C C . TYR B 1 252 ? 15.008 -21.906 1.064 1 98.75 252 TYR B C 1
ATOM 5395 O O . TYR B 1 252 ? 16.062 -22.203 1.642 1 98.75 252 TYR B O 1
ATOM 5403 N N . PHE B 1 253 ? 14.062 -21.125 1.602 1 98.81 253 PHE B N 1
ATOM 5404 C CA . PHE B 1 253 ? 14.18 -20.578 2.951 1 98.81 253 PHE B CA 1
ATOM 5405 C C . PHE B 1 253 ? 14.289 -21.703 3.977 1 98.81 253 PHE B C 1
ATOM 5407 O O . PHE B 1 253 ? 15.078 -21.609 4.922 1 98.81 253 PHE B O 1
ATOM 5414 N N . SER B 1 254 ? 13.516 -22.75 3.801 1 98.62 254 SER B N 1
ATOM 5415 C CA . SER B 1 254 ? 13.594 -23.922 4.652 1 98.62 254 SER B CA 1
ATOM 5416 C C . SER B 1 254 ? 14.914 -24.656 4.449 1 98.62 254 SER B C 1
ATOM 5418 O O . SER B 1 254 ? 15.602 -25 5.418 1 98.62 254 SER B O 1
ATOM 5420 N N . LEU B 1 255 ? 15.344 -24.906 3.236 1 98.5 255 LEU B N 1
ATOM 5421 C CA . LEU B 1 255 ? 16.5 -25.719 2.881 1 98.5 255 LEU B CA 1
ATOM 5422 C C . LEU B 1 255 ? 17.797 -25.047 3.328 1 98.5 255 LEU B C 1
ATOM 5424 O O . LEU B 1 255 ? 18.75 -25.719 3.699 1 98.5 255 LEU B O 1
ATOM 5428 N N . GLU B 1 256 ? 17.75 -23.719 3.242 1 97.38 256 GLU B N 1
ATOM 5429 C CA . GLU B 1 256 ? 18.969 -23.016 3.627 1 97.38 256 GLU B CA 1
ATOM 5430 C C . GLU B 1 256 ? 19.391 -23.359 5.051 1 97.38 256 GLU B C 1
ATOM 5432 O O . GLU B 1 256 ? 20.578 -23.438 5.352 1 97.38 256 GLU B O 1
ATOM 5437 N N . LYS B 1 257 ? 18.422 -23.578 5.887 1 96.81 257 LYS B N 1
ATOM 5438 C CA . LYS B 1 257 ? 18.719 -23.984 7.254 1 96.81 257 LYS B CA 1
ATOM 5439 C C . LYS B 1 257 ? 18.922 -25.5 7.344 1 96.81 257 LYS B C 1
ATOM 5441 O O . LYS B 1 257 ? 19.938 -25.953 7.887 1 96.81 257 LYS B O 1
ATOM 5446 N N . SER B 1 258 ? 18.016 -26.266 6.82 1 97 258 SER B N 1
ATOM 5447 C CA . SER B 1 258 ? 17.953 -27.703 7.055 1 97 258 SER B CA 1
ATOM 5448 C C . SER B 1 258 ? 19.156 -28.422 6.43 1 97 258 SER B C 1
ATOM 5450 O O . SER B 1 258 ? 19.578 -29.469 6.914 1 97 258 SER B O 1
ATOM 5452 N N . GLU B 1 259 ? 19.641 -27.859 5.398 1 94.06 259 GLU B N 1
ATOM 5453 C CA . GLU B 1 259 ? 20.75 -28.516 4.719 1 94.06 259 GLU B CA 1
ATOM 5454 C C . GLU B 1 259 ? 22.094 -28.109 5.352 1 94.06 259 GLU B C 1
ATOM 5456 O O . GLU B 1 259 ? 23.141 -28.594 4.945 1 94.06 259 GLU B O 1
ATOM 5461 N N . GLY B 1 260 ? 22.016 -27.25 6.258 1 90.38 260 GLY B N 1
ATOM 5462 C CA . GLY B 1 260 ? 23.234 -26.812 6.914 1 90.38 260 GLY B CA 1
ATOM 5463 C C . GLY B 1 260 ? 24.016 -25.781 6.121 1 90.38 260 GLY B C 1
ATOM 5464 O O . GLY B 1 260 ? 23.578 -25.375 5.039 1 90.38 260 GLY B O 1
ATOM 5465 N N . GLY B 1 261 ? 24.953 -25.188 6.648 1 89.19 261 GLY B N 1
ATOM 5466 C CA . GLY B 1 261 ? 25.75 -24.141 6.012 1 89.19 261 GLY B CA 1
ATOM 5467 C C . GLY B 1 261 ? 25.312 -22.75 6.395 1 89.19 261 GLY B C 1
ATOM 5468 O O . GLY B 1 261 ? 24.609 -22.562 7.391 1 89.19 261 GLY B O 1
ATOM 5469 N N . GLN B 1 262 ? 25.797 -21.875 5.594 1 93.25 262 GLN B N 1
ATOM 5470 C CA . GLN B 1 262 ? 25.516 -20.469 5.875 1 93.25 262 GLN B CA 1
ATOM 5471 C C . GLN B 1 262 ? 24.062 -20.125 5.559 1 93.25 262 GLN B C 1
ATOM 5473 O O . GLN B 1 262 ? 23.547 -20.516 4.516 1 93.25 262 GLN B O 1
ATOM 5478 N N . THR B 1 263 ? 23.406 -19.516 6.52 1 95.94 263 THR B N 1
ATOM 5479 C CA . THR B 1 263 ? 22.062 -19 6.312 1 95.94 263 THR B CA 1
ATOM 5480 C C . THR B 1 263 ? 22.078 -17.5 6.066 1 95.94 263 THR B C 1
ATOM 5482 O O . THR B 1 263 ? 23.125 -16.859 6.238 1 95.94 263 THR B O 1
ATOM 5485 N N . GLY B 1 264 ? 21.031 -16.969 5.605 1 97.69 264 GLY B N 1
ATOM 5486 C CA . GLY B 1 264 ? 20.906 -15.531 5.438 1 97.69 264 GLY B CA 1
ATOM 5487 C C . GLY B 1 264 ? 21.016 -15.086 3.992 1 97.69 264 GLY B C 1
ATOM 5488 O O . GLY B 1 264 ? 21.359 -13.93 3.715 1 97.69 264 GLY B O 1
ATOM 5489 N N . ARG B 1 265 ? 20.797 -16.016 3.086 1 98.31 265 ARG B N 1
ATOM 5490 C CA . ARG B 1 265 ? 20.938 -15.648 1.683 1 98.31 265 ARG B CA 1
ATOM 5491 C C . ARG B 1 265 ? 19.578 -15.648 0.976 1 98.31 265 ARG B C 1
ATOM 5493 O O . ARG B 1 265 ? 19.469 -15.133 -0.138 1 98.31 265 ARG B O 1
ATOM 5500 N N . VAL B 1 266 ? 18.578 -16.156 1.611 1 98.88 266 VAL B N 1
ATOM 5501 C CA . VAL B 1 266 ? 17.281 -16.297 0.965 1 98.88 266 VAL B CA 1
ATOM 5502 C C . VAL B 1 266 ? 16.344 -15.188 1.442 1 98.88 266 VAL B C 1
ATOM 5504 O O . VAL B 1 266 ? 16.203 -14.961 2.646 1 98.88 266 VAL B O 1
ATOM 5507 N N . VAL B 1 267 ? 15.797 -14.43 0.583 1 98.94 267 VAL B N 1
ATOM 5508 C CA . VAL B 1 267 ? 14.664 -13.523 0.804 1 98.94 267 VAL B CA 1
ATOM 5509 C C . VAL B 1 267 ? 13.422 -14.078 0.121 1 98.94 267 VAL B C 1
ATOM 5511 O O . VAL B 1 267 ? 13.391 -14.234 -1.103 1 98.94 267 VAL B O 1
ATOM 5514 N N . ARG B 1 268 ? 12.445 -14.367 0.883 1 98.94 268 ARG B N 1
ATOM 5515 C CA . ARG B 1 268 ? 11.25 -15.047 0.397 1 98.94 268 ARG B CA 1
ATOM 5516 C C . ARG B 1 268 ? 10.062 -14.094 0.344 1 98.94 268 ARG B C 1
ATOM 5518 O O . ARG B 1 268 ? 9.867 -13.273 1.25 1 98.94 268 ARG B O 1
ATOM 5525 N N . PHE B 1 269 ? 9.266 -14.219 -0.702 1 98.94 269 PHE B N 1
ATOM 5526 C CA . PHE B 1 269 ? 8.078 -13.398 -0.9 1 98.94 269 PHE B CA 1
ATOM 5527 C C . PHE B 1 269 ? 6.828 -14.266 -0.977 1 98.94 269 PHE B C 1
ATOM 5529 O O . PHE B 1 269 ? 6.723 -15.133 -1.841 1 98.94 269 PHE B O 1
ATOM 5536 N N . ASP B 1 270 ? 5.91 -14.031 -0.058 1 98.75 270 ASP B N 1
ATOM 5537 C CA . ASP B 1 270 ? 4.633 -14.734 0.012 1 98.75 270 ASP B CA 1
ATOM 5538 C C . ASP B 1 270 ? 3.469 -13.781 -0.256 1 98.75 270 ASP B C 1
ATOM 5540 O O . ASP B 1 270 ? 3.609 -12.57 -0.11 1 98.75 270 ASP B O 1
ATOM 5544 N N . SER B 1 271 ? 2.391 -14.336 -0.715 1 97.94 271 SER B N 1
ATOM 5545 C CA . SER B 1 271 ? 1.219 -13.531 -1.044 1 97.94 271 SER B CA 1
ATOM 5546 C C . SER B 1 271 ? -0.058 -14.172 -0.51 1 97.94 271 SER B C 1
ATOM 5548 O O . SER B 1 271 ? -0.205 -15.391 -0.539 1 97.94 271 SER B O 1
ATOM 5550 N N . LEU B 1 272 ? -1.008 -13.383 -0.033 1 98.5 272 LEU B N 1
ATOM 5551 C CA . LEU B 1 272 ? -2.332 -13.875 0.326 1 98.5 272 LEU B CA 1
ATOM 5552 C C . LEU B 1 272 ? -3.295 -13.758 -0.85 1 98.5 272 LEU B C 1
ATOM 5554 O O . LEU B 1 272 ? -4.449 -14.18 -0.759 1 98.5 272 LEU B O 1
ATOM 5558 N N . SER B 1 273 ? -2.83 -13.227 -1.976 1 97.94 273 SER B N 1
ATOM 5559 C CA . SER B 1 273 ? -3.686 -12.898 -3.111 1 97.94 273 SER B CA 1
ATOM 5560 C C . SER B 1 273 ? -4.34 -14.148 -3.693 1 97.94 273 SER B C 1
ATOM 5562 O O . SER B 1 273 ? -5.469 -14.094 -4.184 1 97.94 273 SER B O 1
ATOM 5564 N N . LYS B 1 274 ? -3.623 -15.281 -3.633 1 97.5 274 LYS B N 1
ATOM 5565 C CA . LYS B 1 274 ? -4.078 -16.453 -4.371 1 97.5 274 LYS B CA 1
ATOM 5566 C C . LYS B 1 274 ? -4.82 -17.422 -3.455 1 97.5 274 LYS B C 1
ATOM 5568 O O . LYS B 1 274 ? -5.469 -18.359 -3.928 1 97.5 274 LYS B O 1
ATOM 5573 N N . ILE B 1 275 ? -4.77 -17.156 -2.162 1 97.62 275 ILE B N 1
ATOM 5574 C CA . ILE B 1 275 ? -5.344 -18.125 -1.242 1 97.62 275 ILE B CA 1
ATOM 5575 C C . ILE B 1 275 ? -6.418 -17.469 -0.39 1 97.62 275 ILE B C 1
ATOM 5577 O O . ILE B 1 275 ? -7.266 -18.141 0.196 1 97.62 275 ILE B O 1
ATOM 5581 N N . ILE B 1 276 ? -6.422 -16.141 -0.279 1 98.06 276 ILE B N 1
ATOM 5582 C CA . ILE B 1 276 ? -7.414 -15.422 0.515 1 98.06 276 ILE B CA 1
ATOM 5583 C C . ILE B 1 276 ? -8.164 -14.43 -0.371 1 98.06 276 ILE B C 1
ATOM 5585 O O . ILE B 1 276 ? -9.375 -14.57 -0.583 1 98.06 276 ILE B O 1
ATOM 5589 N N . SER B 1 277 ? -7.473 -13.43 -0.898 1 98 277 SER B N 1
ATOM 5590 C CA . SER B 1 277 ? -8.062 -12.383 -1.725 1 98 277 SER B CA 1
ATOM 5591 C C . SER B 1 277 ? -6.984 -11.508 -2.361 1 98 277 SER B C 1
ATOM 5593 O O . SER B 1 277 ? -6.07 -11.047 -1.677 1 98 277 SER B O 1
ATOM 5595 N N . SER B 1 278 ? -7.125 -11.391 -3.699 1 97.88 278 SER B N 1
ATOM 5596 C CA . SER B 1 278 ? -6.191 -10.492 -4.367 1 97.88 278 SER B CA 1
ATOM 5597 C C . SER B 1 278 ? -6.512 -9.031 -4.051 1 97.88 278 SER B C 1
ATOM 5599 O O . SER B 1 278 ? -5.617 -8.18 -4.031 1 97.88 278 SER B O 1
ATOM 5601 N N . GLY B 1 279 ? -7.754 -8.688 -3.703 1 98.25 279 GLY B N 1
ATOM 5602 C CA . GLY B 1 279 ? -8.195 -7.32 -3.451 1 98.25 279 GLY B CA 1
ATOM 5603 C C . GLY B 1 279 ? -7.758 -6.793 -2.1 1 98.25 279 GLY B C 1
ATOM 5604 O O . GLY B 1 279 ? -7.699 -5.578 -1.891 1 98.25 279 GLY B O 1
ATOM 5605 N N . ILE B 1 280 ? -7.465 -7.695 -1.15 1 98.19 280 ILE B N 1
ATOM 5606 C CA . ILE B 1 280 ? -7.027 -7.273 0.176 1 98.19 280 ILE B CA 1
ATOM 5607 C C . ILE B 1 280 ? -5.633 -6.664 0.089 1 98.19 280 ILE B C 1
ATOM 5609 O O . ILE B 1 280 ? -5.246 -5.855 0.938 1 98.19 280 ILE B O 1
ATOM 5613 N N . ARG B 1 281 ? -4.84 -7.066 -0.937 1 98.31 281 ARG B N 1
ATOM 5614 C CA . ARG B 1 281 ? -3.52 -6.539 -1.27 1 98.31 281 ARG B CA 1
ATOM 5615 C C . ARG B 1 281 ? -2.553 -6.711 -0.102 1 98.31 281 ARG B C 1
ATOM 5617 O O . ARG B 1 281 ? -1.918 -5.746 0.331 1 98.31 281 ARG B O 1
ATOM 5624 N N . LEU B 1 282 ? -2.459 -7.926 0.368 1 98.75 282 LEU B N 1
ATOM 5625 C CA . LEU B 1 282 ? -1.503 -8.227 1.427 1 98.75 282 LEU B CA 1
ATOM 5626 C C . LEU B 1 282 ? -0.53 -9.312 0.987 1 98.75 282 LEU B C 1
ATOM 5628 O O . LEU B 1 282 ? -0.94 -10.32 0.403 1 98.75 282 LEU B O 1
ATOM 5632 N N . GLY B 1 283 ? 0.701 -9.117 1.122 1 98.62 283 GLY B N 1
ATOM 5633 C CA . GLY B 1 283 ? 1.806 -10.055 1.045 1 98.62 283 GLY B CA 1
ATOM 5634 C C . GLY B 1 283 ? 2.834 -9.859 2.143 1 98.62 283 GLY B C 1
ATOM 5635 O O . GLY B 1 283 ? 2.699 -8.961 2.975 1 98.62 283 GLY B O 1
ATOM 5636 N N . PHE B 1 284 ? 3.797 -10.703 2.211 1 98.81 284 PHE B N 1
ATOM 5637 C CA . PHE B 1 284 ? 4.832 -10.5 3.219 1 98.81 284 PHE B CA 1
ATOM 5638 C C . PHE B 1 284 ? 6.176 -11.023 2.723 1 98.81 284 PHE B C 1
ATOM 5640 O O . PHE B 1 284 ? 6.23 -11.867 1.827 1 98.81 284 PHE B O 1
ATOM 5647 N N . VAL B 1 285 ? 7.203 -10.414 3.191 1 98.94 285 VAL B N 1
ATOM 5648 C CA . VAL B 1 285 ? 8.586 -10.766 2.893 1 98.94 285 VAL B CA 1
ATOM 5649 C C . VAL B 1 285 ? 9.258 -11.336 4.145 1 98.94 285 VAL B C 1
ATOM 5651 O O . VAL B 1 285 ? 8.992 -10.875 5.258 1 98.94 285 VAL B O 1
ATOM 5654 N N . THR B 1 286 ? 9.992 -12.359 3.984 1 98.94 286 THR B N 1
ATOM 5655 C CA . THR B 1 286 ? 10.781 -13.023 5.02 1 98.94 286 THR B CA 1
ATOM 5656 C C . THR B 1 286 ? 12.242 -13.156 4.586 1 98.94 286 THR B C 1
ATOM 5658 O O . THR B 1 286 ? 12.523 -13.609 3.473 1 98.94 286 THR B O 1
ATOM 5661 N N . GLY B 1 287 ? 13.195 -12.773 5.426 1 98.81 287 GLY B N 1
ATOM 5662 C CA . GLY B 1 287 ? 14.609 -12.883 5.098 1 98.81 287 GLY B CA 1
ATOM 5663 C C . GLY B 1 287 ? 15.508 -12.234 6.125 1 98.81 287 GLY B C 1
ATOM 5664 O O . GLY B 1 287 ? 15.102 -12 7.266 1 98.81 287 GLY B O 1
ATOM 5665 N N . PRO B 1 288 ? 16.797 -11.93 5.742 1 98.62 288 PRO B N 1
ATOM 5666 C CA . PRO B 1 288 ? 17.75 -11.336 6.688 1 98.62 288 PRO B CA 1
ATOM 5667 C C . PRO B 1 288 ? 17.25 -10.023 7.281 1 98.62 288 PRO B C 1
ATOM 5669 O O . PRO B 1 288 ? 16.828 -9.133 6.539 1 98.62 288 PRO B O 1
ATOM 5672 N N . ALA B 1 289 ? 17.344 -9.906 8.594 1 98.56 289 ALA B N 1
ATOM 5673 C CA . ALA B 1 289 ? 16.812 -8.758 9.32 1 98.56 289 ALA B CA 1
ATOM 5674 C C . ALA B 1 289 ? 17.391 -7.453 8.773 1 98.56 289 ALA B C 1
ATOM 5676 O O . ALA B 1 289 ? 16.688 -6.445 8.703 1 98.56 289 ALA B O 1
ATOM 5677 N N . ARG B 1 290 ? 18.609 -7.461 8.367 1 98.31 290 ARG B N 1
ATOM 5678 C CA . ARG B 1 290 ? 19.266 -6.246 7.887 1 98.31 290 ARG B CA 1
ATOM 5679 C C . ARG B 1 290 ? 18.625 -5.754 6.594 1 98.31 290 ARG B C 1
ATOM 5681 O O . ARG B 1 290 ? 18.422 -4.551 6.41 1 98.31 290 ARG B O 1
ATOM 5688 N N . ILE B 1 291 ? 18.344 -6.676 5.664 1 98.75 291 ILE B N 1
ATOM 5689 C CA . ILE B 1 291 ? 17.688 -6.32 4.41 1 98.75 291 ILE B CA 1
ATOM 5690 C C . ILE B 1 291 ? 16.266 -5.832 4.684 1 98.75 291 ILE B C 1
ATOM 5692 O O . ILE B 1 291 ? 15.812 -4.852 4.09 1 98.75 291 ILE B O 1
ATOM 5696 N N . LEU B 1 292 ? 15.57 -6.5 5.676 1 98.81 292 LEU B N 1
ATOM 5697 C CA . LEU B 1 292 ? 14.195 -6.121 6.016 1 98.81 292 LEU B CA 1
ATOM 5698 C C . LEU B 1 292 ? 14.164 -4.754 6.688 1 98.81 292 LEU B C 1
ATOM 5700 O O . LEU B 1 292 ? 13.195 -4.008 6.535 1 98.81 292 LEU B O 1
ATOM 5704 N N . GLU B 1 293 ? 15.211 -4.406 7.414 1 98.06 293 GLU B N 1
ATOM 5705 C CA . GLU B 1 293 ? 15.312 -3.061 7.977 1 98.06 293 GLU B CA 1
ATOM 5706 C C . GLU B 1 293 ? 15.258 -2 6.879 1 98.06 293 GLU B C 1
ATOM 5708 O O . GLU B 1 293 ? 14.555 -0.996 7.012 1 98.06 293 GLU B O 1
ATOM 5713 N N . ILE B 1 294 ? 15.961 -2.23 5.797 1 98.44 294 ILE B N 1
ATOM 5714 C CA . ILE B 1 294 ? 16.016 -1.286 4.684 1 98.44 294 ILE B CA 1
ATOM 5715 C C . ILE B 1 294 ? 14.656 -1.248 3.979 1 98.44 294 ILE B C 1
ATOM 5717 O O . ILE B 1 294 ? 14.164 -0.176 3.617 1 98.44 294 ILE B O 1
ATOM 5721 N N . ILE B 1 295 ? 14.039 -2.418 3.811 1 98.69 295 ILE B N 1
ATOM 5722 C CA . ILE B 1 295 ? 12.727 -2.498 3.188 1 98.69 295 ILE B CA 1
ATOM 5723 C C . ILE B 1 295 ? 11.711 -1.709 4.016 1 98.69 295 ILE B C 1
ATOM 5725 O O . ILE B 1 295 ? 10.914 -0.948 3.469 1 98.69 295 ILE B O 1
ATOM 5729 N N . ASN B 1 296 ? 11.773 -1.819 5.32 1 97.81 296 ASN B N 1
ATOM 5730 C CA . ASN B 1 296 ? 10.867 -1.106 6.211 1 97.81 296 ASN B CA 1
ATOM 5731 C C . ASN B 1 296 ? 11.094 0.401 6.16 1 97.81 296 ASN B C 1
ATOM 5733 O O . ASN B 1 296 ? 10.141 1.182 6.23 1 97.81 296 ASN B O 1
ATOM 5737 N N . LEU B 1 297 ? 12.359 0.805 6.109 1 97.56 297 LEU B N 1
ATOM 5738 C CA . LEU B 1 297 ? 12.648 2.229 5.965 1 97.56 297 LEU B CA 1
ATOM 5739 C C . LEU B 1 297 ? 12.07 2.768 4.66 1 97.56 297 LEU B C 1
ATOM 5741 O O . LEU B 1 297 ? 11.492 3.857 4.637 1 97.56 297 LEU B O 1
ATOM 5745 N N . HIS B 1 298 ? 12.195 2.008 3.586 1 97.56 298 HIS B N 1
ATOM 5746 C CA . HIS B 1 298 ? 11.617 2.369 2.299 1 97.56 298 HIS B CA 1
ATOM 5747 C C . HIS B 1 298 ? 10.102 2.52 2.398 1 97.56 298 HIS B C 1
ATOM 5749 O O . HIS B 1 298 ? 9.547 3.521 1.946 1 97.56 298 HIS B O 1
ATOM 5755 N N . THR B 1 299 ? 9.461 1.545 3.061 1 97.38 299 THR B N 1
ATOM 5756 C CA . THR B 1 299 ? 8.016 1.57 3.236 1 97.38 299 THR B CA 1
ATOM 5757 C C . THR B 1 299 ? 7.594 2.766 4.086 1 97.38 299 THR B C 1
ATOM 5759 O O . THR B 1 299 ? 6.711 3.531 3.695 1 97.38 299 THR B O 1
ATOM 5762 N N . SER B 1 300 ? 8.258 2.982 5.148 1 96.44 300 SER B N 1
ATOM 5763 C CA . SER B 1 300 ? 7.91 4.035 6.098 1 96.44 300 SER B CA 1
ATOM 5764 C C . SER B 1 300 ? 7.98 5.414 5.445 1 96.44 300 SER B C 1
ATOM 5766 O O . SER B 1 300 ? 7.199 6.305 5.785 1 96.44 300 SER B O 1
ATOM 5768 N N . ASN B 1 301 ? 8.867 5.551 4.504 1 96.44 301 ASN B N 1
ATOM 5769 C CA . ASN B 1 301 ? 9.109 6.863 3.918 1 96.44 301 ASN B CA 1
ATOM 5770 C C . ASN B 1 301 ? 8.297 7.074 2.643 1 96.44 301 ASN B C 1
ATOM 5772 O O . ASN B 1 301 ? 8.234 8.188 2.121 1 96.44 301 ASN B O 1
ATOM 5776 N N . THR B 1 302 ? 7.609 6.043 2.125 1 95.81 302 THR B N 1
ATOM 5777 C CA . THR B 1 302 ? 6.863 6.211 0.883 1 95.81 302 THR B CA 1
ATOM 5778 C C . THR B 1 302 ? 5.363 6.062 1.128 1 95.81 302 THR B C 1
ATOM 5780 O O . THR B 1 302 ? 4.605 7.023 0.98 1 95.81 302 THR B O 1
ATOM 5783 N N . ASN B 1 303 ? 4.996 4.906 1.643 1 94.62 303 ASN B N 1
ATOM 5784 C CA . ASN B 1 303 ? 3.564 4.734 1.863 1 94.62 303 ASN B CA 1
ATOM 5785 C C . ASN B 1 303 ? 3.252 4.465 3.332 1 94.62 303 ASN B C 1
ATOM 5787 O O . ASN B 1 303 ? 2.123 4.109 3.676 1 94.62 303 ASN B O 1
ATOM 5791 N N . LEU B 1 304 ? 4.219 4.727 4.246 1 95.44 304 LEU B N 1
ATOM 5792 C CA . LEU B 1 304 ? 4.109 4.676 5.703 1 95.44 304 LEU B CA 1
ATOM 5793 C C . LEU B 1 304 ? 3.883 3.248 6.18 1 95.44 304 LEU B C 1
ATOM 5795 O O . LEU B 1 304 ? 4.625 2.746 7.023 1 95.44 304 LEU B O 1
ATOM 5799 N N . GLN B 1 305 ? 2.852 2.623 5.723 1 96.94 305 GLN B N 1
ATOM 5800 C CA . GLN B 1 305 ? 2.432 1.286 6.133 1 96.94 305 GLN B CA 1
ATOM 5801 C C . GLN B 1 305 ? 1.412 0.708 5.156 1 96.94 305 GLN B C 1
ATOM 5803 O O . GLN B 1 305 ? 0.693 1.452 4.484 1 96.94 305 GLN B O 1
ATOM 5808 N N . PRO B 1 306 ? 1.346 -0.669 5.031 1 97.88 306 PRO B N 1
ATOM 5809 C CA . PRO B 1 306 ? 0.156 -1.234 4.391 1 97.88 306 PRO B CA 1
ATOM 5810 C C . PRO B 1 306 ? -1.122 -0.976 5.184 1 97.88 306 PRO B C 1
ATOM 5812 O O . PRO B 1 306 ? -1.06 -0.658 6.375 1 97.88 306 PRO B O 1
ATOM 5815 N N . SER B 1 307 ? -2.291 -1.068 4.551 1 98.56 307 SER B N 1
ATOM 5816 C CA . SER B 1 307 ? -3.561 -0.8 5.215 1 98.56 307 SER B CA 1
ATOM 5817 C C . SER B 1 307 ? -3.713 -1.647 6.477 1 98.56 307 SER B C 1
ATOM 5819 O O . SER B 1 307 ? -3.666 -2.877 6.41 1 98.56 307 SER B O 1
ATOM 5821 N N . SER B 1 308 ? -3.854 -0.95 7.633 1 98.44 308 SER B N 1
ATOM 5822 C CA . SER B 1 308 ? -4.062 -1.692 8.875 1 98.44 308 SER B CA 1
ATOM 5823 C C . SER B 1 308 ? -5.477 -2.254 8.945 1 98.44 308 SER B C 1
ATOM 5825 O O . SER B 1 308 ? -5.727 -3.229 9.656 1 98.44 308 SER B O 1
ATOM 5827 N N . VAL B 1 309 ? -6.438 -1.727 8.125 1 98.69 309 VAL B N 1
ATOM 5828 C CA . VAL B 1 309 ? -7.793 -2.268 8.102 1 98.69 309 VAL B CA 1
ATOM 5829 C C . VAL B 1 309 ? -7.785 -3.652 7.457 1 98.69 309 VAL B C 1
ATOM 5831 O O . VAL B 1 309 ? -8.328 -4.609 8.023 1 98.69 309 VAL B O 1
ATOM 5834 N N . THR B 1 310 ? -7.137 -3.756 6.293 1 98.69 310 THR B N 1
ATOM 5835 C CA . THR B 1 310 ? -7.098 -5.062 5.645 1 98.69 310 THR B CA 1
ATOM 5836 C C . THR B 1 310 ? -6.25 -6.039 6.453 1 98.69 310 THR B C 1
ATOM 5838 O O . THR B 1 310 ? -6.531 -7.238 6.48 1 98.69 310 THR B O 1
ATOM 5841 N N . GLN B 1 311 ? -5.199 -5.555 7.117 1 98.81 311 GLN B N 1
ATOM 5842 C CA . GLN B 1 311 ? -4.418 -6.422 7.992 1 98.81 311 GLN B CA 1
ATOM 5843 C C . GLN B 1 311 ? -5.266 -6.945 9.148 1 98.81 311 GLN B C 1
ATOM 5845 O O . GLN B 1 311 ? -5.156 -8.109 9.523 1 98.81 311 GLN B O 1
ATOM 5850 N N . ALA B 1 312 ? -6.094 -6.027 9.734 1 98.69 312 ALA B N 1
ATOM 5851 C CA . ALA B 1 312 ? -6.957 -6.434 10.836 1 98.69 312 ALA B CA 1
ATOM 5852 C C . ALA B 1 312 ? -7.98 -7.469 10.383 1 98.69 312 ALA B C 1
ATOM 5854 O O . ALA B 1 312 ? -8.25 -8.445 11.086 1 98.69 312 ALA B O 1
ATOM 5855 N N . ILE B 1 313 ? -8.547 -7.273 9.18 1 98.44 313 ILE B N 1
ATOM 5856 C CA . ILE B 1 313 ? -9.508 -8.211 8.625 1 98.44 313 ILE B CA 1
ATOM 5857 C C . ILE B 1 313 ? -8.844 -9.57 8.406 1 98.44 313 ILE B C 1
ATOM 5859 O O . ILE B 1 313 ? -9.344 -10.602 8.859 1 98.44 313 ILE B O 1
ATOM 5863 N N . ALA B 1 314 ? -7.703 -9.602 7.758 1 98.5 314 ALA B N 1
ATOM 5864 C CA . ALA B 1 314 ? -6.965 -10.836 7.496 1 98.5 314 ALA B CA 1
ATOM 5865 C C . ALA B 1 314 ? -6.48 -11.477 8.797 1 98.5 314 ALA B C 1
ATOM 5867 O O . ALA B 1 314 ? -6.578 -12.688 8.969 1 98.5 314 ALA B O 1
ATOM 5868 N N . GLY B 1 315 ? -5.926 -10.578 9.711 1 98.38 315 GLY B N 1
ATOM 5869 C CA . GLY B 1 315 ? -5.453 -11.078 10.992 1 98.38 315 GLY B CA 1
ATOM 5870 C C . GLY B 1 315 ? -6.547 -11.75 11.805 1 98.38 315 GLY B C 1
ATOM 5871 O O . GLY B 1 315 ? -6.332 -12.82 12.383 1 98.38 315 GLY B O 1
ATOM 5872 N N . LYS B 1 316 ? -7.727 -11.078 11.844 1 97.94 316 LYS B N 1
ATOM 5873 C CA . LYS B 1 316 ? -8.859 -11.633 12.57 1 97.94 316 LYS B CA 1
ATOM 5874 C C . LYS B 1 316 ? -9.242 -13.008 12.023 1 97.94 316 LYS B C 1
ATOM 5876 O O . LYS B 1 316 ? -9.484 -13.945 12.789 1 97.94 316 LYS B O 1
ATOM 5881 N N . LEU B 1 317 ? -9.32 -13.172 10.742 1 97.62 317 LEU B N 1
ATOM 5882 C CA . LEU B 1 317 ? -9.641 -14.43 10.078 1 97.62 317 LEU B CA 1
ATOM 5883 C C . LEU B 1 317 ? -8.594 -15.492 10.391 1 97.62 317 LEU B C 1
ATOM 5885 O O . LEU B 1 317 ? -8.938 -16.594 10.836 1 97.62 317 LEU B O 1
ATOM 5889 N N . LEU B 1 318 ? -7.355 -15.18 10.188 1 98.38 318 LEU B N 1
ATOM 5890 C CA . LEU B 1 318 ? -6.277 -16.156 10.258 1 98.38 318 LEU B CA 1
ATOM 5891 C C . LEU B 1 318 ? -6.031 -16.594 11.695 1 98.38 318 LEU B C 1
ATOM 5893 O O . LEU B 1 318 ? -5.746 -17.781 11.945 1 98.38 318 LEU B O 1
ATOM 5897 N N . CYS B 1 319 ? -6.117 -15.617 12.641 1 97.69 319 CYS B N 1
ATOM 5898 C CA . CYS B 1 319 ? -5.988 -15.984 14.047 1 97.69 319 CYS B CA 1
ATOM 5899 C C . CYS B 1 319 ? -7.152 -16.859 14.484 1 97.69 319 CYS B C 1
ATOM 5901 O O . CYS B 1 319 ? -6.965 -17.812 15.258 1 97.69 319 CYS B O 1
ATOM 5903 N N . HIS B 1 320 ? -8.352 -16.578 14.016 1 96.38 320 HIS B N 1
ATOM 5904 C CA . HIS B 1 320 ? -9.523 -17.391 14.312 1 96.38 320 HIS B CA 1
ATOM 5905 C C . HIS B 1 320 ? -9.359 -18.812 13.773 1 96.38 320 HIS B C 1
ATOM 5907 O O . HIS B 1 320 ? -9.664 -19.781 14.461 1 96.38 320 HIS B O 1
ATOM 5913 N N . TRP B 1 321 ? -8.875 -18.922 12.562 1 95.81 321 TRP B N 1
ATOM 5914 C CA . TRP B 1 321 ? -8.664 -20.203 11.914 1 95.81 321 TRP B CA 1
ATOM 5915 C C . TRP B 1 321 ? -7.547 -21 12.594 1 95.81 321 TRP B C 1
ATOM 5917 O O . TRP B 1 321 ? -7.602 -22.219 12.672 1 95.81 321 TRP B O 1
ATOM 5927 N N . GLY B 1 322 ? -6.543 -20.234 13.156 1 96.69 322 GLY B N 1
ATOM 5928 C CA . GLY B 1 322 ? -5.297 -20.906 13.484 1 96.69 322 GLY B CA 1
ATOM 5929 C C . GLY B 1 322 ? -4.605 -21.5 12.266 1 96.69 322 GLY B C 1
ATOM 5930 O O . GLY B 1 322 ? -4.945 -21.156 11.133 1 96.69 322 GLY B O 1
ATOM 5931 N N . TYR B 1 323 ? -3.621 -22.297 12.523 1 97.56 323 TYR B N 1
ATOM 5932 C CA . TYR B 1 323 ? -2.803 -22.781 11.422 1 97.56 323 TYR B CA 1
ATOM 5933 C C . TYR B 1 323 ? -3.414 -24.016 10.789 1 97.56 323 TYR B C 1
ATOM 5935 O O . TYR B 1 323 ? -3.268 -24.25 9.594 1 97.56 323 TYR B O 1
ATOM 5943 N N . ASP B 1 324 ? -4.121 -24.812 11.508 1 95.62 324 ASP B N 1
ATOM 5944 C CA . ASP B 1 324 ? -4.738 -26.031 10.992 1 95.62 324 ASP B CA 1
ATOM 5945 C C . ASP B 1 324 ? -5.848 -25.688 9.992 1 95.62 324 ASP B C 1
ATOM 5947 O O . ASP B 1 324 ? -5.891 -26.25 8.898 1 95.62 324 ASP B O 1
ATOM 5951 N N . ARG B 1 325 ? -6.77 -24.797 10.375 1 95.19 325 ARG B N 1
ATOM 5952 C CA . ARG B 1 325 ? -7.852 -24.438 9.469 1 95.19 325 ARG B CA 1
ATOM 5953 C C . ARG B 1 325 ? -7.32 -23.641 8.273 1 95.19 325 ARG B C 1
ATOM 5955 O O . ARG B 1 325 ? -7.879 -23.719 7.18 1 95.19 325 ARG B O 1
ATOM 5962 N N . PHE B 1 326 ? -6.297 -22.875 8.547 1 97.31 326 PHE B N 1
ATOM 5963 C CA . PHE B 1 326 ? -5.641 -22.203 7.434 1 97.31 326 PHE B CA 1
ATOM 5964 C C . PHE B 1 326 ? -5.137 -23.203 6.41 1 97.31 326 PHE B C 1
ATOM 5966 O O . PHE B 1 326 ? -5.383 -23.062 5.211 1 97.31 326 PHE B O 1
ATOM 5973 N N . GLU B 1 327 ? -4.43 -24.234 6.852 1 96.44 327 GLU B N 1
ATOM 5974 C CA . GLU B 1 327 ? -3.93 -25.297 5.977 1 96.44 327 GLU B CA 1
ATOM 5975 C C . GLU B 1 327 ? -5.074 -26.016 5.266 1 96.44 327 GLU B C 1
ATOM 5977 O O . GLU B 1 327 ? -4.965 -26.344 4.086 1 96.44 327 GLU B O 1
ATOM 5982 N N . ALA B 1 328 ? -6.129 -26.25 6.012 1 95.31 328 ALA B N 1
ATOM 5983 C CA . ALA B 1 328 ? -7.297 -26.891 5.418 1 95.31 328 ALA B CA 1
ATOM 5984 C C . ALA B 1 328 ? -7.887 -26.031 4.297 1 95.31 328 ALA B C 1
ATOM 5986 O O . ALA B 1 328 ? -8.305 -26.562 3.264 1 95.31 328 ALA B O 1
ATOM 5987 N N . HIS B 1 329 ? -7.965 -24.766 4.531 1 96.62 329 HIS B N 1
ATOM 5988 C CA . HIS B 1 329 ? -8.438 -23.844 3.5 1 96.62 329 HIS B CA 1
ATOM 5989 C C . HIS B 1 329 ? -7.539 -23.906 2.266 1 96.62 329 HIS B C 1
ATOM 5991 O O . HIS B 1 329 ? -8.031 -23.969 1.139 1 96.62 329 HIS B O 1
ATOM 5997 N N . CYS B 1 330 ? -6.27 -23.859 2.463 1 97.25 330 CYS B N 1
ATOM 5998 C CA . CYS B 1 330 ? -5.328 -23.922 1.351 1 97.25 330 CYS B CA 1
ATOM 5999 C C . CYS B 1 330 ? -5.484 -25.234 0.58 1 97.25 330 CYS B C 1
ATOM 6001 O O . CYS B 1 330 ? -5.363 -25.25 -0.646 1 97.25 330 CYS B O 1
ATOM 6003 N N . ASP B 1 331 ? -5.699 -26.328 1.29 1 96.44 331 ASP B N 1
ATOM 6004 C CA . ASP B 1 331 ? -5.957 -27.609 0.638 1 96.44 331 ASP B CA 1
ATOM 6005 C C . ASP B 1 331 ? -7.184 -27.531 -0.268 1 96.44 331 ASP B C 1
ATOM 6007 O O . ASP B 1 331 ? -7.172 -28.047 -1.385 1 96.44 331 ASP B O 1
ATOM 6011 N N . GLN B 1 332 ? -8.203 -26.891 0.23 1 95.81 332 GLN B N 1
ATOM 6012 C CA . GLN B 1 332 ? -9.43 -26.75 -0.538 1 95.81 332 GLN B CA 1
ATOM 6013 C C . GLN B 1 332 ? -9.211 -25.891 -1.785 1 95.81 332 GLN B C 1
ATOM 6015 O O . GLN B 1 332 ? -9.711 -26.219 -2.861 1 95.81 332 GLN B O 1
ATOM 6020 N N . VAL B 1 333 ? -8.523 -24.812 -1.588 1 97.19 333 VAL B N 1
ATOM 6021 C CA . VAL B 1 333 ? -8.242 -23.938 -2.717 1 97.19 333 VAL B CA 1
ATOM 6022 C C . VAL B 1 333 ? -7.379 -24.656 -3.742 1 97.19 333 VAL B C 1
ATOM 6024 O O . VAL B 1 333 ? -7.641 -24.594 -4.945 1 97.19 333 VAL B O 1
ATOM 6027 N N . SER B 1 334 ? -6.352 -25.344 -3.266 1 97.69 334 SER B N 1
ATOM 6028 C CA . SER B 1 334 ? -5.484 -26.125 -4.141 1 97.69 334 SER B CA 1
ATOM 6029 C C . SER B 1 334 ? -6.277 -27.172 -4.91 1 97.69 334 SER B C 1
ATOM 6031 O O . SER B 1 334 ? -6.09 -27.328 -6.121 1 97.69 334 SER B O 1
ATOM 6033 N N . LYS B 1 335 ? -7.125 -27.891 -4.23 1 97 335 LYS B N 1
ATOM 6034 C CA . LYS B 1 335 ? -7.961 -28.906 -4.867 1 97 335 LYS B CA 1
ATOM 6035 C C . LYS B 1 335 ? -8.875 -28.266 -5.918 1 97 335 LYS B C 1
ATOM 6037 O O . LYS B 1 335 ? -9.078 -28.844 -6.992 1 97 335 LYS B O 1
ATOM 6042 N N . PHE B 1 336 ? -9.43 -27.156 -5.594 1 97 336 PHE B N 1
ATOM 6043 C CA . PHE B 1 336 ? -10.281 -26.422 -6.527 1 97 336 PHE B CA 1
ATOM 6044 C C . PHE B 1 336 ? -9.562 -26.172 -7.848 1 97 336 PHE B C 1
ATOM 6046 O O . PHE B 1 336 ? -10.094 -26.484 -8.914 1 97 336 PHE B O 1
ATOM 6053 N N . TYR B 1 337 ? -8.406 -25.641 -7.797 1 98 337 TYR B N 1
ATOM 6054 C CA . TYR B 1 337 ? -7.668 -25.312 -9.016 1 98 337 TYR B CA 1
ATOM 6055 C C . TYR B 1 337 ? -7.152 -26.578 -9.695 1 98 337 TYR B C 1
ATOM 6057 O O . TYR B 1 337 ? -7.066 -26.641 -10.922 1 98 337 TYR B O 1
ATOM 6065 N N . SER B 1 338 ? -6.777 -27.609 -8.883 1 98.19 338 SER B N 1
ATOM 6066 C CA . SER B 1 338 ? -6.398 -28.891 -9.469 1 98.19 338 SER B CA 1
ATOM 6067 C C . SER B 1 338 ? -7.539 -29.484 -10.289 1 98.19 338 SER B C 1
ATOM 6069 O O . SER B 1 338 ? -7.32 -29.984 -11.391 1 98.19 338 SER B O 1
ATOM 6071 N N . ASP B 1 339 ? -8.75 -29.453 -9.781 1 98 339 ASP B N 1
ATOM 6072 C CA . ASP B 1 339 ? -9.922 -29.938 -10.492 1 98 339 ASP B CA 1
ATOM 6073 C C . ASP B 1 339 ? -10.172 -29.125 -11.766 1 98 339 ASP B C 1
ATOM 6075 O O . ASP B 1 339 ? -10.508 -29.688 -12.812 1 98 339 ASP B O 1
ATOM 6079 N N . LYS B 1 340 ? -10.062 -27.875 -11.648 1 97.44 340 LYS B N 1
ATOM 6080 C CA . LYS B 1 340 ? -10.234 -27.016 -12.82 1 97.44 340 LYS B CA 1
ATOM 6081 C C . LYS B 1 340 ? -9.195 -27.328 -13.891 1 97.44 340 LYS B C 1
ATOM 6083 O O . LYS B 1 340 ? -9.508 -27.297 -15.086 1 97.44 340 LYS B O 1
ATOM 6088 N N . LEU B 1 341 ? -8 -27.531 -13.445 1 98.19 341 LEU B N 1
ATOM 6089 C CA . LEU B 1 341 ? -6.93 -27.891 -14.375 1 98.19 341 LEU B CA 1
ATOM 6090 C C . LEU B 1 341 ? -7.309 -29.125 -15.188 1 98.19 341 LEU B C 1
ATOM 6092 O O . LEU B 1 341 ? -7.066 -29.172 -16.391 1 98.19 341 LEU B O 1
ATOM 6096 N N . GLU B 1 342 ? -7.848 -30.125 -14.562 1 98.31 342 GLU B N 1
ATOM 6097 C CA . GLU B 1 342 ? -8.219 -31.344 -15.273 1 98.31 342 GLU B CA 1
ATOM 6098 C C . GLU B 1 342 ? -9.18 -31.047 -16.422 1 98.31 342 GLU B C 1
ATOM 6100 O O . GLU B 1 342 ? -9.016 -31.578 -17.531 1 98.31 342 GLU B O 1
ATOM 6105 N N . VAL B 1 343 ? -10.094 -30.203 -16.172 1 98.06 343 VAL B N 1
ATOM 6106 C CA . VAL B 1 343 ? -11.109 -29.859 -17.156 1 98.06 343 VAL B CA 1
ATOM 6107 C C . VAL B 1 343 ? -10.477 -29.047 -18.281 1 98.06 343 VAL B C 1
ATOM 6109 O O . VAL B 1 343 ? -10.695 -29.344 -19.469 1 98.06 343 VAL B O 1
ATOM 6112 N N . VAL B 1 344 ? -9.766 -28.062 -17.891 1 98.38 344 VAL B N 1
ATOM 6113 C CA . VAL B 1 344 ? -9.195 -27.141 -18.859 1 98.38 344 VAL B CA 1
ATOM 6114 C C . VAL B 1 344 ? -8.109 -27.859 -19.672 1 98.38 344 VAL B C 1
ATOM 6116 O O . VAL B 1 344 ? -7.992 -27.641 -20.875 1 98.38 344 VAL B O 1
ATOM 6119 N N . ASN B 1 345 ? -7.301 -28.656 -18.984 1 98.38 345 ASN B N 1
ATOM 6120 C CA . ASN B 1 345 ? -6.266 -29.422 -19.656 1 98.38 345 ASN B CA 1
ATOM 6121 C C . ASN B 1 345 ? -6.871 -30.391 -20.688 1 98.38 345 ASN B C 1
ATOM 6123 O O . ASN B 1 345 ? -6.293 -30.609 -21.75 1 98.38 345 ASN B O 1
ATOM 6127 N N . ALA B 1 346 ? -7.988 -31 -20.375 1 98.56 346 ALA B N 1
ATOM 6128 C CA . ALA B 1 346 ? -8.68 -31.891 -21.312 1 98.56 346 ALA B CA 1
ATOM 6129 C C . ALA B 1 346 ? -9.148 -31.125 -22.547 1 98.56 346 ALA B C 1
ATOM 6131 O O . ALA B 1 346 ? -9.047 -31.625 -23.672 1 98.56 346 ALA B O 1
ATOM 6132 N N . ALA B 1 347 ? -9.688 -29.953 -22.297 1 98.69 347 ALA B N 1
ATOM 6133 C CA . ALA B 1 347 ? -10.102 -29.109 -23.422 1 98.69 347 ALA B CA 1
ATOM 6134 C C . ALA B 1 347 ? -8.914 -28.719 -24.297 1 98.69 347 ALA B C 1
ATOM 6136 O O . ALA B 1 347 ? -9.008 -28.734 -25.516 1 98.69 347 ALA B O 1
ATOM 6137 N N . ALA B 1 348 ? -7.828 -28.344 -23.672 1 98.81 348 ALA B N 1
ATOM 6138 C CA . ALA B 1 348 ? -6.613 -28.016 -24.406 1 98.81 348 ALA B CA 1
ATOM 6139 C C . ALA B 1 348 ? -6.137 -29.203 -25.234 1 98.81 348 ALA B C 1
ATOM 6141 O O . ALA B 1 348 ? -5.777 -29.047 -26.406 1 98.81 348 ALA B O 1
ATOM 6142 N N . GLN B 1 349 ? -6.168 -30.391 -24.641 1 98.56 349 GLN B N 1
ATOM 6143 C CA . GLN B 1 349 ? -5.758 -31.609 -25.344 1 98.56 349 GLN B CA 1
ATOM 6144 C C . GLN B 1 349 ? -6.664 -31.891 -26.547 1 98.56 349 GLN B C 1
ATOM 6146 O O . GLN B 1 349 ? -6.18 -32.219 -27.625 1 98.56 349 GLN B O 1
ATOM 6151 N N . LYS B 1 350 ? -7.883 -31.766 -26.344 1 98.62 350 LYS B N 1
ATOM 6152 C CA . LYS B 1 350 ? -8.875 -32.031 -27.375 1 98.62 350 LYS B CA 1
ATOM 6153 C C . LYS B 1 350 ? -8.625 -31.156 -28.609 1 98.62 350 LYS B C 1
ATOM 6155 O O . LYS B 1 350 ? -8.703 -31.625 -29.734 1 98.62 350 LYS B O 1
ATOM 6160 N N . HIS B 1 351 ? -8.312 -29.938 -28.375 1 98.75 351 HIS B N 1
ATOM 6161 C CA . HIS B 1 351 ? -8.312 -29 -29.5 1 98.75 351 HIS B CA 1
ATOM 6162 C C . HIS B 1 351 ? -6.895 -28.719 -29.984 1 98.75 351 HIS B C 1
ATOM 6164 O O . HIS B 1 351 ? -6.684 -28.406 -31.156 1 98.75 351 HIS B O 1
ATOM 6170 N N . LEU B 1 352 ? -5.891 -28.797 -29.125 1 98.62 352 LEU B N 1
ATOM 6171 C CA . LEU B 1 352 ? -4.566 -28.297 -29.484 1 98.62 352 LEU B CA 1
ATOM 6172 C C . LEU B 1 352 ? -3.602 -29.438 -29.766 1 98.62 352 LEU B C 1
ATOM 6174 O O . LEU B 1 352 ? -2.465 -29.219 -30.172 1 98.62 352 LEU B O 1
ATOM 6178 N N . ALA B 1 353 ? -4.031 -30.672 -29.469 1 97.62 353 ALA B N 1
ATOM 6179 C CA . ALA B 1 353 ? -3.168 -31.797 -29.797 1 97.62 353 ALA B CA 1
ATOM 6180 C C . ALA B 1 353 ? -2.652 -31.703 -31.219 1 97.62 353 ALA B C 1
ATOM 6182 O O . ALA B 1 353 ? -3.428 -31.484 -32.156 1 97.62 353 ALA B O 1
ATOM 6183 N N . GLY B 1 354 ? -1.326 -31.859 -31.344 1 96.31 354 GLY B N 1
ATOM 6184 C CA . GLY B 1 354 ? -0.706 -31.75 -32.656 1 96.31 354 GLY B CA 1
ATOM 6185 C C . GLY B 1 354 ? -0.379 -30.328 -33.062 1 96.31 354 GLY B C 1
ATOM 6186 O O . GLY B 1 354 ? 0.49 -30.094 -33.906 1 96.31 354 GLY B O 1
ATOM 6187 N N . LEU B 1 355 ? -1.023 -29.359 -32.438 1 97.69 355 LEU B N 1
ATOM 6188 C CA . LEU B 1 355 ? -0.862 -27.953 -32.812 1 97.69 355 LEU B CA 1
ATOM 6189 C C . LEU B 1 355 ? 0.013 -27.234 -31.781 1 97.69 355 LEU B C 1
ATOM 6191 O O . LEU B 1 355 ? 0.517 -26.141 -32.062 1 97.69 355 LEU B O 1
ATOM 6195 N N . ALA B 1 356 ? 0.151 -27.828 -30.641 1 98.19 356 ALA B N 1
ATOM 6196 C CA . ALA B 1 356 ? 0.9 -27.219 -29.547 1 98.19 356 ALA B CA 1
ATOM 6197 C C . ALA B 1 356 ? 1.364 -28.281 -28.547 1 98.19 356 ALA B C 1
ATOM 6199 O O . ALA B 1 356 ? 0.919 -29.422 -28.594 1 98.19 356 ALA B O 1
ATOM 6200 N N . GLU B 1 357 ? 2.285 -27.875 -27.734 1 97.25 357 GLU B N 1
ATOM 6201 C CA . GLU B 1 357 ? 2.816 -28.734 -26.672 1 97.25 357 GLU B CA 1
ATOM 6202 C C . GLU B 1 357 ? 2.873 -27.984 -25.344 1 97.25 357 GLU B C 1
ATOM 6204 O O . GLU B 1 357 ? 3.148 -26.781 -25.312 1 97.25 357 GLU B O 1
ATOM 6209 N N . TRP B 1 358 ? 2.623 -28.656 -24.297 1 97.12 358 TRP B N 1
ATOM 6210 C CA . TRP B 1 358 ? 2.748 -28.094 -22.953 1 97.12 358 TRP B CA 1
ATOM 6211 C C . TRP B 1 358 ? 2.885 -29.188 -21.906 1 97.12 358 TRP B C 1
ATOM 6213 O O . TRP B 1 358 ? 2.604 -30.359 -22.188 1 97.12 358 TRP B O 1
ATOM 6223 N N . ASN B 1 359 ? 3.439 -28.844 -20.828 1 94.94 359 ASN B N 1
ATOM 6224 C CA . ASN B 1 359 ? 3.449 -29.719 -19.672 1 94.94 359 ASN B CA 1
ATOM 6225 C C . ASN B 1 359 ? 2.32 -29.375 -18.703 1 94.94 359 ASN B C 1
ATOM 6227 O O . ASN B 1 359 ? 2.029 -28.203 -18.469 1 94.94 359 ASN B O 1
ATOM 6231 N N . LYS B 1 360 ? 1.647 -30.453 -18.297 1 95.88 360 LYS B N 1
ATOM 6232 C CA . LYS B 1 360 ? 0.617 -30.219 -17.297 1 95.88 360 LYS B CA 1
ATOM 6233 C C . LYS B 1 360 ? 1.22 -29.641 -16.016 1 95.88 360 LYS B C 1
ATOM 6235 O O . LYS B 1 360 ? 2.145 -30.219 -15.438 1 95.88 360 LYS B O 1
ATOM 6240 N N . PRO B 1 361 ? 0.742 -28.484 -15.562 1 96.56 361 PRO B N 1
ATOM 6241 C CA . PRO B 1 361 ? 1.313 -27.891 -14.352 1 96.56 361 PRO B CA 1
ATOM 6242 C C . PRO B 1 361 ? 1.011 -28.703 -13.094 1 96.56 361 PRO B C 1
ATOM 6244 O O . PRO B 1 361 ? 0.06 -29.5 -13.078 1 96.56 361 PRO B O 1
ATOM 6247 N N . VAL B 1 362 ? 1.801 -28.484 -12.094 1 96.69 362 VAL B N 1
ATOM 6248 C CA . VAL B 1 362 ? 1.617 -29.203 -10.836 1 96.69 362 VAL B CA 1
ATOM 6249 C C . VAL B 1 362 ? 1.198 -28.219 -9.742 1 96.69 362 VAL B C 1
ATOM 6251 O O . VAL B 1 362 ? 1.008 -28.609 -8.586 1 96.69 362 VAL B O 1
ATOM 6254 N N . ALA B 1 363 ? 1.121 -27 -10.055 1 97.62 363 ALA B N 1
ATOM 6255 C CA . ALA B 1 363 ? 0.732 -25.906 -9.172 1 97.62 363 ALA B CA 1
ATOM 6256 C C . ALA B 1 363 ? 0.296 -24.672 -9.969 1 97.62 363 ALA B C 1
ATOM 6258 O O . ALA B 1 363 ? 0.503 -24.609 -11.188 1 97.62 363 ALA B O 1
ATOM 6259 N N . GLY B 1 364 ? -0.381 -23.781 -9.305 1 96.81 364 GLY B N 1
ATOM 6260 C CA . GLY B 1 364 ? -0.647 -22.469 -9.883 1 96.81 364 GLY B CA 1
ATOM 6261 C C . GLY B 1 364 ? -1.958 -22.422 -10.648 1 96.81 364 GLY B C 1
ATOM 6262 O O . GLY B 1 364 ? -2.971 -22.953 -10.188 1 96.81 364 GLY B O 1
ATOM 6263 N N . MET B 1 365 ? -1.923 -21.594 -11.758 1 98.06 365 MET B N 1
ATOM 6264 C CA . MET B 1 365 ? -3.186 -21.25 -12.414 1 98.06 365 MET B CA 1
ATOM 6265 C C . MET B 1 365 ? -3.01 -21.156 -13.922 1 98.06 365 MET B C 1
ATOM 6267 O O . MET B 1 365 ? -3.857 -20.594 -14.609 1 98.06 365 MET B O 1
ATOM 6271 N N . PHE B 1 366 ? -1.877 -21.75 -14.477 1 98.06 366 PHE B N 1
ATOM 6272 C CA . PHE B 1 366 ? -1.559 -21.375 -15.852 1 98.06 366 PHE B CA 1
ATOM 6273 C C . PHE B 1 366 ? -1.147 -22.578 -16.672 1 98.06 366 PHE B C 1
ATOM 6275 O O . PHE B 1 366 ? -0.644 -23.562 -16.125 1 98.06 366 PHE B O 1
ATOM 6282 N N . LEU B 1 367 ? -1.414 -22.531 -17.922 1 98.19 367 LEU B N 1
ATOM 6283 C CA . LEU B 1 367 ? -0.787 -23.375 -18.938 1 98.19 367 LEU B CA 1
ATOM 6284 C C . LEU B 1 367 ? 0.187 -22.562 -19.781 1 98.19 367 LEU B C 1
ATOM 6286 O O . LEU B 1 367 ? -0.137 -21.469 -20.234 1 98.19 367 LEU B O 1
ATOM 6290 N N . TRP B 1 368 ? 1.329 -23.031 -19.828 1 98.12 368 TRP B N 1
ATOM 6291 C CA . TRP B 1 368 ? 2.375 -22.5 -20.688 1 98.12 368 TRP B CA 1
ATOM 6292 C C . TRP B 1 368 ? 2.527 -23.328 -21.953 1 98.12 368 TRP B C 1
ATOM 6294 O O . TRP B 1 368 ? 3.096 -24.422 -21.906 1 98.12 368 TRP B O 1
ATOM 6304 N N . ILE B 1 369 ? 2.057 -22.797 -23.094 1 98.5 369 ILE B N 1
ATOM 6305 C CA . ILE B 1 369 ? 1.806 -23.609 -24.281 1 98.5 369 ILE B CA 1
ATOM 6306 C C . ILE B 1 369 ? 2.738 -23.172 -25.406 1 98.5 369 ILE B C 1
ATOM 6308 O O . ILE B 1 369 ? 2.736 -22.016 -25.812 1 98.5 369 ILE B O 1
ATOM 6312 N N . LYS B 1 370 ? 3.479 -24.078 -25.875 1 97.62 370 LYS B N 1
ATOM 6313 C CA . LYS B 1 370 ? 4.312 -23.859 -27.047 1 97.62 370 LYS B CA 1
ATOM 6314 C C . LYS B 1 370 ? 3.539 -24.125 -28.328 1 97.62 370 LYS B C 1
ATOM 6316 O O . LYS B 1 370 ? 3.096 -25.25 -28.578 1 97.62 370 LYS B O 1
ATOM 6321 N N . LEU B 1 371 ? 3.408 -23.125 -29.125 1 98.12 371 LEU B N 1
ATOM 6322 C CA . LEU B 1 371 ? 2.693 -23.266 -30.375 1 98.12 371 LEU B CA 1
ATOM 6323 C C . LEU B 1 371 ? 3.6 -23.859 -31.453 1 98.12 371 LEU B C 1
ATOM 6325 O O . LEU B 1 371 ? 4.766 -23.469 -31.578 1 98.12 371 LEU B O 1
ATOM 6329 N N . ASN B 1 372 ? 3.053 -24.828 -32.156 1 96.38 372 ASN B N 1
ATOM 6330 C CA . ASN B 1 372 ? 3.795 -25.422 -33.281 1 96.38 372 ASN B CA 1
ATOM 6331 C C . ASN B 1 372 ? 3.686 -24.578 -34.531 1 96.38 372 ASN B C 1
ATOM 6333 O O . ASN B 1 372 ? 3.131 -25.031 -35.531 1 96.38 372 ASN B O 1
ATOM 6337 N N . ILE B 1 373 ? 4.336 -23.484 -34.5 1 95.06 373 ILE B N 1
ATOM 6338 C CA . ILE B 1 373 ? 4.203 -22.531 -35.594 1 95.06 373 ILE B CA 1
ATOM 6339 C C . ILE B 1 373 ? 5.578 -22.25 -36.188 1 95.06 373 ILE B C 1
ATOM 6341 O O . ILE B 1 373 ? 5.719 -21.375 -37.031 1 95.06 373 ILE B O 1
ATOM 6345 N N . ALA B 1 374 ? 6.488 -22.953 -35.719 1 91.81 374 ALA B N 1
ATOM 6346 C CA . ALA B 1 374 ? 7.84 -22.734 -36.219 1 91.81 374 ALA B CA 1
ATOM 6347 C C . ALA B 1 374 ? 7.992 -23.281 -37.656 1 91.81 374 ALA B C 1
ATOM 6349 O O . ALA B 1 374 ? 7.465 -24.344 -37.969 1 91.81 374 ALA B O 1
ATOM 6350 N N . ILE B 1 375 ? 8.609 -22.453 -38.438 1 88.25 375 ILE B N 1
ATOM 6351 C CA . ILE B 1 375 ? 9.016 -22.938 -39.719 1 88.25 375 ILE B CA 1
ATOM 6352 C C . ILE B 1 375 ? 10.188 -23.922 -39.562 1 88.25 375 ILE B C 1
ATOM 6354 O O . ILE B 1 375 ? 11.164 -23.609 -38.906 1 88.25 375 ILE B O 1
ATOM 6358 N N . PRO B 1 376 ? 10.039 -25.094 -40.281 1 87.38 376 PRO B N 1
ATOM 6359 C CA . PRO B 1 376 ? 11.141 -26.062 -40.156 1 87.38 376 PRO B CA 1
ATOM 6360 C C . PRO B 1 376 ? 12.492 -25.438 -40.5 1 87.38 376 PRO B C 1
ATOM 6362 O O . PRO B 1 376 ? 12.633 -24.781 -41.531 1 87.38 376 PRO B O 1
ATOM 6365 N N . GLY B 1 377 ? 13.445 -25.5 -39.594 1 87.69 377 GLY B N 1
ATOM 6366 C CA . GLY B 1 377 ? 14.773 -24.938 -39.75 1 87.69 377 GLY B CA 1
ATOM 6367 C C . GLY B 1 377 ? 14.906 -23.531 -39.188 1 87.69 377 GLY B C 1
ATOM 6368 O O . GLY B 1 377 ? 16.016 -22.984 -39.125 1 87.69 377 GLY B O 1
ATOM 6369 N N . LYS B 1 378 ? 13.75 -22.906 -38.812 1 88.5 378 LYS B N 1
ATOM 6370 C CA . LYS B 1 378 ? 13.773 -21.562 -38.25 1 88.5 378 LYS B CA 1
ATOM 6371 C C . LYS B 1 378 ? 13.016 -21.5 -36.938 1 88.5 378 LYS B C 1
ATOM 6373 O O . LYS B 1 378 ? 12.172 -20.625 -36.719 1 88.5 378 LYS B O 1
ATOM 6378 N N . GLU B 1 379 ? 13.336 -22.5 -36.156 1 86 379 GLU B N 1
ATOM 6379 C CA . GLU B 1 379 ? 12.586 -22.641 -34.906 1 86 379 GLU B CA 1
ATOM 6380 C C . GLU B 1 379 ? 12.766 -21.422 -34 1 86 379 GLU B C 1
ATOM 6382 O O . GLU B 1 379 ? 11.836 -21.016 -33.312 1 86 379 GLU B O 1
ATOM 6387 N N . GLU B 1 380 ? 13.852 -20.875 -34.031 1 86.19 380 GLU B N 1
ATOM 6388 C CA . GLU B 1 380 ? 14.188 -19.75 -33.156 1 86.19 380 GLU B CA 1
ATOM 6389 C C . GLU B 1 380 ? 13.43 -18.484 -33.562 1 86.19 380 GLU B C 1
ATOM 6391 O O . GLU B 1 380 ? 13.359 -17.516 -32.812 1 86.19 380 GLU B O 1
ATOM 6396 N N . GLU B 1 381 ? 12.844 -18.5 -34.688 1 89.44 381 GLU B N 1
ATOM 6397 C CA . GLU B 1 381 ? 12.148 -17.328 -35.219 1 89.44 381 GLU B CA 1
ATOM 6398 C C . GLU B 1 381 ? 10.656 -17.391 -34.906 1 89.44 381 GLU B C 1
ATOM 6400 O O . GLU B 1 381 ? 9.938 -16.406 -35.125 1 89.44 381 GLU B O 1
ATOM 6405 N N . ALA B 1 382 ? 10.273 -18.484 -34.375 1 92.88 382 ALA B N 1
ATOM 6406 C CA . ALA B 1 382 ? 8.852 -18.625 -34.094 1 92.88 382 ALA B CA 1
ATOM 6407 C C . ALA B 1 382 ? 8.422 -17.594 -33.031 1 92.88 382 ALA B C 1
ATOM 6409 O O . ALA B 1 382 ? 9.094 -17.438 -32 1 92.88 382 ALA B O 1
ATOM 6410 N N . ASP B 1 383 ? 7.371 -16.891 -33.312 1 95.25 383 ASP B N 1
ATOM 6411 C CA . ASP B 1 383 ? 6.898 -15.82 -32.469 1 95.25 383 ASP B CA 1
ATOM 6412 C C . ASP B 1 383 ? 5.371 -15.789 -32.406 1 95.25 383 ASP B C 1
ATOM 6414 O O . ASP B 1 383 ? 4.719 -15.633 -33.438 1 95.25 383 ASP B O 1
ATOM 6418 N N . SER B 1 384 ? 4.895 -15.891 -31.219 1 96.44 384 SER B N 1
ATOM 6419 C CA . SER B 1 384 ? 3.447 -15.953 -31.062 1 96.44 384 SER B CA 1
ATOM 6420 C C . SER B 1 384 ? 2.855 -14.555 -30.875 1 96.44 384 SER B C 1
ATOM 6422 O O . SER B 1 384 ? 1.635 -14.398 -30.828 1 96.44 384 SER B O 1
ATOM 6424 N N . SER B 1 385 ? 3.654 -13.539 -30.797 1 94.75 385 SER B N 1
ATOM 6425 C CA . SER B 1 385 ? 3.236 -12.211 -30.359 1 94.75 385 SER B CA 1
ATOM 6426 C C . SER B 1 385 ? 2.086 -11.688 -31.219 1 94.75 385 SER B C 1
ATOM 6428 O O . SER B 1 385 ? 0.999 -11.414 -30.703 1 94.75 385 SER B O 1
ATOM 6430 N N . ALA B 1 386 ? 2.268 -11.578 -32.5 1 94 386 ALA B N 1
ATOM 6431 C CA . ALA B 1 386 ? 1.241 -11.047 -33.406 1 94 386 ALA B CA 1
ATOM 6432 C C . ALA B 1 386 ? 0.034 -11.977 -33.469 1 94 386 ALA B C 1
ATOM 6434 O O . ALA B 1 386 ? -1.109 -11.523 -33.531 1 94 386 ALA B O 1
ATOM 6435 N N . LEU B 1 387 ? 0.311 -13.266 -33.5 1 96.12 387 LEU B N 1
ATOM 6436 C CA . LEU B 1 387 ? -0.742 -14.273 -33.594 1 96.12 387 LEU B CA 1
ATOM 6437 C C . LEU B 1 387 ? -1.695 -14.156 -32.406 1 96.12 387 LEU B C 1
ATOM 6439 O O . LEU B 1 387 ? -2.916 -14.18 -32.562 1 96.12 387 LEU B O 1
ATOM 6443 N N . ILE B 1 388 ? -1.139 -13.992 -31.234 1 95.38 388 ILE B N 1
ATOM 6444 C CA . ILE B 1 388 ? -1.917 -13.984 -30 1 95.38 388 ILE B CA 1
ATOM 6445 C C . ILE B 1 388 ? -2.516 -12.602 -29.781 1 95.38 388 ILE B C 1
ATOM 6447 O O . ILE B 1 388 ? -3.688 -12.477 -29.422 1 95.38 388 ILE B O 1
ATOM 6451 N N . SER B 1 389 ? -1.803 -11.555 -30.016 1 93.94 389 SER B N 1
ATOM 6452 C CA . SER B 1 389 ? -2.229 -10.195 -29.672 1 93.94 389 SER B CA 1
ATOM 6453 C C . SER B 1 389 ? -3.201 -9.648 -30.719 1 93.94 389 SER B C 1
ATOM 6455 O O . SER B 1 389 ? -3.934 -8.695 -30.438 1 93.94 389 SER B O 1
ATOM 6457 N N . THR B 1 390 ? -3.227 -10.188 -31.906 1 94.19 390 THR B N 1
ATOM 6458 C CA . THR B 1 390 ? -4.078 -9.641 -32.938 1 94.19 390 THR B CA 1
ATOM 6459 C C . THR B 1 390 ? -5.094 -10.68 -33.438 1 94.19 390 THR B C 1
ATOM 6461 O O . THR B 1 390 ? -6.293 -10.539 -33.188 1 94.19 390 THR B O 1
ATOM 6464 N N . ARG B 1 391 ? -4.641 -11.789 -34 1 96.31 391 ARG B N 1
ATOM 6465 C CA . ARG B 1 391 ? -5.539 -12.758 -34.625 1 96.31 391 ARG B CA 1
ATOM 6466 C C . ARG B 1 391 ? -6.414 -13.438 -33.562 1 96.31 391 ARG B C 1
ATOM 6468 O O . ARG B 1 391 ? -7.617 -13.602 -33.75 1 96.31 391 ARG B O 1
ATOM 6475 N N . ALA B 1 392 ? -5.812 -13.906 -32.5 1 97.5 392 ALA B N 1
ATOM 6476 C CA . ALA B 1 392 ? -6.586 -14.547 -31.453 1 97.5 392 ALA B CA 1
ATOM 6477 C C . ALA B 1 392 ? -7.625 -13.594 -30.875 1 97.5 392 ALA B C 1
ATOM 6479 O O . ALA B 1 392 ? -8.766 -13.984 -30.625 1 97.5 392 ALA B O 1
ATOM 6480 N N . VAL B 1 393 ? -7.211 -12.359 -30.656 1 96.31 393 VAL B N 1
ATOM 6481 C CA . VAL B 1 393 ? -8.125 -11.344 -30.141 1 96.31 393 VAL B CA 1
ATOM 6482 C C . VAL B 1 393 ? -9.281 -11.141 -31.109 1 96.31 393 VAL B C 1
ATOM 6484 O O . VAL B 1 393 ? -10.438 -11.023 -30.688 1 96.31 393 VAL B O 1
ATOM 6487 N N . GLN B 1 394 ? -9 -11.086 -32.375 1 96.06 394 GLN B N 1
ATOM 6488 C CA . GLN B 1 394 ? -10.023 -10.93 -33.406 1 96.06 394 GLN B CA 1
ATOM 6489 C C . GLN B 1 394 ? -11 -12.094 -33.375 1 96.06 394 GLN B C 1
ATOM 6491 O O . GLN B 1 394 ? -12.188 -11.93 -33.656 1 96.06 394 GLN B O 1
ATOM 6496 N N . LYS B 1 395 ? -10.492 -13.234 -33 1 97.19 395 LYS B N 1
ATOM 6497 C CA . LYS B 1 395 ? -11.336 -14.422 -32.938 1 97.19 395 LYS B CA 1
ATOM 6498 C C . LYS B 1 395 ? -11.992 -14.555 -31.562 1 97.19 395 LYS B C 1
ATOM 6500 O O . LYS B 1 395 ? -12.648 -15.562 -31.281 1 97.19 395 LYS B O 1
ATOM 6505 N N . GLY B 1 396 ? -11.727 -13.664 -30.688 1 97.19 396 GLY B N 1
ATOM 6506 C CA . GLY B 1 396 ? -12.438 -13.578 -29.422 1 97.19 396 GLY B CA 1
ATOM 6507 C C . GLY B 1 396 ? -11.773 -14.375 -28.312 1 97.19 396 GLY B C 1
ATOM 6508 O O . GLY B 1 396 ? -12.453 -14.875 -27.406 1 97.19 396 GLY B O 1
ATOM 6509 N N . VAL B 1 397 ? -10.539 -14.562 -28.391 1 96.94 397 VAL B N 1
ATOM 6510 C CA . VAL B 1 397 ? -9.82 -15.234 -27.312 1 96.94 397 VAL B CA 1
ATOM 6511 C C . VAL B 1 397 ? -8.664 -14.359 -26.828 1 96.94 397 VAL B C 1
ATOM 6513 O O . VAL B 1 397 ? -7.879 -13.859 -27.656 1 96.94 397 VAL B O 1
ATOM 6516 N N . LEU B 1 398 ? -8.586 -14.172 -25.562 1 96.5 398 LEU B N 1
ATOM 6517 C CA . LEU B 1 398 ? -7.551 -13.344 -24.953 1 96.5 398 LEU B CA 1
ATOM 6518 C C . LEU B 1 398 ? -6.578 -14.188 -24.141 1 96.5 398 LEU B C 1
ATOM 6520 O O . LEU B 1 398 ? -6.984 -14.914 -23.234 1 96.5 398 LEU B O 1
ATOM 6524 N N . ALA B 1 399 ? -5.324 -14.18 -24.469 1 96.69 399 ALA B N 1
ATOM 6525 C CA . ALA B 1 399 ? -4.219 -14.844 -23.797 1 96.69 399 ALA B CA 1
ATOM 6526 C C . ALA B 1 399 ? -2.961 -13.977 -23.812 1 96.69 399 ALA B C 1
ATOM 6528 O O . ALA B 1 399 ? -2.982 -12.852 -24.328 1 96.69 399 ALA B O 1
ATOM 6529 N N . VAL B 1 400 ? -1.9 -14.398 -23.172 1 95.69 400 VAL B N 1
ATOM 6530 C CA . VAL B 1 400 ? -0.703 -13.57 -23.078 1 95.69 400 VAL B CA 1
ATOM 6531 C C . VAL B 1 400 ? 0.414 -14.18 -23.922 1 95.69 400 VAL B C 1
ATOM 6533 O O . VAL B 1 400 ? 0.822 -15.32 -23.688 1 95.69 400 VAL B O 1
ATOM 6536 N N . PRO B 1 401 ? 0.914 -13.414 -24.906 1 95.69 401 PRO B N 1
ATOM 6537 C CA . PRO B 1 401 ? 2.041 -13.93 -25.688 1 95.69 401 PRO B CA 1
ATOM 6538 C C . PRO B 1 401 ? 3.293 -14.156 -24.844 1 95.69 401 PRO B C 1
ATOM 6540 O O . PRO B 1 401 ? 3.543 -13.398 -23.906 1 95.69 401 PRO B O 1
ATOM 6543 N N . GLY B 1 402 ? 4.047 -15.117 -25.203 1 96.06 402 GLY B N 1
ATOM 6544 C CA . GLY B 1 402 ? 5.191 -15.539 -24.422 1 96.06 402 GLY B CA 1
ATOM 6545 C C . GLY B 1 402 ? 6.223 -14.445 -24.219 1 96.06 402 GLY B C 1
ATOM 6546 O O . GLY B 1 402 ? 6.922 -14.422 -23.203 1 96.06 402 GLY B O 1
ATOM 6547 N N . CYS B 1 403 ? 6.336 -13.523 -25.172 1 94.94 403 CYS B N 1
ATOM 6548 C CA . CYS B 1 403 ? 7.344 -12.477 -25.109 1 94.94 403 CYS B CA 1
ATOM 6549 C C . CYS B 1 403 ? 7.133 -11.586 -23.875 1 94.94 403 CYS B C 1
ATOM 6551 O O . CYS B 1 403 ? 8.078 -10.969 -23.391 1 94.94 403 CYS B O 1
ATOM 6553 N N . ALA B 1 404 ? 5.949 -11.555 -23.328 1 94.25 404 ALA B N 1
ATOM 6554 C CA . ALA B 1 404 ? 5.633 -10.734 -22.156 1 94.25 404 ALA B CA 1
ATOM 6555 C C . ALA B 1 404 ? 6.363 -11.242 -20.922 1 94.25 404 ALA B C 1
ATOM 6557 O O . ALA B 1 404 ? 6.457 -10.539 -19.906 1 94.25 404 ALA B O 1
ATOM 6558 N N . PHE B 1 405 ? 6.906 -12.469 -20.953 1 96.81 405 PHE B N 1
ATOM 6559 C CA . PHE B 1 405 ? 7.516 -13.102 -19.797 1 96.81 405 PHE B CA 1
ATOM 6560 C C . PHE B 1 405 ? 9.031 -13.211 -19.969 1 96.81 405 PHE B C 1
ATOM 6562 O O . PHE B 1 405 ? 9.688 -13.961 -19.25 1 96.81 405 PHE B O 1
ATOM 6569 N N . LEU B 1 406 ? 9.547 -12.477 -20.969 1 96.5 406 LEU B N 1
ATOM 6570 C CA . LEU B 1 406 ? 10.984 -12.492 -21.234 1 96.5 406 LEU B CA 1
ATOM 6571 C C . LEU B 1 406 ? 11.633 -11.188 -20.797 1 96.5 406 LEU B C 1
ATOM 6573 O O . LEU B 1 406 ? 11.18 -10.109 -21.188 1 96.5 406 LEU B O 1
ATOM 6577 N N . PRO B 1 407 ? 12.734 -11.289 -19.969 1 95.69 407 PRO B N 1
ATOM 6578 C CA . PRO B 1 407 ? 13.398 -10.078 -19.484 1 95.69 407 PRO B CA 1
ATOM 6579 C C . PRO B 1 407 ? 13.93 -9.203 -20.625 1 95.69 407 PRO B C 1
ATOM 6581 O O . PRO B 1 407 ? 13.875 -7.973 -20.531 1 95.69 407 PRO B O 1
ATOM 6584 N N . ASN B 1 408 ? 14.555 -9.891 -21.625 1 91.19 408 ASN B N 1
ATOM 6585 C CA . ASN B 1 408 ? 15.195 -9.148 -22.703 1 91.19 408 ASN B CA 1
ATOM 6586 C C . ASN B 1 408 ? 14.406 -9.25 -24.016 1 91.19 408 ASN B C 1
ATOM 6588 O O . ASN B 1 408 ? 14.344 -10.32 -24.625 1 91.19 408 ASN B O 1
ATOM 6592 N N . ALA B 1 409 ? 13.438 -8.461 -24.25 1 77 409 ALA B N 1
ATOM 6593 C CA . ALA B 1 409 ? 12.641 -8.422 -25.469 1 77 409 ALA B CA 1
ATOM 6594 C C . ALA B 1 409 ? 13.047 -9.531 -26.438 1 77 409 ALA B C 1
ATOM 6596 O O . ALA B 1 409 ? 14.242 -9.812 -26.594 1 77 409 ALA B O 1
ATOM 6597 N N . GLY B 1 410 ? 12.359 -10.586 -26.734 1 86.75 410 GLY B N 1
ATOM 6598 C CA . GLY B 1 410 ? 12.641 -11.664 -27.672 1 86.75 410 GLY B CA 1
ATOM 6599 C C . GLY B 1 410 ? 11.383 -12.336 -28.188 1 86.75 410 GLY B C 1
ATOM 6600 O O . GLY B 1 410 ? 10.273 -11.977 -27.812 1 86.75 410 GLY B O 1
ATOM 6601 N N . LYS B 1 411 ? 11.75 -13.164 -29.109 1 93.5 411 LYS B N 1
ATOM 6602 C CA . LYS B 1 411 ? 10.68 -13.953 -29.719 1 93.5 411 LYS B CA 1
ATOM 6603 C C . LYS B 1 411 ? 10.359 -15.18 -28.859 1 93.5 411 LYS B C 1
ATOM 6605 O O . LYS B 1 411 ? 11.219 -15.688 -28.141 1 93.5 411 LYS B O 1
ATOM 6610 N N . SER B 1 412 ? 9.109 -15.508 -28.844 1 96.06 412 SER B N 1
ATOM 6611 C CA . SER B 1 412 ? 8.656 -16.703 -28.156 1 96.06 412 SER B CA 1
ATOM 6612 C C . SER B 1 412 ? 7.492 -17.359 -28.891 1 96.06 412 SER B C 1
ATOM 6614 O O . SER B 1 412 ? 6.602 -16.672 -29.391 1 96.06 412 SER B O 1
ATOM 6616 N N . ALA B 1 413 ? 7.586 -18.672 -29 1 97.06 413 ALA B N 1
ATOM 6617 C CA . ALA B 1 413 ? 6.488 -19.406 -29.625 1 97.06 413 ALA B CA 1
ATOM 6618 C C . ALA B 1 413 ? 5.418 -19.766 -28.594 1 97.06 413 ALA B C 1
ATOM 6620 O O . ALA B 1 413 ? 4.457 -20.469 -28.906 1 97.06 413 ALA B O 1
ATOM 6621 N N . TYR B 1 414 ? 5.598 -19.25 -27.391 1 97.38 414 TYR B N 1
ATOM 6622 C CA . TYR B 1 414 ? 4.738 -19.688 -26.281 1 97.38 414 TYR B CA 1
ATOM 6623 C C . TYR B 1 414 ? 3.572 -18.719 -26.094 1 97.38 414 TYR B C 1
ATOM 6625 O O . TYR B 1 414 ? 3.639 -17.562 -26.531 1 97.38 414 TYR B O 1
ATOM 6633 N N . VAL B 1 415 ? 2.521 -19.234 -25.531 1 97.81 415 VAL B N 1
ATOM 6634 C CA . VAL B 1 415 ? 1.386 -18.469 -25.031 1 97.81 415 VAL B CA 1
ATOM 6635 C C . VAL B 1 415 ? 1.006 -18.953 -23.625 1 97.81 415 VAL B C 1
ATOM 6637 O O . VAL B 1 415 ? 1.061 -20.156 -23.344 1 97.81 415 VAL B O 1
ATOM 6640 N N . ARG B 1 416 ? 0.729 -18.047 -22.734 1 98.06 416 ARG B N 1
ATOM 6641 C CA . ARG B 1 416 ? 0.232 -18.406 -21.406 1 98.06 416 ARG B CA 1
ATOM 6642 C C . ARG B 1 416 ? -1.279 -18.219 -21.312 1 98.06 416 ARG B C 1
ATOM 6644 O O . ARG B 1 416 ? -1.803 -17.156 -21.672 1 98.06 416 ARG B O 1
ATOM 6651 N N . THR B 1 417 ? -1.952 -19.188 -20.906 1 97.94 417 THR B N 1
ATOM 6652 C CA . THR B 1 417 ? -3.379 -19.109 -20.609 1 97.94 417 THR B CA 1
ATOM 6653 C C . THR B 1 417 ? -3.643 -19.391 -19.125 1 97.94 417 THR B C 1
ATOM 6655 O O . THR B 1 417 ? -2.932 -20.172 -18.5 1 97.94 417 THR B O 1
ATOM 6658 N N . SER B 1 418 ? -4.613 -18.766 -18.578 1 97.62 418 SER B N 1
ATOM 6659 C CA . SER B 1 418 ? -5.004 -18.984 -17.203 1 97.62 418 SER B CA 1
ATOM 6660 C C . SER B 1 418 ? -6.281 -19.812 -17.109 1 97.62 418 SER B C 1
ATOM 6662 O O . SER B 1 418 ? -7.211 -19.625 -17.891 1 97.62 418 SER B O 1
ATOM 6664 N N . PHE B 1 419 ? -6.355 -20.719 -16.188 1 97.75 419 PHE B N 1
ATOM 6665 C CA . PHE B 1 419 ? -7.566 -21.516 -15.992 1 97.75 419 PHE B CA 1
ATOM 6666 C C . PHE B 1 419 ? -8.258 -21.125 -14.688 1 97.75 419 PHE B C 1
ATOM 6668 O O . PHE B 1 419 ? -9.188 -21.797 -14.25 1 97.75 419 PHE B O 1
ATOM 6675 N N . SER B 1 420 ? -7.828 -20.047 -14.086 1 96.88 420 SER B N 1
ATOM 6676 C CA . SER B 1 420 ? -8.266 -19.672 -12.742 1 96.88 420 SER B CA 1
ATOM 6677 C C . SER B 1 420 ? -9.75 -19.328 -12.727 1 96.88 420 SER B C 1
ATOM 6679 O O . SER B 1 420 ? -10.469 -19.672 -11.789 1 96.88 420 SER B O 1
ATOM 6681 N N . LEU B 1 421 ? -10.273 -18.641 -13.805 1 95.94 421 LEU B N 1
ATOM 6682 C CA . LEU B 1 421 ? -11.641 -18.141 -13.789 1 95.94 421 LEU B CA 1
ATOM 6683 C C . LEU B 1 421 ? -12.5 -18.844 -14.828 1 95.94 421 LEU B C 1
ATOM 6685 O O . LEU B 1 421 ? -13.719 -18.891 -14.703 1 95.94 421 LEU B O 1
ATOM 6689 N N . ILE B 1 422 ? -11.961 -19.391 -15.891 1 96.56 422 ILE B N 1
ATOM 6690 C CA . ILE B 1 422 ? -12.672 -19.828 -17.094 1 96.56 422 ILE B CA 1
ATOM 6691 C C . ILE B 1 422 ? -13.5 -21.078 -16.766 1 96.56 422 ILE B C 1
ATOM 6693 O O . ILE B 1 422 ? -13.062 -21.953 -16.031 1 96.56 422 ILE B O 1
ATOM 6697 N N . ASP B 1 423 ? -14.703 -21.125 -17.219 1 96.12 423 ASP B N 1
ATOM 6698 C CA . ASP B 1 423 ? -15.523 -22.312 -17.047 1 96.12 423 ASP B CA 1
ATOM 6699 C C . ASP B 1 423 ? -15.258 -23.328 -18.156 1 96.12 423 ASP B C 1
ATOM 6701 O O . ASP B 1 423 ? -14.555 -23.047 -19.125 1 96.12 423 ASP B O 1
ATOM 6705 N N . ALA B 1 424 ? -15.867 -24.5 -18.016 1 97.62 424 ALA B N 1
ATOM 6706 C CA . ALA B 1 424 ? -15.586 -25.625 -18.891 1 97.62 424 ALA B CA 1
ATOM 6707 C C . ALA B 1 424 ? -15.977 -25.312 -20.328 1 97.62 424 ALA B C 1
ATOM 6709 O O . ALA B 1 424 ? -15.219 -25.594 -21.266 1 97.62 424 ALA B O 1
ATOM 6710 N N . ASN B 1 425 ? -17.156 -24.734 -20.516 1 98.12 425 ASN B N 1
ATOM 6711 C CA . ASN B 1 425 ? -17.641 -24.438 -21.859 1 98.12 425 ASN B CA 1
ATOM 6712 C C . ASN B 1 425 ? -16.781 -23.375 -22.547 1 98.12 425 ASN B C 1
ATOM 6714 O O . ASN B 1 425 ? -16.438 -23.516 -23.719 1 98.12 425 ASN B O 1
ATOM 6718 N N . SER B 1 426 ? -16.453 -22.375 -21.812 1 97.62 426 SER B N 1
ATOM 6719 C CA . SER B 1 426 ? -15.617 -21.312 -22.344 1 97.62 426 SER B CA 1
ATOM 6720 C C . SER B 1 426 ? -14.211 -21.812 -22.641 1 97.62 426 SER B C 1
ATOM 6722 O O . SER B 1 426 ? -13.578 -21.359 -23.609 1 97.62 426 SER B O 1
ATOM 6724 N N . ALA B 1 427 ? -13.75 -22.688 -21.797 1 98.19 427 ALA B N 1
ATOM 6725 C CA . ALA B 1 427 ? -12.438 -23.281 -22.047 1 98.19 427 ALA B CA 1
ATOM 6726 C C . ALA B 1 427 ? -12.43 -24.062 -23.359 1 98.19 427 ALA B C 1
ATOM 6728 O O . ALA B 1 427 ? -11.508 -23.938 -24.156 1 98.19 427 ALA B O 1
ATOM 6729 N N . ASP B 1 428 ? -13.461 -24.859 -23.484 1 98.62 428 ASP B N 1
ATOM 6730 C CA . ASP B 1 428 ? -13.578 -25.641 -24.719 1 98.62 428 ASP B CA 1
ATOM 6731 C C . ASP B 1 428 ? -13.617 -24.75 -25.953 1 98.62 428 ASP B C 1
ATOM 6733 O O . ASP B 1 428 ? -12.844 -24.938 -26.891 1 98.62 428 ASP B O 1
ATOM 6737 N N . GLU B 1 429 ? -14.461 -23.766 -25.906 1 98.56 429 GLU B N 1
ATOM 6738 C CA . GLU B 1 429 ? -14.609 -22.828 -27.016 1 98.56 429 GLU B CA 1
ATOM 6739 C C . GLU B 1 429 ? -13.336 -22.016 -27.219 1 98.56 429 GLU B C 1
ATOM 6741 O O . GLU B 1 429 ? -12.93 -21.766 -28.359 1 98.56 429 GLU B O 1
ATOM 6746 N N . GLY B 1 430 ? -12.773 -21.547 -26.141 1 98.38 430 GLY B N 1
ATOM 6747 C CA . GLY B 1 430 ? -11.555 -20.766 -26.234 1 98.38 430 GLY B CA 1
ATOM 6748 C C . GLY B 1 430 ? -10.414 -21.516 -26.906 1 98.38 430 GLY B C 1
ATOM 6749 O O . GLY B 1 430 ? -9.734 -20.953 -27.766 1 98.38 430 GLY B O 1
ATOM 6750 N N . PHE B 1 431 ? -10.203 -22.719 -26.547 1 98.75 431 PHE B N 1
ATOM 6751 C CA . PHE B 1 431 ? -9.133 -23.5 -27.141 1 98.75 431 PHE B CA 1
ATOM 6752 C C . PHE B 1 431 ? -9.477 -23.875 -28.578 1 98.75 431 PHE B C 1
ATOM 6754 O O . PHE B 1 431 ? -8.586 -23.984 -29.438 1 98.75 431 PHE B O 1
ATOM 6761 N N . ALA B 1 432 ? -10.766 -24.078 -28.859 1 98.75 432 ALA B N 1
ATOM 6762 C CA . ALA B 1 432 ? -11.164 -24.297 -30.25 1 98.75 432 ALA B CA 1
ATOM 6763 C C . ALA B 1 432 ? -10.797 -23.094 -31.109 1 98.75 432 ALA B C 1
ATOM 6765 O O . ALA B 1 432 ? -10.289 -23.266 -32.219 1 98.75 432 ALA B O 1
ATOM 6766 N N . ARG B 1 433 ? -11.055 -21.953 -30.609 1 98.5 433 ARG B N 1
ATOM 6767 C CA . ARG B 1 433 ? -10.719 -20.719 -31.344 1 98.5 433 ARG B CA 1
ATOM 6768 C C . ARG B 1 433 ? -9.211 -20.594 -31.5 1 98.5 433 ARG B C 1
ATOM 6770 O O . ARG B 1 433 ? -8.727 -20.203 -32.562 1 98.5 433 ARG B O 1
ATOM 6777 N N . LEU B 1 434 ? -8.516 -20.875 -30.422 1 98.44 434 LEU B N 1
ATOM 6778 C CA . LEU B 1 434 ? -7.059 -20.812 -30.484 1 98.44 434 LEU B CA 1
ATOM 6779 C C . LEU B 1 434 ? -6.508 -21.812 -31.5 1 98.44 434 LEU B C 1
ATOM 6781 O O . LEU B 1 434 ? -5.57 -21.5 -32.25 1 98.44 434 LEU B O 1
ATOM 6785 N N . ALA B 1 435 ? -7.086 -22.969 -31.547 1 98.5 435 ALA B N 1
ATOM 6786 C CA . ALA B 1 435 ? -6.688 -23.984 -32.531 1 98.5 435 ALA B CA 1
ATOM 6787 C C . ALA B 1 435 ? -6.871 -23.469 -33.938 1 98.5 435 ALA B C 1
ATOM 6789 O O . ALA B 1 435 ? -6.016 -23.688 -34.812 1 98.5 435 ALA B O 1
ATOM 6790 N N . SER B 1 436 ? -7.988 -22.844 -34.156 1 98.06 436 SER B N 1
ATOM 6791 C CA . SER B 1 436 ? -8.258 -22.281 -35.469 1 98.06 436 SER B CA 1
ATOM 6792 C C . SER B 1 436 ? -7.195 -21.266 -35.875 1 98.06 436 SER B C 1
ATOM 6794 O O . SER B 1 436 ? -6.719 -21.266 -37 1 98.06 436 SER B O 1
ATOM 6796 N N . VAL B 1 437 ? -6.828 -20.422 -34.938 1 97.56 437 VAL B N 1
ATOM 6797 C CA . VAL B 1 437 ? -5.816 -19.406 -35.156 1 97.56 437 VAL B CA 1
ATOM 6798 C C . VAL B 1 437 ? -4.48 -20.062 -35.5 1 97.56 437 VAL B C 1
ATOM 6800 O O . VAL B 1 437 ? -3.791 -19.625 -36.438 1 97.56 437 VAL B O 1
ATOM 6803 N N . ILE B 1 438 ? -4.129 -21.109 -34.812 1 97.81 438 ILE B N 1
ATOM 6804 C CA . ILE B 1 438 ? -2.861 -21.797 -35 1 97.81 438 ILE B CA 1
ATOM 6805 C C . ILE B 1 438 ? -2.865 -22.484 -36.375 1 97.81 438 ILE B C 1
ATOM 6807 O O . ILE B 1 438 ? -1.882 -22.422 -37.125 1 97.81 438 ILE B O 1
ATOM 6811 N N . ARG B 1 439 ? -3.955 -23.109 -36.75 1 96.75 439 ARG B N 1
ATOM 6812 C CA . ARG B 1 439 ? -4.062 -23.797 -38.031 1 96.75 439 ARG B CA 1
ATOM 6813 C C . ARG B 1 439 ? -3.908 -22.812 -39.188 1 96.75 439 ARG B C 1
ATOM 6815 O O . ARG B 1 439 ? -3.225 -23.109 -40.188 1 96.75 439 ARG B O 1
ATOM 6822 N N . GLU B 1 440 ? -4.559 -21.734 -39 1 95.12 440 GLU B N 1
ATOM 6823 C CA . GLU B 1 440 ? -4.449 -20.719 -40.062 1 95.12 440 GLU B CA 1
ATOM 6824 C C . GLU B 1 440 ? -3.008 -20.234 -40.219 1 95.12 440 GLU B C 1
ATOM 6826 O O . GLU B 1 440 ? -2.523 -20.047 -41.344 1 95.12 440 GLU B O 1
ATOM 6831 N N . ALA B 1 441 ? -2.395 -20 -39.094 1 93.5 441 ALA B N 1
ATOM 6832 C CA . ALA B 1 441 ? -0.998 -19.578 -39.125 1 93.5 441 ALA B CA 1
ATOM 6833 C C . ALA B 1 441 ? -0.111 -20.641 -39.781 1 93.5 441 ALA B C 1
ATOM 6835 O O . ALA B 1 441 ? 0.831 -20.312 -40.5 1 93.5 441 ALA B O 1
ATOM 6836 N N . ARG B 1 442 ? -0.383 -21.859 -39.531 1 94.5 442 ARG B N 1
ATOM 6837 C CA . ARG B 1 442 ? 0.387 -22.969 -40.062 1 94.5 442 ARG B CA 1
ATOM 6838 C C . ARG B 1 442 ? 0.189 -23.062 -41.594 1 94.5 442 ARG B C 1
ATOM 6840 O O . ARG B 1 442 ? 1.14 -23.328 -42.312 1 94.5 442 ARG B O 1
ATOM 6847 N N . VAL B 1 443 ? -0.994 -22.875 -42 1 93.94 443 VAL B N 1
ATOM 6848 C CA . VAL B 1 443 ? -1.296 -22.891 -43.438 1 93.94 443 VAL B CA 1
ATOM 6849 C C . VAL B 1 443 ? -0.536 -21.766 -44.125 1 93.94 443 VAL B C 1
ATOM 6851 O O . VAL B 1 443 ? 0.071 -21.984 -45.188 1 93.94 443 VAL B O 1
ATOM 6854 N N . GLU B 1 444 ? -0.581 -20.609 -43.531 1 89.94 444 GLU B N 1
ATOM 6855 C CA . GLU B 1 444 ? 0.109 -19.469 -44.094 1 89.94 444 GLU B CA 1
ATOM 6856 C C . GLU B 1 444 ? 1.615 -19.703 -44.156 1 89.94 444 GLU B C 1
ATOM 6858 O O . GLU B 1 444 ? 2.289 -19.203 -45.062 1 89.94 444 GLU B O 1
ATOM 6863 N N . ALA B 1 445 ? 2.107 -20.453 -43.219 1 88.06 445 ALA B N 1
ATOM 6864 C CA . ALA B 1 445 ? 3.539 -20.734 -43.156 1 88.06 445 ALA B CA 1
ATOM 6865 C C . ALA B 1 445 ? 3.906 -21.938 -44 1 88.06 445 ALA B C 1
ATOM 6867 O O . ALA B 1 445 ? 5.086 -22.281 -44.156 1 88.06 445 ALA B O 1
ATOM 6868 N N . GLY B 1 446 ? 2.973 -22.594 -44.594 1 86.44 446 GLY B N 1
ATOM 6869 C CA . GLY B 1 446 ? 3.209 -23.75 -45.438 1 86.44 446 GLY B CA 1
ATOM 6870 C C . GLY B 1 446 ? 3.465 -25.031 -44.656 1 86.44 446 GLY B C 1
ATOM 6871 O O . GLY B 1 446 ? 4.148 -25.938 -45.125 1 86.44 446 GLY B O 1
ATOM 6872 N N . LEU B 1 447 ? 2.959 -25.078 -43.406 1 86.19 447 LEU B N 1
ATOM 6873 C CA . LEU B 1 447 ? 3.18 -26.25 -42.562 1 86.19 447 LEU B CA 1
ATOM 6874 C C . LEU B 1 447 ? 2.049 -27.266 -42.719 1 86.19 447 LEU B C 1
ATOM 6876 O O . LEU B 1 447 ? 2.141 -28.391 -42.219 1 86.19 447 LEU B O 1
ATOM 6880 N N . GLU B 1 448 ? 0.92 -26.859 -43.25 1 79.88 448 GLU B N 1
ATOM 6881 C CA . GLU B 1 448 ? -0.219 -27.703 -43.594 1 79.88 448 GLU B CA 1
ATOM 6882 C C . GLU B 1 448 ? -0.635 -27.5 -45.031 1 79.88 448 GLU B C 1
ATOM 6884 O O . GLU B 1 448 ? -0.394 -26.438 -45.625 1 79.88 448 GLU B O 1
#

Sequence (896 aa):
MESAVDYDGKFISRAGKRWQPSGIRGLFPLEQRPGMISMLAGKPNPATFPFESIAITLKPSVATGEAPETLSLSGGELDAALQYGPTAGQPEFLNWVYQLQQRCHGRGKPEEEGWSCAIGAGSQELMEKAFAAVCDPEDTILMETPVYSGTLGFLQPSGRTLIEIQSDHHGISAVELERVLANWHSDPSTSSLKFPKVVYSIPTGSNPTGCSAPLDRKRLILELVRRYDLLLFEDDAYYFLHFDRKNRAPSYFSLEKSEGGQTGRVVRFDSLSKIISSGIRLGFVTGPARILEIINLHTSNTNLQPSSVTQAIAGKLLCHWGYDRFEAHCDQVSKFYSDKLEVVNAAAQKHLAGLAEWNKPVAGMFLWIKLNIAIPGKEEEADSSALISTRAVQKGVLAVPGCAFLPNAGKSAYVRTSFSLIDANSADEGFARLASVIREARVEAGLEMESAVDYDGKFISRAGKRWQPSGIRGLFPLEQRPGMISMLAGKPNPATFPFESIAITLKPSVATGEAPETLSLSGGELDAALQYGPTAGQPEFLNWVYQLQQRCHGRGKPEEEGWSCAIGAGSQELMEKAFAAVCDPEDTILMETPVYSGTLGFLQPSGRTLIEIQSDHHGISAVELERVLANWHSDPSTSSLKFPKVVYSIPTGSNPTGCSAPLDRKRLILELVRRYDLLLFEDDAYYFLHFDRKNRAPSYFSLEKSEGGQTGRVVRFDSLSKIISSGIRLGFVTGPARILEIINLHTSNTNLQPSSVTQAIAGKLLCHWGYDRFEAHCDQVSKFYSDKLEVVNAAAQKHLAGLAEWNKPVAGMFLWIKLNIAIPGKEEEADSSALISTRAVQKGVLAVPGCAFLPNAGKSAYVRTSFSLIDANSADEGFARLASVIREARVEAGLE